Protein AF-0000000067866075 (afdb_homodimer)

Organism: NCBI:txid29363

Structure (mmCIF, N/CA/C/O backbone):
data_AF-0000000067866075-model_v1
#
loop_
_entity.id
_entity.type
_entity.pdbx_description
1 polymer 'DNA mismatch repair protein MutS'
#
loop_
_atom_site.group_PDB
_atom_site.id
_atom_site.type_symbol
_atom_site.label_atom_id
_atom_site.label_alt_id
_atom_site.label_comp_id
_atom_site.label_asym_id
_atom_site.label_entity_id
_atom_site.label_seq_id
_atom_site.pdbx_PDB_ins_code
_atom_site.Cartn_x
_atom_site.Cartn_y
_atom_site.Cartn_z
_atom_site.occupancy
_atom_site.B_iso_or_equiv
_atom_site.auth_seq_id
_atom_site.auth_comp_id
_atom_site.auth_asym_id
_atom_site.auth_atom_id
_atom_site.pdbx_PDB_model_num
ATOM 1 N N . MET A 1 1 ? 30.922 -29.891 6.266 1 50.31 1 MET A N 1
ATOM 2 C CA . MET A 1 1 ? 29.703 -30.359 5.605 1 50.31 1 MET A CA 1
ATOM 3 C C . MET A 1 1 ? 29.688 -29.922 4.141 1 50.31 1 MET A C 1
ATOM 5 O O . MET A 1 1 ? 30 -28.781 3.82 1 50.31 1 MET A O 1
ATOM 9 N N . SER A 1 2 ? 29.594 -30.938 3.24 1 73.88 2 SER A N 1
ATOM 10 C CA . SER A 1 2 ? 29.656 -30.688 1.805 1 73.88 2 SER A CA 1
ATOM 11 C C . SER A 1 2 ? 28.406 -29.953 1.324 1 73.88 2 SER A C 1
ATOM 13 O O . SER A 1 2 ? 27.375 -29.953 2.006 1 73.88 2 SER A O 1
ATOM 15 N N . LEU A 1 3 ? 28.562 -29.234 0.318 1 77.38 3 LEU A N 1
ATOM 16 C CA . LEU A 1 3 ? 27.453 -28.516 -0.291 1 77.38 3 LEU A CA 1
ATOM 17 C C . LEU A 1 3 ? 26.25 -29.453 -0.507 1 77.38 3 LEU A C 1
ATOM 19 O O . LEU A 1 3 ? 25.109 -29.047 -0.347 1 77.38 3 LEU A O 1
ATOM 23 N N . LYS A 1 4 ? 26.562 -30.594 -0.701 1 82.25 4 LYS A N 1
ATOM 24 C CA . LYS A 1 4 ? 25.516 -31.609 -0.909 1 82.25 4 LYS A CA 1
ATOM 25 C C . LYS A 1 4 ? 24.797 -31.922 0.396 1 82.25 4 LYS A C 1
ATOM 27 O O . LYS A 1 4 ? 23.578 -32.094 0.404 1 82.25 4 LYS A O 1
ATOM 32 N N . ASP A 1 5 ? 25.5 -31.922 1.389 1 80.56 5 ASP A N 1
ATOM 33 C CA . ASP A 1 5 ? 24.906 -32.156 2.705 1 80.56 5 ASP A CA 1
ATOM 34 C C . ASP A 1 5 ? 24.016 -31 3.127 1 80.56 5 ASP A C 1
ATOM 36 O O . ASP A 1 5 ? 22.969 -31.203 3.756 1 80.56 5 ASP A O 1
ATOM 40 N N . ASP A 1 6 ? 24.391 -29.922 2.709 1 81.31 6 ASP A N 1
ATOM 41 C CA . ASP A 1 6 ? 23.594 -28.734 3.018 1 81.31 6 ASP A CA 1
ATOM 42 C C . ASP A 1 6 ? 22.25 -28.781 2.307 1 81.31 6 ASP A C 1
ATOM 44 O O . ASP A 1 6 ? 21.219 -28.469 2.9 1 81.31 6 ASP A O 1
ATOM 48 N N . VAL A 1 7 ? 22.312 -29.266 1.105 1 82.81 7 VAL A N 1
ATOM 49 C CA . VAL A 1 7 ? 21.094 -29.391 0.312 1 82.81 7 VAL A CA 1
ATOM 50 C C . VAL A 1 7 ? 20.172 -30.438 0.929 1 82.81 7 VAL A C 1
ATOM 52 O O . VAL A 1 7 ? 18.953 -30.25 0.971 1 82.81 7 VAL A O 1
ATOM 55 N N . ARG A 1 8 ? 20.766 -31.391 1.471 1 82.5 8 ARG A N 1
ATOM 56 C CA . ARG A 1 8 ? 19.984 -32.469 2.098 1 82.5 8 ARG A CA 1
ATOM 57 C C . ARG A 1 8 ? 19.281 -31.953 3.35 1 82.5 8 ARG A C 1
ATOM 59 O O . ARG A 1 8 ? 18.094 -32.219 3.537 1 82.5 8 ARG A O 1
ATOM 66 N N . VAL A 1 9 ? 20 -31.203 4.09 1 81.5 9 VAL A N 1
ATOM 67 C CA . VAL A 1 9 ? 19.438 -30.703 5.34 1 81.5 9 VAL A CA 1
ATOM 68 C C . VAL A 1 9 ? 18.406 -29.625 5.047 1 81.5 9 VAL A C 1
ATOM 70 O O . VAL A 1 9 ? 17.391 -29.516 5.754 1 81.5 9 VAL A O 1
ATOM 73 N N . ASP A 1 10 ? 18.578 -28.938 3.973 1 84.38 10 ASP A N 1
ATOM 74 C CA . ASP A 1 10 ? 17.719 -27.828 3.578 1 84.38 10 ASP A CA 1
ATOM 75 C C . ASP A 1 10 ? 16.328 -28.328 3.174 1 84.38 10 ASP A C 1
ATOM 77 O O . ASP A 1 10 ? 15.359 -27.562 3.205 1 84.38 10 ASP A O 1
ATOM 81 N N . PHE A 1 11 ? 16.344 -29.531 2.852 1 83.12 11 PHE A N 1
ATOM 82 C CA . PHE A 1 11 ? 15.094 -30.141 2.379 1 83.12 11 PHE A CA 1
ATOM 83 C C . PHE A 1 11 ? 14.023 -30.078 3.455 1 83.12 11 PHE A C 1
ATOM 85 O O . PHE A 1 11 ? 12.836 -29.922 3.148 1 83.12 11 PHE A O 1
ATOM 92 N N . LEU A 1 12 ? 14.406 -30.062 4.703 1 83.62 12 LEU A N 1
ATOM 93 C CA . LEU A 1 12 ? 13.422 -30.094 5.785 1 83.62 12 LEU A CA 1
ATOM 94 C C . LEU A 1 12 ? 13.445 -28.781 6.57 1 83.62 12 LEU A C 1
ATOM 96 O O . LEU A 1 12 ? 12.836 -28.688 7.637 1 83.62 12 LEU A O 1
ATOM 100 N N . LYS A 1 13 ? 14.117 -27.75 5.984 1 82.44 13 LYS A N 1
ATOM 101 C CA . LYS A 1 13 ? 14.203 -26.453 6.66 1 82.44 13 LYS A CA 1
ATOM 102 C C . LYS A 1 13 ? 13.359 -25.406 5.945 1 82.44 13 LYS A C 1
ATOM 104 O O . LYS A 1 13 ? 13.148 -25.484 4.734 1 82.44 13 LYS A O 1
ATOM 109 N N . GLU A 1 14 ? 12.953 -24.469 6.75 1 78.12 14 GLU A N 1
ATOM 110 C CA . GLU A 1 14 ? 12.203 -23.359 6.18 1 78.12 14 GLU A CA 1
ATOM 111 C C . GLU A 1 14 ? 13.117 -22.391 5.43 1 78.12 14 GLU A C 1
ATOM 113 O O . GLU A 1 14 ? 14.242 -22.141 5.867 1 78.12 14 GLU A O 1
ATOM 118 N N . GLN A 1 15 ? 12.695 -21.984 4.273 1 76.25 15 GLN A N 1
ATOM 119 C CA . GLN A 1 15 ? 13.5 -21.047 3.486 1 76.25 15 GLN A CA 1
ATOM 120 C C . GLN A 1 15 ? 12.883 -19.656 3.496 1 76.25 15 GLN A C 1
ATOM 122 O O . GLN A 1 15 ? 11.672 -19.5 3.32 1 76.25 15 GLN A O 1
ATOM 127 N N . ASN A 1 16 ? 13.664 -18.734 3.895 1 78.19 16 ASN A N 1
ATOM 128 C CA . ASN A 1 16 ? 13.25 -17.344 3.807 1 78.19 16 ASN A CA 1
ATOM 129 C C . ASN A 1 16 ? 13.906 -16.625 2.623 1 78.19 16 ASN A C 1
ATOM 131 O O . ASN A 1 16 ? 15.102 -16.359 2.645 1 78.19 16 ASN A O 1
ATOM 135 N N . LYS A 1 17 ? 13.211 -16.578 1.546 1 85.19 17 LYS A N 1
ATOM 136 C CA . LYS A 1 17 ? 13.781 -15.906 0.384 1 85.19 17 LYS A CA 1
ATOM 137 C C . LYS A 1 17 ? 12.836 -14.82 -0.136 1 85.19 17 LYS A C 1
ATOM 139 O O . LYS A 1 17 ? 11.625 -14.914 0.042 1 85.19 17 LYS A O 1
ATOM 144 N N . THR A 1 18 ? 13.484 -13.844 -0.736 1 86.94 18 THR A N 1
ATOM 145 C CA . THR A 1 18 ? 12.711 -12.773 -1.369 1 86.94 18 THR A CA 1
ATOM 146 C C . THR A 1 18 ? 12.219 -13.211 -2.748 1 86.94 18 THR A C 1
ATOM 148 O O . THR A 1 18 ? 12.961 -13.836 -3.508 1 86.94 18 THR A O 1
ATOM 151 N N . ARG A 1 19 ? 10.984 -12.992 -3.012 1 91.62 19 ARG A N 1
ATOM 152 C CA . ARG A 1 19 ? 10.383 -13.414 -4.273 1 91.62 19 ARG A CA 1
ATOM 153 C C . ARG A 1 19 ? 9.891 -12.219 -5.074 1 91.62 19 ARG A C 1
ATOM 155 O O . ARG A 1 19 ? 9.07 -11.438 -4.59 1 91.62 19 ARG A O 1
ATOM 162 N N . GLU A 1 20 ? 10.406 -12.055 -6.246 1 92.94 20 GLU A N 1
ATOM 163 C CA . GLU A 1 20 ? 9.945 -11.023 -7.176 1 92.94 20 GLU A CA 1
ATOM 164 C C . GLU A 1 20 ? 8.922 -11.586 -8.164 1 92.94 20 GLU A C 1
ATOM 166 O O . GLU A 1 20 ? 9.289 -12.07 -9.234 1 92.94 20 GLU A O 1
ATOM 171 N N . PHE A 1 21 ? 7.691 -11.391 -7.883 1 95.06 21 PHE A N 1
ATOM 172 C CA . PHE A 1 21 ? 6.633 -12.086 -8.602 1 95.06 21 PHE A CA 1
ATOM 173 C C . PHE A 1 21 ? 6.492 -11.547 -10.016 1 95.06 21 PHE A C 1
ATOM 175 O O . PHE A 1 21 ? 5.984 -12.242 -10.906 1 95.06 21 PHE A O 1
ATOM 182 N N . ASP A 1 22 ? 6.934 -10.32 -10.242 1 92.62 22 ASP A N 1
ATOM 183 C CA . ASP A 1 22 ? 6.938 -9.789 -11.602 1 92.62 22 ASP A CA 1
ATOM 184 C C . ASP A 1 22 ? 7.852 -10.617 -12.508 1 92.62 22 ASP A C 1
ATOM 186 O O . ASP A 1 22 ? 7.621 -10.703 -13.719 1 92.62 22 ASP A O 1
ATOM 190 N N . LYS A 1 23 ? 8.859 -11.211 -11.977 1 92.94 23 LYS A N 1
ATOM 191 C CA . LYS A 1 23 ? 9.797 -12.055 -12.711 1 92.94 23 LYS A CA 1
ATOM 192 C C . LYS A 1 23 ? 9.352 -13.516 -12.695 1 92.94 23 LYS A C 1
ATOM 194 O O . LYS A 1 23 ? 9.484 -14.227 -13.695 1 92.94 23 LYS A O 1
ATOM 199 N N . ILE A 1 24 ? 8.766 -13.945 -11.648 1 96.06 24 ILE A N 1
ATOM 200 C CA . ILE A 1 24 ? 8.391 -15.336 -11.445 1 96.06 24 ILE A CA 1
ATOM 201 C C . ILE A 1 24 ? 7.242 -15.711 -12.375 1 96.06 24 ILE A C 1
ATOM 203 O O . ILE A 1 24 ? 7.168 -16.844 -12.859 1 96.06 24 ILE A O 1
ATOM 207 N N . ARG A 1 25 ? 6.457 -14.75 -12.703 1 95.62 25 ARG A N 1
ATOM 208 C CA . ARG A 1 25 ? 5.25 -15.055 -13.461 1 95.62 25 ARG A CA 1
ATOM 209 C C . ARG A 1 25 ? 5.531 -15.039 -14.961 1 95.62 25 ARG A C 1
ATOM 211 O O . ARG A 1 25 ? 4.637 -15.32 -15.766 1 95.62 25 ARG A O 1
ATOM 218 N N . ILE A 1 26 ? 6.676 -14.781 -15.43 1 92.56 26 ILE A N 1
ATOM 219 C CA . ILE A 1 26 ? 6.992 -14.508 -16.828 1 92.56 26 ILE A CA 1
ATOM 220 C C . ILE A 1 26 ? 6.656 -15.734 -17.688 1 92.56 26 ILE A C 1
ATOM 222 O O . ILE A 1 26 ? 6.047 -15.602 -18.75 1 92.56 26 ILE A O 1
ATOM 226 N N . LEU A 1 27 ? 7.039 -16.891 -17.234 1 93 27 LEU A N 1
ATOM 227 C CA . LEU A 1 27 ? 6.754 -18.109 -17.984 1 93 27 LEU A CA 1
ATOM 228 C C . LEU A 1 27 ? 5.254 -18.297 -18.188 1 93 27 LEU A C 1
ATOM 230 O O . LEU A 1 27 ? 4.805 -18.656 -19.266 1 93 27 LEU A O 1
ATOM 234 N N . SER A 1 28 ? 4.508 -18.047 -17.141 1 92.69 28 SER A N 1
ATOM 235 C CA . SER A 1 28 ? 3.057 -18.156 -17.203 1 92.69 28 SER A CA 1
ATOM 236 C C . SER A 1 28 ? 2.467 -17.109 -18.156 1 92.69 28 SER A C 1
ATOM 238 O O . SER A 1 28 ? 1.511 -17.406 -18.875 1 92.69 28 SER A O 1
ATOM 240 N N . ASP A 1 29 ? 3.006 -15.977 -18.188 1 90.38 29 ASP A N 1
ATOM 241 C CA . ASP A 1 29 ? 2.504 -14.891 -19.016 1 90.38 29 ASP A CA 1
ATOM 242 C C . ASP A 1 29 ? 2.729 -15.18 -20.5 1 90.38 29 ASP A C 1
ATOM 244 O O . ASP A 1 29 ? 1.929 -14.773 -21.344 1 90.38 29 ASP A O 1
ATOM 248 N N . ILE A 1 30 ? 3.775 -15.867 -20.812 1 86.25 30 ILE A N 1
ATOM 249 C CA . ILE A 1 30 ? 4.102 -16.125 -22.203 1 86.25 30 ILE A CA 1
ATOM 250 C C . ILE A 1 30 ? 3.398 -17.391 -22.688 1 86.25 30 ILE A C 1
ATOM 252 O O . ILE A 1 30 ? 3.229 -17.609 -23.891 1 86.25 30 ILE A O 1
ATOM 256 N N . SER A 1 31 ? 2.99 -18.203 -21.766 1 86.06 31 SER A N 1
ATOM 257 C CA . SER A 1 31 ? 2.322 -19.453 -22.109 1 86.06 31 SER A CA 1
ATOM 258 C C . SER A 1 31 ? 0.844 -19.234 -22.406 1 86.06 31 SER A C 1
ATOM 260 O O . SER A 1 31 ? 0.265 -18.234 -21.984 1 86.06 31 SER A O 1
ATOM 262 N N . GLU A 1 32 ? 0.365 -20.078 -23.156 1 78.75 32 GLU A N 1
ATOM 263 C CA . GLU A 1 32 ? -1.062 -20 -23.469 1 78.75 32 GLU A CA 1
ATOM 264 C C . GLU A 1 32 ? -1.904 -20.312 -22.234 1 78.75 32 GLU A C 1
ATOM 266 O O . GLU A 1 32 ? -1.588 -21.219 -21.469 1 78.75 32 GLU A O 1
ATOM 271 N N . GLU A 1 33 ? -2.893 -19.531 -22.078 1 80.88 33 GLU A N 1
ATOM 272 C CA . GLU A 1 33 ? -3.762 -19.734 -20.922 1 80.88 33 GLU A CA 1
ATOM 273 C C . GLU A 1 33 ? -4.664 -20.953 -21.125 1 80.88 33 GLU A C 1
ATOM 275 O O . GLU A 1 33 ? -5.16 -21.188 -22.219 1 80.88 33 GLU A O 1
ATOM 280 N N . ASN A 1 34 ? -4.68 -21.719 -20.062 1 86.75 34 ASN A N 1
ATOM 281 C CA . ASN A 1 34 ? -5.637 -22.812 -20.016 1 86.75 34 ASN A CA 1
ATOM 282 C C . ASN A 1 34 ? -7.051 -22.312 -19.75 1 86.75 34 ASN A C 1
ATOM 284 O O . ASN A 1 34 ? -7.238 -21.203 -19.234 1 86.75 34 ASN A O 1
ATOM 288 N N . GLU A 1 35 ? -7.996 -23.094 -20.062 1 91.06 35 GLU A N 1
ATOM 289 C CA . GLU A 1 35 ? -9.406 -22.734 -19.938 1 91.06 35 GLU A CA 1
ATOM 290 C C . GLU A 1 35 ? -9.766 -22.438 -18.484 1 91.06 35 GLU A C 1
ATOM 292 O O . GLU A 1 35 ? -10.594 -21.562 -18.203 1 91.06 35 GLU A O 1
ATOM 297 N N . TYR A 1 36 ? -9.109 -23.125 -17.594 1 95.38 36 TYR A N 1
ATOM 298 C CA . TYR A 1 36 ? -9.484 -22.969 -16.188 1 95.38 36 TYR A CA 1
ATOM 299 C C . TYR A 1 36 ? -8.328 -22.422 -15.359 1 95.38 36 TYR A C 1
ATOM 301 O O . TYR A 1 36 ? -8.234 -22.703 -14.164 1 95.38 36 TYR A O 1
ATOM 309 N N . SER A 1 37 ? -7.465 -21.656 -16.047 1 96.69 37 SER A N 1
ATOM 310 C CA . SER A 1 37 ? -6.398 -20.984 -15.312 1 96.69 37 SER A CA 1
ATOM 311 C C . SER A 1 37 ? -6.965 -19.969 -14.312 1 96.69 37 SER A C 1
ATOM 313 O O . SER A 1 37 ? -7.977 -19.328 -14.578 1 96.69 37 SER A O 1
ATOM 315 N N . ILE A 1 38 ? -6.352 -19.891 -13.203 1 97.25 38 ILE A N 1
ATOM 316 C CA . ILE A 1 38 ? -6.773 -18.922 -12.203 1 97.25 38 ILE A CA 1
ATOM 317 C C . ILE A 1 38 ? -6.523 -17.516 -12.719 1 97.25 38 ILE A C 1
ATOM 319 O O . ILE A 1 38 ? -5.395 -17.156 -13.07 1 97.25 38 ILE A O 1
ATOM 323 N N . ASP A 1 39 ? -7.57 -16.719 -12.805 1 95.12 39 ASP A N 1
ATOM 324 C CA . ASP A 1 39 ? -7.41 -15.359 -13.305 1 95.12 39 ASP A CA 1
ATOM 325 C C . ASP A 1 39 ? -6.734 -14.469 -12.266 1 95.12 39 ASP A C 1
ATOM 327 O O . ASP A 1 39 ? -6.617 -14.844 -11.094 1 95.12 39 ASP A O 1
ATOM 331 N N . ASP A 1 40 ? -6.297 -13.32 -12.664 1 93.31 40 ASP A N 1
ATOM 332 C CA . ASP A 1 40 ? -5.488 -12.445 -11.828 1 93.31 40 ASP A CA 1
ATOM 333 C C . ASP A 1 40 ? -6.266 -11.992 -10.594 1 93.31 40 ASP A C 1
ATOM 335 O O . ASP A 1 40 ? -5.703 -11.914 -9.5 1 93.31 40 ASP A O 1
ATOM 339 N N . GLN A 1 41 ? -7.516 -11.695 -10.75 1 93.94 41 GLN A N 1
ATOM 340 C CA . GLN A 1 41 ? -8.32 -11.258 -9.609 1 93.94 41 GLN A CA 1
ATOM 341 C C . GLN A 1 41 ? -8.438 -12.359 -8.562 1 93.94 41 GLN A C 1
ATOM 343 O O . GLN A 1 41 ? -8.258 -12.109 -7.367 1 93.94 41 GLN A O 1
ATOM 348 N N . THR A 1 42 ? -8.742 -13.492 -9.008 1 97 42 THR A N 1
ATOM 349 C CA . THR A 1 42 ? -8.859 -14.625 -8.102 1 97 42 THR A CA 1
ATOM 350 C C . THR A 1 42 ? -7.52 -14.922 -7.434 1 97 42 THR A C 1
ATOM 352 O O . THR A 1 42 ? -7.465 -15.211 -6.234 1 97 42 THR A O 1
ATOM 355 N N . TRP A 1 43 ? -6.426 -14.844 -8.211 1 96.94 43 TRP A N 1
ATOM 356 C CA . TRP A 1 43 ? -5.082 -15.047 -7.68 1 96.94 43 TRP A CA 1
ATOM 357 C C . TRP A 1 43 ? -4.805 -14.086 -6.527 1 96.94 43 TRP A C 1
ATOM 359 O O . TRP A 1 43 ? -4.328 -14.5 -5.465 1 96.94 43 TRP A O 1
ATOM 369 N N . ASN A 1 44 ? -5.16 -12.906 -6.734 1 94.19 44 ASN A N 1
ATOM 370 C CA . ASN A 1 44 ? -4.938 -11.875 -5.727 1 94.19 44 ASN A CA 1
ATOM 371 C C . ASN A 1 44 ? -5.895 -12.031 -4.547 1 94.19 44 ASN A C 1
ATOM 373 O O . ASN A 1 44 ? -5.484 -11.898 -3.391 1 94.19 44 ASN A O 1
ATOM 377 N N . ASP A 1 45 ? -7.07 -12.312 -4.836 1 94.88 45 ASP A N 1
ATOM 378 C CA . ASP A 1 45 ? -8.086 -12.492 -3.803 1 94.88 45 ASP A CA 1
ATOM 379 C C . ASP A 1 45 ? -7.668 -13.57 -2.807 1 94.88 45 ASP A C 1
ATOM 381 O O . ASP A 1 45 ? -7.863 -13.414 -1.599 1 94.88 45 ASP A O 1
ATOM 385 N N . LEU A 1 46 ? -7.113 -14.609 -3.32 1 96 46 LEU A N 1
ATOM 386 C CA . LEU A 1 46 ? -6.77 -15.758 -2.488 1 96 46 LEU A CA 1
ATOM 387 C C . LEU A 1 46 ? -5.375 -15.602 -1.892 1 96 46 LEU A C 1
ATOM 389 O O . LEU A 1 46 ? -4.891 -16.5 -1.198 1 96 46 LEU A O 1
ATOM 393 N N . SER A 1 47 ? -4.727 -14.523 -2.148 1 94.5 47 SER A N 1
ATOM 394 C CA . SER A 1 47 ? -3.355 -14.297 -1.702 1 94.5 47 SER A CA 1
ATOM 395 C C . SER A 1 47 ? -2.443 -15.445 -2.111 1 94.5 47 SER A C 1
ATOM 397 O O . SER A 1 47 ? -1.713 -15.992 -1.281 1 94.5 47 SER A O 1
ATOM 399 N N . MET A 1 48 ? -2.502 -15.727 -3.33 1 97.19 48 MET A N 1
ATOM 400 C CA . MET A 1 48 ? -1.79 -16.891 -3.834 1 97.19 48 MET A CA 1
ATOM 401 C C . MET A 1 48 ? -0.281 -16.688 -3.766 1 97.19 48 MET A C 1
ATOM 403 O O . MET A 1 48 ? 0.478 -17.641 -3.633 1 97.19 48 MET A O 1
ATOM 407 N N . ASN A 1 49 ? 0.22 -15.43 -3.865 1 96.38 49 ASN A N 1
ATOM 408 C CA . ASN A 1 49 ? 1.647 -15.164 -3.715 1 96.38 49 ASN A CA 1
ATOM 409 C C . ASN A 1 49 ? 2.168 -15.656 -2.365 1 96.38 49 ASN A C 1
ATOM 411 O O . ASN A 1 49 ? 3.264 -16.203 -2.281 1 96.38 49 ASN A O 1
ATOM 415 N N . ASP A 1 50 ? 1.372 -15.445 -1.37 1 94.81 50 ASP A N 1
ATOM 416 C CA . ASP A 1 50 ? 1.769 -15.883 -0.035 1 94.81 50 ASP A CA 1
ATOM 417 C C . ASP A 1 50 ? 1.8 -17.406 0.055 1 94.81 50 ASP A C 1
ATOM 419 O O . ASP A 1 50 ? 2.719 -17.984 0.646 1 94.81 50 ASP A O 1
ATOM 423 N N . ILE A 1 51 ? 0.818 -18.031 -0.516 1 96 51 ILE A N 1
ATOM 424 C CA . ILE A 1 51 ? 0.755 -19.5 -0.522 1 96 51 ILE A CA 1
ATOM 425 C C . ILE A 1 51 ? 1.932 -20.062 -1.315 1 96 51 ILE A C 1
ATOM 427 O O . ILE A 1 51 ? 2.598 -21 -0.869 1 96 51 ILE A O 1
ATOM 431 N N . TYR A 1 52 ? 2.133 -19.453 -2.459 1 97 52 TYR A N 1
ATOM 432 C CA . TYR A 1 52 ? 3.305 -19.812 -3.25 1 97 52 TYR A CA 1
ATOM 433 C C . TYR A 1 52 ? 4.574 -19.703 -2.416 1 97 52 TYR A C 1
ATOM 435 O O . TYR A 1 52 ? 5.41 -20.625 -2.438 1 97 52 TYR A O 1
ATOM 443 N N . GLY A 1 53 ? 4.715 -18.641 -1.72 1 95.19 53 GLY A N 1
ATOM 444 C CA . GLY A 1 53 ? 5.902 -18.406 -0.912 1 95.19 53 GLY A CA 1
ATOM 445 C C . GLY A 1 53 ? 6.109 -19.469 0.154 1 95.19 53 GLY A C 1
ATOM 446 O O . GLY A 1 53 ? 7.246 -19.812 0.477 1 95.19 53 GLY A O 1
ATOM 447 N N . GLU A 1 54 ? 5.055 -19.984 0.68 1 92.88 54 GLU A N 1
ATOM 448 C CA . GLU A 1 54 ? 5.121 -21.031 1.706 1 92.88 54 GLU A CA 1
ATOM 449 C C . GLU A 1 54 ? 5.645 -22.344 1.13 1 92.88 54 GLU A C 1
ATOM 451 O O . GLU A 1 54 ? 6.309 -23.109 1.827 1 92.88 54 GLU A O 1
ATOM 456 N N . ILE A 1 55 ? 5.402 -22.562 -0.107 1 95.25 55 ILE A N 1
ATOM 457 C CA . ILE A 1 55 ? 5.699 -23.859 -0.708 1 95.25 55 ILE A CA 1
ATOM 458 C C . ILE A 1 55 ? 7.004 -23.781 -1.495 1 95.25 55 ILE A C 1
ATOM 460 O O . ILE A 1 55 ? 7.699 -24.781 -1.662 1 95.25 55 ILE A O 1
ATOM 464 N N . ASP A 1 56 ? 7.359 -22.625 -1.914 1 96.25 56 ASP A N 1
ATOM 465 C CA . ASP A 1 56 ? 8.492 -22.453 -2.818 1 96.25 56 ASP A CA 1
ATOM 466 C C . ASP A 1 56 ? 9.812 -22.703 -2.102 1 96.25 56 ASP A C 1
ATOM 468 O O . ASP A 1 56 ? 10.281 -21.859 -1.333 1 96.25 56 ASP A O 1
ATOM 472 N N . LYS A 1 57 ? 10.406 -23.766 -2.445 1 95 57 LYS A N 1
ATOM 473 C CA . LYS A 1 57 ? 11.766 -24.109 -2.029 1 95 57 LYS A CA 1
ATOM 474 C C . LYS A 1 57 ? 12.633 -24.469 -3.232 1 95 57 LYS A C 1
ATOM 476 O O . LYS A 1 57 ? 13.477 -25.359 -3.146 1 95 57 LYS A O 1
ATOM 481 N N . THR A 1 58 ? 12.289 -23.875 -4.305 1 96.69 58 THR A N 1
ATOM 482 C CA . THR A 1 58 ? 13.023 -24.141 -5.539 1 96.69 58 THR A CA 1
ATOM 483 C C . THR A 1 58 ? 14.414 -23.516 -5.484 1 96.69 58 THR A C 1
ATOM 485 O O . THR A 1 58 ? 14.633 -22.562 -4.734 1 96.69 58 THR A O 1
ATOM 488 N N . TYR A 1 59 ? 15.297 -24.062 -6.34 1 95.56 59 TYR A N 1
ATOM 489 C CA . TYR A 1 59 ? 16.672 -23.578 -6.34 1 95.56 59 TYR A CA 1
ATOM 490 C C . TYR A 1 59 ? 17.016 -22.891 -7.656 1 95.56 59 TYR A C 1
ATOM 492 O O . TYR A 1 59 ? 18.125 -22.406 -7.84 1 95.56 59 TYR A O 1
ATOM 500 N N . SER A 1 60 ? 16.047 -22.844 -8.531 1 96.25 60 SER A N 1
ATOM 501 C CA . SER A 1 60 ? 16.359 -22.312 -9.859 1 96.25 60 SER A CA 1
ATOM 502 C C . SER A 1 60 ? 15.219 -21.438 -10.375 1 96.25 60 SER A C 1
ATOM 504 O O . SER A 1 60 ? 14.078 -21.562 -9.93 1 96.25 60 SER A O 1
ATOM 506 N N . THR A 1 61 ? 15.531 -20.594 -11.359 1 96.12 61 THR A N 1
ATOM 507 C CA . THR A 1 61 ? 14.523 -19.719 -11.961 1 96.12 61 THR A CA 1
ATOM 508 C C . THR A 1 61 ? 13.477 -20.547 -12.711 1 96.12 61 THR A C 1
ATOM 510 O O . THR A 1 61 ? 12.273 -20.312 -12.547 1 96.12 61 THR A O 1
ATOM 513 N N . PRO A 1 62 ? 13.953 -21.531 -13.477 1 97.19 62 PRO A N 1
ATOM 514 C CA . PRO A 1 62 ? 12.93 -22.391 -14.094 1 97.19 62 PRO A CA 1
ATOM 515 C C . PRO A 1 62 ? 12 -23.031 -13.07 1 97.19 62 PRO A C 1
ATOM 517 O O . PRO A 1 62 ? 10.797 -23.141 -13.297 1 97.19 62 PRO A O 1
ATOM 520 N N . GLY A 1 63 ? 12.578 -23.406 -11.984 1 98 63 GLY A N 1
ATOM 521 C CA . GLY A 1 63 ? 11.773 -24 -10.938 1 98 63 GLY A CA 1
ATOM 522 C C . GLY A 1 63 ? 10.734 -23.062 -10.359 1 98 63 GLY A C 1
ATOM 523 O O . GLY A 1 63 ? 9.57 -23.438 -10.188 1 98 63 GLY A O 1
ATOM 524 N N . GLU A 1 64 ? 11.141 -21.891 -10.125 1 97.31 64 GLU A N 1
ATOM 525 C CA . GLU A 1 64 ? 10.227 -20.875 -9.602 1 97.31 64 GLU A CA 1
ATOM 526 C C . GLU A 1 64 ? 9.07 -20.625 -10.562 1 97.31 64 GLU A C 1
ATOM 528 O O . GLU A 1 64 ? 7.914 -20.547 -10.141 1 97.31 64 GLU A O 1
ATOM 533 N N . GLN A 1 65 ? 9.445 -20.516 -11.766 1 97.56 65 GLN A N 1
ATOM 534 C CA . GLN A 1 65 ? 8.453 -20.125 -12.766 1 97.56 65 GLN A CA 1
ATOM 535 C C . GLN A 1 65 ? 7.504 -21.266 -13.078 1 97.56 65 GLN A C 1
ATOM 537 O O . GLN A 1 65 ? 6.305 -21.062 -13.266 1 97.56 65 GLN A O 1
ATOM 542 N N . VAL A 1 66 ? 8.008 -22.484 -13.078 1 97.81 66 VAL A N 1
ATOM 543 C CA . VAL A 1 66 ? 7.148 -23.625 -13.328 1 97.81 66 VAL A CA 1
ATOM 544 C C . VAL A 1 66 ? 6.238 -23.859 -12.133 1 97.81 66 VAL A C 1
ATOM 546 O O . VAL A 1 66 ? 5.066 -24.219 -12.289 1 97.81 66 VAL A O 1
ATOM 549 N N . LEU A 1 67 ? 6.762 -23.703 -10.938 1 98.31 67 LEU A N 1
ATOM 550 C CA . LEU A 1 67 ? 5.926 -23.828 -9.75 1 98.31 67 LEU A CA 1
ATOM 551 C C . LEU A 1 67 ? 4.762 -22.844 -9.805 1 98.31 67 LEU A C 1
ATOM 553 O O . LEU A 1 67 ? 3.625 -23.203 -9.492 1 98.31 67 LEU A O 1
ATOM 557 N N . TYR A 1 68 ? 5.055 -21.641 -10.188 1 98 68 TYR A N 1
ATOM 558 C CA . TYR A 1 68 ? 4.012 -20.641 -10.352 1 98 68 TYR A CA 1
ATOM 559 C C . TYR A 1 68 ? 2.963 -21.109 -11.359 1 98 68 TYR A C 1
ATOM 561 O O . TYR A 1 68 ? 1.761 -20.969 -11.117 1 98 68 TYR A O 1
ATOM 569 N N . SER A 1 69 ? 3.477 -21.672 -12.43 1 97 69 SER A N 1
ATOM 570 C CA . SER A 1 69 ? 2.582 -22.172 -13.469 1 97 69 SER A CA 1
ATOM 571 C C . SER A 1 69 ? 1.709 -23.312 -12.953 1 97 69 SER A C 1
ATOM 573 O O . SER A 1 69 ? 0.544 -23.422 -13.336 1 97 69 SER A O 1
ATOM 575 N N . ILE A 1 70 ? 2.256 -24.094 -12.133 1 97.38 70 ILE A N 1
ATOM 576 C CA . ILE A 1 70 ? 1.505 -25.203 -11.547 1 97.38 70 ILE A CA 1
ATOM 577 C C . ILE A 1 70 ? 0.338 -24.641 -10.727 1 97.38 70 ILE A C 1
ATOM 579 O O . ILE A 1 70 ? -0.799 -25.094 -10.875 1 97.38 70 ILE A O 1
ATOM 583 N N . PHE A 1 71 ? 0.562 -23.656 -9.938 1 97.94 71 PHE A N 1
ATOM 584 C CA . PHE A 1 71 ? -0.491 -23.031 -9.141 1 97.94 71 PHE A CA 1
ATOM 585 C C . PHE A 1 71 ? -1.524 -22.359 -10.039 1 97.94 71 PHE A C 1
ATOM 587 O O . PHE A 1 71 ? -2.725 -22.422 -9.766 1 97.94 71 PHE A O 1
ATOM 594 N N . LYS A 1 72 ? -1.065 -21.75 -11.086 1 97.5 72 LYS A N 1
ATOM 595 C CA . LYS A 1 72 ? -1.904 -20.953 -11.977 1 97.5 72 LYS A CA 1
ATOM 596 C C . LYS A 1 72 ? -2.857 -21.828 -12.773 1 97.5 72 LYS A C 1
ATOM 598 O O . LYS A 1 72 ? -3.912 -21.375 -13.219 1 97.5 72 LYS A O 1
ATOM 603 N N . ASN A 1 73 ? -2.447 -23.125 -12.906 1 97.1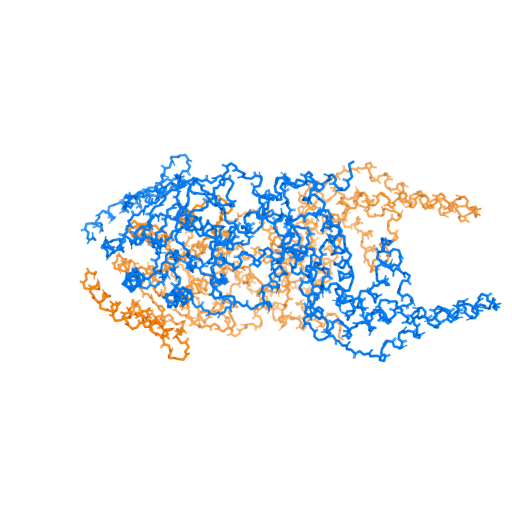9 73 ASN A N 1
ATOM 604 C CA . ASN A 1 73 ? -3.209 -24.016 -13.773 1 97.19 73 ASN A CA 1
ATOM 605 C C . ASN A 1 73 ? -3.643 -25.281 -13.047 1 97.19 73 ASN A C 1
ATOM 607 O O . ASN A 1 73 ? -3.09 -26.359 -13.281 1 97.19 73 ASN A O 1
ATOM 611 N N . PRO A 1 74 ? -4.699 -25.172 -12.25 1 97.69 74 PRO A N 1
ATOM 612 C CA . PRO A 1 74 ? -5.215 -26.375 -11.609 1 97.69 74 PRO A CA 1
ATOM 613 C C . PRO A 1 74 ? -5.641 -27.438 -12.609 1 97.69 74 PRO A C 1
ATOM 615 O O . PRO A 1 74 ? -6.145 -27.125 -13.688 1 97.69 74 PRO A O 1
ATOM 618 N N . LEU A 1 75 ? -5.406 -28.641 -12.234 1 97 75 LEU A N 1
ATOM 619 C CA . LEU A 1 75 ? -5.75 -29.766 -13.109 1 97 75 LEU A CA 1
ATOM 620 C C . LEU A 1 75 ? -7.199 -30.188 -12.906 1 97 75 LEU A C 1
ATOM 622 O O . LEU A 1 75 ? -7.711 -30.141 -11.781 1 97 75 LEU A O 1
ATOM 626 N N . MET A 1 76 ? -7.863 -30.578 -14.008 1 96.5 76 MET A N 1
ATOM 627 C CA . MET A 1 76 ? -9.25 -31.031 -13.969 1 96.5 76 MET A CA 1
ATOM 628 C C . MET A 1 76 ? -9.328 -32.531 -14.242 1 96.5 76 MET A C 1
ATOM 630 O O . MET A 1 76 ? -10.289 -33 -14.859 1 96.5 76 MET A O 1
ATOM 634 N N . SER A 1 77 ? -8.203 -33.219 -13.859 1 95.81 77 SER A N 1
ATOM 635 C CA . SER A 1 77 ? -8.102 -34.656 -14.117 1 95.81 77 SER A CA 1
ATOM 636 C C . SER A 1 77 ? -7.469 -35.375 -12.938 1 95.81 77 SER A C 1
ATOM 638 O O . SER A 1 77 ? -6.32 -35.094 -12.578 1 95.81 77 SER A O 1
ATOM 640 N N . GLU A 1 78 ? -8.211 -36.312 -12.461 1 96.69 78 GLU A N 1
ATOM 641 C CA . GLU A 1 78 ? -7.715 -37.094 -11.336 1 96.69 78 GLU A CA 1
ATOM 642 C C . GLU A 1 78 ? -6.488 -37.938 -11.727 1 96.69 78 GLU A C 1
ATOM 644 O O . GLU A 1 78 ? -5.57 -38.094 -10.922 1 96.69 78 GLU A O 1
ATOM 649 N N . GLU A 1 79 ? -6.465 -38.375 -12.914 1 97.31 79 GLU A N 1
ATOM 650 C CA . GLU A 1 79 ? -5.34 -39.156 -13.414 1 97.31 79 GLU A CA 1
ATOM 651 C C . GLU A 1 79 ? -4.051 -38.344 -13.398 1 97.31 79 GLU A C 1
ATOM 653 O O . GLU A 1 79 ? -3.021 -38.812 -12.906 1 97.31 79 GLU A O 1
ATOM 658 N N . LYS A 1 80 ? -4.129 -37.219 -13.906 1 96.94 80 LYS A N 1
ATOM 659 C CA . LYS A 1 80 ? -2.957 -36.344 -13.945 1 96.94 80 LYS A CA 1
ATOM 660 C C . LYS A 1 80 ? -2.488 -35.969 -12.539 1 96.94 80 LYS A C 1
ATOM 662 O O . LYS A 1 80 ? -1.286 -35.938 -12.273 1 96.94 80 LYS A O 1
ATOM 667 N N . LEU A 1 81 ? -3.395 -35.75 -11.68 1 97.88 81 LEU A N 1
ATOM 668 C CA . LEU A 1 81 ? -3.072 -35.406 -10.297 1 97.88 81 LEU A CA 1
ATOM 669 C C . LEU A 1 81 ? -2.395 -36.594 -9.602 1 97.88 81 LEU A C 1
ATOM 671 O O . LEU A 1 81 ? -1.418 -36.406 -8.867 1 97.88 81 LEU A O 1
ATOM 675 N N . ASN A 1 82 ? -2.914 -37.719 -9.836 1 97.38 82 ASN A N 1
ATOM 676 C CA . ASN A 1 82 ? -2.34 -38.906 -9.227 1 97.38 82 ASN A CA 1
ATOM 677 C C . ASN A 1 82 ? -0.917 -39.156 -9.719 1 97.38 82 ASN A C 1
ATOM 679 O O . ASN A 1 82 ? -0.042 -39.531 -8.93 1 97.38 82 ASN A O 1
ATOM 683 N N . LYS A 1 83 ? -0.75 -39 -10.969 1 96.75 83 LYS A N 1
ATOM 684 C CA . LYS A 1 83 ? 0.593 -39.156 -11.523 1 96.75 83 LYS A CA 1
ATOM 685 C C . LYS A 1 83 ? 1.576 -38.188 -10.859 1 96.75 83 LYS A C 1
ATOM 687 O O . LYS A 1 83 ? 2.676 -38.594 -10.469 1 96.75 83 LYS A O 1
ATOM 692 N N . ARG A 1 84 ? 1.191 -37 -10.734 1 97.25 84 ARG A N 1
ATOM 693 C CA . ARG A 1 84 ? 2.029 -36 -10.094 1 97.25 84 ARG A CA 1
ATOM 694 C C . ARG A 1 84 ? 2.287 -36.344 -8.633 1 97.25 84 ARG A C 1
ATOM 696 O O . ARG A 1 84 ? 3.424 -36.281 -8.156 1 97.25 84 ARG A O 1
ATOM 703 N N . SER A 1 85 ? 1.237 -36.688 -7.953 1 97.12 85 SER A N 1
ATOM 704 C CA . SER A 1 85 ? 1.333 -37.031 -6.539 1 97.12 85 SER A CA 1
ATOM 705 C C . SER A 1 85 ? 2.27 -38.219 -6.324 1 97.12 85 SER A C 1
ATOM 707 O O . SER A 1 85 ? 3.027 -38.25 -5.352 1 97.12 85 SER A O 1
ATOM 709 N N . GLU A 1 86 ? 2.209 -39.125 -7.184 1 97.19 86 GLU A N 1
ATOM 710 C CA . GLU A 1 86 ? 3.08 -40.312 -7.09 1 97.19 86 GLU A CA 1
ATOM 711 C C . GLU A 1 86 ? 4.547 -39.906 -7.195 1 97.19 86 GLU A C 1
ATOM 713 O O . GLU A 1 86 ? 5.391 -40.406 -6.449 1 97.19 86 GLU A O 1
ATOM 718 N N . LEU A 1 87 ? 4.805 -39.125 -8.086 1 97.44 87 LEU A N 1
ATOM 719 C CA . LEU A 1 87 ? 6.176 -38.656 -8.266 1 97.44 87 LEU A CA 1
ATOM 720 C C . LEU A 1 87 ? 6.645 -37.844 -7.043 1 97.44 87 LEU A C 1
ATOM 722 O O . LEU A 1 87 ? 7.773 -38.031 -6.582 1 97.44 87 LEU A O 1
ATOM 726 N N . ILE A 1 88 ? 5.82 -37 -6.543 1 97.69 88 ILE A N 1
ATOM 727 C CA . ILE A 1 88 ? 6.129 -36.219 -5.352 1 97.69 88 ILE A CA 1
ATOM 728 C C . ILE A 1 88 ? 6.426 -37.156 -4.184 1 97.69 88 ILE A C 1
ATOM 730 O O . ILE A 1 88 ? 7.426 -37 -3.48 1 97.69 88 ILE A O 1
ATOM 734 N N . ASP A 1 89 ? 5.598 -38.125 -4.004 1 97.5 89 ASP A N 1
ATOM 735 C CA . ASP A 1 89 ? 5.789 -39.125 -2.932 1 97.5 89 ASP A CA 1
ATOM 736 C C . ASP A 1 89 ? 7.098 -39.875 -3.111 1 97.5 89 ASP A C 1
ATOM 738 O O . ASP A 1 89 ? 7.797 -40.156 -2.137 1 97.5 89 ASP A O 1
ATOM 742 N N . TYR A 1 90 ? 7.367 -40.188 -4.328 1 97.88 90 TYR A N 1
ATOM 743 C CA . TYR A 1 90 ? 8.609 -40.875 -4.629 1 97.88 90 TYR A CA 1
ATOM 744 C C . TYR A 1 90 ? 9.82 -40.062 -4.215 1 97.88 90 TYR A C 1
ATOM 746 O O . TYR A 1 90 ? 10.797 -40.594 -3.682 1 97.88 90 TYR A O 1
ATOM 754 N N . PHE A 1 91 ? 9.781 -38.781 -4.441 1 97.5 91 PHE A N 1
ATOM 755 C CA . PHE A 1 91 ? 10.875 -37.906 -4.078 1 97.5 91 PHE A CA 1
ATOM 756 C C . PHE A 1 91 ? 11.031 -37.812 -2.562 1 97.5 91 PHE A C 1
ATOM 758 O O . PHE A 1 91 ? 12.148 -37.656 -2.057 1 97.5 91 PHE A O 1
ATOM 765 N N . ILE A 1 92 ? 9.969 -37.938 -1.865 1 96.25 92 ILE A N 1
ATOM 766 C CA . ILE A 1 92 ? 10.016 -37.906 -0.407 1 96.25 92 ILE A CA 1
ATOM 767 C C . ILE A 1 92 ? 10.648 -39.219 0.1 1 96.25 92 ILE A C 1
ATOM 769 O O . ILE A 1 92 ? 11.469 -39.188 1.021 1 96.25 92 ILE A O 1
ATOM 773 N N . GLU A 1 93 ? 10.32 -40.312 -0.51 1 96.56 93 GLU A N 1
ATOM 774 C CA . GLU A 1 93 ? 10.75 -41.625 -0.066 1 96.56 93 GLU A CA 1
ATOM 775 C C . GLU A 1 93 ? 12.195 -41.906 -0.464 1 96.56 93 GLU A C 1
ATOM 777 O O . GLU A 1 93 ? 12.891 -42.688 0.19 1 96.56 93 GLU A O 1
ATOM 782 N N . ASN A 1 94 ? 12.633 -41.312 -1.544 1 96.12 94 ASN A N 1
ATOM 783 C CA . ASN A 1 94 ? 13.984 -41.531 -2.059 1 96.12 94 ASN A CA 1
ATOM 784 C C . ASN A 1 94 ? 14.852 -40.281 -1.901 1 96.12 94 ASN A C 1
ATOM 786 O O . ASN A 1 94 ? 15.148 -39.594 -2.883 1 96.12 94 ASN A O 1
ATOM 790 N N . GLN A 1 95 ? 15.391 -40.156 -0.819 1 93.31 95 GLN A N 1
ATOM 791 C CA . GLN A 1 95 ? 16.078 -38.938 -0.427 1 93.31 95 GLN A CA 1
ATOM 792 C C . GLN A 1 95 ? 17.391 -38.75 -1.201 1 93.31 95 GLN A C 1
ATOM 794 O O . GLN A 1 95 ? 17.797 -37.625 -1.507 1 93.31 95 GLN A O 1
ATOM 799 N N . ASP A 1 96 ? 18.047 -39.812 -1.457 1 94.38 96 ASP A N 1
ATOM 800 C CA . ASP A 1 96 ? 19.297 -39.75 -2.195 1 94.38 96 ASP A CA 1
ATOM 801 C C . ASP A 1 96 ? 19.078 -39.188 -3.604 1 94.38 96 ASP A C 1
ATOM 803 O O . ASP A 1 96 ? 19.828 -38.344 -4.062 1 94.38 96 ASP A O 1
ATOM 807 N N . LEU A 1 97 ? 18.094 -39.75 -4.219 1 96.19 97 LEU A N 1
ATOM 808 C CA . LEU A 1 97 ? 17.734 -39.281 -5.551 1 96.19 97 LEU A CA 1
ATOM 809 C C . LEU A 1 97 ? 17.375 -37.812 -5.523 1 96.19 97 LEU A C 1
ATOM 811 O O . LEU A 1 97 ? 17.875 -37.031 -6.336 1 96.19 97 LEU A O 1
ATOM 815 N N . THR A 1 98 ? 16.562 -37.5 -4.57 1 96.69 98 THR A N 1
ATOM 816 C CA . THR A 1 98 ? 16.094 -36.125 -4.441 1 96.69 98 THR A CA 1
ATOM 817 C C . THR A 1 98 ? 17.25 -35.156 -4.18 1 96.69 98 THR A C 1
ATOM 819 O O . THR A 1 98 ? 17.328 -34.094 -4.773 1 96.69 98 THR A O 1
ATOM 822 N N . THR A 1 99 ? 18.109 -35.562 -3.33 1 95.88 99 THR A N 1
ATOM 823 C CA . THR A 1 99 ? 19.266 -34.75 -3 1 95.88 99 THR A CA 1
ATOM 824 C C . THR A 1 99 ? 20.156 -34.562 -4.227 1 95.88 99 THR A C 1
ATOM 826 O O . THR A 1 99 ? 20.656 -33.438 -4.453 1 95.88 99 THR A O 1
ATOM 829 N N . GLU A 1 100 ? 20.312 -35.594 -4.98 1 95.5 100 GLU A N 1
ATOM 830 C CA . GLU A 1 100 ? 21.125 -35.469 -6.184 1 95.5 100 GLU A CA 1
ATOM 831 C C . GLU A 1 100 ? 20.516 -34.5 -7.188 1 95.5 100 GLU A C 1
ATOM 833 O O . GLU A 1 100 ? 21.219 -33.656 -7.75 1 95.5 100 GLU A O 1
ATOM 838 N N . ILE A 1 101 ? 19.266 -34.656 -7.422 1 97.25 101 ILE A N 1
ATOM 839 C CA . ILE A 1 101 ? 18.562 -33.75 -8.344 1 97.25 101 ILE A CA 1
ATOM 840 C C . ILE A 1 101 ? 18.656 -32.312 -7.859 1 97.25 101 ILE A C 1
ATOM 842 O O . ILE A 1 101 ? 19.078 -31.438 -8.602 1 97.25 101 ILE A O 1
ATOM 846 N N . ARG A 1 102 ? 18.359 -32.094 -6.605 1 96.56 102 ARG A N 1
ATOM 847 C CA . ARG A 1 102 ? 18.312 -30.766 -6.027 1 96.56 102 ARG A CA 1
ATOM 848 C C . ARG A 1 102 ? 19.703 -30.141 -5.996 1 96.56 102 ARG A C 1
ATOM 850 O O . ARG A 1 102 ? 19.844 -28.922 -6.148 1 96.56 102 ARG A O 1
ATOM 857 N N . PHE A 1 103 ? 20.656 -30.953 -5.828 1 96.12 103 PHE A N 1
ATOM 858 C CA . PHE A 1 103 ? 22.031 -30.469 -5.84 1 96.12 103 PHE A CA 1
ATOM 859 C C . PHE A 1 103 ? 22.375 -29.859 -7.195 1 96.12 103 PHE A C 1
ATOM 861 O O . PHE A 1 103 ? 22.984 -28.797 -7.27 1 96.12 103 PHE A O 1
ATOM 868 N N . ASN A 1 104 ? 22.047 -30.531 -8.219 1 95.56 104 ASN A N 1
ATOM 869 C CA . ASN A 1 104 ? 22.312 -30.031 -9.562 1 95.56 104 ASN A CA 1
ATOM 870 C C . ASN A 1 104 ? 21.5 -28.766 -9.844 1 95.56 104 ASN A C 1
ATOM 872 O O . ASN A 1 104 ? 21.984 -27.859 -10.547 1 95.56 104 ASN A O 1
ATOM 876 N N . LEU A 1 105 ? 20.375 -28.688 -9.297 1 96.75 105 LEU A N 1
ATOM 877 C CA . LEU A 1 105 ? 19.531 -27.516 -9.477 1 96.75 105 LEU A CA 1
ATOM 878 C C . LEU A 1 105 ? 20.078 -26.344 -8.68 1 96.75 105 LEU A C 1
ATOM 880 O O . LEU A 1 105 ? 19.984 -25.188 -9.117 1 96.75 105 LEU A O 1
ATOM 884 N N . PHE A 1 106 ? 20.562 -26.656 -7.559 1 95 106 PHE A N 1
ATOM 885 C CA . PHE A 1 106 ? 21.219 -25.641 -6.73 1 95 106 PHE A CA 1
ATOM 886 C C . PHE A 1 106 ? 22.391 -25.016 -7.473 1 95 106 PHE A C 1
ATOM 888 O O . PHE A 1 106 ? 22.594 -23.797 -7.422 1 95 106 PHE A O 1
ATOM 895 N N . LYS A 1 107 ? 23.125 -25.781 -8.133 1 91.75 107 LYS A N 1
ATOM 896 C CA . LYS A 1 107 ? 24.266 -25.297 -8.906 1 91.75 107 LYS A CA 1
ATOM 897 C C . LYS A 1 107 ? 23.797 -24.438 -10.078 1 91.75 107 LYS A C 1
ATOM 899 O O . LYS A 1 107 ? 24.484 -23.469 -10.453 1 91.75 107 LYS A O 1
ATOM 904 N N . LEU A 1 108 ? 22.719 -24.828 -10.656 1 93.62 108 LEU A N 1
ATOM 905 C CA . LEU A 1 108 ? 22.141 -24.016 -11.727 1 93.62 108 LEU A CA 1
ATOM 906 C C . LEU A 1 108 ? 21.812 -22.609 -11.234 1 93.62 108 LEU A C 1
ATOM 908 O O . LEU A 1 108 ? 22.125 -21.625 -11.898 1 93.62 108 LEU A O 1
ATOM 912 N N . GLY A 1 109 ? 21.141 -22.547 -10.164 1 93.25 109 GLY A N 1
ATOM 913 C CA . GLY A 1 109 ? 20.891 -21.266 -9.508 1 93.25 109 GLY A CA 1
ATOM 914 C C . GLY A 1 109 ? 19.828 -20.438 -10.211 1 93.25 109 GLY A C 1
ATOM 915 O O . GLY A 1 109 ? 18.938 -20.969 -10.867 1 93.25 109 GLY A O 1
ATOM 916 N N . TYR A 1 110 ? 19.906 -19.062 -9.984 1 92.25 110 TYR A N 1
ATOM 917 C CA . TYR A 1 110 ? 18.828 -18.188 -10.422 1 92.25 110 TYR A CA 1
ATOM 918 C C . TYR A 1 110 ? 19.328 -17.203 -11.477 1 92.25 110 TYR A C 1
ATOM 920 O O . TYR A 1 110 ? 20.438 -16.672 -11.375 1 92.25 110 TYR A O 1
ATOM 928 N N . ASP A 1 111 ? 18.484 -17.062 -12.477 1 90.44 111 ASP A N 1
ATOM 929 C CA . ASP A 1 111 ? 18.609 -15.969 -13.43 1 90.44 111 ASP A CA 1
ATOM 930 C C . ASP A 1 111 ? 17.75 -14.773 -13.008 1 90.44 111 ASP A C 1
ATOM 932 O O . ASP A 1 111 ? 16.656 -14.57 -13.539 1 90.44 111 ASP A O 1
ATOM 936 N N . LYS A 1 112 ? 18.203 -13.977 -12.172 1 82.62 112 LYS A N 1
ATOM 937 C CA . LYS A 1 112 ? 17.422 -12.984 -11.445 1 82.62 112 LYS A CA 1
ATOM 938 C C . LYS A 1 112 ? 16.781 -11.984 -12.398 1 82.62 112 LYS A C 1
ATOM 940 O O . LYS A 1 112 ? 15.703 -11.445 -12.117 1 82.62 112 LYS A O 1
ATOM 945 N N . LYS A 1 113 ? 17.344 -11.727 -13.523 1 85 113 LYS A N 1
ATOM 946 C CA . LYS A 1 113 ? 16.812 -10.727 -14.445 1 85 113 LYS A CA 1
ATOM 947 C C . LYS A 1 113 ? 16.047 -11.383 -15.586 1 85 113 LYS A C 1
ATOM 949 O O . LYS A 1 113 ? 15.594 -10.695 -16.516 1 85 113 LYS A O 1
ATOM 954 N N . ASN A 1 114 ? 15.891 -12.672 -15.523 1 89.06 114 ASN A N 1
ATOM 955 C CA . ASN A 1 114 ? 15.172 -13.453 -16.531 1 89.06 114 ASN A CA 1
ATOM 956 C C . ASN A 1 114 ? 15.719 -13.203 -17.938 1 89.06 114 ASN A C 1
ATOM 958 O O . ASN A 1 114 ? 14.953 -13.031 -18.875 1 89.06 114 ASN A O 1
ATOM 962 N N . ARG A 1 115 ? 16.969 -13.188 -18.031 1 85.94 115 ARG A N 1
ATOM 963 C CA . ARG A 1 115 ? 17.609 -12.844 -19.297 1 85.94 115 ARG A CA 1
ATOM 964 C C . ARG A 1 115 ? 17.484 -13.984 -20.297 1 85.94 115 ARG A C 1
ATOM 966 O O . ARG A 1 115 ? 17.375 -13.742 -21.5 1 85.94 115 ARG A O 1
ATOM 973 N N . LEU A 1 116 ? 17.516 -15.172 -19.844 1 89.44 116 LEU A N 1
ATOM 974 C CA . LEU A 1 116 ? 17.438 -16.312 -20.75 1 89.44 116 LEU A CA 1
ATOM 975 C C . LEU A 1 116 ? 16.109 -16.359 -21.469 1 89.44 116 LEU A C 1
ATOM 977 O O . LEU A 1 116 ? 16.062 -16.453 -22.703 1 89.44 116 LEU A O 1
ATOM 981 N N . LEU A 1 117 ? 15.047 -16.266 -20.75 1 88.75 117 LEU A N 1
ATOM 982 C CA . LEU A 1 117 ? 13.734 -16.312 -21.375 1 88.75 117 LEU A CA 1
ATOM 983 C C . LEU A 1 117 ? 13.531 -15.125 -22.297 1 88.75 117 LEU A C 1
ATOM 985 O O . LEU A 1 117 ? 12.898 -15.258 -23.359 1 88.75 117 LEU A O 1
ATOM 989 N N . GLU A 1 118 ? 14.047 -14.023 -21.875 1 83.62 118 GLU A N 1
ATOM 990 C CA . GLU A 1 118 ? 14 -12.852 -22.75 1 83.62 118 GLU A CA 1
ATOM 991 C C . GLU A 1 118 ? 14.734 -13.102 -24.062 1 83.62 118 GLU A C 1
ATOM 993 O O . GLU A 1 118 ? 14.266 -12.711 -25.125 1 83.62 118 GLU A O 1
ATOM 998 N N . MET A 1 119 ? 15.828 -13.711 -23.875 1 83.19 119 MET A N 1
ATOM 999 C CA . MET A 1 119 ? 16.656 -14 -25.031 1 83.19 119 MET A CA 1
ATOM 1000 C C . MET A 1 119 ? 15.953 -14.953 -25.984 1 83.19 119 MET A C 1
ATOM 1002 O O . MET A 1 119 ? 16.016 -14.773 -27.203 1 83.19 119 MET A O 1
ATOM 1006 N N . ILE A 1 120 ? 15.273 -15.859 -25.469 1 84.25 120 ILE A N 1
ATOM 1007 C CA . ILE A 1 120 ? 14.617 -16.875 -26.281 1 84.25 120 ILE A CA 1
ATOM 1008 C C . ILE A 1 120 ? 13.352 -16.297 -26.906 1 84.25 120 ILE A C 1
ATOM 1010 O O . ILE A 1 120 ? 12.984 -16.656 -28.031 1 84.25 120 ILE A O 1
ATOM 1014 N N . SER A 1 121 ? 12.703 -15.414 -26.188 1 81.62 121 SER A N 1
ATOM 1015 C CA . SER A 1 121 ? 11.422 -14.883 -26.641 1 81.62 121 SER A CA 1
ATOM 1016 C C . SER A 1 121 ? 11.602 -13.742 -27.625 1 81.62 121 SER A C 1
ATOM 1018 O O . SER A 1 121 ? 10.758 -13.516 -28.484 1 81.62 121 SER A O 1
ATOM 1020 N N . ASP A 1 122 ? 12.68 -12.977 -27.344 1 75.12 122 ASP A N 1
ATOM 1021 C CA . ASP A 1 122 ? 12.922 -11.82 -28.203 1 75.12 122 ASP A CA 1
ATOM 1022 C C . ASP A 1 122 ? 13.625 -12.219 -29.5 1 75.12 122 ASP A C 1
ATOM 1024 O O . ASP A 1 122 ? 14.336 -13.227 -29.531 1 75.12 122 ASP A O 1
ATOM 1028 N N . LYS A 1 123 ? 13.328 -11.414 -30.5 1 70.25 123 LYS A N 1
ATOM 1029 C CA . LYS A 1 123 ? 14.102 -11.609 -31.719 1 70.25 123 LYS A CA 1
ATOM 1030 C C . LYS A 1 123 ? 15.531 -11.125 -31.562 1 70.25 123 LYS A C 1
ATOM 1032 O O . LYS A 1 123 ? 15.766 -9.945 -31.281 1 70.25 123 LYS A O 1
ATOM 1037 N N . LEU A 1 124 ? 16.469 -12.023 -31.438 1 69.94 124 LEU A N 1
ATOM 1038 C CA . LEU A 1 124 ? 17.875 -11.695 -31.281 1 69.94 124 LEU A CA 1
ATOM 1039 C C . LEU A 1 124 ? 18.453 -11.156 -32.594 1 69.94 124 LEU A C 1
ATOM 1041 O O . LEU A 1 124 ? 18.078 -11.609 -33.688 1 69.94 124 LEU A O 1
ATOM 1045 N N . PRO A 1 125 ? 19.172 -10.031 -32.375 1 67.56 125 PRO A N 1
ATOM 1046 C CA . PRO A 1 125 ? 19.828 -9.562 -33.594 1 67.56 125 PRO A CA 1
ATOM 1047 C C . PRO A 1 125 ? 20.844 -10.562 -34.156 1 67.56 125 PRO A C 1
ATOM 1049 O O . PRO A 1 125 ? 21.75 -10.992 -33.438 1 67.56 125 PRO A O 1
ATOM 1052 N N . VAL A 1 126 ? 20.562 -11.148 -35.281 1 68.62 126 VAL A N 1
ATOM 1053 C CA . VAL A 1 126 ? 21.516 -12 -35.969 1 68.62 126 VAL A CA 1
ATOM 1054 C C . VAL A 1 126 ? 22.391 -11.148 -36.906 1 68.62 126 VAL A C 1
ATOM 1056 O O . VAL A 1 126 ? 21.875 -10.438 -37.781 1 68.62 126 VAL A O 1
ATOM 1059 N N . ASN A 1 127 ? 23.609 -10.945 -36.406 1 76.62 127 ASN A N 1
ATOM 1060 C CA . ASN A 1 127 ? 24.531 -10.141 -37.219 1 76.62 127 ASN A CA 1
ATOM 1061 C C . ASN A 1 127 ? 25.844 -10.867 -37.438 1 76.62 127 ASN A C 1
ATOM 1063 O O . ASN A 1 127 ? 26.75 -10.797 -36.594 1 76.62 127 ASN A O 1
ATOM 1067 N N . LYS A 1 128 ? 25.969 -11.5 -38.5 1 78.75 128 LYS A N 1
ATOM 1068 C CA . LYS A 1 128 ? 27.188 -12.25 -38.844 1 78.75 128 LYS A CA 1
ATOM 1069 C C . LYS A 1 128 ? 28.375 -11.312 -39 1 78.75 128 LYS A C 1
ATOM 1071 O O . LYS A 1 128 ? 29.516 -11.688 -38.688 1 78.75 128 LYS A O 1
ATOM 1076 N N . LYS A 1 129 ? 28.109 -10.094 -39.406 1 81.75 129 LYS A N 1
ATOM 1077 C CA . LYS A 1 129 ? 29.172 -9.125 -39.562 1 81.75 129 LYS A CA 1
ATOM 1078 C C . LYS A 1 129 ? 29.828 -8.773 -38.25 1 81.75 129 LYS A C 1
ATOM 1080 O O . LYS A 1 129 ? 31.047 -8.68 -38.125 1 81.75 129 LYS A O 1
ATOM 1085 N N . LYS A 1 130 ? 28.938 -8.664 -37.344 1 83.94 130 LYS A N 1
ATOM 1086 C CA . LYS A 1 130 ? 29.469 -8.336 -36.031 1 83.94 130 LYS A CA 1
ATOM 1087 C C . LYS A 1 130 ? 30.297 -9.5 -35.469 1 83.94 130 LYS A C 1
ATOM 1089 O O . LYS A 1 130 ? 31.297 -9.281 -34.781 1 83.94 130 LYS A O 1
ATOM 1094 N N . TYR A 1 131 ? 29.891 -10.672 -35.812 1 83.5 131 TYR A N 1
ATOM 1095 C CA . TYR A 1 131 ? 30.672 -11.836 -35.375 1 83.5 131 TYR A CA 1
ATOM 1096 C C . TYR A 1 131 ? 32.094 -11.766 -35.906 1 83.5 131 TYR A C 1
ATOM 1098 O O . TYR A 1 131 ? 33.062 -11.875 -35.125 1 83.5 131 TYR A O 1
ATOM 1106 N N . TRP A 1 132 ? 32.219 -11.508 -37.094 1 85.5 132 TRP A N 1
ATOM 1107 C CA . TRP A 1 132 ? 33.531 -11.484 -37.719 1 85.5 132 TRP A CA 1
ATOM 1108 C C . TRP A 1 132 ? 34.344 -10.266 -37.25 1 85.5 132 TRP A C 1
ATOM 1110 O O . TRP A 1 132 ? 35.531 -10.359 -37.062 1 85.5 132 TRP A O 1
ATOM 1120 N N . LEU A 1 133 ? 33.625 -9.203 -37.094 1 87.19 133 LEU A N 1
ATOM 1121 C CA . LEU A 1 133 ? 34.281 -7.992 -36.594 1 87.19 133 LEU A CA 1
ATOM 1122 C C . LEU A 1 133 ? 34.875 -8.211 -35.219 1 87.19 133 LEU A C 1
ATOM 1124 O O . LEU A 1 133 ? 36.031 -7.875 -34.969 1 87.19 133 LEU A O 1
ATOM 1128 N N . TYR A 1 134 ? 34.094 -8.844 -34.469 1 86.12 134 TYR A N 1
ATOM 1129 C CA . TYR A 1 134 ? 34.562 -9.031 -33.094 1 86.12 134 TYR A CA 1
ATOM 1130 C C . TYR A 1 134 ? 35.594 -10.156 -33.031 1 86.12 134 TYR A C 1
ATOM 1132 O O . TYR A 1 134 ? 36.469 -10.148 -32.156 1 86.12 134 TYR A O 1
ATOM 1140 N N . LYS A 1 135 ? 35.5 -11.055 -33.906 1 83.5 135 LYS A N 1
ATOM 1141 C CA . LYS A 1 135 ? 36.531 -12.102 -33.969 1 83.5 135 LYS A CA 1
ATOM 1142 C C . LYS A 1 135 ? 37.875 -11.523 -34.344 1 83.5 135 LYS A C 1
ATOM 1144 O O . LYS A 1 135 ? 38.906 -11.891 -33.75 1 83.5 135 LYS A O 1
ATOM 1149 N N . VAL A 1 136 ? 37.812 -10.57 -35.188 1 84.88 136 VAL A N 1
ATOM 1150 C CA . VAL A 1 136 ? 39.062 -9.953 -35.625 1 84.88 136 VAL A CA 1
ATOM 1151 C C . VAL A 1 136 ? 39.594 -9.016 -34.562 1 84.88 136 VAL A C 1
ATOM 1153 O O . VAL A 1 136 ? 40.781 -9.117 -34.188 1 84.88 136 VAL A O 1
ATOM 1156 N N . LEU A 1 137 ? 38.781 -8.25 -34.031 1 85.94 137 LEU A N 1
ATOM 1157 C CA . LEU A 1 137 ? 39.219 -7.223 -33.094 1 85.94 137 LEU A CA 1
ATOM 1158 C C . LEU A 1 137 ? 39.531 -7.84 -31.75 1 85.94 137 LEU A C 1
ATOM 1160 O O . LEU A 1 137 ? 40.438 -7.359 -31.047 1 85.94 137 LEU A O 1
ATOM 1164 N N . GLY A 1 138 ? 38.812 -8.852 -31.438 1 81.94 138 GLY A N 1
ATOM 1165 C CA . GLY A 1 138 ? 38.938 -9.398 -30.094 1 81.94 138 GLY A CA 1
ATOM 1166 C C . GLY A 1 138 ? 39.875 -10.594 -30.031 1 81.94 138 GLY A C 1
ATOM 1167 O O . GLY A 1 138 ? 40.5 -10.859 -28.984 1 81.94 138 GLY A O 1
ATOM 1168 N N . ASN A 1 139 ? 39.969 -11.336 -31.062 1 78.44 139 ASN A N 1
ATOM 1169 C CA . ASN A 1 139 ? 40.781 -12.555 -31.016 1 78.44 139 ASN A CA 1
ATOM 1170 C C . ASN A 1 139 ? 42.031 -12.422 -31.859 1 78.44 139 ASN A C 1
ATOM 1172 O O . ASN A 1 139 ? 43.156 -12.43 -31.328 1 78.44 139 ASN A O 1
ATOM 1176 N N . ILE A 1 140 ? 41.875 -12 -33 1 76.56 140 ILE A N 1
ATOM 1177 C CA . ILE A 1 140 ? 42.969 -12.07 -33.969 1 76.56 140 ILE A CA 1
ATOM 1178 C C . ILE A 1 140 ? 43.969 -10.953 -33.656 1 76.56 140 ILE A C 1
ATOM 1180 O O . ILE A 1 140 ? 45.156 -11.211 -33.469 1 76.56 140 ILE A O 1
ATOM 1184 N N . ILE A 1 141 ? 43.5 -9.766 -33.5 1 80.19 141 ILE A N 1
ATOM 1185 C CA . ILE A 1 141 ? 44.406 -8.609 -33.375 1 80.19 141 ILE A CA 1
ATOM 1186 C C . ILE A 1 141 ? 45.156 -8.648 -32.062 1 80.19 141 ILE A C 1
ATOM 1188 O O . ILE A 1 141 ? 46.375 -8.578 -32.031 1 80.19 141 ILE A O 1
ATOM 1192 N N . PRO A 1 142 ? 44.375 -8.82 -31.031 1 79.19 142 PRO A N 1
ATOM 1193 C CA . PRO A 1 142 ? 45.125 -8.836 -29.766 1 79.19 142 PRO A CA 1
ATOM 1194 C C . PRO A 1 142 ? 46.125 -9.992 -29.688 1 79.19 142 PRO A C 1
ATOM 1196 O O . PRO A 1 142 ? 47.25 -9.812 -29.203 1 79.19 142 PRO A O 1
ATOM 1199 N N . ILE A 1 143 ? 45.812 -11.125 -30.125 1 75.88 143 ILE A N 1
ATOM 1200 C CA . ILE A 1 143 ? 46.719 -12.281 -30.094 1 75.88 143 ILE A CA 1
ATOM 1201 C C . ILE A 1 143 ? 47.938 -12.023 -30.984 1 75.88 143 ILE A C 1
ATOM 1203 O O . ILE A 1 143 ? 49.062 -12.312 -30.609 1 75.88 143 ILE A O 1
ATOM 1207 N N . ALA A 1 144 ? 47.625 -11.5 -32.125 1 78.81 144 ALA A N 1
ATOM 1208 C CA . ALA A 1 144 ? 48.719 -11.164 -33.062 1 78.81 144 ALA A CA 1
ATOM 1209 C C . ALA A 1 144 ? 49.688 -10.148 -32.438 1 78.81 144 ALA A C 1
ATOM 1211 O O . ALA A 1 144 ? 50.906 -10.289 -32.531 1 78.81 144 ALA A O 1
ATOM 1212 N N . LEU A 1 145 ? 49.125 -9.211 -31.781 1 77.31 145 LEU A N 1
ATOM 1213 C CA . LEU A 1 145 ? 49.938 -8.164 -31.172 1 77.31 145 LEU A CA 1
ATOM 1214 C C . LEU A 1 145 ? 50.75 -8.703 -30 1 77.31 145 LEU A C 1
ATOM 1216 O O . LEU A 1 145 ? 51.875 -8.312 -29.797 1 77.31 145 LEU A O 1
ATOM 1220 N N . ILE A 1 146 ? 50.25 -9.609 -29.266 1 75.31 146 ILE A N 1
ATOM 1221 C CA . ILE A 1 146 ? 50.938 -10.234 -28.156 1 75.31 146 ILE A CA 1
ATOM 1222 C C . ILE A 1 146 ? 52.125 -11.047 -28.688 1 75.31 146 ILE A C 1
ATOM 1224 O O . ILE A 1 146 ? 53.25 -10.938 -28.188 1 75.31 146 ILE A O 1
ATOM 1228 N N . VAL A 1 147 ? 51.844 -11.812 -29.734 1 75.75 147 VAL A N 1
ATOM 1229 C CA . VAL A 1 147 ? 52.875 -12.648 -30.328 1 75.75 147 VAL A CA 1
ATOM 1230 C C . VAL A 1 147 ? 53.969 -11.766 -30.906 1 75.75 147 VAL A C 1
ATOM 1232 O O . VAL A 1 147 ? 55.156 -12.016 -30.672 1 75.75 147 VAL A O 1
ATOM 1235 N N . LEU A 1 148 ? 53.562 -10.734 -31.594 1 75.81 148 LEU A N 1
ATOM 1236 C CA . LEU A 1 148 ? 54.531 -9.828 -32.219 1 75.81 148 LEU A CA 1
ATOM 1237 C C . LEU A 1 148 ? 55.344 -9.094 -31.141 1 75.81 148 LEU A C 1
ATOM 1239 O O . LEU A 1 148 ? 56.531 -8.875 -31.297 1 75.81 148 LEU A O 1
ATOM 1243 N N . ALA A 1 149 ? 54.656 -8.734 -30.109 1 74.25 149 ALA A N 1
ATOM 1244 C CA . ALA A 1 149 ? 55.344 -8.062 -29.016 1 74.25 149 ALA A CA 1
ATOM 1245 C C . ALA A 1 149 ? 56.406 -8.984 -28.375 1 74.25 149 ALA A C 1
ATOM 1247 O O . ALA A 1 149 ? 57.469 -8.539 -28 1 74.25 149 ALA A O 1
ATOM 1248 N N . PHE A 1 150 ? 56.062 -10.195 -28.297 1 71.19 150 PHE A N 1
ATOM 1249 C CA . PHE A 1 150 ? 56.969 -11.172 -27.719 1 71.19 150 PHE A CA 1
ATOM 1250 C C . PHE A 1 150 ? 58.156 -11.438 -28.641 1 71.19 150 PHE A C 1
ATOM 1252 O O . PHE A 1 150 ? 59.281 -11.57 -28.188 1 71.19 150 PHE A O 1
ATOM 1259 N N . ILE A 1 151 ? 57.875 -11.453 -29.844 1 76.25 151 ILE A N 1
ATOM 1260 C CA . ILE A 1 151 ? 58.906 -11.789 -30.828 1 76.25 151 ILE A CA 1
ATOM 1261 C C . ILE A 1 151 ? 59.812 -10.594 -31.031 1 76.25 151 ILE A C 1
ATOM 1263 O O . ILE A 1 151 ? 61.062 -10.742 -31.016 1 76.25 151 ILE A O 1
ATOM 1267 N N . PHE A 1 152 ? 59.219 -9.43 -31.188 1 77.44 152 PHE A N 1
ATOM 1268 C CA . PHE A 1 152 ? 60.031 -8.273 -31.594 1 77.44 152 PHE A CA 1
ATOM 1269 C C . PHE A 1 152 ? 60.469 -7.469 -30.375 1 77.44 152 PHE A C 1
ATOM 1271 O O . PHE A 1 152 ? 61.344 -6.598 -30.484 1 77.44 152 PHE A O 1
ATOM 1278 N N . LYS A 1 153 ? 59.938 -7.828 -29.203 1 69.69 153 LYS A N 1
ATOM 1279 C CA . LYS A 1 153 ? 60.281 -7.156 -27.953 1 69.69 153 LYS A CA 1
ATOM 1280 C C . LYS A 1 153 ? 60.281 -5.641 -28.109 1 69.69 153 LYS A C 1
ATOM 1282 O O . LYS A 1 153 ? 61.188 -4.953 -27.625 1 69.69 153 LYS A O 1
ATOM 1287 N N . GLU A 1 154 ? 59.438 -5.129 -29.016 1 71.19 154 GLU A N 1
ATOM 1288 C CA . GLU A 1 154 ? 59.312 -3.703 -29.312 1 71.19 154 GLU A CA 1
ATOM 1289 C C . GLU A 1 154 ? 58.25 -3.047 -28.438 1 71.19 154 GLU A C 1
ATOM 1291 O O . GLU A 1 154 ? 57.094 -3.504 -28.406 1 71.19 154 GLU A O 1
ATOM 1296 N N . PRO A 1 155 ? 58.688 -1.959 -27.672 1 71.5 155 PRO A N 1
ATOM 1297 C CA . PRO A 1 155 ? 57.75 -1.282 -26.781 1 71.5 155 PRO A CA 1
ATOM 1298 C C . PRO A 1 155 ? 56.562 -0.648 -27.531 1 71.5 155 PRO A C 1
ATOM 1300 O O . PRO A 1 155 ? 55.469 -0.537 -26.984 1 71.5 155 PRO A O 1
ATOM 1303 N N . ARG A 1 156 ? 56.812 -0.276 -28.766 1 74.75 156 ARG A N 1
ATOM 1304 C CA . ARG A 1 156 ? 55.75 0.316 -29.578 1 74.75 156 ARG A CA 1
ATOM 1305 C C . ARG A 1 156 ? 54.594 -0.68 -29.797 1 74.75 156 ARG A C 1
ATOM 1307 O O . ARG A 1 156 ? 53.438 -0.289 -29.922 1 74.75 156 ARG A O 1
ATOM 1314 N N . LEU A 1 157 ? 54.875 -1.834 -29.828 1 75.38 157 LEU A N 1
ATOM 1315 C CA . LEU A 1 157 ? 53.875 -2.881 -30.016 1 75.38 157 LEU A CA 1
ATOM 1316 C C . LEU A 1 157 ? 53.031 -3.049 -28.766 1 75.38 157 LEU A C 1
ATOM 1318 O O . LEU A 1 157 ? 51.844 -3.357 -28.859 1 75.38 157 LEU A O 1
ATOM 1322 N N . ASN A 1 158 ? 53.562 -2.801 -27.672 1 76.88 158 ASN A N 1
ATOM 1323 C CA . ASN A 1 158 ? 52.812 -2.832 -26.422 1 76.88 158 ASN A CA 1
ATOM 1324 C C . ASN A 1 158 ? 51.812 -1.697 -26.344 1 76.88 158 ASN A C 1
ATOM 1326 O O . ASN A 1 158 ? 50.719 -1.874 -25.797 1 76.88 158 ASN A O 1
ATOM 1330 N N . LEU A 1 159 ? 52.188 -0.629 -26.922 1 75.5 159 LEU A N 1
ATOM 1331 C CA . LEU A 1 159 ? 51.281 0.499 -26.984 1 75.5 159 LEU A CA 1
ATOM 1332 C C . LEU A 1 159 ? 50.062 0.172 -27.875 1 75.5 159 LEU A C 1
ATOM 1334 O O . LEU A 1 159 ? 48.938 0.519 -27.547 1 75.5 159 LEU A O 1
ATOM 1338 N N . LEU A 1 160 ? 50.375 -0.49 -28.984 1 78.12 160 LEU A N 1
ATOM 1339 C CA . LEU A 1 160 ? 49.312 -0.889 -29.891 1 78.12 160 LEU A CA 1
ATOM 1340 C C . LEU A 1 160 ? 48.375 -1.898 -29.219 1 78.12 160 LEU A C 1
ATOM 1342 O O . LEU A 1 160 ? 47.188 -1.869 -29.438 1 78.12 160 LEU A O 1
ATOM 1346 N N . LEU A 1 161 ? 49 -2.742 -28.469 1 80 161 LEU A N 1
ATOM 1347 C CA . LEU A 1 161 ? 48.188 -3.711 -27.703 1 80 161 LEU A CA 1
ATOM 1348 C C . LEU A 1 161 ? 47.281 -3.008 -26.703 1 80 161 LEU A C 1
ATOM 1350 O O . LEU A 1 161 ? 46.125 -3.371 -26.547 1 80 161 LEU A O 1
ATOM 1354 N N . LEU A 1 162 ? 47.781 -2.006 -26.062 1 76.19 162 LEU A N 1
ATOM 1355 C CA . LEU A 1 162 ? 47 -1.236 -25.094 1 76.19 162 LEU A CA 1
ATOM 1356 C C . LEU A 1 162 ? 45.844 -0.526 -25.781 1 76.19 162 LEU A C 1
ATOM 1358 O O . LEU A 1 162 ? 44.719 -0.499 -25.25 1 76.19 162 LEU A O 1
ATOM 1362 N N . VAL A 1 163 ? 46.094 -0.066 -26.953 1 76.88 163 VAL A N 1
ATOM 1363 C CA . VAL A 1 163 ? 45.062 0.603 -27.719 1 76.88 163 VAL A CA 1
ATOM 1364 C C . VAL A 1 163 ? 44 -0.406 -28.109 1 76.88 163 VAL A C 1
ATOM 1366 O O . VAL A 1 163 ? 42.781 -0.116 -28.016 1 76.88 163 VAL A O 1
ATOM 1369 N N . SER A 1 164 ? 44.5 -1.532 -28.531 1 82.94 164 SER A N 1
ATOM 1370 C CA . SER A 1 164 ? 43.562 -2.584 -28.938 1 82.94 164 SER A CA 1
ATOM 1371 C C . SER A 1 164 ? 42.688 -3.008 -27.766 1 82.94 164 SER A C 1
ATOM 1373 O O . SER A 1 164 ? 41.469 -3.17 -27.922 1 82.94 164 SER A O 1
ATOM 1375 N N . VAL A 1 165 ? 43.219 -3.113 -26.609 1 79.06 165 VAL A N 1
ATOM 1376 C CA . VAL A 1 165 ? 42.5 -3.512 -25.422 1 79.06 165 VAL A CA 1
ATOM 1377 C C . VAL A 1 165 ? 41.5 -2.418 -25.047 1 79.06 165 VAL A C 1
ATOM 1379 O O . VAL A 1 165 ? 40.344 -2.709 -24.656 1 79.06 165 VAL A O 1
ATOM 1382 N N . PHE A 1 166 ? 41.875 -1.268 -25.234 1 75.62 166 PHE A N 1
ATOM 1383 C CA . PHE A 1 166 ? 41 -0.137 -24.922 1 75.62 166 PHE A CA 1
ATOM 1384 C C . PHE A 1 166 ? 39.781 -0.109 -25.844 1 75.62 166 PHE A C 1
ATOM 1386 O O . PHE A 1 166 ? 38.656 0.125 -25.391 1 75.62 166 PHE A O 1
ATOM 1393 N N . VAL A 1 167 ? 40.094 -0.347 -27.062 1 81.56 167 VAL A N 1
ATOM 1394 C CA . VAL A 1 167 ? 39 -0.386 -28.031 1 81.56 167 VAL A CA 1
ATOM 1395 C C . VAL A 1 167 ? 38.031 -1.509 -27.688 1 81.56 167 VAL A C 1
ATOM 1397 O O . VAL A 1 167 ? 36.812 -1.321 -27.734 1 81.56 167 VAL A O 1
ATOM 1400 N N . ASN A 1 168 ? 38.594 -2.596 -27.297 1 82.88 168 ASN A N 1
ATOM 1401 C CA . ASN A 1 168 ? 37.781 -3.752 -26.969 1 82.88 168 ASN A CA 1
ATOM 1402 C C . ASN A 1 168 ? 36.969 -3.525 -25.703 1 82.88 168 ASN A C 1
ATOM 1404 O O . ASN A 1 168 ? 35.844 -3.992 -25.594 1 82.88 168 ASN A O 1
ATOM 1408 N N . ILE A 1 169 ? 37.5 -2.803 -24.828 1 76.81 169 ILE A N 1
ATOM 1409 C CA . ILE A 1 169 ? 36.781 -2.449 -23.609 1 76.81 169 ILE A CA 1
ATOM 1410 C C . ILE A 1 169 ? 35.594 -1.547 -23.969 1 76.81 169 ILE A C 1
ATOM 1412 O O . ILE A 1 169 ? 34.5 -1.716 -23.422 1 76.81 169 ILE A O 1
ATOM 1416 N N . GLU A 1 170 ? 35.812 -0.704 -24.875 1 77.75 170 GLU A N 1
ATOM 1417 C CA . GLU A 1 170 ? 34.75 0.19 -25.297 1 77.75 170 GLU A CA 1
ATOM 1418 C C . GLU A 1 170 ? 33.656 -0.58 -26.031 1 77.75 170 GLU A C 1
ATOM 1420 O O . GLU A 1 170 ? 32.469 -0.285 -25.859 1 77.75 170 GLU A O 1
ATOM 1425 N N . ILE A 1 171 ? 34.094 -1.459 -26.75 1 80.88 171 ILE A N 1
ATOM 1426 C CA . ILE A 1 171 ? 33.125 -2.295 -27.453 1 80.88 171 ILE A CA 1
ATOM 1427 C C . ILE A 1 171 ? 32.312 -3.096 -26.453 1 80.88 171 ILE A C 1
ATOM 1429 O O . ILE A 1 171 ? 31.094 -3.188 -26.578 1 80.88 171 ILE A O 1
ATOM 1433 N N . ASN A 1 172 ? 32.969 -3.633 -25.562 1 78.94 172 ASN A N 1
ATOM 1434 C CA . ASN A 1 172 ? 32.312 -4.383 -24.516 1 78.94 172 ASN A CA 1
ATOM 1435 C C . ASN A 1 172 ? 31.297 -3.512 -23.766 1 78.94 172 ASN A C 1
ATOM 1437 O O . ASN A 1 172 ? 30.188 -3.957 -23.469 1 78.94 172 ASN A O 1
ATOM 1441 N N . ARG A 1 173 ? 31.672 -2.35 -23.5 1 75.75 173 ARG A N 1
ATOM 1442 C CA . ARG A 1 173 ? 30.781 -1.419 -22.812 1 75.75 173 ARG A CA 1
ATOM 1443 C C . ARG A 1 173 ? 29.531 -1.148 -23.625 1 75.75 173 ARG A C 1
ATOM 1445 O O . ARG A 1 173 ? 28.422 -1.129 -23.094 1 75.75 173 ARG A O 1
ATOM 1452 N N . LYS A 1 174 ? 29.656 -1.022 -24.859 1 75.75 174 LYS A N 1
ATOM 1453 C CA . LYS A 1 174 ? 28.531 -0.701 -25.75 1 75.75 174 LYS A CA 1
ATOM 1454 C C . LYS A 1 174 ? 27.625 -1.912 -25.953 1 75.75 174 LYS A C 1
ATOM 1456 O O . LYS A 1 174 ? 26.406 -1.772 -26.016 1 75.75 174 LYS A O 1
ATOM 1461 N N . GLU A 1 175 ? 28.312 -3.033 -25.969 1 76 175 GLU A N 1
ATOM 1462 C CA . GLU A 1 175 ? 27.578 -4.25 -26.297 1 76 175 GLU A CA 1
ATOM 1463 C C . GLU A 1 175 ? 27 -4.906 -25.047 1 76 175 GLU A C 1
ATOM 1465 O O . GLU A 1 175 ? 26.188 -5.828 -25.141 1 76 175 GLU A O 1
ATOM 1470 N N . ARG A 1 176 ? 27.422 -4.406 -24.016 1 72 176 ARG A N 1
ATOM 1471 C CA . ARG A 1 176 ? 27.062 -5.027 -22.734 1 72 176 ARG A CA 1
ATOM 1472 C C . ARG A 1 176 ? 25.547 -5.117 -22.578 1 72 176 ARG A C 1
ATOM 1474 O O . ARG A 1 176 ? 25.031 -6.133 -22.109 1 72 176 ARG A O 1
ATOM 1481 N N . GLU A 1 177 ? 24.906 -4.172 -22.969 1 68.31 177 GLU A N 1
ATOM 1482 C CA . GLU A 1 177 ? 23.453 -4.164 -22.812 1 68.31 177 GLU A CA 1
ATOM 1483 C C . GLU A 1 177 ? 22.797 -5.188 -23.734 1 68.31 177 GLU A C 1
ATOM 1485 O O . GLU A 1 177 ? 21.812 -5.824 -23.344 1 68.31 177 GLU A O 1
ATOM 1490 N N . ILE A 1 178 ? 23.422 -5.223 -24.844 1 63.41 178 ILE A N 1
ATOM 1491 C CA . ILE A 1 178 ? 22.859 -6.152 -25.828 1 63.41 178 ILE A CA 1
ATOM 1492 C C . ILE A 1 178 ? 23.172 -7.59 -25.406 1 63.41 178 ILE A C 1
ATOM 1494 O O . ILE A 1 178 ? 22.297 -8.461 -25.438 1 63.41 178 ILE A O 1
ATOM 1498 N N . ILE A 1 179 ? 24.453 -7.742 -25.047 1 61.81 179 ILE A N 1
ATOM 1499 C CA . ILE A 1 179 ? 24.922 -9.102 -24.781 1 61.81 179 ILE A CA 1
ATOM 1500 C C . ILE A 1 179 ? 24.562 -9.516 -23.359 1 61.81 179 ILE A C 1
ATOM 1502 O O . ILE A 1 179 ? 24.078 -10.633 -23.141 1 61.81 179 ILE A O 1
ATOM 1506 N N . LYS A 1 180 ? 25.219 -8.797 -22.312 1 56.94 180 LYS A N 1
ATOM 1507 C CA . LYS A 1 180 ? 25.031 -9.133 -20.906 1 56.94 180 LYS A CA 1
ATOM 1508 C C . LYS A 1 180 ? 23.547 -9.258 -20.562 1 56.94 180 LYS A C 1
ATOM 1510 O O . LYS A 1 180 ? 23.188 -10.016 -19.656 1 56.94 180 LYS A O 1
ATOM 1515 N N . SER A 1 181 ? 22.922 -8.594 -21.406 1 55.31 181 SER A N 1
ATOM 1516 C CA . SER A 1 181 ? 21.469 -8.719 -21.297 1 55.31 181 SER A CA 1
ATOM 1517 C C . SER A 1 181 ? 21 -10.102 -21.719 1 55.31 181 SER A C 1
ATOM 1519 O O . SER A 1 181 ? 19.859 -10.477 -21.484 1 55.31 181 SER A O 1
ATOM 1521 N N . HIS A 1 182 ? 22.047 -10.82 -22.203 1 61.5 182 HIS A N 1
ATOM 1522 C CA . HIS A 1 182 ? 21.391 -11.977 -22.797 1 61.5 182 HIS A CA 1
ATOM 1523 C C . HIS A 1 182 ? 21.766 -13.266 -22.078 1 61.5 182 HIS A C 1
ATOM 1525 O O . HIS A 1 182 ? 22.797 -13.336 -21.406 1 61.5 182 HIS A O 1
ATOM 1531 N N . GLY A 1 183 ? 21.016 -13.945 -21.297 1 79.31 183 GLY A N 1
ATOM 1532 C CA . GLY A 1 183 ? 20.766 -15.188 -20.578 1 79.31 183 GLY A CA 1
ATOM 1533 C C . GLY A 1 183 ? 21.656 -16.328 -21.031 1 79.31 183 GLY A C 1
ATOM 1534 O O . GLY A 1 183 ? 21.328 -17.5 -20.844 1 79.31 183 GLY A O 1
ATOM 1535 N N . LEU A 1 184 ? 23.016 -15.914 -21.734 1 80.62 184 LEU A N 1
ATOM 1536 C CA . LEU A 1 184 ? 23.844 -16.969 -22.328 1 80.62 184 LEU A CA 1
ATOM 1537 C C . LEU A 1 184 ? 24.516 -17.797 -21.234 1 80.62 184 LEU A C 1
ATOM 1539 O O . LEU A 1 184 ? 24.641 -19.016 -21.375 1 80.62 184 LEU A O 1
ATOM 1543 N N . SER A 1 185 ? 25.016 -17.109 -20.312 1 83.06 185 SER A N 1
ATOM 1544 C CA . SER A 1 185 ? 25.641 -17.812 -19.203 1 83.06 185 SER A CA 1
ATOM 1545 C C . SER A 1 185 ? 24.656 -18.797 -18.562 1 83.06 185 SER A C 1
ATOM 1547 O O . SER A 1 185 ? 25 -19.953 -18.297 1 83.06 185 SER A O 1
ATOM 1549 N N . TYR A 1 186 ? 23.516 -18.375 -18.406 1 89.81 186 TYR A N 1
ATOM 1550 C CA . TYR A 1 186 ? 22.516 -19.234 -17.781 1 89.81 186 TYR A CA 1
ATOM 1551 C C . TYR A 1 186 ? 22.109 -20.375 -18.703 1 89.81 186 TYR A C 1
ATOM 1553 O O . TYR A 1 186 ? 21.812 -21.484 -18.234 1 89.81 186 TYR A O 1
ATOM 1561 N N . LEU A 1 187 ? 22.109 -20.031 -19.953 1 90.88 187 LEU A N 1
ATOM 1562 C CA . LEU A 1 187 ? 21.844 -21.094 -20.922 1 90.88 187 LEU A CA 1
ATOM 1563 C C . LEU A 1 187 ? 22.859 -22.203 -20.812 1 90.88 187 LEU A C 1
ATOM 1565 O O . LEU A 1 187 ? 22.516 -23.391 -20.797 1 90.88 187 LEU A O 1
ATOM 1569 N N . SER A 1 188 ? 24.094 -21.828 -20.75 1 88.44 188 SER A N 1
ATOM 1570 C CA . SER A 1 188 ? 25.156 -22.797 -20.594 1 88.44 188 SER A CA 1
ATOM 1571 C C . SER A 1 188 ? 24.984 -23.609 -19.312 1 88.44 188 SER A C 1
ATOM 1573 O O . SER A 1 188 ? 25.109 -24.844 -19.328 1 88.44 188 SER A O 1
ATOM 1575 N N . ASP A 1 189 ? 24.656 -22.922 -18.328 1 91.38 189 ASP A N 1
ATOM 1576 C CA . ASP A 1 189 ? 24.453 -23.594 -17.047 1 91.38 189 ASP A CA 1
ATOM 1577 C C . ASP A 1 189 ? 23.266 -24.547 -17.109 1 91.38 189 ASP A C 1
ATOM 1579 O O . ASP A 1 189 ? 23.281 -25.609 -16.484 1 91.38 189 ASP A O 1
ATOM 1583 N N . LEU A 1 190 ? 22.281 -24.188 -17.797 1 94.81 190 LEU A N 1
ATOM 1584 C CA . LEU A 1 190 ? 21.094 -25.016 -17.984 1 94.81 190 LEU A CA 1
ATOM 1585 C C . LEU A 1 190 ? 21.453 -26.328 -18.688 1 94.81 190 LEU A C 1
ATOM 1587 O O . LEU A 1 190 ? 20.984 -27.391 -18.297 1 94.81 190 LEU A O 1
ATOM 1591 N N . PHE A 1 191 ? 22.312 -26.219 -19.625 1 94 191 PHE A N 1
ATOM 1592 C CA . PHE A 1 191 ? 22.75 -27.406 -20.344 1 94 191 PHE A CA 1
ATOM 1593 C C . PHE A 1 191 ? 23.578 -28.312 -19.453 1 94 191 PHE A C 1
ATOM 1595 O O . PHE A 1 191 ? 23.391 -29.531 -19.453 1 94 191 PHE A O 1
ATOM 1602 N N . ILE A 1 192 ? 24.375 -27.672 -18.703 1 92.44 192 ILE A N 1
ATOM 1603 C CA . ILE A 1 192 ? 25.219 -28.453 -17.797 1 92.44 192 ILE A CA 1
ATOM 1604 C C . ILE A 1 192 ? 24.359 -29.188 -16.781 1 92.44 192 ILE A C 1
ATOM 1606 O O . ILE A 1 192 ? 24.531 -30.391 -16.578 1 92.44 192 ILE A O 1
ATOM 1610 N N . ALA A 1 193 ? 23.453 -28.5 -16.25 1 95.62 193 ALA A N 1
ATOM 1611 C CA . ALA A 1 193 ? 22.547 -29.109 -15.281 1 95.62 193 ALA A CA 1
ATOM 1612 C C . ALA A 1 193 ? 21.75 -30.25 -15.914 1 95.62 193 ALA A C 1
ATOM 1614 O O . ALA A 1 193 ? 21.562 -31.312 -15.305 1 95.62 193 ALA A O 1
ATOM 1615 N N . SER A 1 194 ? 21.281 -30.047 -17.125 1 96.81 194 SER A N 1
ATOM 1616 C CA . SER A 1 194 ? 20.5 -31.062 -17.844 1 96.81 194 SER A CA 1
ATOM 1617 C C . SER A 1 194 ? 21.344 -32.312 -18.094 1 96.81 194 SER A C 1
ATOM 1619 O O . SER A 1 194 ? 20.844 -33.438 -17.922 1 96.81 194 SER A O 1
ATOM 1621 N N . GLU A 1 195 ? 22.578 -32.094 -18.422 1 95.19 195 GLU A N 1
ATOM 1622 C CA . GLU A 1 195 ? 23.453 -33.219 -18.672 1 95.19 195 GLU A CA 1
ATOM 1623 C C . GLU A 1 195 ? 23.703 -34.031 -17.391 1 95.19 195 GLU A C 1
ATOM 1625 O O . GLU A 1 195 ? 23.734 -35.281 -17.422 1 95.19 195 GLU A O 1
ATOM 1630 N N . LYS A 1 196 ? 23.844 -33.344 -16.344 1 96.31 196 LYS A N 1
ATOM 1631 C CA . LYS A 1 196 ? 24.062 -34 -15.07 1 96.31 196 LYS A CA 1
ATOM 1632 C C . LYS A 1 196 ? 22.828 -34.812 -14.656 1 96.31 196 LYS A C 1
ATOM 1634 O O . LYS A 1 196 ? 22.953 -35.938 -14.148 1 96.31 196 LYS A O 1
ATOM 1639 N N . ILE A 1 197 ? 21.703 -34.312 -14.867 1 97 197 ILE A N 1
ATOM 1640 C CA . ILE A 1 197 ? 20.453 -35 -14.516 1 97 197 ILE A CA 1
ATOM 1641 C C . ILE A 1 197 ? 20.266 -36.219 -15.406 1 97 197 ILE A C 1
ATOM 1643 O O . ILE A 1 197 ? 19.781 -37.25 -14.953 1 97 197 ILE A O 1
ATOM 1647 N N . CYS A 1 198 ? 20.656 -36.125 -16.625 1 96.31 198 CYS A N 1
ATOM 1648 C CA . CYS A 1 198 ? 20.547 -37.219 -17.578 1 96.31 198 CYS A CA 1
ATOM 1649 C C . CYS A 1 198 ? 21.375 -38.406 -17.141 1 96.31 198 CYS A C 1
ATOM 1651 O O . CYS A 1 198 ? 21.109 -39.531 -17.531 1 96.31 198 CYS A O 1
ATOM 1653 N N . LYS A 1 199 ? 22.344 -38.188 -16.297 1 96.25 199 LYS A N 1
ATOM 1654 C CA . LYS A 1 199 ? 23.219 -39.281 -15.836 1 96.25 199 LYS A CA 1
ATOM 1655 C C . LYS A 1 199 ? 22.609 -40.031 -14.68 1 96.25 199 LYS A C 1
ATOM 1657 O O . LYS A 1 199 ? 23.078 -41.125 -14.32 1 96.25 199 LYS A O 1
ATOM 1662 N N . ILE A 1 200 ? 21.594 -39.5 -14.188 1 95.81 200 ILE A N 1
ATOM 1663 C CA . ILE A 1 200 ? 20.938 -40.156 -13.062 1 95.81 200 ILE A CA 1
ATOM 1664 C C . ILE A 1 200 ? 20.141 -41.344 -13.555 1 95.81 200 ILE A C 1
ATOM 1666 O O . ILE A 1 200 ? 19.312 -41.219 -14.469 1 95.81 200 ILE A O 1
ATOM 1670 N N . LYS A 1 201 ? 20.406 -42.5 -12.938 1 93.94 201 LYS A N 1
ATOM 1671 C CA . LYS A 1 201 ? 19.703 -43.75 -13.312 1 93.94 201 LYS A CA 1
ATOM 1672 C C . LYS A 1 201 ? 18.594 -44.062 -12.312 1 93.94 201 LYS A C 1
ATOM 1674 O O . LYS A 1 201 ? 18.859 -44.625 -11.242 1 93.94 201 LYS A O 1
ATOM 1679 N N . ASP A 1 202 ? 17.406 -43.719 -12.672 1 94.88 202 ASP A N 1
ATOM 1680 C CA . ASP A 1 202 ? 16.219 -44 -11.875 1 94.88 202 ASP A CA 1
ATOM 1681 C C . ASP A 1 202 ? 14.984 -44.156 -12.758 1 94.88 202 ASP A C 1
ATOM 1683 O O . ASP A 1 202 ? 14.742 -43.312 -13.633 1 94.88 202 ASP A O 1
ATOM 1687 N N . HIS A 1 203 ? 14.211 -45.094 -12.508 1 94.12 203 HIS A N 1
ATOM 1688 C CA . HIS A 1 203 ? 13.109 -45.438 -13.398 1 94.12 203 HIS A CA 1
ATOM 1689 C C . HIS A 1 203 ? 11.969 -44.438 -13.273 1 94.12 203 HIS A C 1
ATOM 1691 O O . HIS A 1 203 ? 11.227 -44.219 -14.234 1 94.12 203 HIS A O 1
ATOM 1697 N N . LYS A 1 204 ? 11.844 -43.781 -12.164 1 93.69 204 LYS A N 1
ATOM 1698 C CA . LYS A 1 204 ? 10.703 -42.906 -11.945 1 93.69 204 LYS A CA 1
ATOM 1699 C C . LYS A 1 204 ? 10.906 -41.562 -12.641 1 93.69 204 LYS A C 1
ATOM 1701 O O . LYS A 1 204 ? 9.945 -40.844 -12.898 1 93.69 204 LYS A O 1
ATOM 1706 N N . ILE A 1 205 ? 12.141 -41.25 -12.914 1 95.62 205 ILE A N 1
ATOM 1707 C CA . ILE A 1 205 ? 12.367 -39.969 -13.586 1 95.62 205 ILE A CA 1
ATOM 1708 C C . ILE A 1 205 ? 12.828 -40.219 -15.023 1 95.62 205 ILE A C 1
ATOM 1710 O O . ILE A 1 205 ? 13.414 -39.344 -15.656 1 95.62 205 ILE A O 1
ATOM 1714 N N . SER A 1 206 ? 12.594 -41.375 -15.539 1 95.69 206 SER A N 1
ATOM 1715 C CA . SER A 1 206 ? 13.016 -41.781 -16.875 1 95.69 206 SER A CA 1
ATOM 1716 C C . SER A 1 206 ? 12.391 -40.844 -17.938 1 95.69 206 SER A C 1
ATOM 1718 O O . SER A 1 206 ? 13.031 -40.531 -18.938 1 95.69 206 SER A O 1
ATOM 1720 N N . TYR A 1 207 ? 11.203 -40.5 -17.656 1 94.81 207 TYR A N 1
ATOM 1721 C CA . TYR A 1 207 ? 10.531 -39.594 -18.578 1 94.81 207 TYR A CA 1
ATOM 1722 C C . TYR A 1 207 ? 11.336 -38.312 -18.766 1 94.81 207 TYR A C 1
ATOM 1724 O O . TYR A 1 207 ? 11.547 -37.844 -19.891 1 94.81 207 TYR A O 1
ATOM 1732 N N . TYR A 1 208 ? 11.75 -37.75 -17.688 1 96.25 208 TYR A N 1
ATOM 1733 C CA . TYR A 1 208 ? 12.516 -36.531 -17.719 1 96.25 208 TYR A CA 1
ATOM 1734 C C . TYR A 1 208 ? 13.867 -36.719 -18.375 1 96.25 208 TYR A C 1
ATOM 1736 O O . TYR A 1 208 ? 14.281 -35.938 -19.234 1 96.25 208 TYR A O 1
ATOM 1744 N N . VAL A 1 209 ? 14.492 -37.781 -18.031 1 96.44 209 VAL A N 1
ATOM 1745 C CA . VAL A 1 209 ? 15.82 -38.094 -18.547 1 96.44 209 VAL A CA 1
ATOM 1746 C C . VAL A 1 209 ? 15.758 -38.281 -20.062 1 96.44 209 VAL A C 1
ATOM 1748 O O . VAL A 1 209 ? 16.547 -37.719 -20.812 1 96.44 209 VAL A O 1
ATOM 1751 N N . GLU A 1 210 ? 14.828 -39 -20.516 1 96.38 210 GLU A N 1
ATOM 1752 C CA . GLU A 1 210 ? 14.688 -39.312 -21.938 1 96.38 210 GLU A CA 1
ATOM 1753 C C . GLU A 1 210 ? 14.359 -38.031 -22.734 1 96.38 210 GLU A C 1
ATOM 1755 O O . GLU A 1 210 ? 14.938 -37.812 -23.797 1 96.38 210 GLU A O 1
ATOM 1760 N N . ASN A 1 211 ? 13.492 -37.281 -22.203 1 96.69 211 ASN A N 1
ATOM 1761 C CA . ASN A 1 211 ? 13.109 -36.062 -22.906 1 96.69 211 ASN A CA 1
ATOM 1762 C C . ASN A 1 211 ? 14.242 -35.031 -22.906 1 96.69 211 ASN A C 1
ATOM 1764 O O . ASN A 1 211 ? 14.438 -34.344 -23.891 1 96.69 211 ASN A O 1
ATOM 1768 N N . LEU A 1 212 ? 14.906 -34.969 -21.828 1 97.06 212 LEU A N 1
ATOM 1769 C CA . LEU A 1 212 ? 16.062 -34.062 -21.766 1 97.06 212 LEU A CA 1
ATOM 1770 C C . LEU A 1 212 ? 17.141 -34.5 -22.75 1 97.06 212 LEU A C 1
ATOM 1772 O O . LEU A 1 212 ? 17.688 -33.688 -23.484 1 97.06 212 LEU A O 1
ATOM 1776 N N . LYS A 1 213 ? 17.406 -35.781 -22.797 1 95.94 213 LYS A N 1
ATOM 1777 C CA . LYS A 1 213 ? 18.391 -36.312 -23.719 1 95.94 213 LYS A CA 1
ATOM 1778 C C . LYS A 1 213 ? 18 -36.031 -25.172 1 95.94 213 LYS A C 1
ATOM 1780 O O . LYS A 1 213 ? 18.844 -35.594 -25.969 1 95.94 213 LYS A O 1
ATOM 1785 N N . TYR A 1 214 ? 16.812 -36.219 -25.406 1 95.69 214 TYR A N 1
ATOM 1786 C CA . TYR A 1 214 ? 16.297 -36 -26.75 1 95.69 214 TYR A CA 1
ATOM 1787 C C . TYR A 1 214 ? 16.5 -34.562 -27.172 1 95.69 214 TYR A C 1
ATOM 1789 O O . TYR A 1 214 ? 17.016 -34.281 -28.266 1 95.69 214 TYR A O 1
ATOM 1797 N N . ASN A 1 215 ? 16.141 -33.625 -26.344 1 95.25 215 ASN A N 1
ATOM 1798 C CA . ASN A 1 215 ? 16.234 -32.219 -26.656 1 95.25 215 ASN A CA 1
ATOM 1799 C C . ASN A 1 215 ? 17.688 -31.75 -26.703 1 95.25 215 ASN A C 1
ATOM 1801 O O . ASN A 1 215 ? 18.047 -30.938 -27.562 1 95.25 215 ASN A O 1
ATOM 1805 N N . LEU A 1 216 ? 18.469 -32.25 -25.828 1 94.25 216 LEU A N 1
ATOM 1806 C CA . LEU A 1 216 ? 19.875 -31.906 -25.797 1 94.25 216 LEU A CA 1
ATOM 1807 C C . LEU A 1 216 ? 20.594 -32.375 -27.062 1 94.25 216 LEU A C 1
ATOM 1809 O O . LEU A 1 216 ? 21.484 -31.703 -27.578 1 94.25 216 LEU A O 1
ATOM 1813 N N . GLU A 1 217 ? 20.219 -33.5 -27.516 1 93.31 217 GLU A N 1
ATOM 1814 C CA . GLU A 1 217 ? 20.812 -34.062 -28.734 1 93.31 217 GLU A CA 1
ATOM 1815 C C . GLU A 1 217 ? 20.438 -33.219 -29.953 1 93.31 217 GLU A C 1
ATOM 1817 O O . GLU A 1 217 ? 21.25 -33 -30.844 1 93.31 217 GLU A O 1
ATOM 1822 N N . ASN A 1 218 ? 19.312 -32.719 -29.953 1 91.5 218 ASN A N 1
ATOM 1823 C CA . ASN A 1 218 ? 18.812 -31.922 -31.062 1 91.5 218 ASN A CA 1
ATOM 1824 C C . ASN A 1 218 ? 19.5 -30.562 -31.125 1 91.5 218 ASN A C 1
ATOM 1826 O O . ASN A 1 218 ? 19.547 -29.938 -32.188 1 91.5 218 ASN A O 1
ATOM 1830 N N . ILE A 1 219 ? 20.062 -30.188 -29.953 1 91.75 219 ILE A N 1
ATOM 1831 C CA . ILE A 1 219 ? 20.688 -28.875 -29.953 1 91.75 219 ILE A CA 1
ATOM 1832 C C . ILE A 1 219 ? 22.188 -29.016 -29.719 1 91.75 219 ILE A C 1
ATOM 1834 O O . ILE A 1 219 ? 22.797 -28.156 -29.062 1 91.75 219 ILE A O 1
ATOM 1838 N N . SER A 1 220 ? 22.781 -29.984 -30.141 1 88.44 220 SER A N 1
ATOM 1839 C CA . SER A 1 220 ? 24.188 -30.297 -29.875 1 88.44 220 SER A CA 1
ATOM 1840 C C . SER A 1 220 ? 25.094 -29.188 -30.406 1 88.44 220 SER A C 1
ATOM 1842 O O . SER A 1 220 ? 26.109 -28.859 -29.781 1 88.44 220 SER A O 1
ATOM 1844 N N . SER A 1 221 ? 24.766 -28.625 -31.547 1 85.44 221 SER A N 1
ATOM 1845 C CA . SER A 1 221 ? 25.578 -27.562 -32.125 1 85.44 221 SER A CA 1
ATOM 1846 C C . SER A 1 221 ? 25.562 -26.312 -31.25 1 85.44 221 SER A C 1
ATOM 1848 O O . SER A 1 221 ? 26.609 -25.656 -31.078 1 85.44 221 SER A O 1
ATOM 1850 N N . LEU A 1 222 ? 24.438 -26.062 -30.75 1 87.62 222 LEU A N 1
ATOM 1851 C CA . LEU A 1 222 ? 24.312 -24.922 -29.859 1 87.62 222 LEU A CA 1
ATOM 1852 C C . LEU A 1 222 ? 25.078 -25.156 -28.562 1 87.62 222 LEU A C 1
ATOM 1854 O O . LEU A 1 222 ? 25.75 -24.25 -28.047 1 87.62 222 LEU A O 1
ATOM 1858 N N . LYS A 1 223 ? 25 -26.297 -28.109 1 87.94 223 LYS A N 1
ATOM 1859 C CA . LYS A 1 223 ? 25.703 -26.672 -26.891 1 87.94 223 LYS A CA 1
ATOM 1860 C C . LYS A 1 223 ? 27.203 -26.5 -27.047 1 87.94 223 LYS A C 1
ATOM 1862 O O . LYS A 1 223 ? 27.859 -25.953 -26.156 1 87.94 223 LYS A O 1
ATOM 1867 N N . LYS A 1 224 ? 27.703 -26.859 -28.109 1 83.69 224 LYS A N 1
ATOM 1868 C CA . LYS A 1 224 ? 29.125 -26.719 -28.406 1 83.69 224 LYS A CA 1
ATOM 1869 C C . LYS A 1 224 ? 29.531 -25.25 -28.484 1 83.69 224 LYS A C 1
ATOM 1871 O O . LYS A 1 224 ? 30.625 -24.859 -28.062 1 83.69 224 LYS A O 1
ATOM 1876 N N . GLY A 1 225 ? 28.641 -24.531 -28.953 1 80.88 225 GLY A N 1
ATOM 1877 C CA . GLY A 1 225 ? 28.891 -23.109 -29.078 1 80.88 225 GLY A CA 1
ATOM 1878 C C . GLY A 1 225 ? 28.969 -22.391 -27.75 1 80.88 225 GLY A C 1
ATOM 1879 O O . GLY A 1 225 ? 29.562 -21.312 -27.641 1 80.88 225 GLY A O 1
ATOM 1880 N N . THR A 1 226 ? 28.391 -22.922 -26.719 1 82.19 226 THR A N 1
ATOM 1881 C CA . THR A 1 226 ? 28.344 -22.266 -25.422 1 82.19 226 THR A CA 1
ATOM 1882 C C . THR A 1 226 ? 29.516 -22.703 -24.547 1 82.19 226 THR A C 1
ATOM 1884 O O . THR A 1 226 ? 29.672 -22.234 -23.422 1 82.19 226 THR A O 1
ATOM 1887 N N . ILE A 1 227 ? 30.391 -23.438 -25.016 1 79.44 227 ILE A N 1
ATOM 1888 C CA . ILE A 1 227 ? 31.5 -24 -24.25 1 79.44 227 ILE A CA 1
ATOM 1889 C C . ILE A 1 227 ? 32.406 -22.875 -23.781 1 79.44 227 ILE A C 1
ATOM 1891 O O . ILE A 1 227 ? 32.938 -22.922 -22.656 1 79.44 227 ILE A O 1
ATOM 1895 N N . VAL A 1 228 ? 32.594 -21.953 -24.672 1 76.31 228 VAL A N 1
ATOM 1896 C CA . VAL A 1 228 ? 33.469 -20.844 -24.328 1 76.31 228 VAL A CA 1
ATOM 1897 C C . VAL A 1 228 ? 32.906 -20.125 -23.094 1 76.31 228 VAL A C 1
ATOM 1899 O O . VAL A 1 228 ? 33.688 -19.781 -22.188 1 76.31 228 VAL A O 1
ATOM 1902 N N . ILE A 1 229 ? 31.656 -20.031 -23.094 1 76.69 229 ILE A N 1
ATOM 1903 C CA . ILE A 1 229 ? 31.016 -19.344 -21.969 1 76.69 229 ILE A CA 1
ATOM 1904 C C . ILE A 1 229 ? 31.188 -20.188 -20.703 1 76.69 229 ILE A C 1
ATOM 1906 O O . ILE A 1 229 ? 31.422 -19.641 -19.625 1 76.69 229 ILE A O 1
ATOM 1910 N N . LYS A 1 230 ? 31.094 -21.406 -20.812 1 77.31 230 LYS A N 1
ATOM 1911 C CA . LYS A 1 230 ? 31.281 -22.328 -19.703 1 77.31 230 LYS A CA 1
ATOM 1912 C C . LYS A 1 230 ? 32.656 -22.172 -19.078 1 77.31 230 LYS A C 1
ATOM 1914 O O . LYS A 1 230 ? 32.812 -22.125 -17.859 1 77.31 230 LYS A O 1
ATOM 1919 N N . ILE A 1 231 ? 33.562 -21.984 -19.875 1 73.69 231 ILE A N 1
ATOM 1920 C CA . ILE A 1 231 ? 34.938 -21.875 -19.438 1 73.69 231 ILE A CA 1
ATOM 1921 C C . ILE A 1 231 ? 35.156 -20.531 -18.734 1 73.69 231 ILE A C 1
ATOM 1923 O O . ILE A 1 231 ? 35.781 -20.469 -17.672 1 73.69 231 ILE A O 1
ATOM 1927 N N . ILE A 1 232 ? 34.594 -19.547 -19.297 1 72.62 232 ILE A N 1
ATOM 1928 C CA . ILE A 1 232 ? 34.719 -18.203 -18.75 1 72.62 232 ILE A CA 1
ATOM 1929 C C . ILE A 1 232 ? 34.156 -18.156 -17.344 1 72.62 232 ILE A C 1
ATOM 1931 O O . ILE A 1 232 ? 34.719 -17.531 -16.438 1 72.62 232 ILE A O 1
ATOM 1935 N N . ASN A 1 233 ? 33.094 -18.922 -17.094 1 70.81 233 ASN A N 1
ATOM 1936 C CA . ASN A 1 233 ? 32.375 -18.844 -15.836 1 70.81 233 ASN A CA 1
ATOM 1937 C C . ASN A 1 233 ? 32.969 -19.828 -14.805 1 70.81 233 ASN A C 1
ATOM 1939 O O . ASN A 1 233 ? 32.656 -19.719 -13.617 1 70.81 233 ASN A O 1
ATOM 1943 N N . ALA A 1 234 ? 33.688 -20.812 -15.211 1 63.84 234 ALA A N 1
ATOM 1944 C CA . ALA A 1 234 ? 34.188 -21.875 -14.344 1 63.84 234 ALA A CA 1
ATOM 1945 C C . ALA A 1 234 ? 35.156 -21.312 -13.305 1 63.84 234 ALA A C 1
ATOM 1947 O O . ALA A 1 234 ? 35.25 -21.859 -12.203 1 63.84 234 ALA A O 1
ATOM 1948 N N . PHE A 1 235 ? 35.844 -20.203 -13.562 1 58.44 235 PHE A N 1
ATOM 1949 C CA . PHE A 1 235 ? 36.875 -19.797 -12.648 1 58.44 235 PHE A CA 1
ATOM 1950 C C . PHE A 1 235 ? 36.469 -18.578 -11.852 1 58.44 235 PHE A C 1
ATOM 1952 O O . PHE A 1 235 ? 37.281 -17.688 -11.609 1 58.44 235 PHE A O 1
ATOM 1959 N N . GLY A 1 236 ? 35.312 -18.547 -11.328 1 59.66 236 GLY A N 1
ATOM 1960 C CA . GLY A 1 236 ? 34.844 -17.578 -10.352 1 59.66 236 GLY A CA 1
ATOM 1961 C C . GLY A 1 236 ? 34.969 -16.141 -10.844 1 59.66 236 GLY A C 1
ATOM 1962 O O . GLY A 1 236 ? 35.25 -15.234 -10.07 1 59.66 236 GLY A O 1
ATOM 1963 N N . GLY A 1 237 ? 35 -15.953 -12.133 1 60.81 237 GLY A N 1
ATOM 1964 C CA . GLY A 1 237 ? 34.969 -14.586 -12.633 1 60.81 237 GLY A CA 1
ATOM 1965 C C . GLY A 1 237 ? 36.344 -14.109 -13.094 1 60.81 237 GLY A C 1
ATOM 1966 O O . GLY A 1 237 ? 36.438 -13.094 -13.789 1 60.81 237 GLY A O 1
ATOM 1967 N N . LEU A 1 238 ? 37.438 -14.781 -12.633 1 60.47 238 LEU A N 1
ATOM 1968 C CA . LEU A 1 238 ? 38.75 -14.352 -13.016 1 60.47 238 LEU A CA 1
ATOM 1969 C C . LEU A 1 238 ? 38.906 -14.336 -14.539 1 60.47 238 LEU A C 1
ATOM 1971 O O . LEU A 1 238 ? 39.469 -13.398 -15.102 1 60.47 238 LEU A O 1
ATOM 1975 N N . LEU A 1 239 ? 38.438 -15.312 -15.141 1 66.25 239 LEU A N 1
ATOM 1976 C CA . LEU A 1 239 ? 38.562 -15.422 -16.594 1 66.25 239 LEU A CA 1
ATOM 1977 C C . LEU A 1 239 ? 37.656 -14.438 -17.297 1 66.25 239 LEU A C 1
ATOM 1979 O O . LEU A 1 239 ? 37.875 -14.094 -18.469 1 66.25 239 LEU A O 1
ATOM 1983 N N . GLU A 1 240 ? 36.688 -14.016 -16.469 1 70.31 240 GLU A N 1
ATOM 1984 C CA . GLU A 1 240 ? 35.781 -13.016 -17.031 1 70.31 240 GLU A CA 1
ATOM 1985 C C . GLU A 1 240 ? 36.531 -11.719 -17.375 1 70.31 240 GLU A C 1
ATOM 1987 O O . GLU A 1 240 ? 36.25 -11.086 -18.391 1 70.31 240 GLU A O 1
ATOM 1992 N N . LEU A 1 241 ? 37.406 -11.43 -16.516 1 65.69 241 LEU A N 1
ATOM 1993 C CA . LEU A 1 241 ? 38.219 -10.227 -16.734 1 65.69 241 LEU A CA 1
ATOM 1994 C C . LEU A 1 241 ? 39.062 -10.375 -17.984 1 65.69 241 LEU A C 1
ATOM 1996 O O . LEU A 1 241 ? 39.281 -9.398 -18.703 1 65.69 241 LEU A O 1
ATOM 2000 N N . LEU A 1 242 ? 39.406 -11.57 -18.266 1 69.81 242 LEU A N 1
ATOM 2001 C CA . LEU A 1 242 ? 40.25 -11.828 -19.422 1 69.81 242 LEU A CA 1
ATOM 2002 C C . LEU A 1 242 ? 39.438 -11.898 -20.703 1 69.81 242 LEU A C 1
ATOM 2004 O O . LEU A 1 242 ? 39.969 -11.766 -21.797 1 69.81 242 LEU A O 1
ATOM 2008 N N . SER A 1 243 ? 38.188 -12.023 -20.469 1 78.06 243 SER A N 1
ATOM 2009 C CA . SER A 1 243 ? 37.344 -12.195 -21.625 1 78.06 243 SER A CA 1
ATOM 2010 C C . SER A 1 243 ? 37.031 -10.859 -22.312 1 78.06 243 SER A C 1
ATOM 2012 O O . SER A 1 243 ? 36.781 -10.812 -23.516 1 78.06 243 SER A O 1
ATOM 2014 N N . ILE A 1 244 ? 37.156 -9.789 -21.562 1 77.75 244 ILE A N 1
ATOM 2015 C CA . ILE A 1 244 ? 36.75 -8.477 -22.047 1 77.75 244 ILE A CA 1
ATOM 2016 C C . ILE A 1 244 ? 37.719 -8 -23.125 1 77.75 244 ILE A C 1
ATOM 2018 O O . ILE A 1 244 ? 37.312 -7.645 -24.234 1 77.75 244 ILE A O 1
ATOM 2022 N N . PRO A 1 245 ? 39 -8.18 -22.859 1 76.81 245 PRO A N 1
ATOM 2023 C CA . PRO A 1 245 ? 39.938 -7.699 -23.875 1 76.81 245 PRO A CA 1
ATOM 2024 C C . PRO A 1 245 ? 39.875 -8.5 -25.172 1 76.81 245 PRO A C 1
ATOM 2026 O O . PRO A 1 245 ? 40.219 -7.992 -26.234 1 76.81 245 PRO A O 1
ATOM 2029 N N . PHE A 1 246 ? 39.344 -9.664 -25.125 1 82.12 246 PHE A N 1
ATOM 2030 C CA . PHE A 1 246 ? 39.344 -10.547 -26.281 1 82.12 246 PHE A CA 1
ATOM 2031 C C . PHE A 1 246 ? 37.938 -10.664 -26.859 1 82.12 246 PHE A C 1
ATOM 2033 O O . PHE A 1 246 ? 37.75 -11.391 -27.844 1 82.12 246 PHE A O 1
ATOM 2040 N N . LEU A 1 247 ? 37 -10.047 -26.328 1 82.12 247 LEU A N 1
ATOM 2041 C CA . LEU A 1 247 ? 35.594 -10.016 -26.766 1 82.12 247 LEU A CA 1
ATOM 2042 C C . LEU A 1 247 ? 35.062 -11.43 -26.953 1 82.12 247 LEU A C 1
ATOM 2044 O O . LEU A 1 247 ? 34.438 -11.727 -27.969 1 82.12 247 LEU A O 1
ATOM 2048 N N . LEU A 1 248 ? 35.406 -12.266 -26.062 1 79.81 248 LEU A N 1
ATOM 2049 C CA . LEU A 1 248 ? 35.031 -13.68 -26.188 1 79.81 248 LEU A CA 1
ATOM 2050 C C . LEU A 1 248 ? 33.531 -13.859 -26.094 1 79.81 248 LEU A C 1
ATOM 2052 O O . LEU A 1 248 ? 32.938 -14.633 -26.859 1 79.81 248 LEU A O 1
ATOM 2056 N N . GLU A 1 249 ? 32.875 -13.18 -25.219 1 79.88 249 GLU A N 1
ATOM 2057 C CA . GLU A 1 249 ? 31.453 -13.297 -25.047 1 79.88 249 GLU A CA 1
ATOM 2058 C C . GLU A 1 249 ? 30.703 -12.742 -26.25 1 79.88 249 GLU A C 1
ATOM 2060 O O . GLU A 1 249 ? 29.719 -13.344 -26.703 1 79.88 249 GLU A O 1
ATOM 2065 N N . GLU A 1 250 ? 31.203 -11.68 -26.766 1 81.12 250 GLU A N 1
ATOM 2066 C CA . GLU A 1 250 ? 30.578 -11.055 -27.922 1 81.12 250 GLU A CA 1
ATOM 2067 C C . GLU A 1 250 ? 30.672 -11.945 -29.156 1 81.12 250 GLU A C 1
ATOM 2069 O O . GLU A 1 250 ? 29.688 -12.125 -29.891 1 81.12 250 GLU A O 1
ATOM 2074 N N . THR A 1 251 ? 31.812 -12.469 -29.297 1 82 251 THR A N 1
ATOM 2075 C CA . THR A 1 251 ? 32.031 -13.352 -30.438 1 82 251 THR A CA 1
ATOM 2076 C C . THR A 1 251 ? 31.156 -14.586 -30.344 1 82 251 THR A C 1
ATOM 2078 O O . THR A 1 251 ? 30.531 -14.992 -31.328 1 82 251 THR A O 1
ATOM 2081 N N . THR A 1 252 ? 31.125 -15.109 -29.188 1 81.31 252 THR A N 1
ATOM 2082 C CA . THR A 1 252 ? 30.312 -16.312 -28.969 1 81.31 252 THR A CA 1
ATOM 2083 C C . THR A 1 252 ? 28.828 -16 -29.188 1 81.31 252 THR A C 1
ATOM 2085 O O . THR A 1 252 ? 28.109 -16.766 -29.828 1 81.31 252 THR A O 1
ATOM 2088 N N . PHE A 1 253 ? 28.375 -14.922 -28.656 1 82.62 253 PHE A N 1
ATOM 2089 C CA . PHE A 1 253 ? 26.969 -14.523 -28.766 1 82.62 253 PHE A CA 1
ATOM 2090 C C . PHE A 1 253 ? 26.547 -14.438 -30.234 1 82.62 253 PHE A C 1
ATOM 2092 O O . PHE A 1 253 ? 25.531 -15.023 -30.625 1 82.62 253 PHE A O 1
ATOM 2099 N N . TYR A 1 254 ? 27.297 -13.781 -30.984 1 83 254 TYR A N 1
ATOM 2100 C CA . TYR A 1 254 ? 26.906 -13.57 -32.375 1 83 254 TYR A CA 1
ATOM 2101 C C . TYR A 1 254 ? 27.109 -14.844 -33.188 1 83 254 TYR A C 1
ATOM 2103 O O . TYR A 1 254 ? 26.484 -15.023 -34.25 1 83 254 TYR A O 1
ATOM 2111 N N . LYS A 1 255 ? 27.938 -15.664 -32.688 1 81.81 255 LYS A N 1
ATOM 2112 C CA . LYS A 1 255 ? 28.125 -16.953 -33.344 1 81.81 255 LYS A CA 1
ATOM 2113 C C . LYS A 1 255 ? 26.906 -17.844 -33.188 1 81.81 255 LYS A C 1
ATOM 2115 O O . LYS A 1 255 ? 26.531 -18.562 -34.125 1 81.81 255 LYS A O 1
ATOM 2120 N N . ILE A 1 256 ? 26.266 -17.734 -32.062 1 85.19 256 ILE A N 1
ATOM 2121 C CA . ILE A 1 256 ? 25.266 -18.75 -31.781 1 85.19 256 ILE A CA 1
ATOM 2122 C C . ILE A 1 256 ? 23.875 -18.125 -31.766 1 85.19 256 ILE A C 1
ATOM 2124 O O . ILE A 1 256 ? 22.859 -18.828 -31.594 1 85.19 256 ILE A O 1
ATOM 2128 N N . SER A 1 257 ? 23.734 -16.891 -31.953 1 83.19 257 SER A N 1
ATOM 2129 C CA . SER A 1 257 ? 22.453 -16.188 -31.906 1 83.19 257 SER A CA 1
ATOM 2130 C C . SER A 1 257 ? 21.438 -16.797 -32.875 1 83.19 257 SER A C 1
ATOM 2132 O O . SER A 1 257 ? 20.266 -16.984 -32.531 1 83.19 257 SER A O 1
ATOM 2134 N N . ASP A 1 258 ? 21.906 -17.141 -34.031 1 83.25 258 ASP A N 1
ATOM 2135 C CA . ASP A 1 258 ? 21.031 -17.75 -35 1 83.25 258 ASP A CA 1
ATOM 2136 C C . ASP A 1 258 ? 20.562 -19.125 -34.562 1 83.25 258 ASP A C 1
ATOM 2138 O O . ASP A 1 258 ? 19.422 -19.516 -34.781 1 83.25 258 ASP A O 1
ATOM 2142 N N . LYS A 1 259 ? 21.438 -19.797 -34 1 86.44 259 LYS A N 1
ATOM 2143 C CA . LYS A 1 259 ? 21.125 -21.141 -33.531 1 86.44 259 LYS A CA 1
ATOM 2144 C C . LYS A 1 259 ? 20.141 -21.109 -32.344 1 86.44 259 LYS A C 1
ATOM 2146 O O . LYS A 1 259 ? 19.297 -22 -32.219 1 86.44 259 LYS A O 1
ATOM 2151 N N . ILE A 1 260 ? 20.219 -20.141 -31.547 1 88.06 260 ILE A N 1
ATOM 2152 C CA . ILE A 1 260 ? 19.297 -19.984 -30.406 1 88.06 260 ILE A CA 1
ATOM 2153 C C . ILE A 1 260 ? 17.875 -19.781 -30.922 1 88.06 260 ILE A C 1
ATOM 2155 O O . ILE A 1 260 ? 16.938 -20.406 -30.422 1 88.06 260 ILE A O 1
ATOM 2159 N N . GLU A 1 261 ? 17.75 -18.984 -31.875 1 86.38 261 GLU A N 1
ATOM 2160 C CA . GLU A 1 261 ? 16.438 -18.719 -32.438 1 86.38 261 GLU A CA 1
ATOM 2161 C C . GLU A 1 261 ? 15.844 -19.969 -33.094 1 86.38 261 GLU A C 1
ATOM 2163 O O . GLU A 1 261 ? 14.656 -20.25 -32.938 1 86.38 261 GLU A O 1
ATOM 2168 N N . GLU A 1 262 ? 16.703 -20.672 -33.781 1 88.56 262 GLU A N 1
ATOM 2169 C CA . GLU A 1 262 ? 16.266 -21.859 -34.5 1 88.56 262 GLU A CA 1
ATOM 2170 C C . GLU A 1 262 ? 15.859 -22.969 -33.531 1 88.56 262 GLU A C 1
ATOM 2172 O O . GLU A 1 262 ? 15.008 -23.797 -33.875 1 88.56 262 GLU A O 1
ATOM 2177 N N . ASN A 1 263 ? 16.453 -22.953 -32.375 1 91.75 263 ASN A N 1
ATOM 2178 C CA . ASN A 1 263 ? 16.203 -24.031 -31.438 1 91.75 263 ASN A CA 1
ATOM 2179 C C . ASN A 1 263 ? 15.477 -23.531 -30.188 1 91.75 263 ASN A C 1
ATOM 2181 O O . ASN A 1 263 ? 15.617 -24.094 -29.109 1 91.75 263 ASN A O 1
ATOM 2185 N N . ALA A 1 264 ? 14.758 -22.516 -30.344 1 90.44 264 ALA A N 1
ATOM 2186 C CA . ALA A 1 264 ? 14.07 -21.922 -29.203 1 90.44 264 ALA A CA 1
ATOM 2187 C C . ALA A 1 264 ? 13.102 -22.906 -28.562 1 90.44 264 ALA A C 1
ATOM 2189 O O . ALA A 1 264 ? 12.984 -22.953 -27.344 1 90.44 264 ALA A O 1
ATOM 2190 N N . GLY A 1 265 ? 12.43 -23.656 -29.344 1 92.38 265 GLY A N 1
ATOM 2191 C CA . GLY A 1 265 ? 11.492 -24.641 -28.828 1 92.38 265 GLY A CA 1
ATOM 2192 C C . GLY A 1 265 ? 12.141 -25.688 -27.953 1 92.38 265 GLY A C 1
ATOM 2193 O O . GLY A 1 265 ? 11.633 -26.016 -26.875 1 92.38 265 GLY A O 1
ATOM 2194 N N . GLU A 1 266 ? 13.258 -26.172 -28.406 1 94.56 266 GLU A N 1
ATOM 2195 C CA . GLU A 1 266 ? 13.992 -27.172 -27.641 1 94.56 266 GLU A CA 1
ATOM 2196 C C . GLU A 1 266 ? 14.5 -26.594 -26.328 1 94.56 266 GLU A C 1
ATOM 2198 O O . GLU A 1 266 ? 14.43 -27.25 -25.297 1 94.56 266 GLU A O 1
ATOM 2203 N N . ILE A 1 267 ? 14.938 -25.406 -26.406 1 93.88 267 ILE A N 1
ATOM 2204 C CA . ILE A 1 267 ? 15.445 -24.766 -25.203 1 93.88 267 ILE A CA 1
ATOM 2205 C C . ILE A 1 267 ? 14.32 -24.594 -24.203 1 93.88 267 ILE A C 1
ATOM 2207 O O . ILE A 1 267 ? 14.5 -24.859 -23 1 93.88 267 ILE A O 1
ATOM 2211 N N . TYR A 1 268 ? 13.242 -24.25 -24.75 1 93.75 268 TYR A N 1
ATOM 2212 C CA . TYR A 1 268 ? 12.078 -24.062 -23.891 1 93.75 268 TYR A CA 1
ATOM 2213 C C . TYR A 1 268 ? 11.688 -25.359 -23.203 1 93.75 268 TYR A C 1
ATOM 2215 O O . TYR A 1 268 ? 11.367 -25.375 -22.016 1 93.75 268 TYR A O 1
ATOM 2223 N N . ARG A 1 269 ? 11.688 -26.359 -23.906 1 96 269 ARG A N 1
ATOM 2224 C CA . ARG A 1 269 ? 11.32 -27.672 -23.359 1 96 269 ARG A CA 1
ATOM 2225 C C . ARG A 1 269 ? 12.289 -28.094 -22.266 1 96 269 ARG A C 1
ATOM 2227 O O . ARG A 1 269 ? 11.867 -28.609 -21.234 1 96 269 ARG A O 1
ATOM 2234 N N . ILE A 1 270 ? 13.531 -27.906 -22.531 1 97.25 270 ILE A N 1
ATOM 2235 C CA . ILE A 1 270 ? 14.539 -28.234 -21.531 1 97.25 270 ILE A CA 1
ATOM 2236 C C . ILE A 1 270 ? 14.305 -27.375 -20.281 1 97.25 270 ILE A C 1
ATOM 2238 O O . ILE A 1 270 ? 14.32 -27.891 -19.156 1 97.25 270 ILE A O 1
ATOM 2242 N N . TYR A 1 271 ? 14.055 -26.109 -20.562 1 96.75 271 TYR A N 1
ATOM 2243 C CA . TYR A 1 271 ? 13.781 -25.156 -19.5 1 96.75 271 TYR A CA 1
ATOM 2244 C C . TYR A 1 271 ? 12.617 -25.625 -18.625 1 96.75 271 TYR A C 1
ATOM 2246 O O . TYR A 1 271 ? 12.727 -25.672 -17.406 1 96.75 271 TYR A O 1
ATOM 2254 N N . TYR A 1 272 ? 11.648 -26.078 -19.234 1 96.75 272 TYR A N 1
ATOM 2255 C CA . TYR A 1 272 ? 10.438 -26.484 -18.531 1 96.75 272 TYR A CA 1
ATOM 2256 C C . TYR A 1 272 ? 10.672 -27.781 -17.766 1 96.75 272 TYR A C 1
ATOM 2258 O O . TYR A 1 272 ? 10.234 -27.922 -16.625 1 96.75 272 TYR A O 1
ATOM 2266 N N . LEU A 1 273 ? 11.289 -28.719 -18.391 1 98 273 LEU A N 1
ATOM 2267 C CA . LEU A 1 273 ? 11.539 -30.016 -17.766 1 98 273 LEU A CA 1
ATOM 2268 C C . LEU A 1 273 ? 12.391 -29.875 -16.516 1 98 273 LEU A C 1
ATOM 2270 O O . LEU A 1 273 ? 12.078 -30.453 -15.477 1 98 273 LEU A O 1
ATOM 2274 N N . ILE A 1 274 ? 13.375 -29.062 -16.625 1 98.19 274 ILE A N 1
ATOM 2275 C CA . ILE A 1 274 ? 14.234 -28.781 -15.477 1 98.19 274 ILE A CA 1
ATOM 2276 C C . ILE A 1 274 ? 13.438 -28.078 -14.383 1 98.19 274 ILE A C 1
ATOM 2278 O O . ILE A 1 274 ? 13.547 -28.422 -13.203 1 98.19 274 ILE A O 1
ATOM 2282 N N . GLY A 1 275 ? 12.688 -27.141 -14.836 1 98.38 275 GLY A N 1
ATOM 2283 C CA . GLY A 1 275 ? 11.852 -26.422 -13.898 1 98.38 275 GLY A CA 1
ATOM 2284 C C . GLY A 1 275 ? 10.836 -27.297 -13.195 1 98.38 275 GLY A C 1
ATOM 2285 O O . GLY A 1 275 ? 10.578 -27.125 -12 1 98.38 275 GLY A O 1
ATOM 2286 N N . GLU A 1 276 ? 10.289 -28.156 -13.906 1 98.31 276 GLU A N 1
ATOM 2287 C CA . GLU A 1 276 ? 9.289 -29.062 -13.336 1 98.31 276 GLU A CA 1
ATOM 2288 C C . GLU A 1 276 ? 9.906 -29.953 -12.258 1 98.31 276 GLU A C 1
ATOM 2290 O O . GLU A 1 276 ? 9.305 -30.156 -11.203 1 98.31 276 GLU A O 1
ATOM 2295 N N . LEU A 1 277 ? 11.039 -30.469 -12.523 1 98.31 277 LEU A N 1
ATOM 2296 C CA . LEU A 1 277 ? 11.727 -31.281 -11.523 1 98.31 277 LEU A CA 1
ATOM 2297 C C . LEU A 1 277 ? 11.992 -30.469 -10.258 1 98.31 277 LEU A C 1
ATOM 2299 O O . LEU A 1 277 ? 11.797 -30.953 -9.148 1 98.31 277 LEU A O 1
ATOM 2303 N N . ASP A 1 278 ? 12.414 -29.281 -10.484 1 98.5 278 ASP A N 1
ATOM 2304 C CA . ASP A 1 278 ? 12.688 -28.406 -9.352 1 98.5 278 ASP A CA 1
ATOM 2305 C C . ASP A 1 278 ? 11.406 -28.109 -8.562 1 98.5 278 ASP A C 1
ATOM 2307 O O . ASP A 1 278 ? 11.391 -28.234 -7.332 1 98.5 278 ASP A O 1
ATOM 2311 N N . ALA A 1 279 ? 10.383 -27.828 -9.25 1 98.38 279 ALA A N 1
ATOM 2312 C CA . ALA A 1 279 ? 9.094 -27.531 -8.617 1 98.38 279 ALA A CA 1
ATOM 2313 C C . ALA A 1 279 ? 8.57 -28.734 -7.844 1 98.38 279 ALA A C 1
ATOM 2315 O O . ALA A 1 279 ? 8.141 -28.594 -6.695 1 98.38 279 ALA A O 1
ATOM 2316 N N . LEU A 1 280 ? 8.648 -29.844 -8.43 1 98.44 280 LEU A N 1
ATOM 2317 C CA . LEU A 1 280 ? 8.094 -31.047 -7.809 1 98.44 280 LEU A CA 1
ATOM 2318 C C . LEU A 1 280 ? 8.898 -31.438 -6.574 1 98.44 280 LEU A C 1
ATOM 2320 O O . LEU A 1 280 ? 8.328 -31.906 -5.586 1 98.44 280 LEU A O 1
ATOM 2324 N N . THR A 1 281 ? 10.164 -31.297 -6.625 1 97.75 281 THR A N 1
ATOM 2325 C CA . THR A 1 281 ? 10.977 -31.609 -5.449 1 97.75 281 THR A CA 1
ATOM 2326 C C . THR A 1 281 ? 10.719 -30.594 -4.344 1 97.75 281 THR A C 1
ATOM 2328 O O . THR A 1 281 ? 10.773 -30.922 -3.158 1 97.75 281 THR A O 1
ATOM 2331 N N . ALA A 1 282 ? 10.492 -29.375 -4.738 1 97.25 282 ALA A N 1
ATOM 2332 C CA . ALA A 1 282 ? 10.125 -28.359 -3.756 1 97.25 282 ALA A CA 1
ATOM 2333 C C . ALA A 1 282 ? 8.797 -28.703 -3.082 1 97.25 282 ALA A C 1
ATOM 2335 O O . ALA A 1 282 ? 8.664 -28.609 -1.861 1 97.25 282 ALA A O 1
ATOM 2336 N N . ILE A 1 283 ? 7.824 -29.094 -3.885 1 97.94 283 ILE A N 1
ATOM 2337 C CA . ILE A 1 283 ? 6.523 -29.516 -3.363 1 97.94 283 ILE A CA 1
ATOM 2338 C C . ILE A 1 283 ? 6.695 -30.703 -2.43 1 97.94 283 ILE A C 1
ATOM 2340 O O . ILE A 1 283 ? 6.059 -30.781 -1.377 1 97.94 283 ILE A O 1
ATOM 2344 N N . ALA A 1 284 ? 7.551 -31.594 -2.812 1 97.75 284 ALA A N 1
ATOM 2345 C CA . ALA A 1 284 ? 7.848 -32.75 -1.98 1 97.75 284 ALA A CA 1
ATOM 2346 C C . ALA A 1 284 ? 8.406 -32.344 -0.626 1 97.75 284 ALA A C 1
ATOM 2348 O O . ALA A 1 284 ? 8.031 -32.875 0.409 1 97.75 284 ALA A O 1
ATOM 2349 N N . SER A 1 285 ? 9.305 -31.422 -0.673 1 96.25 285 SER A N 1
ATOM 2350 C CA . SER A 1 285 ? 9.875 -30.891 0.562 1 96.25 285 SER A CA 1
ATOM 2351 C C . SER A 1 285 ? 8.797 -30.328 1.482 1 96.25 285 SER A C 1
ATOM 2353 O O . SER A 1 285 ? 8.758 -30.656 2.672 1 96.25 285 SER A O 1
ATOM 2355 N N . TYR A 1 286 ? 7.949 -29.594 0.921 1 95.88 286 TYR A N 1
ATOM 2356 C CA . TYR A 1 286 ? 6.863 -29.016 1.7 1 95.88 286 TYR A CA 1
ATOM 2357 C C . TYR A 1 286 ? 5.98 -30.109 2.301 1 95.88 286 TYR A C 1
ATOM 2359 O O . TYR A 1 286 ? 5.641 -30.062 3.486 1 95.88 286 TYR A O 1
ATOM 2367 N N . LYS A 1 287 ? 5.582 -31 1.457 1 96.62 287 LYS A N 1
ATOM 2368 C CA . LYS A 1 287 ? 4.727 -32.094 1.898 1 96.62 287 LYS A CA 1
ATOM 2369 C C . LYS A 1 287 ? 5.391 -32.906 3.023 1 96.62 287 LYS A C 1
ATOM 2371 O O . LYS A 1 287 ? 4.734 -33.25 4.004 1 96.62 287 LYS A O 1
ATOM 2376 N N . ALA A 1 288 ? 6.602 -33.125 2.93 1 95.56 288 ALA A N 1
ATOM 2377 C CA . ALA A 1 288 ? 7.34 -33.844 3.943 1 95.56 288 ALA A CA 1
ATOM 2378 C C . ALA A 1 288 ? 7.367 -33.094 5.27 1 95.56 288 ALA A C 1
ATOM 2380 O O . ALA A 1 288 ? 7.215 -33.719 6.336 1 95.56 288 ALA A O 1
ATOM 2381 N N . CYS A 1 289 ? 7.531 -31.859 5.195 1 93.69 289 CYS A N 1
ATOM 2382 C CA . CYS A 1 289 ? 7.625 -31.031 6.387 1 93.69 289 CYS A CA 1
ATOM 2383 C C . CYS A 1 289 ? 6.27 -30.891 7.07 1 93.69 289 CYS A C 1
ATOM 2385 O O . CYS A 1 289 ? 6.199 -30.594 8.266 1 93.69 289 CYS A O 1
ATOM 2387 N N . ASN A 1 290 ? 5.184 -31.109 6.324 1 93.56 290 ASN A N 1
ATOM 2388 C CA . ASN A 1 290 ? 3.838 -30.906 6.855 1 93.56 290 ASN A CA 1
ATOM 2389 C C . ASN A 1 290 ? 3.018 -32.188 6.812 1 93.56 290 ASN A C 1
ATOM 2391 O O . ASN A 1 290 ? 1.789 -32.156 6.734 1 93.56 290 ASN A O 1
ATOM 2395 N N . LYS A 1 291 ? 3.652 -33.281 6.895 1 91.44 291 LYS A N 1
ATOM 2396 C CA . LYS A 1 291 ? 3.045 -34.594 6.68 1 91.44 291 LYS A CA 1
ATOM 2397 C C . LYS A 1 291 ? 1.863 -34.812 7.617 1 91.44 291 LYS A C 1
ATOM 2399 O O . LYS A 1 291 ? 0.83 -35.344 7.211 1 91.44 291 LYS A O 1
ATOM 2404 N N . ASN A 1 292 ? 1.865 -34.312 8.781 1 91.75 292 ASN A N 1
ATOM 2405 C CA . ASN A 1 292 ? 0.833 -34.562 9.781 1 91.75 292 ASN A CA 1
ATOM 2406 C C . ASN A 1 292 ? -0.34 -33.594 9.625 1 91.75 292 ASN A C 1
ATOM 2408 O O . ASN A 1 292 ? -1.395 -33.781 10.234 1 91.75 292 ASN A O 1
ATOM 2412 N N . LYS A 1 293 ? -0.208 -32.656 8.844 1 94.19 293 LYS A N 1
ATOM 2413 C CA . LYS A 1 293 ? -1.23 -31.625 8.688 1 94.19 293 LYS A CA 1
ATOM 2414 C C . LYS A 1 293 ? -1.942 -31.766 7.344 1 94.19 293 LYS A C 1
ATOM 2416 O O . LYS A 1 293 ? -2.924 -31.062 7.086 1 94.19 293 LYS A O 1
ATOM 2421 N N . LEU A 1 294 ? -1.468 -32.656 6.52 1 96.94 294 LEU A N 1
ATOM 2422 C CA . LEU A 1 294 ? -1.983 -32.75 5.16 1 96.94 294 LEU A CA 1
ATOM 2423 C C . LEU A 1 294 ? -2.781 -34.031 4.969 1 96.94 294 LEU A C 1
ATOM 2425 O O . LEU A 1 294 ? -2.537 -35.031 5.66 1 96.94 294 LEU A O 1
ATOM 2429 N N . SER A 1 295 ? -3.74 -34 4.086 1 97.81 295 SER A N 1
ATOM 2430 C CA . SER A 1 295 ? -4.496 -35.156 3.678 1 97.81 295 SER A CA 1
ATOM 2431 C C . SER A 1 295 ? -4.711 -35.188 2.168 1 97.81 295 SER A C 1
ATOM 2433 O O . SER A 1 295 ? -4.551 -34.156 1.497 1 97.81 295 SER A O 1
ATOM 2435 N N . LYS A 1 296 ? -4.926 -36.375 1.643 1 97.81 296 LYS A N 1
ATOM 2436 C CA . LYS A 1 296 ? -5.195 -36.531 0.217 1 97.81 296 LYS A CA 1
ATOM 2437 C C . LYS A 1 296 ? -6.66 -36.219 -0.101 1 97.81 296 LYS A C 1
ATOM 2439 O O . LYS A 1 296 ? -7.559 -36.75 0.558 1 97.81 296 LYS A O 1
ATOM 2444 N N . PRO A 1 297 ? -6.945 -35.438 -1.03 1 98.44 297 PRO A N 1
ATOM 2445 C CA . PRO A 1 297 ? -8.336 -35.156 -1.39 1 98.44 297 PRO A CA 1
ATOM 2446 C C . PRO A 1 297 ? -9.016 -36.312 -2.094 1 98.44 297 PRO A C 1
ATOM 2448 O O . PRO A 1 297 ? -8.359 -37.094 -2.818 1 98.44 297 PRO A O 1
ATOM 2451 N N . ARG A 1 298 ? -10.258 -36.438 -1.877 1 98.25 298 ARG A N 1
ATOM 2452 C CA . ARG A 1 298 ? -11.102 -37.375 -2.598 1 98.25 298 ARG A CA 1
ATOM 2453 C C . ARG A 1 298 ? -12.008 -36.656 -3.594 1 98.25 298 ARG A C 1
ATOM 2455 O O . ARG A 1 298 ? -12.859 -35.875 -3.201 1 98.25 298 ARG A O 1
ATOM 2462 N N . PHE A 1 299 ? -11.852 -37.031 -4.887 1 98.12 299 PHE A N 1
ATOM 2463 C CA . PHE A 1 299 ? -12.641 -36.344 -5.922 1 98.12 299 PHE A CA 1
ATOM 2464 C C . PHE A 1 299 ? -13.867 -37.188 -6.281 1 98.12 299 PHE A C 1
ATOM 2466 O O . PHE A 1 299 ? -13.789 -38.406 -6.398 1 98.12 299 PHE A O 1
ATOM 2473 N N . ILE A 1 300 ? -15 -36.5 -6.344 1 97.12 300 ILE A N 1
ATOM 2474 C CA . ILE A 1 300 ? -16.266 -37.125 -6.688 1 97.12 300 ILE A CA 1
ATOM 2475 C C . ILE A 1 300 ? -16.922 -36.375 -7.852 1 97.12 300 ILE A C 1
ATOM 2477 O O . ILE A 1 300 ? -16.453 -35.312 -8.242 1 97.12 300 ILE A O 1
ATOM 2481 N N . ASN A 1 301 ? -18.016 -36.906 -8.375 1 94.38 301 ASN A N 1
ATOM 2482 C CA . ASN A 1 301 ? -18.672 -36.312 -9.531 1 94.38 301 ASN A CA 1
ATOM 2483 C C . ASN A 1 301 ? -19.781 -35.344 -9.117 1 94.38 301 ASN A C 1
ATOM 2485 O O . ASN A 1 301 ? -20.125 -34.438 -9.859 1 94.38 301 ASN A O 1
ATOM 2489 N N . GLU A 1 302 ? -20.312 -35.562 -7.895 1 94.25 302 GLU A N 1
ATOM 2490 C CA . GLU A 1 302 ? -21.438 -34.75 -7.426 1 94.25 302 GLU A CA 1
ATOM 2491 C C . GLU A 1 302 ? -20.969 -33.312 -7.109 1 94.25 302 GLU A C 1
ATOM 2493 O O . GLU A 1 302 ? -19.844 -33.125 -6.648 1 94.25 302 GLU A O 1
ATOM 2498 N N . ASN A 1 303 ? -21.859 -32.469 -7.375 1 94.31 303 ASN A N 1
ATOM 2499 C CA . ASN A 1 303 ? -21.609 -31.062 -7.066 1 94.31 303 ASN A CA 1
ATOM 2500 C C . ASN A 1 303 ? -21.641 -30.797 -5.566 1 94.31 303 ASN A C 1
ATOM 2502 O O . ASN A 1 303 ? -22.625 -30.25 -5.055 1 94.31 303 ASN A O 1
ATOM 2506 N N . LYS A 1 304 ? -20.609 -31.25 -4.914 1 96 304 LYS A N 1
ATOM 2507 C CA . LYS A 1 304 ? -20.5 -31.156 -3.463 1 96 304 LYS A CA 1
ATOM 2508 C C . LYS A 1 304 ? -19.078 -30.781 -3.041 1 96 304 LYS A C 1
ATOM 2510 O O . LYS A 1 304 ? -18.125 -30.984 -3.791 1 96 304 LYS A O 1
ATOM 2515 N N . LEU A 1 305 ? -18.984 -30.188 -1.885 1 98.06 305 LEU A N 1
ATOM 2516 C CA . LEU A 1 305 ? -17.688 -29.859 -1.281 1 98.06 305 LEU A CA 1
ATOM 2517 C C . LEU A 1 305 ? -17.734 -30.031 0.232 1 98.06 305 LEU A C 1
ATOM 2519 O O . LEU A 1 305 ? -18.594 -29.469 0.904 1 98.06 305 LEU A O 1
ATOM 2523 N N . LYS A 1 306 ? -16.938 -30.859 0.686 1 98.31 306 LYS A N 1
ATOM 2524 C CA . LYS A 1 306 ? -16.812 -31.109 2.117 1 98.31 306 LYS A CA 1
ATOM 2525 C C . LYS A 1 306 ? -15.383 -30.922 2.588 1 98.31 306 LYS A C 1
ATOM 2527 O O . LYS A 1 306 ? -14.453 -31.531 2.025 1 98.31 306 LYS A O 1
ATOM 2532 N N . VAL A 1 307 ? -15.156 -30.094 3.51 1 98.44 307 VAL A N 1
ATOM 2533 C CA . VAL A 1 307 ? -13.859 -29.859 4.137 1 98.44 307 VAL A CA 1
ATOM 2534 C C . VAL A 1 307 ? -13.992 -30 5.652 1 98.44 307 VAL A C 1
ATOM 2536 O O . VAL A 1 307 ? -14.812 -29.328 6.273 1 98.44 307 VAL A O 1
ATOM 2539 N N . ILE A 1 308 ? -13.25 -30.859 6.25 1 98.5 308 ILE A N 1
ATOM 2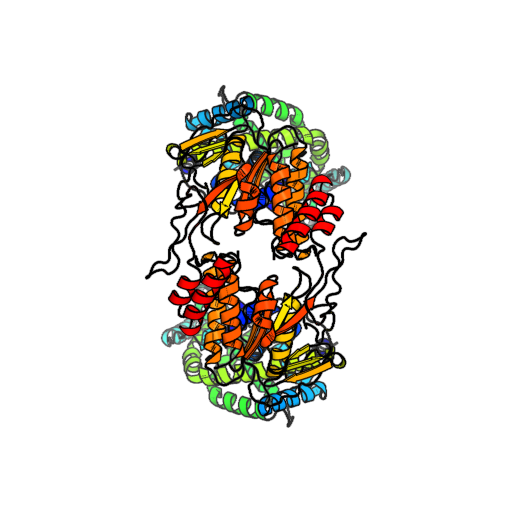540 C CA . ILE A 1 308 ? -13.273 -31.062 7.695 1 98.5 308 ILE A CA 1
ATOM 2541 C C . ILE A 1 308 ? -11.977 -30.562 8.312 1 98.5 308 ILE A C 1
ATOM 2543 O O . ILE A 1 308 ? -10.883 -30.969 7.918 1 98.5 308 ILE A O 1
ATOM 2547 N N . ASP A 1 309 ? -12.102 -29.688 9.266 1 98.06 309 ASP A N 1
ATOM 2548 C CA . ASP A 1 309 ? -10.984 -29.109 10 1 98.06 309 ASP A CA 1
ATOM 2549 C C . ASP A 1 309 ? -9.953 -28.516 9.047 1 98.06 309 ASP A C 1
ATOM 2551 O O . ASP A 1 309 ? -8.758 -28.812 9.148 1 98.06 309 ASP A O 1
ATOM 2555 N N . GLY A 1 310 ? -10.445 -27.75 8.109 1 97.88 310 GLY A N 1
ATOM 2556 C CA . GLY A 1 310 ? -9.562 -27.078 7.176 1 97.88 310 GLY A CA 1
ATOM 2557 C C . GLY A 1 310 ? -8.852 -25.875 7.789 1 97.88 310 GLY A C 1
ATOM 2558 O O . GLY A 1 310 ? -9.43 -25.156 8.609 1 97.88 310 GLY A O 1
ATOM 2559 N N . VAL A 1 311 ? -7.617 -25.672 7.418 1 97.19 311 VAL A N 1
ATOM 2560 C CA . VAL A 1 311 ? -6.863 -24.516 7.895 1 97.19 311 VAL A CA 1
ATOM 2561 C C . VAL A 1 311 ? -6.207 -23.797 6.715 1 97.19 311 VAL A C 1
ATOM 2563 O O . VAL A 1 311 ? -5.961 -24.422 5.672 1 97.19 311 VAL A O 1
ATOM 2566 N N . HIS A 1 312 ? -6.055 -22.516 6.859 1 96 312 HIS A N 1
ATOM 2567 C CA . HIS A 1 312 ? -5.352 -21.75 5.836 1 96 312 HIS A CA 1
ATOM 2568 C C . HIS A 1 312 ? -3.852 -22.016 5.879 1 96 312 HIS A C 1
ATOM 2570 O O . HIS A 1 312 ? -3.232 -21.953 6.941 1 96 312 HIS A O 1
ATOM 2576 N N . PRO A 1 313 ? -3.186 -22.219 4.793 1 94.19 313 PRO A N 1
ATOM 2577 C CA . PRO A 1 313 ? -1.794 -22.672 4.758 1 94.19 313 PRO A CA 1
ATOM 2578 C C . PRO A 1 313 ? -0.813 -21.609 5.238 1 94.19 313 PRO A C 1
ATOM 2580 O O . PRO A 1 313 ? 0.3 -21.922 5.66 1 94.19 313 PRO A O 1
ATOM 2583 N N . VAL A 1 314 ? -1.125 -20.359 5.195 1 93.75 314 VAL A N 1
ATOM 2584 C CA . VAL A 1 314 ? -0.165 -19.297 5.445 1 93.75 314 VAL A CA 1
ATOM 2585 C C . VAL A 1 314 ? -0.267 -18.844 6.898 1 93.75 314 VAL A C 1
ATOM 2587 O O . VAL A 1 314 ? 0.648 -18.203 7.422 1 93.75 314 VAL A O 1
ATOM 2590 N N . LEU A 1 315 ? -1.308 -19.141 7.586 1 90.81 315 LEU A N 1
ATOM 2591 C CA . LEU A 1 315 ? -1.512 -18.656 8.945 1 90.81 315 LEU A CA 1
ATOM 2592 C C . LEU A 1 315 ? -0.654 -19.438 9.938 1 90.81 315 LEU A C 1
ATOM 2594 O O . LEU A 1 315 ? -0.552 -20.672 9.844 1 90.81 315 LEU A O 1
ATOM 2598 N N . LYS A 1 316 ? -0.007 -18.812 10.906 1 85.75 316 LYS A N 1
ATOM 2599 C CA . LYS A 1 316 ? 0.854 -19.438 11.906 1 85.75 316 LYS A CA 1
ATOM 2600 C C . LYS A 1 316 ? 0.03 -20.172 12.953 1 85.75 316 LYS A C 1
ATOM 2602 O O . LYS A 1 316 ? 0.379 -21.297 13.352 1 85.75 316 LYS A O 1
ATOM 2607 N N . LYS A 1 317 ? -1.059 -19.562 13.406 1 87.69 317 LYS A N 1
ATOM 2608 C CA . LYS A 1 317 ? -1.967 -20.188 14.359 1 87.69 317 LYS A CA 1
ATOM 2609 C C . LYS A 1 317 ? -3.387 -20.266 13.805 1 87.69 317 LYS A C 1
ATOM 2611 O O . LYS A 1 317 ? -4.301 -19.641 14.344 1 87.69 317 LYS A O 1
ATOM 2616 N N . PRO A 1 318 ? -3.482 -21.141 12.812 1 91.38 318 PRO A N 1
ATOM 2617 C CA . PRO A 1 318 ? -4.801 -21.219 12.18 1 91.38 318 PRO A CA 1
ATOM 2618 C C . PRO A 1 318 ? -5.824 -21.969 13.023 1 91.38 318 PRO A C 1
ATOM 2620 O O . PRO A 1 318 ? -5.473 -22.906 13.742 1 91.38 318 PRO A O 1
ATOM 2623 N N . VAL A 1 319 ? -7.047 -21.562 13.039 1 93.88 319 VAL A N 1
ATOM 2624 C CA . VAL A 1 319 ? -8.164 -22.25 13.672 1 93.88 319 VAL A CA 1
ATOM 2625 C C . VAL A 1 319 ? -8.867 -23.141 12.648 1 93.88 319 VAL A C 1
ATOM 2627 O O . VAL A 1 319 ? -9.32 -22.656 11.609 1 93.88 319 VAL A O 1
ATOM 2630 N N . PRO A 1 320 ? -8.906 -24.469 12.906 1 96.88 320 PRO A N 1
ATOM 2631 C CA . PRO A 1 320 ? -9.547 -25.375 11.953 1 96.88 320 PRO A CA 1
ATOM 2632 C C . PRO A 1 320 ? -11.062 -25.172 11.883 1 96.88 320 PRO A C 1
ATOM 2634 O O . PRO A 1 320 ? -11.703 -24.922 12.906 1 96.88 320 PRO A O 1
ATOM 2637 N N . ASN A 1 321 ? -11.641 -25.141 10.742 1 97.75 321 ASN A N 1
ATOM 2638 C CA . ASN A 1 321 ? -13.086 -25.047 10.523 1 97.75 321 ASN A CA 1
ATOM 2639 C C . ASN A 1 321 ? -13.57 -26.109 9.539 1 97.75 321 ASN A C 1
ATOM 2641 O O . ASN A 1 321 ? -12.812 -26.562 8.68 1 97.75 321 ASN A O 1
ATOM 2645 N N . SER A 1 322 ? -14.836 -26.531 9.688 1 97.94 322 SER A N 1
ATOM 2646 C CA . SER A 1 322 ? -15.438 -27.578 8.852 1 97.94 322 SER A CA 1
ATOM 2647 C C . SER A 1 322 ? -16.703 -27.062 8.164 1 97.94 322 SER A C 1
ATOM 2649 O O . SER A 1 322 ? -17.453 -26.266 8.734 1 97.94 322 SER A O 1
ATOM 2651 N N . ILE A 1 323 ? -16.906 -27.531 6.961 1 97.56 323 ILE A N 1
ATOM 2652 C CA . ILE A 1 323 ? -18.125 -27.156 6.23 1 97.56 323 ILE A CA 1
ATOM 2653 C C . ILE A 1 323 ? -18.484 -28.25 5.234 1 97.56 323 ILE A C 1
ATOM 2655 O O . ILE A 1 323 ? -17.594 -28.969 4.734 1 97.56 323 ILE A O 1
ATOM 2659 N N . SER A 1 324 ? -19.688 -28.438 5.016 1 96.88 324 SER A N 1
ATOM 2660 C CA . SER A 1 324 ? -20.234 -29.328 4.004 1 96.88 324 SER A CA 1
ATOM 2661 C C . SER A 1 324 ? -21.266 -28.609 3.133 1 96.88 324 SER A C 1
ATOM 2663 O O . SER A 1 324 ? -22.281 -28.141 3.633 1 96.88 324 SER A O 1
ATOM 2665 N N . ILE A 1 325 ? -21.016 -28.531 1.863 1 96.62 325 ILE A N 1
ATOM 2666 C CA . ILE A 1 325 ? -21.875 -27.844 0.917 1 96.62 325 ILE A CA 1
ATOM 2667 C C . ILE A 1 325 ? -22.469 -28.859 -0.071 1 96.62 325 ILE A C 1
ATOM 2669 O O . ILE A 1 325 ? -21.719 -29.531 -0.792 1 96.62 325 ILE A O 1
ATOM 2673 N N . ASP A 1 326 ? -23.719 -28.969 -0.096 1 93.56 326 ASP A N 1
ATOM 2674 C CA . ASP A 1 326 ? -24.406 -29.938 -0.95 1 93.56 326 ASP A CA 1
ATOM 2675 C C . ASP A 1 326 ? -25.672 -29.328 -1.555 1 93.56 326 ASP A C 1
ATOM 2677 O O . ASP A 1 326 ? -26.734 -29.375 -0.948 1 93.56 326 ASP A O 1
ATOM 2681 N N . GLY A 1 327 ? -25.625 -28.844 -2.719 1 88 327 GLY A N 1
ATOM 2682 C CA . GLY A 1 327 ? -26.781 -28.344 -3.451 1 88 327 GLY A CA 1
ATOM 2683 C C . GLY A 1 327 ? -27.078 -26.891 -3.158 1 88 327 GLY A C 1
ATOM 2684 O O . GLY A 1 327 ? -27.328 -26.109 -4.078 1 88 327 GLY A O 1
ATOM 2685 N N . LYS A 1 328 ? -27.109 -26.547 -1.876 1 91.81 328 LYS A N 1
ATOM 2686 C CA . LYS A 1 328 ? -27.406 -25.172 -1.494 1 91.81 328 LYS A CA 1
ATOM 2687 C C . LYS A 1 328 ? -26.109 -24.359 -1.317 1 91.81 328 LYS A C 1
ATOM 2689 O O . LYS A 1 328 ? -25.109 -24.891 -0.839 1 91.81 328 LYS A O 1
ATOM 2694 N N . GLY A 1 329 ? -26.203 -23.109 -1.775 1 95.38 329 GLY A N 1
ATOM 2695 C CA . GLY A 1 329 ? -25.094 -22.219 -1.477 1 95.38 329 GLY A CA 1
ATOM 2696 C C . GLY A 1 329 ? -25 -21.859 -0.004 1 95.38 329 GLY A C 1
ATOM 2697 O O . GLY A 1 329 ? -25.766 -22.359 0.814 1 95.38 329 GLY A O 1
ATOM 2698 N N . ILE A 1 330 ? -24 -21.078 0.344 1 96.56 330 ILE A N 1
ATOM 2699 C CA . ILE A 1 330 ? -23.766 -20.719 1.736 1 96.56 330 ILE A CA 1
ATOM 2700 C C . ILE A 1 330 ? -23.734 -19.188 1.874 1 96.56 330 ILE A C 1
ATOM 2702 O O . ILE A 1 330 ? -23.141 -18.5 1.051 1 96.56 330 ILE A O 1
ATOM 2706 N N . VAL A 1 331 ? -24.453 -18.672 2.877 1 94.94 331 VAL A N 1
ATOM 2707 C CA . VAL A 1 331 ? -24.328 -17.281 3.297 1 94.94 331 VAL A CA 1
ATOM 2708 C C . VAL A 1 331 ? -23.656 -17.203 4.668 1 94.94 331 VAL A C 1
ATOM 2710 O O . VAL A 1 331 ? -24.109 -17.859 5.617 1 94.94 331 VAL A O 1
ATOM 2713 N N . LEU A 1 332 ? -22.578 -16.5 4.676 1 93.25 332 LEU A N 1
ATOM 2714 C CA . LEU A 1 332 ? -21.812 -16.312 5.902 1 93.25 332 LEU A CA 1
ATOM 2715 C C . LEU A 1 332 ? -22.031 -14.906 6.469 1 93.25 332 LEU A C 1
ATOM 2717 O O . LEU A 1 332 ? -21.812 -13.914 5.777 1 93.25 332 LEU A O 1
ATOM 2721 N N . THR A 1 333 ? -22.5 -14.867 7.707 1 87.88 333 THR A N 1
ATOM 2722 C CA . THR A 1 333 ? -22.688 -13.562 8.344 1 87.88 333 THR A CA 1
ATOM 2723 C C . THR A 1 333 ? -21.703 -13.375 9.492 1 87.88 333 THR A C 1
ATOM 2725 O O . THR A 1 333 ? -21.094 -14.344 9.953 1 87.88 333 THR A O 1
ATOM 2728 N N . GLY A 1 334 ? -21.453 -12.18 9.859 1 81.19 334 GLY A N 1
ATOM 2729 C CA . GLY A 1 334 ? -20.516 -11.844 10.922 1 81.19 334 GLY A CA 1
ATOM 2730 C C . GLY A 1 334 ? -19.922 -10.453 10.773 1 81.19 334 GLY A C 1
ATOM 2731 O O . GLY A 1 334 ? -20.125 -9.789 9.75 1 81.19 334 GLY A O 1
ATOM 2732 N N . THR A 1 335 ? -19.25 -10.078 11.812 1 77 335 THR A N 1
ATOM 2733 C CA . THR A 1 335 ? -18.625 -8.758 11.805 1 77 335 THR A CA 1
ATOM 2734 C C . THR A 1 335 ? -17.266 -8.812 11.109 1 77 335 THR A C 1
ATOM 2736 O O . THR A 1 335 ? -16.75 -9.891 10.828 1 77 335 THR A O 1
ATOM 2739 N N . ASN A 1 336 ? -16.734 -7.582 10.828 1 72.19 336 ASN A N 1
ATOM 2740 C CA . ASN A 1 336 ? -15.398 -7.516 10.234 1 72.19 336 ASN A CA 1
ATOM 2741 C C . ASN A 1 336 ? -14.336 -8.07 11.18 1 72.19 336 ASN A C 1
ATOM 2743 O O . ASN A 1 336 ? -14.406 -7.863 12.391 1 72.19 336 ASN A O 1
ATOM 2747 N N . MET A 1 337 ? -13.383 -8.812 10.641 1 74.06 337 MET A N 1
ATOM 2748 C CA . MET A 1 337 ? -12.242 -9.391 11.336 1 74.06 337 MET A CA 1
ATOM 2749 C C . MET A 1 337 ? -12.641 -10.672 12.062 1 74.06 337 MET A C 1
ATOM 2751 O O . MET A 1 337 ? -11.836 -11.266 12.773 1 74.06 337 MET A O 1
ATOM 2755 N N . SER A 1 338 ? -13.891 -11.031 11.891 1 79.38 338 SER A N 1
ATOM 2756 C CA . SER A 1 338 ? -14.352 -12.227 12.586 1 79.38 338 SER A CA 1
ATOM 2757 C C . SER A 1 338 ? -13.789 -13.492 11.945 1 79.38 338 SER A C 1
ATOM 2759 O O . SER A 1 338 ? -13.844 -14.57 12.539 1 79.38 338 SER A O 1
ATOM 2761 N N . GLY A 1 339 ? -13.297 -13.336 10.742 1 86.56 339 GLY A N 1
ATOM 2762 C CA . GLY A 1 339 ? -12.688 -14.477 10.078 1 86.56 339 GLY A CA 1
ATOM 2763 C C . GLY A 1 339 ? -13.391 -14.859 8.781 1 86.56 339 GLY A C 1
ATOM 2764 O O . GLY A 1 339 ? -13.023 -15.836 8.133 1 86.56 339 GLY A O 1
ATOM 2765 N N . LYS A 1 340 ? -14.383 -14.078 8.352 1 88.94 340 LYS A N 1
ATOM 2766 C CA . LYS A 1 340 ? -15.156 -14.391 7.156 1 88.94 340 LYS A CA 1
ATOM 2767 C C . LYS A 1 340 ? -14.258 -14.5 5.93 1 88.94 340 LYS A C 1
ATOM 2769 O O . LYS A 1 340 ? -14.266 -15.516 5.234 1 88.94 340 LYS A O 1
ATOM 2774 N N . SER A 1 341 ? -13.469 -13.508 5.68 1 89.81 341 SER A N 1
ATOM 2775 C CA . SER A 1 341 ? -12.602 -13.492 4.508 1 89.81 341 SER A CA 1
ATOM 2776 C C . SER A 1 341 ? -11.547 -14.586 4.582 1 89.81 341 SER A C 1
ATOM 2778 O O . SER A 1 341 ? -11.227 -15.219 3.574 1 89.81 341 SER A O 1
ATOM 2780 N N . THR A 1 342 ? -10.992 -14.766 5.77 1 92 342 THR A N 1
ATOM 2781 C CA . THR A 1 342 ? -10 -15.812 5.969 1 92 342 THR A CA 1
ATOM 2782 C C . THR A 1 342 ? -10.586 -17.188 5.656 1 92 342 THR A C 1
ATOM 2784 O O . THR A 1 342 ? -9.922 -18.031 5.062 1 92 342 THR A O 1
ATOM 2787 N N . PHE A 1 343 ? -11.836 -17.406 6.094 1 95.25 343 PHE A N 1
ATOM 2788 C CA . PHE A 1 343 ? -12.516 -18.672 5.84 1 95.25 343 PHE A CA 1
ATOM 2789 C C . PHE A 1 343 ? -12.695 -18.906 4.344 1 95.25 343 PHE A C 1
ATOM 2791 O O . PHE A 1 343 ? -12.43 -20 3.842 1 95.25 343 PHE A O 1
ATOM 2798 N N . LEU A 1 344 ? -13.141 -17.875 3.613 1 96.69 344 LEU A N 1
ATOM 2799 C CA . LEU A 1 344 ? -13.297 -17.969 2.164 1 96.69 344 LEU A CA 1
ATOM 2800 C C . LEU A 1 344 ? -11.969 -18.312 1.494 1 96.69 344 LEU A C 1
ATOM 2802 O O . LEU A 1 344 ? -11.914 -19.188 0.628 1 96.69 344 LEU A O 1
ATOM 2806 N N . ARG A 1 345 ? -10.969 -17.641 1.921 1 96.62 345 ARG A N 1
ATOM 2807 C CA . ARG A 1 345 ? -9.641 -17.859 1.35 1 96.62 345 ARG A CA 1
ATOM 2808 C C . ARG A 1 345 ? -9.125 -19.25 1.671 1 96.62 345 ARG A C 1
ATOM 2810 O O . ARG A 1 345 ? -8.453 -19.875 0.846 1 96.62 345 ARG A O 1
ATOM 2817 N N . MET A 1 346 ? -9.414 -19.656 2.902 1 97.5 346 MET A N 1
ATOM 2818 C CA . MET A 1 346 ? -9.016 -21 3.312 1 97.5 346 MET A CA 1
ATOM 2819 C C . MET A 1 346 ? -9.633 -22.047 2.395 1 97.5 346 MET A C 1
ATOM 2821 O O . MET A 1 346 ? -8.938 -22.953 1.936 1 97.5 346 MET A O 1
ATOM 2825 N N . LEU A 1 347 ? -10.859 -21.922 2.1 1 98.12 347 LEU A N 1
ATOM 2826 C CA . LEU A 1 347 ? -11.516 -22.875 1.203 1 98.12 347 LEU A CA 1
ATOM 2827 C C . LEU A 1 347 ? -10.898 -22.812 -0.192 1 98.12 347 LEU A C 1
ATOM 2829 O O . LEU A 1 347 ? -10.555 -23.859 -0.765 1 98.12 347 LEU A O 1
ATOM 2833 N N . GLY A 1 348 ? -10.766 -21.578 -0.699 1 98.12 348 GLY A N 1
ATOM 2834 C CA . GLY A 1 348 ? -10.156 -21.422 -2.008 1 98.12 348 GLY A CA 1
ATOM 2835 C C . GLY A 1 348 ? -8.766 -22 -2.096 1 98.12 348 GLY A C 1
ATOM 2836 O O . GLY A 1 348 ? -8.43 -22.688 -3.07 1 98.12 348 GLY A O 1
ATOM 2837 N N . ALA A 1 349 ? -7.977 -21.734 -1.074 1 97.88 349 ALA A N 1
ATOM 2838 C CA . ALA A 1 349 ? -6.605 -22.234 -1.031 1 97.88 349 ALA A CA 1
ATOM 2839 C C . ALA A 1 349 ? -6.57 -23.766 -1.061 1 97.88 349 ALA A C 1
ATOM 2841 O O . ALA A 1 349 ? -5.781 -24.359 -1.798 1 97.88 349 ALA A O 1
ATOM 2842 N N . ASN A 1 350 ? -7.402 -24.406 -0.299 1 98.44 350 ASN A N 1
ATOM 2843 C CA . ASN A 1 350 ? -7.414 -25.875 -0.233 1 98.44 350 ASN A CA 1
ATOM 2844 C C . ASN A 1 350 ? -7.91 -26.484 -1.538 1 98.44 350 ASN A C 1
ATOM 2846 O O . ASN A 1 350 ? -7.457 -27.562 -1.935 1 98.44 350 ASN A O 1
ATOM 2850 N N . ILE A 1 351 ? -8.812 -25.828 -2.156 1 98.69 351 ILE A N 1
ATOM 2851 C CA . ILE A 1 351 ? -9.266 -26.297 -3.459 1 98.69 351 ILE A CA 1
ATOM 2852 C C . ILE A 1 351 ? -8.109 -26.25 -4.457 1 98.69 351 ILE A C 1
ATOM 2854 O O . ILE A 1 351 ? -7.887 -27.203 -5.207 1 98.69 351 ILE A O 1
ATOM 2858 N N . VAL A 1 352 ? -7.363 -25.141 -4.449 1 98.56 352 VAL A N 1
ATOM 2859 C CA . VAL A 1 352 ? -6.223 -25 -5.348 1 98.56 352 VAL A CA 1
ATOM 2860 C C . VAL A 1 352 ? -5.191 -26.078 -5.047 1 98.56 352 VAL A C 1
ATOM 2862 O O . VAL A 1 352 ? -4.691 -26.75 -5.957 1 98.56 352 VAL A O 1
ATOM 2865 N N . LEU A 1 353 ? -4.891 -26.281 -3.801 1 98.5 353 LEU A N 1
ATOM 2866 C CA . LEU A 1 353 ? -3.936 -27.297 -3.406 1 98.5 353 LEU A CA 1
ATOM 2867 C C . LEU A 1 353 ? -4.402 -28.688 -3.861 1 98.5 353 LEU A C 1
ATOM 2869 O O . LEU A 1 353 ? -3.611 -29.469 -4.395 1 98.5 353 LEU A O 1
ATOM 2873 N N . ALA A 1 354 ? -5.637 -28.984 -3.68 1 98.69 354 ALA A N 1
ATOM 2874 C CA . ALA A 1 354 ? -6.207 -30.266 -4.066 1 98.69 354 ALA A CA 1
ATOM 2875 C C . ALA A 1 354 ? -6.027 -30.516 -5.559 1 98.69 354 ALA A C 1
ATOM 2877 O O . ALA A 1 354 ? -5.676 -31.625 -5.969 1 98.69 354 ALA A O 1
ATOM 2878 N N . GLN A 1 355 ? -6.195 -29.469 -6.309 1 98.62 355 GLN A N 1
ATOM 2879 C CA . GLN A 1 355 ? -6.277 -29.641 -7.754 1 98.62 355 GLN A CA 1
ATOM 2880 C C . GLN A 1 355 ? -4.949 -29.312 -8.43 1 98.62 355 GLN A C 1
ATOM 2882 O O . GLN A 1 355 ? -4.867 -29.25 -9.656 1 98.62 355 GLN A O 1
ATOM 2887 N N . THR A 1 356 ? -3.922 -29.016 -7.676 1 98.06 356 THR A N 1
ATOM 2888 C CA . THR A 1 356 ? -2.6 -28.797 -8.25 1 98.06 356 THR A CA 1
ATOM 2889 C C . THR A 1 356 ? -1.589 -29.781 -7.676 1 98.06 356 THR A C 1
ATOM 2891 O O . THR A 1 356 ? -0.734 -30.297 -8.398 1 98.06 356 THR A O 1
ATOM 2894 N N . MET A 1 357 ? -1.726 -30.109 -6.398 1 97.25 357 MET A N 1
ATOM 2895 C CA . MET A 1 357 ? -0.694 -30.891 -5.719 1 97.25 357 MET A CA 1
ATOM 2896 C C . MET A 1 357 ? -1.279 -32.156 -5.133 1 97.25 357 MET A C 1
ATOM 2898 O O . MET A 1 357 ? -0.542 -33 -4.629 1 97.25 357 MET A O 1
ATOM 2902 N N . ASN A 1 358 ? -2.521 -32.281 -5.133 1 97.81 358 ASN A N 1
ATOM 2903 C CA . ASN A 1 358 ? -3.223 -33.469 -4.691 1 97.81 358 ASN A CA 1
ATOM 2904 C C . ASN A 1 358 ? -3.074 -33.688 -3.188 1 97.81 358 ASN A C 1
ATOM 2906 O O . ASN A 1 358 ? -2.941 -34.812 -2.729 1 97.81 358 ASN A O 1
ATOM 2910 N N . PHE A 1 359 ? -2.955 -32.688 -2.443 1 98.25 359 PHE A N 1
ATOM 2911 C CA . PHE A 1 359 ? -3.076 -32.688 -0.991 1 98.25 359 PHE A CA 1
ATOM 2912 C C . PHE A 1 359 ? -3.703 -31.391 -0.501 1 98.25 359 PHE A C 1
ATOM 2914 O O . PHE A 1 359 ? -3.752 -30.406 -1.237 1 98.25 359 PHE A O 1
ATOM 2921 N N . VAL A 1 360 ? -4.262 -31.438 0.687 1 98.38 360 VAL A N 1
ATOM 2922 C CA . VAL A 1 360 ? -4.922 -30.281 1.279 1 98.38 360 VAL A CA 1
ATOM 2923 C C . VAL A 1 360 ? -4.508 -30.141 2.742 1 98.38 360 VAL A C 1
ATOM 2925 O O . VAL A 1 360 ? -4.027 -31.094 3.352 1 98.38 360 VAL A O 1
ATOM 2928 N N . MET A 1 361 ? -4.617 -28.953 3.24 1 97.88 361 MET A N 1
ATOM 2929 C CA . MET A 1 361 ? -4.426 -28.719 4.668 1 97.88 361 MET A CA 1
ATOM 2930 C C . MET A 1 361 ? -5.746 -28.828 5.422 1 97.88 361 MET A C 1
ATOM 2932 O O . MET A 1 361 ? -6.285 -27.812 5.887 1 97.88 361 MET A O 1
ATOM 2936 N N . ALA A 1 362 ? -6.227 -29.953 5.531 1 98.19 362 ALA A N 1
ATOM 2937 C CA . ALA A 1 362 ? -7.477 -30.328 6.191 1 98.19 362 ALA A CA 1
ATOM 2938 C C . ALA A 1 362 ? -7.441 -31.797 6.633 1 98.19 362 ALA A C 1
ATOM 2940 O O . ALA A 1 362 ? -6.609 -32.562 6.16 1 98.19 362 ALA A O 1
ATOM 2941 N N . LYS A 1 363 ? -8.266 -32.062 7.582 1 98.06 363 LYS A N 1
ATOM 2942 C CA . LYS A 1 363 ? -8.391 -33.469 7.984 1 98.06 363 LYS A CA 1
ATOM 2943 C C . LYS A 1 363 ? -9.016 -34.312 6.871 1 98.06 363 LYS A C 1
ATOM 2945 O O . LYS A 1 363 ? -8.602 -35.438 6.641 1 98.06 363 LYS A O 1
ATOM 2950 N N . GLU A 1 364 ? -9.961 -33.75 6.27 1 98.25 364 GLU A N 1
ATOM 2951 C CA . GLU A 1 364 ? -10.625 -34.406 5.145 1 98.25 364 GLU A CA 1
ATOM 2952 C C . GLU A 1 364 ? -11.055 -33.406 4.094 1 98.25 364 GLU A C 1
ATOM 2954 O O . GLU A 1 364 ? -11.43 -32.281 4.426 1 98.25 364 GLU A O 1
ATOM 2959 N N . TYR A 1 365 ? -11.016 -33.844 2.844 1 98.5 365 TYR A N 1
ATOM 2960 C CA . TYR A 1 365 ? -11.484 -33.062 1.702 1 98.5 365 TYR A CA 1
ATOM 2961 C C . TYR A 1 365 ? -12.172 -33.938 0.678 1 98.5 365 TYR A C 1
ATOM 2963 O O . TYR A 1 365 ? -11.609 -34.938 0.24 1 98.5 365 TYR A O 1
ATOM 2971 N N . GLU A 1 366 ? -13.367 -33.688 0.446 1 98.56 366 GLU A N 1
ATOM 2972 C CA . GLU A 1 366 ? -14.133 -34.375 -0.576 1 98.56 366 GLU A CA 1
ATOM 2973 C C . GLU A 1 366 ? -14.922 -33.406 -1.445 1 98.56 366 GLU A C 1
ATOM 2975 O O . GLU A 1 366 ? -15.68 -32.562 -0.931 1 98.56 366 GLU A O 1
ATOM 2980 N N . GLY A 1 367 ? -14.727 -33.469 -2.746 1 97.75 367 GLY A N 1
ATOM 2981 C CA . GLY A 1 367 ? -15.445 -32.562 -3.617 1 97.75 367 GLY A CA 1
ATOM 2982 C C . GLY A 1 367 ? -15.203 -32.812 -5.09 1 97.75 367 GLY A C 1
ATOM 2983 O O . GLY A 1 367 ? -14.312 -33.594 -5.449 1 97.75 367 GLY A O 1
ATOM 2984 N N . CYS A 1 368 ? -15.969 -32.281 -5.941 1 97.5 368 CYS A N 1
ATOM 2985 C CA . CYS A 1 368 ? -15.758 -32.375 -7.383 1 97.5 368 CYS A CA 1
ATOM 2986 C C . CYS A 1 368 ? -14.688 -31.391 -7.84 1 97.5 368 CYS A C 1
ATOM 2988 O O . CYS A 1 368 ? -14.141 -30.641 -7.031 1 97.5 368 CYS A O 1
ATOM 2990 N N . PHE A 1 369 ? -14.266 -31.5 -9.086 1 98 369 PHE A N 1
ATOM 2991 C CA . PHE A 1 369 ? -13.359 -30.516 -9.641 1 98 369 PHE A CA 1
ATOM 2992 C C . PHE A 1 369 ? -14.047 -29.156 -9.758 1 98 369 PHE A C 1
ATOM 2994 O O . PHE A 1 369 ? -15.211 -29.078 -10.141 1 98 369 PHE A O 1
ATOM 3001 N N . LEU A 1 370 ? -13.367 -28.219 -9.383 1 98.19 370 LEU A N 1
ATOM 3002 C CA . LEU A 1 370 ? -13.984 -26.891 -9.289 1 98.19 370 LEU A CA 1
ATOM 3003 C C . LEU A 1 370 ? -13.172 -25.859 -10.062 1 98.19 370 LEU A C 1
ATOM 3005 O O . LEU A 1 370 ? -11.945 -25.875 -10.031 1 98.19 370 LEU A O 1
ATOM 3009 N N . ASN A 1 371 ? -13.883 -25.031 -10.82 1 98.12 371 ASN A N 1
ATOM 3010 C CA . ASN A 1 371 ? -13.344 -23.797 -11.375 1 98.12 371 ASN A CA 1
ATOM 3011 C C . ASN A 1 371 ? -13.469 -22.641 -10.398 1 98.12 371 ASN A C 1
ATOM 3013 O O . ASN A 1 371 ? -14.578 -22.156 -10.141 1 98.12 371 ASN A O 1
ATOM 3017 N N . ILE A 1 372 ? -12.422 -22.156 -9.875 1 98.12 372 ILE A N 1
ATOM 3018 C CA . ILE A 1 372 ? -12.484 -21.156 -8.805 1 98.12 372 ILE A CA 1
ATOM 3019 C C . ILE A 1 372 ? -12.469 -19.75 -9.398 1 98.12 372 ILE A C 1
ATOM 3021 O O . ILE A 1 372 ? -11.516 -19.375 -10.07 1 98.12 372 ILE A O 1
ATOM 3025 N N . VAL A 1 373 ? -13.477 -19 -9.188 1 98 373 VAL A N 1
ATOM 3026 C CA . VAL A 1 373 ? -13.602 -17.594 -9.57 1 98 373 VAL A CA 1
ATOM 3027 C C . VAL A 1 373 ? -14.125 -16.781 -8.391 1 98 373 VAL A C 1
ATOM 3029 O O . VAL A 1 373 ? -15.258 -16.984 -7.945 1 98 373 VAL A O 1
ATOM 3032 N N . SER A 1 374 ? -13.305 -15.859 -7.926 1 97.06 374 SER A N 1
ATOM 3033 C CA . SER A 1 374 ? -13.617 -15.219 -6.652 1 97.06 374 SER A CA 1
ATOM 3034 C C . SER A 1 374 ? -13.898 -13.734 -6.832 1 97.06 374 SER A C 1
ATOM 3036 O O . SER A 1 374 ? -13.586 -13.156 -7.875 1 97.06 374 SER A O 1
ATOM 3038 N N . SER A 1 375 ? -14.609 -13.164 -5.875 1 95.31 375 SER A N 1
ATOM 3039 C CA . SER A 1 375 ? -14.789 -11.727 -5.676 1 95.31 375 SER A CA 1
ATOM 3040 C C . SER A 1 375 ? -14.664 -11.352 -4.199 1 95.31 375 SER A C 1
ATOM 3042 O O . SER A 1 375 ? -15.672 -11.25 -3.496 1 95.31 375 SER A O 1
ATOM 3044 N N . ILE A 1 376 ? -13.484 -11.188 -3.654 1 91.06 376 ILE A N 1
ATOM 3045 C CA . ILE A 1 376 ? -13.242 -10.945 -2.234 1 91.06 376 ILE A CA 1
ATOM 3046 C C . ILE A 1 376 ? -12.688 -9.539 -2.035 1 91.06 376 ILE A C 1
ATOM 3048 O O . ILE A 1 376 ? -13.188 -8.781 -1.2 1 91.06 376 ILE A O 1
ATOM 3052 N N . ALA A 1 377 ? -11.633 -9.156 -2.625 1 75.12 377 ALA A N 1
ATOM 3053 C CA . ALA A 1 377 ? -11.008 -7.844 -2.504 1 75.12 377 ALA A CA 1
ATOM 3054 C C . ALA A 1 377 ? -10.758 -7.227 -3.877 1 75.12 377 ALA A C 1
ATOM 3056 O O . ALA A 1 377 ? -9.609 -7.109 -4.312 1 75.12 377 ALA A O 1
ATOM 3057 N N . PRO A 1 378 ? -11.875 -6.801 -4.277 1 64.25 378 PRO A N 1
ATOM 3058 C CA . PRO A 1 378 ? -11.594 -6.223 -5.594 1 64.25 378 PRO A CA 1
ATOM 3059 C C . PRO A 1 378 ? -10.781 -4.93 -5.508 1 64.25 378 PRO A C 1
ATOM 3061 O O . PRO A 1 378 ? -10.961 -4.145 -4.574 1 64.25 378 PRO A O 1
ATOM 3064 N N . LYS A 1 379 ? -9.547 -4.816 -5.867 1 57.69 379 LYS A N 1
ATOM 3065 C CA . LYS A 1 379 ? -8.648 -3.668 -5.801 1 57.69 379 LYS A CA 1
ATOM 3066 C C . LYS A 1 379 ? -9.219 -2.477 -6.562 1 57.69 379 LYS A C 1
ATOM 3068 O O . LYS A 1 379 ? -9.742 -2.633 -7.664 1 57.69 379 LYS A O 1
ATOM 3073 N N . ASP A 1 380 ? -9.453 -1.379 -5.754 1 49.53 380 ASP A N 1
ATOM 3074 C CA . ASP A 1 380 ? -9.766 -0.112 -6.41 1 49.53 380 ASP A CA 1
ATOM 3075 C C . ASP A 1 380 ? -8.609 0.337 -7.305 1 49.53 380 ASP A C 1
ATOM 3077 O O . ASP A 1 380 ? -7.449 0.309 -6.887 1 49.53 380 ASP A O 1
ATOM 3081 N N . ASP A 1 381 ? -8.555 -0.16 -8.43 1 48.72 381 ASP A N 1
ATOM 3082 C CA . ASP A 1 381 ? -7.496 0.479 -9.203 1 48.72 381 ASP A CA 1
ATOM 3083 C C . ASP A 1 381 ? -7.777 1.969 -9.391 1 48.72 381 ASP A C 1
ATOM 3085 O O . ASP A 1 381 ? -8.398 2.371 -10.375 1 48.72 381 ASP A O 1
ATOM 3089 N N . ILE A 1 382 ? -7.738 2.672 -8.266 1 46.09 382 ILE A N 1
ATOM 3090 C CA . ILE A 1 382 ? -7.887 4.121 -8.328 1 46.09 382 ILE A CA 1
ATOM 3091 C C . ILE A 1 382 ? -7.145 4.668 -9.539 1 46.09 382 ILE A C 1
ATOM 3093 O O . ILE A 1 382 ? -7.609 5.609 -10.195 1 46.09 382 ILE A O 1
ATOM 3097 N N . ASN A 1 383 ? -6.023 3.949 -9.844 1 46.16 383 ASN A N 1
ATOM 3098 C CA . ASN A 1 383 ? -5.25 4.465 -10.969 1 46.16 383 ASN A CA 1
ATOM 3099 C C . ASN A 1 383 ? -5.996 4.297 -12.289 1 46.16 383 ASN A C 1
ATOM 3101 O O . ASN A 1 383 ? -5.781 5.059 -13.234 1 46.16 383 ASN A O 1
ATOM 3105 N N . ALA A 1 384 ? -6.859 3.283 -12.367 1 48.12 384 ALA A N 1
ATOM 3106 C CA . ALA A 1 384 ? -7.555 3.09 -13.641 1 48.12 384 ALA A CA 1
ATOM 3107 C C . ALA A 1 384 ? -8.852 3.9 -13.68 1 48.12 384 ALA A C 1
ATOM 3109 O O . ALA A 1 384 ? -9.609 3.812 -14.648 1 48.12 384 ALA A O 1
ATOM 3110 N N . GLY A 1 385 ? -9.117 4.676 -12.781 1 53.12 385 GLY A N 1
ATOM 3111 C CA . GLY A 1 385 ? -10.25 5.582 -12.82 1 53.12 385 GLY A CA 1
ATOM 3112 C C . GLY A 1 385 ? -11.578 4.883 -12.57 1 53.12 385 GLY A C 1
ATOM 3113 O O . GLY A 1 385 ? -12.641 5.457 -12.812 1 53.12 385 GLY A O 1
ATOM 3114 N N . LYS A 1 386 ? -11.633 3.598 -12.266 1 63.16 386 LYS A N 1
ATOM 3115 C CA . LYS A 1 386 ? -12.906 2.904 -12.102 1 63.16 386 LYS A CA 1
ATOM 3116 C C . LYS A 1 386 ? -13.438 3.061 -10.672 1 63.16 386 LYS A C 1
ATOM 3118 O O . LYS A 1 386 ? -12.656 3.082 -9.719 1 63.16 386 LYS A O 1
ATOM 3123 N N . SER A 1 387 ? -14.75 3.273 -10.711 1 69.25 387 SER A N 1
ATOM 3124 C CA . SER A 1 387 ? -15.391 3.334 -9.398 1 69.25 387 SER A CA 1
ATOM 3125 C C . SER A 1 387 ? -15.344 1.982 -8.695 1 69.25 387 SER A C 1
ATOM 3127 O O . SER A 1 387 ? -15.172 0.946 -9.344 1 69.25 387 SER A O 1
ATOM 3129 N N . TYR A 1 388 ? -15.336 1.951 -7.406 1 71.06 388 TYR A N 1
ATOM 3130 C CA . TYR A 1 388 ? -15.367 0.738 -6.598 1 71.06 388 TYR A CA 1
ATOM 3131 C C . TYR A 1 388 ? -16.547 -0.146 -6.98 1 71.06 388 TYR A C 1
ATOM 3133 O O . TYR A 1 388 ? -16.406 -1.366 -7.094 1 71.06 388 TYR A O 1
ATOM 3141 N N . TYR A 1 389 ? -17.641 0.4 -7.312 1 78.31 389 TYR A N 1
ATOM 3142 C CA . TYR A 1 389 ? -18.828 -0.349 -7.68 1 78.31 389 TYR A CA 1
ATOM 3143 C C . TYR A 1 389 ? -18.641 -1.062 -9.016 1 78.31 389 TYR A C 1
ATOM 3145 O O . TYR A 1 389 ? -19 -2.234 -9.156 1 78.31 389 TYR A O 1
ATOM 3153 N N . LEU A 1 390 ? -18.156 -0.3 -9.898 1 80.69 390 LEU A N 1
ATOM 3154 C CA . LEU A 1 390 ? -17.938 -0.894 -11.211 1 80.69 390 LEU A CA 1
ATOM 3155 C C . LEU A 1 390 ? -16.953 -2.061 -11.125 1 80.69 390 LEU A C 1
ATOM 3157 O O . LEU A 1 390 ? -17.156 -3.102 -11.75 1 80.69 390 LEU A O 1
ATOM 3161 N N . ALA A 1 391 ? -15.914 -1.82 -10.336 1 82.81 391 ALA A N 1
ATOM 3162 C CA . ALA A 1 391 ? -14.93 -2.879 -10.164 1 82.81 391 ALA A CA 1
ATOM 3163 C C . ALA A 1 391 ? -15.555 -4.117 -9.531 1 82.81 391 ALA A C 1
ATOM 3165 O O . ALA A 1 391 ? -15.281 -5.246 -9.953 1 82.81 391 ALA A O 1
ATOM 3166 N N . GLU A 1 392 ? -16.359 -3.947 -8.523 1 87.25 392 GLU A N 1
ATOM 3167 C CA . GLU A 1 392 ? -17.047 -5.059 -7.875 1 87.25 392 GLU A CA 1
ATOM 3168 C C . GLU A 1 392 ? -18 -5.754 -8.844 1 87.25 392 GLU A C 1
ATOM 3170 O O . GLU A 1 392 ? -18.062 -6.984 -8.883 1 87.25 392 GLU A O 1
ATOM 3175 N N . ALA A 1 393 ? -18.734 -4.938 -9.609 1 90.25 393 ALA A N 1
ATOM 3176 C CA . ALA A 1 393 ? -19.688 -5.477 -10.57 1 90.25 393 ALA A CA 1
ATOM 3177 C C . ALA A 1 393 ? -18.984 -6.316 -11.633 1 90.25 393 ALA A C 1
ATOM 3179 O O . ALA A 1 393 ? -19.469 -7.391 -12.008 1 90.25 393 ALA A O 1
ATOM 3180 N N . GLU A 1 394 ? -17.922 -5.801 -12.031 1 90.88 394 GLU A N 1
ATOM 3181 C CA . GLU A 1 394 ? -17.156 -6.539 -13.031 1 90.88 394 GLU A CA 1
ATOM 3182 C C . GLU A 1 394 ? -16.594 -7.836 -12.445 1 90.88 394 GLU A C 1
ATOM 3184 O O . GLU A 1 394 ? -16.531 -8.859 -13.141 1 90.88 394 GLU A O 1
ATOM 3189 N N . SER A 1 395 ? -16.141 -7.754 -11.234 1 93.5 395 SER A N 1
ATOM 3190 C CA . SER A 1 395 ? -15.625 -8.938 -10.562 1 93.5 395 SER A CA 1
ATOM 3191 C C . SER A 1 395 ? -16.672 -10.039 -10.492 1 93.5 395 SER A C 1
ATOM 3193 O O . SER A 1 395 ? -16.391 -11.203 -10.797 1 93.5 395 SER A O 1
ATOM 3195 N N . ILE A 1 396 ? -17.859 -9.68 -10.148 1 95.5 396 ILE A N 1
ATOM 3196 C CA . ILE A 1 396 ? -18.938 -10.656 -10.031 1 95.5 396 ILE A CA 1
ATOM 3197 C C . ILE A 1 396 ? -19.359 -11.125 -11.422 1 95.5 396 ILE A C 1
ATOM 3199 O O . ILE A 1 396 ? -19.703 -12.297 -11.609 1 95.5 396 ILE A O 1
ATOM 3203 N N . LEU A 1 397 ? -19.297 -10.234 -12.391 1 96.19 397 LEU A N 1
ATOM 3204 C CA . LEU A 1 397 ? -19.625 -10.602 -13.758 1 96.19 397 LEU A CA 1
ATOM 3205 C C . LEU A 1 397 ? -18.719 -11.734 -14.25 1 96.19 397 LEU A C 1
ATOM 3207 O O . LEU A 1 397 ? -19.156 -12.602 -15.008 1 96.19 397 LEU A O 1
ATOM 3211 N N . ARG A 1 398 ? -17.453 -11.734 -13.828 1 96.31 398 ARG A N 1
ATOM 3212 C CA . ARG A 1 398 ? -16.547 -12.828 -14.164 1 96.31 398 ARG A CA 1
ATOM 3213 C C . ARG A 1 398 ? -17.109 -14.164 -13.703 1 96.31 398 ARG A C 1
ATOM 3215 O O . ARG A 1 398 ? -16.969 -15.18 -14.398 1 96.31 398 ARG A O 1
ATOM 3222 N N . ILE A 1 399 ? -17.703 -14.172 -12.562 1 97.25 399 ILE A N 1
ATOM 3223 C CA . ILE A 1 399 ? -18.297 -15.383 -12.008 1 97.25 399 ILE A CA 1
ATOM 3224 C C . ILE A 1 399 ? -19.453 -15.844 -12.898 1 97.25 399 ILE A C 1
ATOM 3226 O O . ILE A 1 399 ? -19.547 -17.016 -13.25 1 97.25 399 ILE A O 1
ATOM 3230 N N . ILE A 1 400 ? -20.266 -14.898 -13.266 1 97.5 400 ILE A N 1
ATOM 3231 C CA . ILE A 1 400 ? -21.422 -15.195 -14.094 1 97.5 400 ILE A CA 1
ATOM 3232 C C . ILE A 1 400 ? -20.969 -15.766 -15.438 1 97.5 400 ILE A C 1
ATOM 3234 O O . ILE A 1 400 ? -21.531 -16.75 -15.922 1 97.5 400 ILE A O 1
ATOM 3238 N N . LYS A 1 401 ? -19.953 -15.195 -16 1 96.69 401 LYS A N 1
ATOM 3239 C CA . LYS A 1 401 ? -19.422 -15.672 -17.266 1 96.69 401 LYS A CA 1
ATOM 3240 C C . LYS A 1 401 ? -18.812 -17.062 -17.125 1 96.69 401 LYS A C 1
ATOM 3242 O O . LYS A 1 401 ? -18.906 -17.875 -18.047 1 96.69 401 LYS A O 1
ATOM 3247 N N . ALA A 1 402 ? -18.234 -17.328 -16.047 1 97.12 402 ALA A N 1
ATOM 3248 C CA . ALA A 1 402 ? -17.609 -18.609 -15.789 1 97.12 402 ALA A CA 1
ATOM 3249 C C . ALA A 1 402 ? -18.656 -19.734 -15.742 1 97.12 402 ALA A C 1
ATOM 3251 O O . ALA A 1 402 ? -18.328 -20.906 -15.977 1 97.12 402 ALA A O 1
ATOM 3252 N N . LEU A 1 403 ? -19.891 -19.438 -15.453 1 96.81 403 LEU A N 1
ATOM 3253 C CA . LEU A 1 403 ? -20.969 -20.406 -15.328 1 96.81 403 LEU A CA 1
ATOM 3254 C C . LEU A 1 403 ? -21.297 -21.031 -16.688 1 96.81 403 LEU A C 1
ATOM 3256 O O . LEU A 1 403 ? -21.953 -22.062 -16.75 1 96.81 403 LEU A O 1
ATOM 3260 N N . GLU A 1 404 ? -20.828 -20.375 -17.703 1 94.81 404 GLU A N 1
ATOM 3261 C CA . GLU A 1 404 ? -21.078 -20.891 -19.062 1 94.81 404 GLU A CA 1
ATOM 3262 C C . GLU A 1 404 ? -20.188 -22.078 -19.375 1 94.81 404 GLU A C 1
ATOM 3264 O O . GLU A 1 404 ? -20.438 -22.812 -20.328 1 94.81 404 GLU A O 1
ATOM 3269 N N . LYS A 1 405 ? -19.203 -22.328 -18.609 1 94.62 405 LYS A N 1
ATOM 3270 C CA . LYS A 1 405 ? -18.266 -23.422 -18.828 1 94.62 405 LYS A CA 1
ATOM 3271 C C . LYS A 1 405 ? -18.781 -24.719 -18.203 1 94.62 405 LYS A C 1
ATOM 3273 O O . LYS A 1 405 ? -19.781 -24.703 -17.469 1 94.62 405 LYS A O 1
ATOM 3278 N N . ASP A 1 406 ? -18.047 -25.781 -18.438 1 94 406 ASP A N 1
ATOM 3279 C CA . ASP A 1 406 ? -18.547 -27.109 -18.109 1 94 406 ASP A CA 1
ATOM 3280 C C . ASP A 1 406 ? -18.266 -27.453 -16.641 1 94 406 ASP A C 1
ATOM 3282 O O . ASP A 1 406 ? -19.094 -28.062 -15.969 1 94 406 ASP A O 1
ATOM 3286 N N . VAL A 1 407 ? -17.172 -27.016 -16.156 1 96.19 407 VAL A N 1
ATOM 3287 C CA . VAL A 1 407 ? -16.766 -27.375 -14.797 1 96.19 407 VAL A CA 1
ATOM 3288 C C . VAL A 1 407 ? -17.5 -26.516 -13.781 1 96.19 407 VAL A C 1
ATOM 3290 O O . VAL A 1 407 ? -17.703 -25.312 -14.008 1 96.19 407 VAL A O 1
ATOM 3293 N N . THR A 1 408 ? -17.953 -27.109 -12.664 1 97.31 408 THR A N 1
ATOM 3294 C CA . THR A 1 408 ? -18.656 -26.406 -11.594 1 97.31 408 THR A CA 1
ATOM 3295 C C . THR A 1 408 ? -17.828 -25.219 -11.086 1 97.31 408 THR A C 1
ATOM 3297 O O . THR A 1 408 ? -16.625 -25.359 -10.859 1 97.31 408 THR A O 1
ATOM 3300 N N . VAL A 1 409 ? -18.516 -24.094 -10.891 1 97.88 409 VAL A N 1
ATOM 3301 C CA . VAL A 1 409 ? -17.797 -22.891 -10.453 1 97.88 409 VAL A CA 1
ATOM 3302 C C . VAL A 1 409 ? -17.859 -22.781 -8.93 1 97.88 409 VAL A C 1
ATOM 3304 O O . VAL A 1 409 ? -18.938 -22.859 -8.344 1 97.88 409 VAL A O 1
ATOM 3307 N N . PHE A 1 410 ? -16.734 -22.734 -8.266 1 98.12 410 PHE A N 1
ATOM 3308 C CA . PHE A 1 410 ? -16.672 -22.312 -6.871 1 98.12 410 PHE A CA 1
ATOM 3309 C C . PHE A 1 410 ? -16.484 -20.797 -6.777 1 98.12 410 PHE A C 1
ATOM 3311 O O . PHE A 1 410 ? -15.484 -20.266 -7.258 1 98.12 410 PHE A O 1
ATOM 3318 N N . CYS A 1 411 ? -17.438 -20.109 -6.164 1 97.38 411 CYS A N 1
ATOM 3319 C CA . CYS A 1 411 ? -17.359 -18.656 -6.211 1 97.38 411 CYS A CA 1
ATOM 3320 C C . CYS A 1 411 ? -17.516 -18.062 -4.82 1 97.38 411 CYS A C 1
ATOM 3322 O O . CYS A 1 411 ? -18.609 -17.688 -4.414 1 97.38 411 CYS A O 1
ATOM 3324 N N . PRO A 1 412 ? -16.359 -17.922 -4.102 1 97.5 412 PRO A N 1
ATOM 3325 C CA . PRO A 1 412 ? -16.375 -17.156 -2.857 1 97.5 412 PRO A CA 1
ATOM 3326 C C . PRO A 1 412 ? -16.531 -15.656 -3.1 1 97.5 412 PRO A C 1
ATOM 3328 O O . PRO A 1 412 ? -15.789 -15.07 -3.891 1 97.5 412 PRO A O 1
ATOM 3331 N N . ILE A 1 413 ? -17.5 -15.055 -2.496 1 96.19 413 ILE A N 1
ATOM 3332 C CA . ILE A 1 413 ? -17.781 -13.633 -2.643 1 96.19 413 ILE A CA 1
ATOM 3333 C C . ILE A 1 413 ? -17.781 -12.961 -1.271 1 96.19 413 ILE A C 1
ATOM 3335 O O . ILE A 1 413 ? -18.422 -13.445 -0.334 1 96.19 413 ILE A O 1
ATOM 3339 N N . ASP A 1 414 ? -16.969 -11.969 -1.146 1 92.75 414 ASP A N 1
ATOM 3340 C CA . ASP A 1 414 ? -16.969 -11.172 0.079 1 92.75 414 ASP A CA 1
ATOM 3341 C C . ASP A 1 414 ? -17.688 -9.844 -0.124 1 92.75 414 ASP A C 1
ATOM 3343 O O . ASP A 1 414 ? -17.141 -8.922 -0.73 1 92.75 414 ASP A O 1
ATOM 3347 N N . GLU A 1 415 ? -18.875 -9.758 0.41 1 85.12 415 GLU A N 1
ATOM 3348 C CA . GLU A 1 415 ? -19.766 -8.617 0.25 1 85.12 415 GLU A CA 1
ATOM 3349 C C . GLU A 1 415 ? -20.062 -8.344 -1.224 1 85.12 415 GLU A C 1
ATOM 3351 O O . GLU A 1 415 ? -19.234 -8.656 -2.09 1 85.12 415 GLU A O 1
ATOM 3356 N N . ILE A 1 416 ? -21.203 -7.953 -1.496 1 87.69 416 ILE A N 1
ATOM 3357 C CA . ILE A 1 416 ? -21.625 -7.621 -2.852 1 87.69 416 ILE A CA 1
ATOM 3358 C C . ILE A 1 416 ? -22.062 -6.16 -2.906 1 87.69 416 ILE A C 1
ATOM 3360 O O . ILE A 1 416 ? -22.953 -5.746 -2.156 1 87.69 416 ILE A O 1
ATOM 3364 N N . PHE A 1 417 ? -21.422 -5.422 -3.814 1 82 417 PHE A N 1
ATOM 3365 C CA . PHE A 1 417 ? -21.797 -4.074 -4.215 1 82 417 PHE A CA 1
ATOM 3366 C C . PHE A 1 417 ? -21.844 -3.141 -3.01 1 82 417 PHE A C 1
ATOM 3368 O O . PHE A 1 417 ? -22.828 -2.436 -2.793 1 82 417 PHE A O 1
ATOM 3375 N N . ARG A 1 418 ? -20.672 -3.023 -2.449 1 73.56 418 ARG A N 1
ATOM 3376 C CA . ARG A 1 418 ? -20.578 -2.113 -1.313 1 73.56 418 ARG A CA 1
ATOM 3377 C C . ARG A 1 418 ? -20.594 -0.66 -1.772 1 73.56 418 ARG A C 1
ATOM 3379 O O . ARG A 1 418 ? -20.125 -0.339 -2.863 1 73.56 418 ARG A O 1
ATOM 3386 N N . GLY A 1 419 ? -21.219 0.115 -1.063 1 69.44 419 GLY A N 1
ATOM 3387 C CA . GLY A 1 419 ? -21.141 1.543 -1.326 1 69.44 419 GLY A CA 1
ATOM 3388 C C . GLY A 1 419 ? -22.219 2.043 -2.27 1 69.44 419 GLY A C 1
ATOM 3389 O O . GLY A 1 419 ? -22.047 3.072 -2.926 1 69.44 419 GLY A O 1
ATOM 3390 N N . THR A 1 420 ? -23.219 1.229 -2.549 1 75.81 420 THR A N 1
ATOM 3391 C CA . THR A 1 420 ? -24.344 1.631 -3.389 1 75.81 420 THR A CA 1
ATOM 3392 C C . THR A 1 420 ? -25.641 1.702 -2.572 1 75.81 420 THR A C 1
ATOM 3394 O O . THR A 1 420 ? -25.625 1.477 -1.36 1 75.81 420 THR A O 1
ATOM 3397 N N . ASN A 1 421 ? -26.672 2.125 -3.273 1 74.12 421 ASN A N 1
ATOM 3398 C CA . ASN A 1 421 ? -27.953 2.211 -2.605 1 74.12 421 ASN A CA 1
ATOM 3399 C C . ASN A 1 421 ? -28.375 0.867 -2.016 1 74.12 421 ASN A C 1
ATOM 3401 O O . ASN A 1 421 ? -28.359 -0.151 -2.709 1 74.12 421 ASN A O 1
ATOM 3405 N N . PRO A 1 422 ? -28.734 0.825 -0.733 1 74.88 422 PRO A N 1
ATOM 3406 C CA . PRO A 1 422 ? -29.016 -0.435 -0.036 1 74.88 422 PRO A CA 1
ATOM 3407 C C . PRO A 1 422 ? -30.125 -1.245 -0.691 1 74.88 422 PRO A C 1
ATOM 3409 O O . PRO A 1 422 ? -30.047 -2.475 -0.745 1 74.88 422 PRO A O 1
ATOM 3412 N N . ILE A 1 423 ? -31.125 -0.542 -1.142 1 78.94 423 ILE A N 1
ATOM 3413 C CA . ILE A 1 423 ? -32.25 -1.236 -1.732 1 78.94 423 ILE A CA 1
ATOM 3414 C C . ILE A 1 423 ? -31.828 -1.944 -3.014 1 78.94 423 ILE A C 1
ATOM 3416 O O . ILE A 1 423 ? -32.156 -3.119 -3.219 1 78.94 423 ILE A O 1
ATOM 3420 N N . GLU A 1 424 ? -31.141 -1.264 -3.807 1 83.88 424 GLU A N 1
ATOM 3421 C CA . GLU A 1 424 ? -30.672 -1.855 -5.051 1 83.88 424 GLU A CA 1
ATOM 3422 C C . GLU A 1 424 ? -29.609 -2.926 -4.785 1 83.88 424 GLU A C 1
ATOM 3424 O O . GLU A 1 424 ? -29.578 -3.949 -5.469 1 83.88 424 GLU A O 1
ATOM 3429 N N . ARG A 1 425 ? -28.844 -2.629 -3.836 1 84.75 425 ARG A N 1
ATOM 3430 C CA . ARG A 1 425 ? -27.781 -3.568 -3.471 1 84.75 425 ARG A CA 1
ATOM 3431 C C . ARG A 1 425 ? -28.359 -4.906 -3.033 1 84.75 425 ARG A C 1
ATOM 3433 O O . ARG A 1 425 ? -27.984 -5.957 -3.561 1 84.75 425 ARG A O 1
ATOM 3440 N N . ILE A 1 426 ? -29.281 -4.871 -2.1 1 85.75 426 ILE A N 1
ATOM 3441 C CA . ILE A 1 426 ? -29.859 -6.082 -1.533 1 85.75 426 ILE A CA 1
ATOM 3442 C C . ILE A 1 426 ? -30.656 -6.82 -2.604 1 85.75 426 ILE A C 1
ATOM 3444 O O . ILE A 1 426 ? -30.547 -8.039 -2.734 1 85.75 426 ILE A O 1
ATOM 3448 N N . SER A 1 427 ? -31.422 -6.059 -3.404 1 88.62 427 SER A N 1
ATOM 3449 C CA . SER A 1 427 ? -32.25 -6.656 -4.449 1 88.62 427 SER A CA 1
ATOM 3450 C C . SER A 1 427 ? -31.391 -7.336 -5.512 1 88.62 427 SER A C 1
ATOM 3452 O O . SER A 1 427 ? -31.641 -8.484 -5.875 1 88.62 427 SER A O 1
ATOM 3454 N N . SER A 1 428 ? -30.438 -6.613 -5.949 1 92.31 428 SER A N 1
ATOM 3455 C CA . SER A 1 428 ? -29.578 -7.16 -6.988 1 92.31 428 SER A CA 1
ATOM 3456 C C . SER A 1 428 ? -28.75 -8.328 -6.465 1 92.31 428 SER A C 1
ATOM 3458 O O . SER A 1 428 ? -28.547 -9.32 -7.164 1 92.31 428 SER A O 1
ATOM 3460 N N . SER A 1 429 ? -28.281 -8.195 -5.25 1 93.06 429 SER A N 1
ATOM 3461 C CA . SER A 1 429 ? -27.484 -9.258 -4.648 1 93.06 429 SER A CA 1
ATOM 3462 C C . SER A 1 429 ? -28.281 -10.555 -4.547 1 93.06 429 SER A C 1
ATOM 3464 O O . SER A 1 429 ? -27.781 -11.625 -4.883 1 93.06 429 SER A O 1
ATOM 3466 N N . ALA A 1 430 ? -29.5 -10.445 -4.098 1 93.62 430 ALA A N 1
ATOM 3467 C CA . ALA A 1 430 ? -30.375 -11.617 -3.965 1 93.62 430 ALA A CA 1
ATOM 3468 C C . ALA A 1 430 ? -30.578 -12.305 -5.312 1 93.62 430 ALA A C 1
ATOM 3470 O O . ALA A 1 430 ? -30.484 -13.531 -5.414 1 93.62 430 ALA A O 1
ATOM 3471 N N . GLU A 1 431 ? -30.797 -11.523 -6.301 1 95.06 431 GLU A N 1
ATOM 3472 C CA . GLU A 1 431 ? -31.094 -12.086 -7.617 1 95.06 431 GLU A CA 1
ATOM 3473 C C . GLU A 1 431 ? -29.844 -12.688 -8.25 1 95.06 431 GLU A C 1
ATOM 3475 O O . GLU A 1 431 ? -29.922 -13.695 -8.961 1 95.06 431 GLU A O 1
ATOM 3480 N N . ILE A 1 432 ? -28.766 -12.039 -8.062 1 96.38 432 ILE A N 1
ATOM 3481 C CA . ILE A 1 432 ? -27.5 -12.555 -8.562 1 96.38 432 ILE A CA 1
ATOM 3482 C C . ILE A 1 432 ? -27.203 -13.898 -7.906 1 96.38 432 ILE A C 1
ATOM 3484 O O . ILE A 1 432 ? -26.844 -14.867 -8.594 1 96.38 432 ILE A O 1
ATOM 3488 N N . LEU A 1 433 ? -27.328 -13.977 -6.629 1 96.31 433 LEU A N 1
ATOM 3489 C CA . LEU A 1 433 ? -27.031 -15.195 -5.895 1 96.31 433 LEU A CA 1
ATOM 3490 C C . LEU A 1 433 ? -28 -16.312 -6.277 1 96.31 433 LEU A C 1
ATOM 3492 O O . LEU A 1 433 ? -27.609 -17.469 -6.379 1 96.31 433 LEU A O 1
ATOM 3496 N N . SER A 1 434 ? -29.25 -15.953 -6.461 1 96.06 434 SER A N 1
ATOM 3497 C CA . SER A 1 434 ? -30.219 -16.922 -6.941 1 96.06 434 SER A CA 1
ATOM 3498 C C . SER A 1 434 ? -29.844 -17.453 -8.32 1 96.06 434 SER A C 1
ATOM 3500 O O . SER A 1 434 ? -29.906 -18.656 -8.57 1 96.06 434 SER A O 1
ATOM 3502 N N . TYR A 1 435 ? -29.453 -16.531 -9.141 1 96.44 435 TYR A N 1
ATOM 3503 C CA . TYR A 1 435 ? -29.031 -16.891 -10.492 1 96.44 435 TYR A CA 1
ATOM 3504 C C . TYR A 1 435 ? -27.859 -17.875 -10.453 1 96.44 435 TYR A C 1
ATOM 3506 O O . TYR A 1 435 ? -27.859 -18.875 -11.172 1 96.44 435 TYR A O 1
ATOM 3514 N N . ILE A 1 436 ? -26.938 -17.672 -9.633 1 96.56 436 ILE A N 1
ATOM 3515 C CA . ILE A 1 436 ? -25.734 -18.484 -9.508 1 96.56 436 ILE A CA 1
ATOM 3516 C C . ILE A 1 436 ? -26.094 -19.859 -8.953 1 96.56 436 ILE A C 1
ATOM 3518 O O . ILE A 1 436 ? -25.656 -20.891 -9.469 1 96.56 436 ILE A O 1
ATOM 3522 N N . ASN A 1 437 ? -26.922 -19.891 -7.957 1 94.44 437 ASN A N 1
ATOM 3523 C CA . ASN A 1 437 ? -27.266 -21.141 -7.285 1 94.44 437 ASN A CA 1
ATOM 3524 C C . ASN A 1 437 ? -28.078 -22.062 -8.195 1 94.44 437 ASN A C 1
ATOM 3526 O O . ASN A 1 437 ? -28.094 -23.266 -7.988 1 94.44 437 ASN A O 1
ATOM 3530 N N . GLU A 1 438 ? -28.766 -21.484 -9.156 1 93.88 438 GLU A N 1
ATOM 3531 C CA . GLU A 1 438 ? -29.562 -22.266 -10.086 1 93.88 438 GLU A CA 1
ATOM 3532 C C . GLU A 1 438 ? -28.703 -22.953 -11.133 1 93.88 438 GLU A C 1
ATOM 3534 O O . GLU A 1 438 ? -29.172 -23.812 -11.883 1 93.88 438 GLU A O 1
ATOM 3539 N N . ARG A 1 439 ? -27.531 -22.672 -11.141 1 94.5 439 ARG A N 1
ATOM 3540 C CA . ARG A 1 439 ? -26.609 -23.219 -12.133 1 94.5 439 ARG A CA 1
ATOM 3541 C C . ARG A 1 439 ? -25.531 -24.062 -11.477 1 94.5 439 ARG A C 1
ATOM 3543 O O . ARG A 1 439 ? -25.641 -24.406 -10.297 1 94.5 439 ARG A O 1
ATOM 3550 N N . ASN A 1 440 ? -24.531 -24.516 -12.289 1 93.94 440 ASN A N 1
ATOM 3551 C CA . ASN A 1 440 ? -23.5 -25.391 -11.773 1 93.94 440 ASN A CA 1
ATOM 3552 C C . ASN A 1 440 ? -22.438 -24.609 -11.008 1 93.94 440 ASN A C 1
ATOM 3554 O O . ASN A 1 440 ? -21.328 -24.406 -11.508 1 93.94 440 ASN A O 1
ATOM 3558 N N . ALA A 1 441 ? -22.859 -24.266 -9.75 1 96.69 441 ALA A N 1
ATOM 3559 C CA . ALA A 1 441 ? -21.953 -23.453 -8.945 1 96.69 441 ALA A CA 1
ATOM 3560 C C . ALA A 1 441 ? -22.078 -23.797 -7.461 1 96.69 441 ALA A C 1
ATOM 3562 O O . ALA A 1 441 ? -23.109 -24.328 -7.023 1 96.69 441 ALA A O 1
ATOM 3563 N N . ILE A 1 442 ? -21.062 -23.703 -6.77 1 97.19 442 ILE A N 1
ATOM 3564 C CA . ILE A 1 442 ? -21.016 -23.672 -5.312 1 97.19 442 ILE A CA 1
ATOM 3565 C C . ILE A 1 442 ? -20.656 -22.266 -4.832 1 97.19 442 ILE A C 1
ATOM 3567 O O . ILE A 1 442 ? -19.5 -21.859 -4.91 1 97.19 442 ILE A O 1
ATOM 3571 N N . ALA A 1 443 ? -21.703 -21.609 -4.395 1 97 443 ALA A N 1
ATOM 3572 C CA . ALA A 1 443 ? -21.516 -20.203 -4.012 1 97 443 ALA A CA 1
ATOM 3573 C C . ALA A 1 443 ? -21.438 -20.062 -2.496 1 97 443 ALA A C 1
ATOM 3575 O O . ALA A 1 443 ? -22.219 -20.688 -1.77 1 97 443 ALA A O 1
ATOM 3576 N N . ILE A 1 444 ? -20.484 -19.328 -2.049 1 97.12 444 ILE A N 1
ATOM 3577 C CA . ILE A 1 444 ? -20.375 -18.922 -0.651 1 97.12 444 ILE A CA 1
ATOM 3578 C C . ILE A 1 444 ? -20.188 -17.406 -0.565 1 97.12 444 ILE A C 1
ATOM 3580 O O . ILE A 1 444 ? -19.266 -16.859 -1.147 1 97.12 444 ILE A O 1
ATOM 3584 N N . VAL A 1 445 ? -21.125 -16.766 0.111 1 95.5 445 VAL A N 1
ATOM 3585 C CA . VAL A 1 445 ? -21.094 -15.305 0.153 1 95.5 445 VAL A CA 1
ATOM 3586 C C . VAL A 1 445 ? -21.016 -14.828 1.603 1 95.5 445 VAL A C 1
ATOM 3588 O O . VAL A 1 445 ? -21.797 -15.281 2.449 1 95.5 445 VAL A O 1
ATOM 3591 N N . ALA A 1 446 ? -20.031 -14.039 1.865 1 92.25 446 ALA A N 1
ATOM 3592 C CA . ALA A 1 446 ? -19.953 -13.352 3.148 1 92.25 446 ALA A CA 1
ATOM 3593 C C . ALA A 1 446 ? -20.625 -11.984 3.078 1 92.25 446 ALA A C 1
ATOM 3595 O O . ALA A 1 446 ? -20.375 -11.211 2.15 1 92.25 446 ALA A O 1
ATOM 3596 N N . THR A 1 447 ? -21.5 -11.734 4.004 1 86.06 447 THR A N 1
ATOM 3597 C CA . THR A 1 447 ? -22.203 -10.461 3.986 1 86.06 447 THR A CA 1
ATOM 3598 C C . THR A 1 447 ? -22.516 -9.992 5.402 1 86.06 447 THR A C 1
ATOM 3600 O O . THR A 1 447 ? -22.547 -10.805 6.336 1 86.06 447 THR A O 1
ATOM 3603 N N . HIS A 1 448 ? -22.75 -8.758 5.5 1 76.81 448 HIS A N 1
ATOM 3604 C CA . HIS A 1 448 ? -23.25 -8.188 6.75 1 76.81 448 HIS A CA 1
ATOM 3605 C C . HIS A 1 448 ? -24.734 -7.867 6.656 1 76.81 448 HIS A C 1
ATOM 3607 O O . HIS A 1 448 ? -25.359 -7.48 7.652 1 76.81 448 HIS A O 1
ATOM 3613 N N . ASP A 1 449 ? -25.328 -8.109 5.488 1 76.56 449 ASP A N 1
ATOM 3614 C CA . ASP A 1 449 ? -26.734 -7.801 5.258 1 76.56 449 ASP A CA 1
ATOM 3615 C C . ASP A 1 449 ? -27.641 -8.938 5.734 1 76.56 449 ASP A C 1
ATOM 3617 O O . ASP A 1 449 ? -27.797 -9.945 5.035 1 76.56 449 ASP A O 1
ATOM 3621 N N . ARG A 1 450 ? -28.297 -8.758 6.754 1 73.5 450 ARG A N 1
ATOM 3622 C CA . ARG A 1 450 ? -29.172 -9.797 7.309 1 73.5 450 ARG A CA 1
ATOM 3623 C C . ARG A 1 450 ? -30.406 -10 6.438 1 73.5 450 ARG A C 1
ATOM 3625 O O . ARG A 1 450 ? -30.984 -11.094 6.422 1 73.5 450 ARG A O 1
ATOM 3632 N N . GLU A 1 451 ? -30.781 -8.93 5.789 1 76.12 451 GLU A N 1
ATOM 3633 C CA . GLU A 1 451 ? -31.953 -8.992 4.926 1 76.12 451 GLU A CA 1
ATOM 3634 C C . GLU A 1 451 ? -31.797 -10.047 3.84 1 76.12 451 GLU A C 1
ATOM 3636 O O . GLU A 1 451 ? -32.781 -10.664 3.406 1 76.12 451 GLU A O 1
ATOM 3641 N N . LEU A 1 452 ? -30.641 -10.211 3.482 1 84 452 LEU A N 1
ATOM 3642 C CA . LEU A 1 452 ? -30.359 -11.188 2.436 1 84 452 LEU A CA 1
ATOM 3643 C C . LEU A 1 452 ? -30.656 -12.602 2.912 1 84 452 LEU A C 1
ATOM 3645 O O . LEU A 1 452 ? -31.016 -13.469 2.111 1 84 452 LEU A O 1
ATOM 3649 N N . THR A 1 453 ? -30.547 -12.828 4.25 1 83.12 453 THR A N 1
ATOM 3650 C CA . THR A 1 453 ? -30.766 -14.156 4.809 1 83.12 453 THR A CA 1
ATOM 3651 C C . THR A 1 453 ? -32.219 -14.578 4.625 1 83.12 453 THR A C 1
ATOM 3653 O O . THR A 1 453 ? -32.5 -15.719 4.266 1 83.12 453 THR A O 1
ATOM 3656 N N . ASP A 1 454 ? -33.031 -13.641 4.766 1 82.88 454 ASP A N 1
ATOM 3657 C CA . ASP A 1 454 ? -34.469 -13.945 4.621 1 82.88 454 ASP A CA 1
ATOM 3658 C C . ASP A 1 454 ? -34.812 -14.164 3.154 1 82.88 454 ASP A C 1
ATOM 3660 O O . ASP A 1 454 ? -35.625 -15.055 2.834 1 82.88 454 ASP A O 1
ATOM 3664 N N . MET A 1 455 ? -34.219 -13.477 2.338 1 88.19 455 MET A N 1
ATOM 3665 C CA . MET A 1 455 ? -34.562 -13.516 0.915 1 88.19 455 MET A CA 1
ATOM 3666 C C . MET A 1 455 ? -34.031 -14.789 0.267 1 88.19 455 MET A C 1
ATOM 3668 O O . MET A 1 455 ? -34.594 -15.25 -0.74 1 88.19 455 MET A O 1
ATOM 3672 N N . LEU A 1 456 ? -33.031 -15.367 0.864 1 92.62 456 LEU A N 1
ATOM 3673 C CA . LEU A 1 456 ? -32.375 -16.484 0.229 1 92.62 456 LEU A CA 1
ATOM 3674 C C . LEU A 1 456 ? -32.562 -17.766 1.034 1 92.62 456 LEU A C 1
ATOM 3676 O O . LEU A 1 456 ? -31.891 -18.766 0.802 1 92.62 456 LEU A O 1
ATOM 3680 N N . LYS A 1 457 ? -33.438 -17.891 1.929 1 90.94 457 LYS A N 1
ATOM 3681 C CA . LYS A 1 457 ? -33.625 -18.969 2.908 1 90.94 457 LYS A CA 1
ATOM 3682 C C . LYS A 1 457 ? -33.875 -20.297 2.221 1 90.94 457 LYS A C 1
ATOM 3684 O O . LYS A 1 457 ? -33.531 -21.359 2.754 1 90.94 457 LYS A O 1
ATOM 3689 N N . ASP A 1 458 ? -34.438 -20.328 1.062 1 91.94 458 ASP A N 1
ATOM 3690 C CA . ASP A 1 458 ? -34.75 -21.562 0.382 1 91.94 458 ASP A CA 1
ATOM 3691 C C . ASP A 1 458 ? -33.594 -22.078 -0.461 1 91.94 458 ASP A C 1
ATOM 3693 O O . ASP A 1 458 ? -33.531 -23.266 -0.794 1 91.94 458 ASP A O 1
ATOM 3697 N N . GLU A 1 459 ? -32.75 -21.234 -0.789 1 94.62 459 GLU A N 1
ATOM 3698 C CA . GLU A 1 459 ? -31.688 -21.562 -1.752 1 94.62 459 GLU A CA 1
ATOM 3699 C C . GLU A 1 459 ? -30.328 -21.641 -1.075 1 94.62 459 GLU A C 1
ATOM 3701 O O . GLU A 1 459 ? -29.391 -22.234 -1.619 1 94.62 459 GLU A O 1
ATOM 3706 N N . TYR A 1 460 ? -30.219 -21.109 0.058 1 95.69 460 TYR A N 1
ATOM 3707 C CA . TYR A 1 460 ? -28.922 -21.016 0.727 1 95.69 460 TYR A CA 1
ATOM 3708 C C . TYR A 1 460 ? -29.016 -21.484 2.172 1 95.69 460 TYR A C 1
ATOM 3710 O O . TYR A 1 460 ? -30.094 -21.422 2.781 1 95.69 460 TYR A O 1
ATOM 3718 N N . GLU A 1 461 ? -27.938 -22.016 2.66 1 95.44 461 GLU A N 1
ATOM 3719 C CA . GLU A 1 461 ? -27.766 -22.281 4.086 1 95.44 461 GLU A CA 1
ATOM 3720 C C . GLU A 1 461 ? -27 -21.156 4.773 1 95.44 461 GLU A C 1
ATOM 3722 O O . GLU A 1 461 ? -26.266 -20.422 4.125 1 95.44 461 GLU A O 1
ATOM 3727 N N . PHE A 1 462 ? -27.203 -21.094 6.098 1 94.5 462 PHE A N 1
ATOM 3728 C CA . PHE A 1 462 ? -26.672 -19.938 6.793 1 94.5 462 PHE A CA 1
ATOM 3729 C C . PHE A 1 462 ? -25.688 -20.359 7.875 1 94.5 462 PHE A C 1
ATOM 3731 O O . PHE A 1 462 ? -25.922 -21.312 8.602 1 94.5 462 PHE A O 1
ATOM 3738 N N . TYR A 1 463 ? -24.562 -19.719 7.828 1 94.94 463 TYR A N 1
ATOM 3739 C CA . TYR A 1 463 ? -23.516 -19.875 8.836 1 94.94 463 TYR A CA 1
ATOM 3740 C C . TYR A 1 463 ? -23.047 -18.5 9.32 1 94.94 463 TYR A C 1
ATOM 3742 O O . TYR A 1 463 ? -23.312 -17.484 8.695 1 94.94 463 TYR A O 1
ATOM 3750 N N . TYR A 1 464 ? -22.406 -18.484 10.531 1 91.88 464 TYR A N 1
ATOM 3751 C CA . TYR A 1 464 ? -21.922 -17.188 11.016 1 91.88 464 TYR A CA 1
ATOM 3752 C C . TYR A 1 464 ? -20.688 -17.359 11.875 1 91.88 464 TYR A C 1
ATOM 3754 O O . TYR A 1 464 ? -20.406 -18.438 12.383 1 91.88 464 TYR A O 1
ATOM 3762 N N . PHE A 1 465 ? -19.844 -16.344 11.898 1 90.25 465 PHE A N 1
ATOM 3763 C CA . PHE A 1 465 ? -18.75 -16.172 12.859 1 90.25 465 PHE A CA 1
ATOM 3764 C C . PHE A 1 465 ? -19.156 -15.211 13.969 1 90.25 465 PHE A C 1
ATOM 3766 O O . PHE A 1 465 ? -19.906 -14.266 13.734 1 90.25 465 PHE A O 1
ATOM 3773 N N . SER A 1 466 ? -18.688 -15.5 15.133 1 85.56 466 SER A N 1
ATOM 3774 C CA . SER A 1 466 ? -19.125 -14.688 16.266 1 85.56 466 SER A CA 1
ATOM 3775 C C . SER A 1 466 ? -17.953 -13.93 16.891 1 85.56 466 SER A C 1
ATOM 3777 O O . SER A 1 466 ? -16.797 -14.312 16.719 1 85.56 466 SER A O 1
ATOM 3779 N N . GLU A 1 467 ? -18.312 -12.789 17.438 1 81 467 GLU A N 1
ATOM 3780 C CA . GLU A 1 467 ? -17.375 -11.992 18.219 1 81 467 GLU A CA 1
ATOM 3781 C C . GLU A 1 467 ? -17.859 -11.844 19.656 1 81 467 GLU A C 1
ATOM 3783 O O . GLU A 1 467 ? -19.062 -11.953 19.938 1 81 467 GLU A O 1
ATOM 3788 N N . ASP A 1 468 ? -16.938 -11.844 20.5 1 80.31 468 ASP A N 1
ATOM 3789 C CA . ASP A 1 468 ? -17.281 -11.586 21.891 1 80.31 468 ASP A CA 1
ATOM 3790 C C . ASP A 1 468 ? -16.516 -10.383 22.438 1 80.31 468 ASP A C 1
ATOM 3792 O O . ASP A 1 468 ? -15.477 -10 21.891 1 80.31 468 ASP A O 1
ATOM 3796 N N . ILE A 1 469 ? -17.172 -9.633 23.25 1 77.75 469 ILE A N 1
ATOM 3797 C CA . ILE A 1 469 ? -16.531 -8.5 23.906 1 77.75 469 ILE A CA 1
ATOM 3798 C C . ILE A 1 469 ? -15.992 -8.922 25.266 1 77.75 469 ILE A C 1
ATOM 3800 O O . ILE A 1 469 ? -16.734 -9.453 26.094 1 77.75 469 ILE A O 1
ATOM 3804 N N . ASP A 1 470 ? -14.695 -8.969 25.281 1 71 470 ASP A N 1
ATOM 3805 C CA . ASP A 1 470 ? -14.062 -9.281 26.562 1 71 470 ASP A CA 1
ATOM 3806 C C . ASP A 1 470 ? -13.688 -8 27.312 1 71 470 ASP A C 1
ATOM 3808 O O . ASP A 1 470 ? -13.352 -6.988 26.703 1 71 470 ASP A O 1
ATOM 3812 N N . ASP A 1 471 ? -13.984 -7.988 28.594 1 66.12 471 ASP A N 1
ATOM 3813 C CA . ASP A 1 471 ? -13.727 -6.824 29.438 1 66.12 471 ASP A CA 1
ATOM 3814 C C . ASP A 1 471 ? -12.266 -6.398 29.359 1 66.12 471 ASP A C 1
ATOM 3816 O O . ASP A 1 471 ? -11.938 -5.23 29.594 1 66.12 471 ASP A O 1
ATOM 3820 N N . ASN A 1 472 ? -11.406 -7.309 29.094 1 62.19 472 ASN A N 1
ATOM 3821 C CA . ASN A 1 472 ? -9.977 -7.023 29.125 1 62.19 472 ASN A CA 1
ATOM 3822 C C . ASN A 1 472 ? -9.461 -6.598 27.75 1 62.19 472 ASN A C 1
ATOM 3824 O O . ASN A 1 472 ? -8.672 -5.66 27.641 1 62.19 472 ASN A O 1
ATOM 3828 N N . THR A 1 473 ? -9.984 -7.285 26.719 1 61.78 473 THR A N 1
ATOM 3829 C CA . THR A 1 473 ? -9.352 -7.094 25.422 1 61.78 473 THR A CA 1
ATOM 3830 C C . THR A 1 473 ? -10.273 -6.316 24.484 1 61.78 473 THR A C 1
ATOM 3832 O O . THR A 1 473 ? -9.844 -5.867 23.406 1 61.78 473 THR A O 1
ATOM 3835 N N . GLY A 1 474 ? -11.438 -6.074 25.047 1 70.5 474 GLY A N 1
ATOM 3836 C CA . GLY A 1 474 ? -12.414 -5.43 24.172 1 70.5 474 GLY A CA 1
ATOM 3837 C C . GLY A 1 474 ? -13.133 -6.402 23.266 1 70.5 474 GLY A C 1
ATOM 3838 O O . GLY A 1 474 ? -13.906 -7.238 23.734 1 70.5 474 GLY A O 1
ATOM 3839 N N . LEU A 1 475 ? -12.703 -6.418 21.984 1 74.25 475 LEU A N 1
ATOM 3840 C CA . LEU A 1 475 ? -13.312 -7.312 21 1 74.25 475 LEU A CA 1
ATOM 3841 C C . LEU A 1 475 ? -12.461 -8.562 20.812 1 74.25 475 LEU A C 1
ATOM 3843 O O . LEU A 1 475 ? -11.25 -8.477 20.625 1 74.25 475 LEU A O 1
ATOM 3847 N N . SER A 1 476 ? -13.062 -9.727 21.188 1 80.19 476 SER A N 1
ATOM 3848 C CA . SER A 1 476 ? -12.383 -11 20.969 1 80.19 476 SER A CA 1
ATOM 3849 C C . SER A 1 476 ? -13.133 -11.875 19.984 1 80.19 476 SER A C 1
ATOM 3851 O O . SER A 1 476 ? -14.367 -11.82 19.906 1 80.19 476 SER A O 1
ATOM 3853 N N . PHE A 1 477 ? -12.406 -12.633 19.188 1 81.62 477 PHE A N 1
ATOM 3854 C CA . PHE A 1 477 ? -12.953 -13.516 18.172 1 81.62 477 PHE A CA 1
ATOM 3855 C C . PHE A 1 477 ? -12.5 -14.953 18.391 1 81.62 477 PHE A C 1
ATOM 3857 O O . PHE A 1 477 ? -11.336 -15.203 18.719 1 81.62 477 PHE A O 1
ATOM 3864 N N . ASP A 1 478 ? -13.406 -15.953 18.328 1 86.62 478 ASP A N 1
ATOM 3865 C CA . ASP A 1 478 ? -13.016 -17.344 18.422 1 86.62 478 ASP A CA 1
ATOM 3866 C C . ASP A 1 478 ? -12.703 -17.938 17.047 1 86.62 478 ASP A C 1
ATOM 3868 O O . ASP A 1 478 ? -12.141 -19.031 16.938 1 86.62 478 ASP A O 1
ATOM 3872 N N . TYR A 1 479 ? -13.07 -17.281 16.016 1 90.12 479 TYR A N 1
ATOM 3873 C CA . TYR A 1 479 ? -12.805 -17.625 14.625 1 90.12 479 TYR A CA 1
ATOM 3874 C C . TYR A 1 479 ? -13.375 -18.984 14.273 1 90.12 479 TYR A C 1
ATOM 3876 O O . TYR A 1 479 ? -12.844 -19.688 13.398 1 90.12 479 TYR A O 1
ATOM 3884 N N . LYS A 1 480 ? -14.414 -19.438 14.953 1 93.75 480 LYS A N 1
ATOM 3885 C CA . LYS A 1 480 ? -15.078 -20.703 14.703 1 93.75 480 LYS A CA 1
ATOM 3886 C C . LYS A 1 480 ? -16.375 -20.516 13.93 1 93.75 480 LYS A C 1
ATOM 3888 O O . LYS A 1 480 ? -17.203 -19.656 14.297 1 93.75 480 LYS A O 1
ATOM 3893 N N . LEU A 1 481 ? -16.469 -21.312 12.883 1 95.69 481 LEU A N 1
ATOM 3894 C CA . LEU A 1 481 ? -17.688 -21.281 12.086 1 95.69 481 LEU A CA 1
ATOM 3895 C C . LEU A 1 481 ? -18.844 -21.938 12.828 1 95.69 481 LEU A C 1
ATOM 3897 O O . LEU A 1 481 ? -18.688 -23.031 13.383 1 95.69 481 LEU A O 1
ATOM 3901 N N . LYS A 1 482 ? -19.984 -21.281 12.891 1 94.5 482 LYS A N 1
ATOM 3902 C CA . LYS A 1 482 ? -21.188 -21.797 13.539 1 94.5 482 LYS A CA 1
ATOM 3903 C C . LYS A 1 482 ? -22.359 -21.828 12.562 1 94.5 482 LYS A C 1
ATOM 3905 O O . LYS A 1 482 ? -22.469 -21 11.664 1 94.5 482 LYS A O 1
ATOM 3910 N N . LYS A 1 483 ? -23.219 -22.781 12.719 1 94.06 483 LYS A N 1
ATOM 3911 C CA . LYS A 1 483 ? -24.375 -22.906 11.836 1 94.06 483 LYS A CA 1
ATOM 3912 C C . LYS A 1 483 ? -25.531 -22.016 12.305 1 94.06 483 LYS A C 1
ATOM 3914 O O . LYS A 1 483 ? -25.797 -21.922 13.508 1 94.06 483 LYS A O 1
ATOM 3919 N N . GLY A 1 484 ? -26.141 -21.344 11.375 1 90.94 484 GLY A N 1
ATOM 3920 C CA . GLY A 1 484 ? -27.281 -20.5 11.68 1 90.94 484 GLY A CA 1
ATOM 3921 C C . GLY A 1 484 ? -27.031 -19.031 11.367 1 90.94 484 GLY A C 1
ATOM 3922 O O . GLY A 1 484 ? -26.188 -18.703 10.539 1 90.94 484 GLY A O 1
ATOM 3923 N N . VAL A 1 485 ? -27.906 -18.203 11.828 1 84.56 485 VAL A N 1
ATOM 3924 C CA . VAL A 1 485 ? -27.797 -16.766 11.625 1 84.56 485 VAL A CA 1
ATOM 3925 C C . VAL A 1 485 ? -27.281 -16.094 12.906 1 84.56 485 VAL A C 1
ATOM 3927 O O . VAL A 1 485 ? -27.719 -16.438 14.008 1 84.56 485 VAL A O 1
ATOM 3930 N N . SER A 1 486 ? -26.312 -15.219 12.734 1 78.5 486 SER A N 1
ATOM 3931 C CA . SER A 1 486 ? -25.688 -14.57 13.883 1 78.5 486 SER A CA 1
ATOM 3932 C C . SER A 1 486 ? -26.719 -13.789 14.695 1 78.5 486 SER A C 1
ATOM 3934 O O . SER A 1 486 ? -27.578 -13.102 14.133 1 78.5 486 SER A O 1
ATOM 3936 N N . LYS A 1 487 ? -26.594 -13.938 15.961 1 70.25 487 LYS A N 1
ATOM 3937 C CA . LYS A 1 487 ? -27.469 -13.188 16.859 1 70.25 487 LYS A CA 1
ATOM 3938 C C . LYS A 1 487 ? -26.688 -12.133 17.641 1 70.25 487 LYS A C 1
ATOM 3940 O O . LYS A 1 487 ? -27.234 -11.469 18.516 1 70.25 487 LYS A O 1
ATOM 3945 N N . THR A 1 488 ? -25.469 -12.031 17.203 1 69.75 488 THR A N 1
ATOM 3946 C CA . THR A 1 488 ? -24.594 -11.219 18.031 1 69.75 488 THR A CA 1
ATOM 3947 C C . THR A 1 488 ? -24.719 -9.742 17.672 1 69.75 488 THR A C 1
ATOM 3949 O O . THR A 1 488 ? -24.734 -9.383 16.484 1 69.75 488 THR A O 1
ATOM 3952 N N . ARG A 1 489 ? -25.031 -8.812 18.703 1 75.31 489 ARG A N 1
ATOM 3953 C CA . ARG A 1 489 ? -25.109 -7.355 18.625 1 75.31 489 ARG A CA 1
ATOM 3954 C C . ARG A 1 489 ? -24.156 -6.699 19.609 1 75.31 489 ARG A C 1
ATOM 3956 O O . ARG A 1 489 ? -24.578 -6.25 20.672 1 75.31 489 ARG A O 1
ATOM 3963 N N . ASN A 1 490 ? -22.906 -6.695 19.203 1 80.38 490 ASN A N 1
ATOM 3964 C CA . ASN A 1 490 ? -21.906 -6.234 20.172 1 80.38 490 ASN A CA 1
ATOM 3965 C C . ASN A 1 490 ? -21.344 -4.871 19.781 1 80.38 490 ASN A C 1
ATOM 3967 O O . ASN A 1 490 ? -20.422 -4.367 20.422 1 80.38 490 ASN A O 1
ATOM 3971 N N . ALA A 1 491 ? -21.938 -4.293 18.797 1 83.31 491 ALA A N 1
ATOM 3972 C CA . ALA A 1 491 ? -21.359 -3.043 18.312 1 83.31 491 ALA A CA 1
ATOM 3973 C C . ALA A 1 491 ? -21.5 -1.928 19.344 1 83.31 491 ALA A C 1
ATOM 3975 O O . ALA A 1 491 ? -20.547 -1.191 19.609 1 83.31 491 ALA A O 1
ATOM 3976 N N . ILE A 1 492 ? -22.703 -1.813 19.969 1 89.19 492 ILE A N 1
ATOM 3977 C CA . ILE A 1 492 ? -22.938 -0.763 20.938 1 89.19 492 ILE A CA 1
ATOM 3978 C C . ILE A 1 492 ? -22.156 -1.054 22.219 1 89.19 492 ILE A C 1
ATOM 3980 O O . ILE A 1 492 ? -21.609 -0.139 22.844 1 89.19 492 ILE A O 1
ATOM 3984 N N . ARG A 1 493 ? -22.125 -2.301 22.547 1 86.94 493 ARG A N 1
ATOM 3985 C CA . ARG A 1 493 ? -21.359 -2.703 23.719 1 86.94 493 ARG A CA 1
ATOM 3986 C C . ARG A 1 493 ? -19.891 -2.32 23.562 1 86.94 493 ARG A C 1
ATOM 3988 O O . ARG A 1 493 ? -19.234 -1.934 24.531 1 86.94 493 ARG A O 1
ATOM 3995 N N . LEU A 1 494 ? -19.375 -2.484 22.484 1 86.94 494 LEU A N 1
ATOM 3996 C CA . LEU A 1 494 ? -17.984 -2.117 22.203 1 86.94 494 LEU A CA 1
ATOM 3997 C C . LEU A 1 494 ? -17.781 -0.621 22.406 1 86.94 494 LEU A C 1
ATOM 3999 O O . LEU A 1 494 ? -16.734 -0.202 22.922 1 86.94 494 LEU A O 1
ATOM 4003 N N . LEU A 1 495 ? -18.719 0.194 21.922 1 91.75 495 LEU A N 1
ATOM 4004 C CA . LEU A 1 495 ? -18.625 1.635 22.125 1 91.75 495 LEU A CA 1
ATOM 4005 C C . LEU A 1 495 ? -18.531 1.965 23.609 1 91.75 495 LEU A C 1
ATOM 4007 O O . LEU A 1 495 ? -17.766 2.838 24.016 1 91.75 495 LEU A O 1
ATOM 4011 N N . GLU A 1 496 ? -19.344 1.213 24.328 1 90.31 496 GLU A N 1
ATOM 4012 C CA . GLU A 1 496 ? -19.312 1.38 25.781 1 90.31 496 GLU A CA 1
ATOM 4013 C C . GLU A 1 496 ? -17.953 1.016 26.344 1 90.31 496 GLU A C 1
ATOM 4015 O O . GLU A 1 496 ? -17.406 1.743 27.172 1 90.31 496 GLU A O 1
ATOM 4020 N N . TYR A 1 497 ? -17.438 -0.033 25.891 1 88.06 497 TYR A N 1
ATOM 4021 C CA . TYR A 1 497 ? -16.156 -0.544 26.359 1 88.06 497 TYR A CA 1
ATOM 4022 C C . TYR A 1 497 ? -15.039 0.468 26.109 1 88.06 497 TYR A C 1
ATOM 4024 O O . TYR A 1 497 ? -14.156 0.653 26.953 1 88.06 497 TYR A O 1
ATOM 4032 N N . ILE A 1 498 ? -15.023 1.165 25 1 90.25 498 ILE A N 1
ATOM 4033 C CA . ILE A 1 498 ? -13.883 2 24.656 1 90.25 498 ILE A CA 1
ATOM 4034 C C . ILE A 1 498 ? -14.07 3.404 25.219 1 90.25 498 ILE A C 1
ATOM 4036 O O . ILE A 1 498 ? -13.18 4.254 25.109 1 90.25 498 ILE A O 1
ATOM 4040 N N . GLY A 1 499 ? -15.281 3.658 25.75 1 91.88 499 GLY A N 1
ATOM 4041 C CA . GLY A 1 499 ? -15.383 4.863 26.547 1 91.88 499 GLY A CA 1
ATOM 4042 C C . GLY A 1 499 ? -16.266 5.922 25.922 1 91.88 499 GLY A C 1
ATOM 4043 O O . GLY A 1 499 ? -16.047 7.121 26.109 1 91.88 499 GLY A O 1
ATOM 4044 N N . TYR A 1 500 ? -17.234 5.555 25.141 1 95.81 500 TYR A N 1
ATOM 4045 C CA . TYR A 1 500 ? -18.203 6.52 24.641 1 95.81 500 TYR A CA 1
ATOM 4046 C C . TYR A 1 500 ? -19.094 7.039 25.781 1 95.81 500 TYR A C 1
ATOM 4048 O O . TYR A 1 500 ? -19.328 6.336 26.766 1 95.81 500 TYR A O 1
ATOM 4056 N N . PRO A 1 501 ? -19.547 8.25 25.672 1 96.06 501 PRO A N 1
ATOM 4057 C CA . PRO A 1 501 ? -20.438 8.797 26.688 1 96.06 501 PRO A CA 1
ATOM 4058 C C . PRO A 1 501 ? -21.688 7.941 26.906 1 96.06 501 PRO A C 1
ATOM 4060 O O . PRO A 1 501 ? -22.234 7.402 25.938 1 96.06 501 PRO A O 1
ATOM 4063 N N . ASN A 1 502 ? -22.125 7.875 28.109 1 95.94 502 ASN A N 1
ATOM 4064 C CA . ASN A 1 502 ? -23.281 7.062 28.484 1 95.94 502 ASN A CA 1
ATOM 4065 C C . ASN A 1 502 ? -24.547 7.5 27.75 1 95.94 502 ASN A C 1
ATOM 4067 O O . ASN A 1 502 ? -25.391 6.672 27.422 1 95.94 502 ASN A O 1
ATOM 4071 N N . GLU A 1 503 ? -24.625 8.711 27.531 1 95.75 503 GLU A N 1
ATOM 4072 C CA . GLU A 1 503 ? -25.781 9.258 26.812 1 95.75 503 GLU A CA 1
ATOM 4073 C C . GLU A 1 503 ? -25.922 8.625 25.422 1 95.75 503 GLU A C 1
ATOM 4075 O O . GLU A 1 503 ? -27.016 8.227 25.031 1 95.75 503 GLU A O 1
ATOM 4080 N N . ILE A 1 504 ? -24.844 8.562 24.734 1 95.75 504 ILE A N 1
ATOM 4081 C CA . ILE A 1 504 ? -24.828 7.969 23.406 1 95.75 504 ILE A CA 1
ATOM 4082 C C . ILE A 1 504 ? -25.219 6.492 23.5 1 95.75 504 ILE A C 1
ATOM 4084 O O . ILE A 1 504 ? -26.031 6 22.719 1 95.75 504 ILE A O 1
ATOM 4088 N N . ILE A 1 505 ? -24.672 5.824 24.469 1 95.56 505 ILE A N 1
ATOM 4089 C CA . ILE A 1 505 ? -24.844 4.383 24.625 1 95.56 505 ILE A CA 1
ATOM 4090 C C . ILE A 1 505 ? -26.312 4.074 24.922 1 95.56 505 ILE A C 1
ATOM 4092 O O . ILE A 1 505 ? -26.938 3.281 24.203 1 95.56 505 ILE A O 1
ATOM 4096 N N . GLN A 1 506 ? -26.875 4.695 25.844 1 95.69 506 GLN A N 1
ATOM 4097 C CA . GLN A 1 506 ? -28.25 4.438 26.25 1 95.69 506 GLN A CA 1
ATOM 4098 C C . GLN A 1 506 ? -29.219 4.754 25.125 1 95.69 506 GLN A C 1
ATOM 4100 O O . GLN A 1 506 ? -30.141 3.973 24.844 1 95.69 506 GLN A O 1
ATOM 4105 N N . LYS A 1 507 ? -29 5.809 24.484 1 95.44 507 LYS A N 1
ATOM 4106 C CA . LYS A 1 507 ? -29.891 6.203 23.391 1 95.44 507 LYS A CA 1
ATOM 4107 C C . LYS A 1 507 ? -29.75 5.254 22.203 1 95.44 507 LYS A C 1
ATOM 4109 O O . LYS A 1 507 ? -30.734 4.98 21.516 1 95.44 507 LYS A O 1
ATOM 4114 N N . SER A 1 508 ? -28.547 4.906 22 1 93.56 508 SER A N 1
ATOM 4115 C CA . SER A 1 508 ? -28.312 3.969 20.906 1 93.56 508 SER A CA 1
ATOM 4116 C C . SER A 1 508 ? -29.062 2.656 21.141 1 93.56 508 SER A C 1
ATOM 4118 O O . SER A 1 508 ? -29.656 2.102 20.219 1 93.56 508 SER A O 1
ATOM 4120 N N . TYR A 1 509 ? -28.953 2.133 22.391 1 92.5 509 TYR A N 1
ATOM 4121 C CA . TYR A 1 509 ? -29.672 0.908 22.719 1 92.5 509 TYR A CA 1
ATOM 4122 C C . TYR A 1 509 ? -31.172 1.084 22.5 1 92.5 509 TYR A C 1
ATOM 4124 O O . TYR A 1 509 ? -31.828 0.229 21.906 1 92.5 509 TYR A O 1
ATOM 4132 N N . LYS A 1 510 ? -31.703 2.113 22.953 1 92.88 510 LYS A N 1
ATOM 4133 C CA . LYS A 1 510 ? -33.125 2.4 22.828 1 92.88 510 LYS A CA 1
ATOM 4134 C C . LYS A 1 510 ? -33.562 2.484 21.359 1 92.88 510 LYS A C 1
ATOM 4136 O O . LYS A 1 510 ? -34.562 1.903 20.969 1 92.88 510 LYS A O 1
ATOM 4141 N N . LYS A 1 511 ? -32.812 3.162 20.625 1 91.06 511 LYS A N 1
ATOM 4142 C CA . LYS A 1 511 ? -33.094 3.328 19.203 1 91.06 511 LYS A CA 1
ATOM 4143 C C . LYS A 1 511 ? -33 1.999 18.469 1 91.06 511 LYS A C 1
ATOM 4145 O O . LYS A 1 511 ? -33.812 1.726 17.562 1 91.06 511 LYS A O 1
ATOM 4150 N N . SER A 1 512 ? -32.031 1.271 18.75 1 88.25 512 SER A N 1
ATOM 4151 C CA . SER A 1 512 ? -31.844 -0.033 18.125 1 88.25 512 SER A CA 1
ATOM 4152 C C . SER A 1 512 ? -33.031 -0.945 18.391 1 88.25 512 SER A C 1
ATOM 4154 O O . SER A 1 512 ? -33.5 -1.654 17.484 1 88.25 512 SER A O 1
ATOM 4156 N N . GLU A 1 513 ? -33.5 -0.912 19.562 1 87.19 513 GLU A N 1
ATOM 4157 C CA . GLU A 1 513 ? -34.656 -1.714 19.922 1 87.19 513 GLU A CA 1
ATOM 4158 C C . GLU A 1 513 ? -35.906 -1.286 19.141 1 87.19 513 GLU A C 1
ATOM 4160 O O . GLU A 1 513 ? -36.688 -2.129 18.703 1 87.19 513 GLU A O 1
ATOM 4165 N N . LYS A 1 514 ? -36 -0.087 18.969 1 84.19 514 LYS A N 1
ATOM 4166 C CA . LYS A 1 514 ? -37.125 0.453 18.203 1 84.19 514 LYS A CA 1
ATOM 4167 C C . LYS A 1 514 ? -37.031 0.038 16.734 1 84.19 514 LYS A C 1
ATOM 4169 O O . LYS A 1 514 ? -38.062 -0.344 16.141 1 84.19 514 LYS A O 1
ATOM 4174 N N . LEU A 1 515 ? -35.906 0.16 16.172 1 81.06 515 LEU A N 1
ATOM 4175 C CA . LEU A 1 515 ? -35.719 -0.186 14.773 1 81.06 515 LEU A CA 1
ATOM 4176 C C . LEU A 1 515 ? -35.938 -1.677 14.539 1 81.06 515 LEU A C 1
ATOM 4178 O O . LEU A 1 515 ? -36.438 -2.08 13.484 1 81.06 515 LEU A O 1
ATOM 4182 N N . GLU A 1 516 ? -35.469 -2.445 15.484 1 74.44 516 GLU A N 1
ATOM 4183 C CA . GLU A 1 516 ? -35.656 -3.893 15.375 1 74.44 516 GLU A CA 1
ATOM 4184 C C . GLU A 1 516 ? -37.125 -4.27 15.289 1 74.44 516 GLU A C 1
ATOM 4186 O O . GLU A 1 516 ? -37.469 -5.242 14.617 1 74.44 516 GLU A O 1
ATOM 4191 N N . LYS A 1 517 ? -37.938 -3.504 15.969 1 68.81 517 LYS A N 1
ATOM 4192 C CA . LYS A 1 517 ? -39.375 -3.771 15.961 1 68.81 517 LYS A CA 1
ATOM 4193 C C . LYS A 1 517 ? -40 -3.439 14.609 1 68.81 517 LYS A C 1
ATOM 4195 O O . LYS A 1 517 ? -41 -4.035 14.219 1 68.81 517 LYS A O 1
ATOM 4200 N N . TYR A 1 518 ? -39.281 -2.613 13.867 1 60.78 518 TYR A N 1
ATOM 4201 C CA . TYR A 1 518 ? -39.844 -2.176 12.578 1 60.78 518 TYR A CA 1
ATOM 4202 C C . TYR A 1 518 ? -39.312 -3.057 11.445 1 60.78 518 TYR A C 1
ATOM 4204 O O . TYR A 1 518 ? -39.969 -3.186 10.414 1 60.78 518 TYR A O 1
ATOM 4212 N N . ILE A 1 519 ? -38.188 -3.594 11.57 1 55.53 519 ILE A N 1
ATOM 4213 C CA . ILE A 1 519 ? -37.656 -4.43 10.5 1 55.53 519 ILE A CA 1
ATOM 4214 C C . ILE A 1 519 ? -38.062 -5.883 10.727 1 55.53 519 ILE A C 1
ATOM 4216 O O . ILE A 1 519 ? -37.906 -6.41 11.836 1 55.53 519 ILE A O 1
ATOM 4220 N N . MET B 1 1 ? 23.75 32.031 -17.078 1 49.81 1 MET B N 1
ATOM 4221 C CA . MET B 1 1 ? 22.812 32.406 -16.016 1 49.81 1 MET B CA 1
ATOM 4222 C C . MET B 1 1 ? 23.344 32 -14.648 1 49.81 1 MET B C 1
ATOM 4224 O O . MET B 1 1 ? 23.859 30.906 -14.477 1 49.81 1 MET B O 1
ATOM 4228 N N . SER B 1 2 ? 23.516 33.031 -13.758 1 74.06 2 SER B N 1
ATOM 4229 C CA . SER B 1 2 ? 24.109 32.812 -12.445 1 74.06 2 SER B CA 1
ATOM 4230 C C . SER B 1 2 ? 23.188 31.969 -11.555 1 74.06 2 SER B C 1
ATOM 4232 O O . SER B 1 2 ? 21.984 31.859 -11.82 1 74.06 2 SER B O 1
ATOM 4234 N N . LEU B 1 3 ? 23.766 31.281 -10.68 1 77.94 3 LEU B N 1
ATOM 4235 C CA . LEU B 1 3 ? 23.016 30.469 -9.719 1 77.94 3 LEU B CA 1
ATOM 4236 C C . LEU B 1 3 ? 21.906 31.297 -9.078 1 77.94 3 LEU B C 1
ATOM 4238 O O . LEU B 1 3 ? 20.812 30.781 -8.82 1 77.94 3 LEU B O 1
ATOM 4242 N N . LYS B 1 4 ? 22.156 32.469 -9.016 1 81.94 4 LYS B N 1
ATOM 4243 C CA . LYS B 1 4 ? 21.172 33.375 -8.43 1 81.94 4 LYS B CA 1
ATOM 4244 C C . LYS B 1 4 ? 20 33.625 -9.375 1 81.94 4 LYS B C 1
ATOM 4246 O O . LYS B 1 4 ? 18.844 33.688 -8.938 1 81.94 4 LYS B O 1
ATOM 4251 N N . ASP B 1 5 ? 20.266 33.656 -10.539 1 81 5 ASP B N 1
ATOM 4252 C CA . ASP B 1 5 ? 19.234 33.812 -11.547 1 81 5 ASP B CA 1
ATOM 4253 C C . ASP B 1 5 ? 18.344 32.562 -11.633 1 81 5 ASP B C 1
ATOM 4255 O O . ASP B 1 5 ? 17.141 32.688 -11.836 1 81 5 ASP B O 1
ATOM 4259 N N . ASP B 1 6 ? 18.953 31.547 -11.391 1 81.81 6 ASP B N 1
ATOM 4260 C CA . ASP B 1 6 ? 18.203 30.297 -11.406 1 81.81 6 ASP B CA 1
ATOM 4261 C C . ASP B 1 6 ? 17.203 30.234 -10.258 1 81.81 6 ASP B C 1
ATOM 4263 O O . ASP B 1 6 ? 16.062 29.812 -10.438 1 81.81 6 ASP B O 1
ATOM 4267 N N . VAL B 1 7 ? 17.672 30.75 -9.156 1 83.19 7 VAL B N 1
ATOM 4268 C CA . VAL B 1 7 ? 16.828 30.766 -7.969 1 83.19 7 VAL B CA 1
ATOM 4269 C C . VAL B 1 7 ? 15.648 31.719 -8.188 1 83.19 7 VAL B C 1
ATOM 4271 O O . VAL B 1 7 ? 14.523 31.438 -7.785 1 83.19 7 VAL B O 1
ATOM 4274 N N . ARG B 1 8 ? 15.906 32.719 -8.898 1 83.38 8 ARG B N 1
ATOM 4275 C CA . ARG B 1 8 ? 14.867 33.719 -9.18 1 83.38 8 ARG B CA 1
ATOM 4276 C C . ARG B 1 8 ? 13.797 33.125 -10.094 1 83.38 8 ARG B C 1
ATOM 4278 O O . ARG B 1 8 ? 12.602 33.281 -9.836 1 83.38 8 ARG B O 1
ATOM 4285 N N . VAL B 1 9 ? 14.258 32.438 -11.062 1 81.94 9 VAL B N 1
ATOM 4286 C CA . VAL B 1 9 ? 13.336 31.844 -12.031 1 81.94 9 VAL B CA 1
ATOM 4287 C C . VAL B 1 9 ? 12.57 30.688 -11.391 1 81.94 9 VAL B C 1
ATOM 4289 O O . VAL B 1 9 ? 11.391 30.484 -11.688 1 81.94 9 VAL B O 1
ATOM 4292 N N . ASP B 1 10 ? 13.18 30.047 -10.469 1 85 10 ASP B N 1
ATOM 4293 C CA . ASP B 1 10 ? 12.625 28.875 -9.797 1 85 10 ASP B CA 1
ATOM 4294 C C . ASP B 1 10 ? 11.445 29.266 -8.906 1 85 10 ASP B C 1
ATOM 4296 O O . ASP B 1 10 ? 10.609 28.422 -8.586 1 85 10 ASP B O 1
ATOM 4300 N N . PHE B 1 11 ? 11.461 30.484 -8.586 1 83.38 11 PHE B N 1
ATOM 4301 C CA . PHE B 1 11 ? 10.43 30.984 -7.684 1 83.38 11 PHE B CA 1
ATOM 4302 C C . PHE B 1 11 ? 9.039 30.812 -8.297 1 83.38 11 PHE B C 1
ATOM 4304 O O . PHE B 1 11 ? 8.07 30.547 -7.582 1 83.38 11 PHE B O 1
ATOM 4311 N N . LEU B 1 12 ? 8.945 30.797 -9.602 1 84.06 12 LEU B N 1
ATOM 4312 C CA . LEU B 1 12 ? 7.641 30.719 -10.25 1 84.06 12 LEU B CA 1
ATOM 4313 C C . LEU B 1 12 ? 7.492 29.406 -11.008 1 84.06 12 LEU B C 1
ATOM 4315 O O . LEU B 1 12 ? 6.547 29.234 -11.781 1 84.06 12 LEU B O 1
ATOM 4319 N N . LYS B 1 13 ? 8.422 28.438 -10.719 1 82.75 13 LYS B N 1
ATOM 4320 C CA . LYS B 1 13 ? 8.367 27.141 -11.398 1 82.75 13 LYS B CA 1
ATOM 4321 C C . LYS B 1 13 ? 7.938 26.031 -10.445 1 82.75 13 LYS B C 1
ATOM 4323 O O . LYS B 1 13 ? 8.164 26.125 -9.234 1 82.75 13 LYS B O 1
ATOM 4328 N N . GLU B 1 14 ? 7.34 25.062 -11.07 1 78.31 14 GLU B N 1
ATOM 4329 C CA . GLU B 1 14 ? 6.945 23.906 -10.281 1 78.31 14 GLU B CA 1
ATOM 4330 C C . GLU B 1 14 ? 8.148 23.031 -9.93 1 78.31 14 GLU B C 1
ATOM 4332 O O . GLU B 1 14 ? 9.055 22.875 -10.75 1 78.31 14 GLU B O 1
ATOM 4337 N N . GLN B 1 15 ? 8.227 22.609 -8.695 1 76.31 15 GLN B N 1
ATOM 4338 C CA . GLN B 1 15 ? 9.336 21.766 -8.273 1 76.31 15 GLN B CA 1
ATOM 4339 C C . GLN B 1 15 ? 8.883 20.328 -8.078 1 76.31 15 GLN B C 1
ATOM 4341 O O . GLN B 1 15 ? 7.832 20.078 -7.48 1 76.31 15 GLN B O 1
ATOM 4346 N N . ASN B 1 16 ? 9.547 19.453 -8.75 1 78.38 16 ASN B N 1
ATOM 4347 C CA . ASN B 1 16 ? 9.312 18.031 -8.539 1 78.38 16 ASN B CA 1
ATOM 4348 C C . ASN B 1 16 ? 10.414 17.406 -7.68 1 78.38 16 ASN B C 1
ATOM 4350 O O . ASN B 1 16 ? 11.539 17.234 -8.141 1 78.38 16 ASN B O 1
ATOM 4354 N N . LYS B 1 17 ? 10.18 17.344 -6.418 1 85.25 17 LYS B N 1
ATOM 4355 C CA . LYS B 1 17 ? 11.188 16.734 -5.547 1 85.25 17 LYS B CA 1
ATOM 4356 C C . LYS B 1 17 ? 10.594 15.586 -4.742 1 85.25 17 LYS B C 1
ATOM 4358 O O . LYS B 1 17 ? 9.391 15.57 -4.465 1 85.25 17 LYS B O 1
ATOM 4363 N N . THR B 1 18 ? 11.492 14.672 -4.445 1 87.06 18 THR B N 1
ATOM 4364 C CA . THR B 1 18 ? 11.102 13.555 -3.592 1 87.06 18 THR B CA 1
ATOM 4365 C C . THR B 1 18 ? 11.109 13.961 -2.123 1 87.06 18 THR B C 1
ATOM 4367 O O . THR B 1 18 ? 12.023 14.656 -1.675 1 87.06 18 THR B O 1
ATOM 4370 N N . ARG B 1 19 ? 10.094 13.648 -1.436 1 91.81 19 ARG B N 1
ATOM 4371 C CA . ARG B 1 19 ? 9.953 14.031 -0.034 1 91.81 19 ARG B CA 1
ATOM 4372 C C . ARG B 1 19 ? 9.898 12.805 0.869 1 91.81 19 ARG B C 1
ATOM 4374 O O . ARG B 1 19 ? 9.039 11.938 0.695 1 91.81 19 ARG B O 1
ATOM 4381 N N . GLU B 1 20 ? 10.805 12.711 1.772 1 93.12 20 GLU B N 1
ATOM 4382 C CA . GLU B 1 20 ? 10.812 11.656 2.783 1 93.12 20 GLU B CA 1
ATOM 4383 C C . GLU B 1 20 ? 10.18 12.141 4.086 1 93.12 20 GLU B C 1
ATOM 4385 O O . GLU B 1 20 ? 10.859 12.68 4.953 1 93.12 20 GLU B O 1
ATOM 4390 N N . PHE B 1 21 ? 8.945 11.836 4.277 1 95.19 21 PHE B N 1
ATOM 4391 C CA . PHE B 1 21 ? 8.164 12.453 5.344 1 95.19 21 PHE B CA 1
ATOM 4392 C C . PHE B 1 21 ? 8.602 11.922 6.703 1 95.19 21 PHE B C 1
ATOM 4394 O O . PHE B 1 21 ? 8.391 12.578 7.727 1 95.19 21 PHE B O 1
ATOM 4401 N N . ASP B 1 22 ? 9.195 10.734 6.73 1 92.69 22 ASP B N 1
ATOM 4402 C CA . ASP B 1 22 ? 9.742 10.234 7.988 1 92.69 22 ASP B CA 1
ATOM 4403 C C . ASP B 1 22 ? 10.844 11.148 8.516 1 92.69 22 ASP B C 1
ATOM 4405 O O . ASP B 1 22 ? 11.062 11.242 9.727 1 92.69 22 ASP B O 1
ATOM 4409 N N . LYS B 1 23 ? 11.539 11.836 7.652 1 93.12 23 LYS B N 1
ATOM 4410 C CA . LYS B 1 23 ? 12.594 12.766 8.016 1 93.12 23 LYS B CA 1
ATOM 4411 C C . LYS B 1 23 ? 12.047 14.18 8.188 1 93.12 23 LYS B C 1
ATOM 4413 O O . LYS B 1 23 ? 12.469 14.914 9.086 1 93.12 23 LYS B O 1
ATOM 4418 N N . ILE B 1 24 ? 11.086 14.531 7.434 1 96.12 24 ILE B N 1
ATOM 4419 C CA . ILE B 1 24 ? 10.539 15.883 7.395 1 96.12 24 ILE B CA 1
ATOM 4420 C C . ILE B 1 24 ? 9.781 16.172 8.688 1 96.12 24 ILE B C 1
ATOM 4422 O O . ILE B 1 24 ? 9.789 17.297 9.188 1 96.12 24 ILE B O 1
ATOM 4426 N N . ARG B 1 25 ? 9.266 15.156 9.266 1 95.69 25 ARG B N 1
ATOM 4427 C CA . ARG B 1 25 ? 8.398 15.367 10.422 1 95.69 25 ARG B CA 1
ATOM 4428 C C . ARG B 1 25 ? 9.203 15.406 11.711 1 95.69 25 ARG B C 1
ATOM 4430 O O . ARG B 1 25 ? 8.648 15.609 12.797 1 95.69 25 ARG B O 1
ATOM 4437 N N . ILE B 1 26 ? 10.453 15.242 11.727 1 92.69 26 ILE B N 1
ATOM 4438 C CA . ILE B 1 26 ? 11.281 15.023 12.898 1 92.69 26 ILE B CA 1
ATOM 4439 C C . ILE B 1 26 ? 11.172 16.219 13.836 1 92.69 26 ILE B C 1
ATOM 4441 O O . ILE B 1 26 ? 11.008 16.062 15.047 1 92.69 26 ILE B O 1
ATOM 4445 N N . LEU B 1 27 ? 11.266 17.406 13.305 1 93.12 27 LEU B N 1
ATOM 4446 C CA . LEU B 1 27 ? 11.172 18.609 14.133 1 93.12 27 LEU B CA 1
ATOM 4447 C C . LEU B 1 27 ? 9.828 18.656 14.859 1 93.12 27 LEU B C 1
ATOM 4449 O O . LEU B 1 27 ? 9.781 19 16.047 1 93.12 27 LEU B O 1
ATOM 4453 N N . SER B 1 28 ? 8.789 18.328 14.148 1 92.69 28 SER B N 1
ATOM 4454 C CA . SER B 1 28 ? 7.453 18.312 14.742 1 92.69 28 SER B CA 1
ATOM 4455 C C . SER B 1 28 ? 7.344 17.25 15.828 1 92.69 28 SER B C 1
ATOM 4457 O O . SER B 1 28 ? 6.699 17.469 16.859 1 92.69 28 SER B O 1
ATOM 4459 N N . ASP B 1 29 ? 7.957 16.172 15.641 1 90.44 29 ASP B N 1
ATOM 4460 C CA . ASP B 1 29 ? 7.891 15.055 16.578 1 90.44 29 ASP B CA 1
ATOM 4461 C C . ASP B 1 29 ? 8.609 15.391 17.875 1 90.44 29 ASP B C 1
ATOM 4463 O O . ASP B 1 29 ? 8.211 14.93 18.953 1 90.44 29 ASP B O 1
ATOM 4467 N N . ILE B 1 30 ? 9.641 16.172 17.797 1 86.44 30 ILE B N 1
ATOM 4468 C CA . ILE B 1 30 ? 10.43 16.469 18.984 1 86.44 30 ILE B CA 1
ATOM 4469 C C . ILE B 1 30 ? 9.844 17.688 19.703 1 86.44 30 ILE B C 1
ATOM 4471 O O . ILE B 1 30 ? 10.102 17.906 20.891 1 86.44 30 ILE B O 1
ATOM 4475 N N . SER B 1 31 ? 9.055 18.438 19.016 1 86.25 31 SER B N 1
ATOM 4476 C CA . SER B 1 31 ? 8.445 19.641 19.594 1 86.25 31 SER B CA 1
ATOM 4477 C C . SER B 1 31 ? 7.203 19.281 20.406 1 86.25 31 SER B C 1
ATOM 4479 O O . SER B 1 31 ? 6.605 18.234 20.203 1 86.25 31 SER B O 1
ATOM 4481 N N . GLU B 1 32 ? 6.961 20.078 21.312 1 78.81 32 GLU B N 1
ATOM 4482 C CA . GLU B 1 32 ? 5.758 19.891 22.109 1 78.81 32 GLU B CA 1
ATOM 4483 C C . GLU B 1 32 ? 4.5 20.109 21.266 1 78.81 32 GLU B C 1
ATOM 4485 O O . GLU B 1 32 ? 4.434 21.031 20.469 1 78.81 32 GLU B O 1
ATOM 4490 N N . GLU B 1 33 ? 3.59 19.234 21.469 1 80.88 33 GLU B N 1
ATOM 4491 C CA . GLU B 1 33 ? 2.346 19.344 20.719 1 80.88 33 GLU B CA 1
ATOM 4492 C C . GLU B 1 33 ? 1.473 20.484 21.25 1 80.88 33 GLU B C 1
ATOM 4494 O O . GLU B 1 33 ? 1.392 20.688 22.453 1 80.88 33 GLU B O 1
ATOM 4499 N N . ASN B 1 34 ? 0.999 21.234 20.281 1 86.69 34 ASN B N 1
ATOM 4500 C CA . ASN B 1 34 ? 0.005 22.234 20.609 1 86.69 34 ASN B CA 1
ATOM 4501 C C . ASN B 1 34 ? -1.365 21.625 20.875 1 86.69 34 ASN B C 1
ATOM 4503 O O . ASN B 1 34 ? -1.626 20.484 20.453 1 86.69 34 ASN B O 1
ATOM 4507 N N . GLU B 1 35 ? -2.195 22.328 21.516 1 91.06 35 GLU B N 1
ATOM 4508 C CA . GLU B 1 35 ? -3.521 21.844 21.906 1 91.06 35 GLU B CA 1
ATOM 4509 C C . GLU B 1 35 ? -4.355 21.484 20.672 1 91.06 35 GLU B C 1
ATOM 4511 O O . GLU B 1 35 ? -5.152 20.547 20.703 1 91.06 35 GLU B O 1
ATOM 4516 N N . TYR B 1 36 ? -4.125 22.219 19.625 1 95.38 36 TYR B N 1
ATOM 4517 C CA . TYR B 1 36 ? -4.973 22.016 18.453 1 95.38 36 TYR B CA 1
ATOM 4518 C C . TYR B 1 36 ? -4.152 21.562 17.25 1 95.38 36 TYR B C 1
ATOM 4520 O O . TYR B 1 36 ? -4.516 21.828 16.109 1 95.38 36 TYR B O 1
ATOM 4528 N N . SER B 1 37 ? -3.037 20.875 17.547 1 96.69 37 SER B N 1
ATOM 4529 C CA . SER B 1 37 ? -2.252 20.281 16.469 1 96.69 37 SER B CA 1
ATOM 4530 C C . SER B 1 37 ? -3.055 19.219 15.734 1 96.69 37 SER B C 1
ATOM 4532 O O . SER B 1 37 ? -3.844 18.5 16.344 1 96.69 37 SER B O 1
ATOM 4534 N N . ILE B 1 38 ? -2.883 19.172 14.477 1 97.25 38 ILE B N 1
ATOM 4535 C CA . ILE B 1 38 ? -3.551 18.156 13.68 1 97.25 38 ILE B CA 1
ATOM 4536 C C . ILE B 1 38 ? -3.006 16.766 14.047 1 97.25 38 ILE B C 1
ATOM 4538 O O . ILE B 1 38 ? -1.799 16.531 13.961 1 97.25 38 ILE B O 1
ATOM 4542 N N . ASP B 1 39 ? -3.877 15.898 14.508 1 95.12 39 ASP B N 1
ATOM 4543 C CA . ASP B 1 39 ? -3.424 14.562 14.891 1 95.12 39 ASP B CA 1
ATOM 4544 C C . ASP B 1 39 ? -3.102 13.719 13.664 1 95.12 39 ASP B C 1
ATOM 4546 O O . ASP B 1 39 ? -3.447 14.086 12.539 1 95.12 39 ASP B O 1
ATOM 4550 N N . ASP B 1 40 ? -2.439 12.625 13.859 1 93.31 40 ASP B N 1
ATOM 4551 C CA . ASP B 1 40 ? -1.918 11.805 12.773 1 93.31 40 ASP B CA 1
ATOM 4552 C C . ASP B 1 40 ? -3.049 11.266 11.898 1 93.31 40 ASP B C 1
ATOM 4554 O O . ASP B 1 40 ? -2.924 11.219 10.672 1 93.31 40 ASP B O 1
ATOM 4558 N N . GLN B 1 41 ? -4.129 10.867 12.492 1 93.94 41 GLN B N 1
ATOM 4559 C CA . GLN B 1 41 ? -5.25 10.344 11.719 1 93.94 41 GLN B CA 1
ATOM 4560 C C . GLN B 1 41 ? -5.836 11.414 10.805 1 93.94 41 GLN B C 1
ATOM 4562 O O . GLN B 1 41 ? -6.09 11.164 9.625 1 93.94 41 GLN B O 1
ATOM 4567 N N . THR B 1 42 ? -6.059 12.531 11.352 1 97 42 THR B N 1
ATOM 4568 C CA . THR B 1 42 ? -6.598 13.633 10.562 1 97 42 THR B CA 1
ATOM 4569 C C . THR B 1 42 ? -5.625 14.031 9.453 1 97 42 THR B C 1
ATOM 4571 O O . THR B 1 42 ? -6.039 14.305 8.328 1 97 42 THR B O 1
ATOM 4574 N N . TRP B 1 43 ? -4.309 14.055 9.781 1 96.94 43 TRP B N 1
ATOM 4575 C CA . TRP B 1 43 ? -3.281 14.367 8.797 1 96.94 43 TRP B CA 1
ATOM 4576 C C . TRP B 1 43 ? -3.361 13.414 7.609 1 96.94 43 TRP B C 1
ATOM 4578 O O . TRP B 1 43 ? -3.34 13.844 6.453 1 96.94 43 TRP B O 1
ATOM 4588 N N . ASN B 1 44 ? -3.508 12.211 7.914 1 94.19 44 ASN B N 1
ATOM 4589 C CA . ASN B 1 44 ? -3.584 11.188 6.883 1 94.19 44 ASN B CA 1
ATOM 4590 C C . ASN B 1 44 ? -4.914 11.242 6.137 1 94.19 44 ASN B C 1
ATOM 4592 O O . ASN B 1 44 ? -4.949 11.117 4.91 1 94.19 44 ASN B O 1
ATOM 4596 N N . ASP B 1 45 ? -5.93 11.422 6.84 1 94.88 45 ASP B N 1
ATOM 4597 C CA . ASP B 1 45 ? -7.262 11.5 6.254 1 94.88 45 ASP B CA 1
ATOM 4598 C C . ASP B 1 45 ? -7.336 12.594 5.188 1 94.88 45 ASP B C 1
ATOM 4600 O O . ASP B 1 45 ? -7.949 12.398 4.137 1 94.88 45 ASP B O 1
ATOM 4604 N N . LEU B 1 46 ? -6.719 13.68 5.484 1 96 46 LEU B N 1
ATOM 4605 C CA . LEU B 1 46 ? -6.805 14.844 4.605 1 96 46 LEU B CA 1
ATOM 4606 C C . LEU B 1 46 ? -5.715 14.797 3.537 1 96 46 LEU B C 1
ATOM 4608 O O . LEU B 1 46 ? -5.594 15.719 2.73 1 96 46 LEU B O 1
ATOM 4612 N N . SER B 1 47 ? -4.938 13.781 3.52 1 94.56 47 SER B N 1
ATOM 4613 C CA . SER B 1 47 ? -3.811 13.664 2.598 1 94.56 47 SER B CA 1
ATOM 4614 C C . SER B 1 47 ? -2.914 14.898 2.662 1 94.56 47 SER B C 1
ATOM 4616 O O . SER B 1 47 ? -2.588 15.492 1.632 1 94.56 47 SER B O 1
ATOM 4618 N N . MET B 1 48 ? -2.543 15.195 3.822 1 97.19 48 MET B N 1
ATOM 4619 C CA . MET B 1 48 ? -1.799 16.438 4.051 1 97.19 48 MET B CA 1
ATOM 4620 C C . MET B 1 48 ? -0.408 16.359 3.432 1 97.19 48 MET B C 1
ATOM 4622 O O . MET B 1 48 ? 0.164 17.375 3.045 1 97.19 48 MET B O 1
ATOM 4626 N N . ASN B 1 49 ? 0.201 15.141 3.316 1 96.38 49 ASN B N 1
ATOM 4627 C CA . ASN B 1 49 ? 1.492 15 2.65 1 96.38 49 ASN B CA 1
ATOM 4628 C C . ASN B 1 49 ? 1.438 15.508 1.212 1 96.38 49 ASN B C 1
ATOM 4630 O O . ASN B 1 49 ? 2.377 16.156 0.742 1 96.38 49 ASN B O 1
ATOM 4634 N N . ASP B 1 50 ? 0.36 15.211 0.571 1 94.81 50 ASP B N 1
ATOM 4635 C CA . ASP B 1 50 ? 0.201 15.664 -0.809 1 94.81 50 ASP B CA 1
ATOM 4636 C C . ASP B 1 50 ? 0.069 17.188 -0.879 1 94.81 50 ASP B C 1
ATOM 4638 O O . ASP B 1 50 ? 0.654 17.828 -1.756 1 94.81 50 ASP B O 1
ATOM 4642 N N . ILE B 1 51 ? -0.688 17.734 0.026 1 96 51 ILE B N 1
ATOM 4643 C CA . ILE B 1 51 ? -0.871 19.172 0.081 1 96 51 ILE B CA 1
ATOM 4644 C C . ILE B 1 51 ? 0.461 19.859 0.398 1 96 51 ILE B C 1
ATOM 4646 O O . ILE B 1 51 ? 0.835 20.844 -0.247 1 96 51 ILE B O 1
ATOM 4650 N N . TYR B 1 52 ? 1.119 19.281 1.382 1 97 52 TYR B N 1
ATOM 4651 C CA . TYR B 1 52 ? 2.463 19.75 1.696 1 97 52 TYR B CA 1
ATOM 4652 C C . TYR B 1 52 ? 3.346 19.75 0.454 1 97 52 TYR B C 1
ATOM 4654 O O . TYR B 1 52 ? 4.055 20.719 0.189 1 97 52 TYR B O 1
ATOM 4662 N N . GLY B 1 53 ? 3.309 18.688 -0.263 1 95.25 53 GLY B N 1
ATOM 4663 C CA . GLY B 1 53 ? 4.137 18.547 -1.452 1 95.25 53 GLY B CA 1
ATOM 4664 C C . GLY B 1 53 ? 3.846 19.594 -2.504 1 95.25 53 GLY B C 1
ATOM 4665 O O . GLY B 1 53 ? 4.75 20.031 -3.217 1 95.25 53 GLY B O 1
ATOM 4666 N N . GLU B 1 54 ? 2.629 20.016 -2.605 1 92.88 54 GLU B N 1
ATOM 4667 C CA . GLU B 1 54 ? 2.225 21.031 -3.568 1 92.88 54 GLU B CA 1
ATOM 4668 C C . GLU B 1 54 ? 2.803 22.406 -3.203 1 92.88 54 GLU B C 1
ATOM 4670 O O . GLU B 1 54 ? 3.094 23.219 -4.082 1 92.88 54 GLU B O 1
ATOM 4675 N N . ILE B 1 55 ? 3.012 22.625 -1.954 1 95.31 55 ILE B N 1
ATOM 4676 C CA . ILE B 1 55 ? 3.389 23.953 -1.48 1 95.31 55 ILE B CA 1
ATOM 4677 C C . ILE B 1 55 ? 4.895 24 -1.226 1 95.31 55 ILE B C 1
ATOM 4679 O O . ILE B 1 55 ? 5.512 25.062 -1.306 1 95.31 55 ILE B O 1
ATOM 4683 N N . ASP B 1 56 ? 5.477 22.891 -0.986 1 96.31 56 ASP B N 1
ATOM 4684 C CA . ASP B 1 56 ? 6.871 22.812 -0.561 1 96.31 56 ASP B CA 1
ATOM 4685 C C . ASP B 1 56 ? 7.816 23.172 -1.708 1 96.31 56 ASP B C 1
ATOM 4687 O O . ASP B 1 56 ? 8.039 22.359 -2.607 1 96.31 56 ASP B O 1
ATOM 4691 N N . LYS B 1 57 ? 8.398 24.297 -1.584 1 95.06 57 LYS B N 1
ATOM 4692 C CA . LYS B 1 57 ? 9.477 24.75 -2.461 1 95.06 57 LYS B CA 1
ATOM 4693 C C . LYS B 1 57 ? 10.688 25.203 -1.653 1 95.06 57 LYS B C 1
ATOM 4695 O O . LYS B 1 57 ? 11.359 26.172 -2.025 1 95.06 57 LYS B O 1
ATOM 4700 N N . THR B 1 58 ? 10.805 24.594 -0.533 1 96.69 58 THR B N 1
ATOM 4701 C CA . THR B 1 58 ? 11.914 24.938 0.349 1 96.69 58 THR B CA 1
ATOM 4702 C C . THR B 1 58 ? 13.242 24.438 -0.22 1 96.69 58 THR B C 1
ATOM 4704 O O . THR B 1 58 ? 13.258 23.5 -1.02 1 96.69 58 THR B O 1
ATOM 4707 N N . TYR B 1 59 ? 14.328 25.078 0.264 1 95.62 59 TYR B N 1
ATOM 4708 C CA . TYR B 1 59 ? 15.648 24.719 -0.245 1 95.62 59 TYR B CA 1
ATOM 4709 C C . TYR B 1 59 ? 16.5 24.078 0.846 1 95.62 59 TYR B C 1
ATOM 4711 O O . TYR B 1 59 ? 17.641 23.688 0.598 1 95.62 59 TYR B O 1
ATOM 4719 N N . SER B 1 60 ? 15.938 23.969 2.014 1 96.31 60 SER B N 1
ATOM 4720 C CA . SER B 1 60 ? 16.75 23.484 3.127 1 96.31 60 SER B CA 1
ATOM 4721 C C . SER B 1 60 ? 15.961 22.516 4.008 1 96.31 60 SER B C 1
ATOM 4723 O O . SER B 1 60 ? 14.727 22.531 4.012 1 96.31 60 SER B O 1
ATOM 4725 N N . THR B 1 61 ? 16.672 21.719 4.793 1 96.25 61 THR B N 1
ATOM 4726 C CA . THR B 1 61 ? 16.047 20.781 5.707 1 96.25 61 THR B CA 1
ATOM 4727 C C . THR B 1 61 ? 15.273 21.516 6.797 1 96.25 61 THR B C 1
ATOM 4729 O O . THR B 1 61 ? 14.117 21.188 7.078 1 96.25 61 THR B O 1
ATOM 4732 N N . PRO B 1 62 ? 15.906 22.562 7.367 1 97.25 62 PRO B N 1
ATOM 4733 C CA . PRO B 1 62 ? 15.109 23.328 8.328 1 97.25 62 PRO B CA 1
ATOM 4734 C C . PRO B 1 62 ? 13.82 23.875 7.715 1 97.25 62 PRO B C 1
ATOM 4736 O O . PRO B 1 62 ? 12.773 23.875 8.375 1 97.25 62 PRO B O 1
ATOM 4739 N N . GLY B 1 63 ? 13.93 24.281 6.508 1 98 63 GLY B N 1
ATOM 4740 C CA . GLY B 1 63 ? 12.75 24.797 5.832 1 98 63 GLY B CA 1
ATOM 4741 C C . GLY B 1 63 ? 11.656 23.766 5.66 1 98 63 GLY B C 1
ATOM 4742 O O . GLY B 1 63 ? 10.484 24.031 5.93 1 98 63 GLY B O 1
ATOM 4743 N N . GLU B 1 64 ? 12.047 22.625 5.273 1 97.38 64 GLU B N 1
ATOM 4744 C CA . GLU B 1 64 ? 11.102 21.531 5.102 1 97.38 64 GLU B CA 1
ATOM 4745 C C . GLU B 1 64 ? 10.398 21.203 6.414 1 97.38 64 GLU B C 1
ATOM 4747 O O . GLU B 1 64 ? 9.18 21.016 6.441 1 97.38 64 GLU B O 1
ATOM 4752 N N . GLN B 1 65 ? 11.195 21.125 7.391 1 97.62 65 GLN B N 1
ATOM 4753 C CA . GLN B 1 65 ? 10.68 20.672 8.68 1 97.62 65 GLN B CA 1
ATOM 4754 C C . GLN B 1 65 ? 9.805 21.75 9.328 1 97.62 65 GLN B C 1
ATOM 4756 O O . GLN B 1 65 ? 8.781 21.438 9.938 1 97.62 65 GLN B O 1
ATOM 4761 N N . VAL B 1 66 ? 10.164 22.984 9.172 1 97.81 66 VAL B N 1
ATOM 4762 C CA . VAL B 1 66 ? 9.359 24.062 9.734 1 97.81 66 VAL B CA 1
ATOM 4763 C C . VAL B 1 66 ? 8.055 24.203 8.945 1 97.81 66 VAL B C 1
ATOM 4765 O O . VAL B 1 66 ? 7 24.453 9.531 1 97.81 66 VAL B O 1
ATOM 4768 N N . LEU B 1 67 ? 8.125 24.078 7.648 1 98.31 67 LEU B N 1
ATOM 4769 C CA . LEU B 1 67 ? 6.906 24.094 6.848 1 98.31 67 LEU B CA 1
ATOM 4770 C C . LEU B 1 67 ? 5.934 23.016 7.305 1 98.31 67 LEU B C 1
ATOM 4772 O O . LEU B 1 67 ? 4.734 23.266 7.441 1 98.31 67 LEU B O 1
ATOM 4776 N N . TYR B 1 68 ? 6.453 21.844 7.535 1 98 68 TYR B N 1
ATOM 4777 C CA . TYR B 1 68 ? 5.633 20.766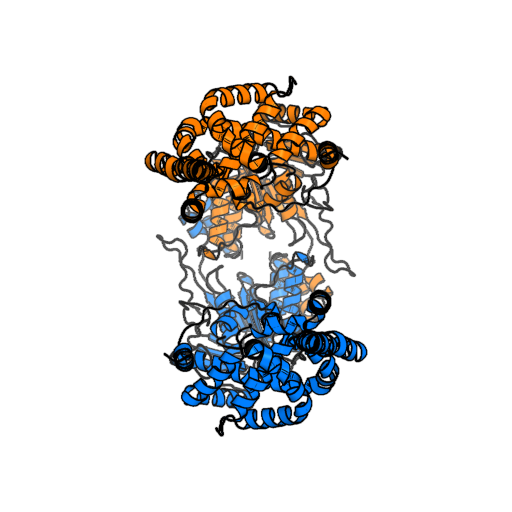 8.062 1 98 68 TYR B CA 1
ATOM 4778 C C . TYR B 1 68 ? 4.984 21.156 9.383 1 98 68 TYR B C 1
ATOM 4780 O O . TYR B 1 68 ? 3.795 20.922 9.594 1 98 68 TYR B O 1
ATOM 4788 N N . SER B 1 69 ? 5.797 21.781 10.203 1 97.06 69 SER B N 1
ATOM 4789 C CA . SER B 1 69 ? 5.305 22.219 11.508 1 97.06 69 SER B CA 1
ATOM 4790 C C . SER B 1 69 ? 4.207 23.281 11.367 1 97.06 69 SER B C 1
ATOM 4792 O O . SER B 1 69 ? 3.262 23.312 12.148 1 97.06 69 SER B O 1
ATOM 4794 N N . ILE B 1 70 ? 4.352 24.094 10.406 1 97.38 70 ILE B N 1
ATOM 4795 C CA . ILE B 1 70 ? 3.346 25.109 10.148 1 97.38 70 ILE B CA 1
ATOM 4796 C C . ILE B 1 70 ? 2.012 24.453 9.805 1 97.38 70 ILE B C 1
ATOM 4798 O O . ILE B 1 70 ? 0.973 24.812 10.367 1 97.38 70 ILE B O 1
ATOM 4802 N N . PHE B 1 71 ? 2.016 23.469 8.984 1 97.94 71 PHE B N 1
ATOM 4803 C CA . PHE B 1 71 ? 0.801 22.75 8.617 1 97.94 71 PHE B CA 1
ATOM 4804 C C . PHE B 1 71 ? 0.23 22 9.82 1 97.94 71 PHE B C 1
ATOM 4806 O O . PHE B 1 71 ? -0.988 21.953 10 1 97.94 71 PHE B O 1
ATOM 4813 N N . LYS B 1 72 ? 1.09 21.453 10.617 1 97.5 72 LYS B N 1
ATOM 4814 C CA . LYS B 1 72 ? 0.704 20.594 11.734 1 97.5 72 LYS B CA 1
ATOM 4815 C C . LYS B 1 72 ? 0.038 21.406 12.844 1 97.5 72 LYS B C 1
ATOM 4817 O O . LYS B 1 72 ? -0.739 20.859 13.633 1 97.5 72 LYS B O 1
ATOM 4822 N N . ASN B 1 73 ? 0.352 22.734 12.82 1 97.19 73 ASN B N 1
ATOM 4823 C CA . ASN B 1 73 ? -0.113 23.562 13.93 1 97.19 73 ASN B CA 1
ATOM 4824 C C . ASN B 1 73 ? -0.891 24.781 13.422 1 97.19 73 ASN B C 1
ATOM 4826 O O . ASN B 1 73 ? -0.389 25.906 13.461 1 97.19 73 ASN B O 1
ATOM 4830 N N . PRO B 1 74 ? -2.152 24.547 13.07 1 97.75 74 PRO B N 1
ATOM 4831 C CA . PRO B 1 74 ? -2.973 25.703 12.68 1 97.75 74 PRO B CA 1
ATOM 4832 C C . PRO B 1 74 ? -3.092 26.734 13.789 1 97.75 74 PRO B C 1
ATOM 4834 O O . PRO B 1 74 ? -3.148 26.391 14.969 1 97.75 74 PRO B O 1
ATOM 4837 N N . LEU B 1 75 ? -3.121 27.953 13.375 1 97 75 LEU B N 1
ATOM 4838 C CA . LEU B 1 75 ? -3.217 29.047 14.336 1 97 75 LEU B CA 1
ATOM 4839 C C . LEU B 1 75 ? -4.672 29.344 14.672 1 97 75 LEU B C 1
ATOM 4841 O O . LEU B 1 75 ? -5.551 29.234 13.82 1 97 75 LEU B O 1
ATOM 4845 N N . MET B 1 76 ? -4.926 29.688 15.953 1 96.56 76 MET B N 1
ATOM 4846 C CA . MET B 1 76 ? -6.262 30.031 16.438 1 96.56 76 MET B CA 1
ATOM 4847 C C . MET B 1 76 ? -6.367 31.516 16.734 1 96.56 76 MET B C 1
ATOM 4849 O O . MET B 1 76 ? -7.074 31.922 17.656 1 96.56 76 MET B O 1
ATOM 4853 N N . SER B 1 77 ? -5.531 32.281 15.977 1 95.88 77 SER B N 1
ATOM 4854 C CA . SER B 1 77 ? -5.469 33.719 16.203 1 95.88 77 SER B CA 1
ATOM 4855 C C . SER B 1 77 ? -5.371 34.469 14.883 1 95.88 77 SER B C 1
ATOM 4857 O O . SER B 1 77 ? -4.418 34.312 14.125 1 95.88 77 SER B O 1
ATOM 4859 N N . GLU B 1 78 ? -6.32 35.344 14.727 1 96.81 78 GLU B N 1
ATOM 4860 C CA . GLU B 1 78 ? -6.34 36.156 13.508 1 96.81 78 GLU B CA 1
ATOM 4861 C C . GLU B 1 78 ? -5.129 37.094 13.445 1 96.81 78 GLU B C 1
ATOM 4863 O O . GLU B 1 78 ? -4.59 37.344 12.359 1 96.81 78 GLU B O 1
ATOM 4868 N N . GLU B 1 79 ? -4.715 37.531 14.555 1 97.31 79 GLU B N 1
ATOM 4869 C CA . GLU B 1 79 ? -3.557 38.438 14.617 1 97.31 79 GLU B CA 1
ATOM 4870 C C . GLU B 1 79 ? -2.295 37.719 14.125 1 97.31 79 GLU B C 1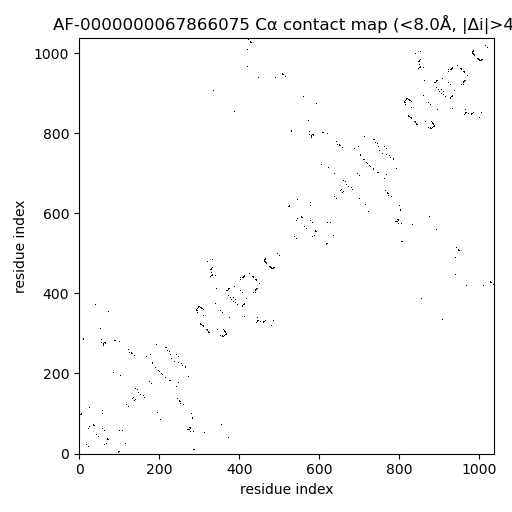
ATOM 4872 O O . GLU B 1 79 ? -1.557 38.281 13.305 1 97.31 79 GLU B O 1
ATOM 4877 N N . LYS B 1 80 ? -2.074 36.625 14.602 1 97.06 80 LYS B N 1
ATOM 4878 C CA . LYS B 1 80 ? -0.898 35.844 14.195 1 97.06 80 LYS B CA 1
ATOM 4879 C C . LYS B 1 80 ? -0.946 35.5 12.711 1 97.06 80 LYS B C 1
ATOM 4881 O O . LYS B 1 80 ? 0.075 35.562 12.023 1 97.06 80 LYS B O 1
ATOM 4886 N N . LEU B 1 81 ? -2.088 35.188 12.234 1 97.94 81 LEU B N 1
ATOM 4887 C CA . LEU B 1 81 ? -2.264 34.844 10.828 1 97.94 81 LEU B CA 1
ATOM 4888 C C . LEU B 1 81 ? -1.994 36.062 9.953 1 97.94 81 LEU B C 1
ATOM 4890 O O . LEU B 1 81 ? -1.339 35.969 8.914 1 97.94 81 LEU B O 1
ATOM 4894 N N . ASN B 1 82 ? -2.494 37.156 10.383 1 97.44 82 ASN B N 1
ATOM 4895 C CA . ASN B 1 82 ? -2.289 38.375 9.625 1 97.44 82 ASN B CA 1
ATOM 4896 C C . ASN B 1 82 ? -0.812 38.75 9.562 1 97.44 82 ASN B C 1
ATOM 4898 O O . ASN B 1 82 ? -0.321 39.188 8.523 1 97.44 82 ASN B O 1
ATOM 4902 N N . LYS B 1 83 ? -0.172 38.625 10.664 1 96.81 83 LYS B N 1
ATOM 4903 C CA . LYS B 1 83 ? 1.26 38.906 10.688 1 96.81 83 LYS B CA 1
ATOM 4904 C C . LYS B 1 83 ? 2.012 38.031 9.695 1 96.81 83 LYS B C 1
ATOM 4906 O O . LYS B 1 83 ? 2.857 38.5 8.945 1 96.81 83 LYS B O 1
ATOM 4911 N N . ARG B 1 84 ? 1.715 36.812 9.703 1 97.31 84 ARG B N 1
ATOM 4912 C CA . ARG B 1 84 ? 2.346 35.875 8.781 1 97.31 84 ARG B CA 1
ATOM 4913 C C . ARG B 1 84 ? 2.023 36.219 7.332 1 97.31 84 ARG B C 1
ATOM 4915 O O . ARG B 1 84 ? 2.914 36.219 6.48 1 97.31 84 ARG B O 1
ATOM 4922 N N . SER B 1 85 ? 0.767 36.438 7.09 1 97.12 85 SER B N 1
ATOM 4923 C CA . SER B 1 85 ? 0.312 36.781 5.742 1 97.12 85 SER B CA 1
ATOM 4924 C C . SER B 1 85 ? 0.999 38.031 5.223 1 97.12 85 SER B C 1
ATOM 4926 O O . SER B 1 85 ? 1.345 38.125 4.043 1 97.12 85 SER B O 1
ATOM 4928 N N . GLU B 1 86 ? 1.175 38.969 6.062 1 97.19 86 GLU B N 1
ATOM 4929 C CA . GLU B 1 86 ? 1.847 40.188 5.68 1 97.19 86 GLU B CA 1
ATOM 4930 C C . GLU B 1 86 ? 3.281 39.938 5.23 1 97.19 86 GLU B C 1
ATOM 4932 O O . GLU B 1 86 ? 3.746 40.5 4.242 1 97.19 86 GLU B O 1
ATOM 4937 N N . LEU B 1 87 ? 3.92 39.188 5.949 1 97.5 87 LEU B N 1
ATOM 4938 C CA . LEU B 1 87 ? 5.297 38.844 5.605 1 97.5 87 LEU B CA 1
ATOM 4939 C C . LEU B 1 87 ? 5.355 38.094 4.289 1 97.5 87 LEU B C 1
ATOM 4941 O O . LEU B 1 87 ? 6.223 38.344 3.449 1 97.5 87 LEU B O 1
ATOM 4945 N N . ILE B 1 88 ? 4.473 37.156 4.109 1 97.75 88 ILE B N 1
ATOM 4946 C CA . ILE B 1 88 ? 4.395 36.375 2.875 1 97.75 88 ILE B CA 1
ATOM 4947 C C . ILE B 1 88 ? 4.16 37.312 1.694 1 97.75 88 ILE B C 1
ATOM 4949 O O . ILE B 1 88 ? 4.848 37.219 0.673 1 97.75 88 ILE B O 1
ATOM 4953 N N . ASP B 1 89 ? 3.252 38.219 1.847 1 97.56 89 ASP B N 1
ATOM 4954 C CA . ASP B 1 89 ? 2.955 39.188 0.795 1 97.56 89 ASP B CA 1
ATOM 4955 C C . ASP B 1 89 ? 4.168 40.062 0.499 1 97.56 89 ASP B C 1
ATOM 4957 O O . ASP B 1 89 ? 4.434 40.406 -0.658 1 97.56 89 ASP B O 1
ATOM 4961 N N . TYR B 1 90 ? 4.836 40.406 1.534 1 97.88 90 TYR B N 1
ATOM 4962 C CA . TYR B 1 90 ? 6.035 41.219 1.372 1 97.88 90 TYR B CA 1
ATOM 4963 C C . TYR B 1 90 ? 7.078 40.5 0.535 1 97.88 90 TYR B C 1
ATOM 4965 O O . TYR B 1 90 ? 7.746 41.094 -0.306 1 97.88 90 TYR B O 1
ATOM 4973 N N . PHE B 1 91 ? 7.234 39.25 0.742 1 97.5 91 PHE B N 1
ATOM 4974 C CA . PHE B 1 91 ? 8.195 38.438 -0.013 1 97.5 91 PHE B CA 1
ATOM 4975 C C . PHE B 1 91 ? 7.797 38.344 -1.481 1 97.5 91 PHE B C 1
ATOM 4977 O O . PHE B 1 91 ? 8.656 38.281 -2.359 1 97.5 91 PHE B O 1
ATOM 4984 N N . ILE B 1 92 ? 6.547 38.344 -1.745 1 96.38 92 ILE B N 1
ATOM 4985 C CA . ILE B 1 92 ? 6.059 38.312 -3.119 1 96.38 92 ILE B CA 1
ATOM 4986 C C . ILE B 1 92 ? 6.348 39.656 -3.801 1 96.38 92 ILE B C 1
ATOM 4988 O O . ILE B 1 92 ? 6.773 39.688 -4.957 1 96.38 92 ILE B O 1
ATOM 4992 N N . GLU B 1 93 ? 6.176 40.719 -3.088 1 96.62 93 GLU B N 1
ATOM 4993 C CA . GLU B 1 93 ? 6.293 42.062 -3.637 1 96.62 93 GLU B CA 1
ATOM 4994 C C . GLU B 1 93 ? 7.754 42.469 -3.791 1 96.62 93 GLU B C 1
ATOM 4996 O O . GLU B 1 93 ? 8.094 43.312 -4.645 1 96.62 93 GLU B O 1
ATOM 5001 N N . ASN B 1 94 ? 8.609 41.938 -2.965 1 96.19 94 ASN B N 1
ATOM 5002 C CA . ASN B 1 94 ? 10.031 42.281 -2.977 1 96.19 94 ASN B CA 1
ATOM 5003 C C . ASN B 1 94 ? 10.883 41.125 -3.463 1 96.19 94 ASN B C 1
ATOM 5005 O O . ASN B 1 94 ? 11.586 40.469 -2.672 1 96.19 94 ASN B O 1
ATOM 5009 N N . GLN B 1 95 ? 10.992 41.031 -4.66 1 93.44 95 GLN B N 1
ATOM 5010 C CA . GLN B 1 95 ? 11.594 39.844 -5.301 1 93.44 95 GLN B CA 1
ATOM 5011 C C . GLN B 1 95 ? 13.102 39.812 -5.062 1 93.44 95 GLN B C 1
ATOM 5013 O O . GLN B 1 95 ? 13.688 38.75 -4.945 1 93.44 95 GLN B O 1
ATOM 5018 N N . ASP B 1 96 ? 13.719 40.938 -5.051 1 94.44 96 ASP B N 1
ATOM 5019 C CA . ASP B 1 96 ? 15.156 40.969 -4.824 1 94.44 96 ASP B CA 1
ATOM 5020 C C . ASP B 1 96 ? 15.508 40.438 -3.438 1 94.44 96 ASP B C 1
ATOM 5022 O O . ASP B 1 96 ? 16.453 39.656 -3.293 1 94.44 96 ASP B O 1
ATOM 5026 N N . LEU B 1 97 ? 14.766 40.938 -2.488 1 96.19 97 LEU B N 1
ATOM 5027 C CA . LEU B 1 97 ? 14.961 40.438 -1.124 1 96.19 97 LEU B CA 1
ATOM 5028 C C . LEU B 1 97 ? 14.75 38.938 -1.042 1 96.19 97 LEU B C 1
ATOM 5030 O O . LEU B 1 97 ? 15.578 38.219 -0.48 1 96.19 97 LEU B O 1
ATOM 5034 N N . THR B 1 98 ? 13.672 38.531 -1.641 1 96.75 98 THR B N 1
ATOM 5035 C CA . THR B 1 98 ? 13.312 37.125 -1.605 1 96.75 98 THR B CA 1
ATOM 5036 C C . THR B 1 98 ? 14.375 36.281 -2.291 1 96.75 98 THR B C 1
ATOM 5038 O O . THR B 1 98 ? 14.75 35.219 -1.784 1 96.75 98 THR B O 1
ATOM 5041 N N . THR B 1 99 ? 14.82 36.75 -3.387 1 95.94 99 THR B N 1
ATOM 5042 C CA . THR B 1 99 ? 15.852 36.031 -4.133 1 95.94 99 THR B CA 1
ATOM 5043 C C . THR B 1 99 ? 17.125 35.906 -3.312 1 95.94 99 THR B C 1
ATOM 5045 O O . THR B 1 99 ? 17.781 34.875 -3.311 1 95.94 99 THR B O 1
ATOM 5048 N N . GLU B 1 100 ? 17.469 36.969 -2.652 1 95.5 100 GLU B N 1
ATOM 5049 C CA . GLU B 1 100 ? 18.672 36.969 -1.831 1 95.5 100 GLU B CA 1
ATOM 5050 C C . GLU B 1 100 ? 18.562 35.969 -0.687 1 95.5 100 GLU B C 1
ATOM 5052 O O . GLU B 1 100 ? 19.5 35.188 -0.428 1 95.5 100 GLU B O 1
ATOM 5057 N N . ILE B 1 101 ? 17.469 36 -0.011 1 97.31 101 ILE B N 1
ATOM 5058 C CA . ILE B 1 101 ? 17.234 35.062 1.091 1 97.31 101 ILE B CA 1
ATOM 5059 C C . ILE B 1 101 ? 17.266 33.625 0.576 1 97.31 101 ILE B C 1
ATOM 5061 O O . ILE B 1 101 ? 18 32.781 1.105 1 97.31 101 ILE B O 1
ATOM 5065 N N . ARG B 1 102 ? 16.562 33.375 -0.482 1 96.56 102 ARG B N 1
ATOM 5066 C CA . ARG B 1 102 ? 16.422 32.031 -1.025 1 96.56 102 ARG B CA 1
ATOM 5067 C C . ARG B 1 102 ? 17.75 31.516 -1.573 1 96.56 102 ARG B C 1
ATOM 5069 O O . ARG B 1 102 ? 18.047 30.312 -1.501 1 96.56 102 ARG B O 1
ATOM 5076 N N . PHE B 1 103 ? 18.5 32.406 -2.076 1 96.12 103 PHE B N 1
ATOM 5077 C CA . PHE B 1 103 ? 19.828 32.031 -2.572 1 96.12 103 PHE B CA 1
ATOM 5078 C C . PHE B 1 103 ? 20.688 31.484 -1.445 1 96.12 103 PHE B C 1
ATOM 5080 O O . PHE B 1 103 ? 21.375 30.484 -1.617 1 96.12 103 PHE B O 1
ATOM 5087 N N . ASN B 1 104 ? 20.703 32.156 -0.348 1 95.62 104 ASN B N 1
ATOM 5088 C CA . ASN B 1 104 ? 21.469 31.688 0.805 1 95.62 104 ASN B CA 1
ATOM 5089 C C . ASN B 1 104 ? 20.938 30.359 1.337 1 95.62 104 ASN B C 1
ATOM 5091 O O . ASN B 1 104 ? 21.719 29.516 1.801 1 95.62 104 ASN B O 1
ATOM 5095 N N . LEU B 1 105 ? 19.703 30.188 1.241 1 96.81 105 LEU B N 1
ATOM 5096 C CA . LEU B 1 105 ? 19.078 28.938 1.691 1 96.81 105 LEU B CA 1
ATOM 5097 C C . LEU B 1 105 ? 19.406 27.797 0.732 1 96.81 105 LEU B C 1
ATOM 5099 O O . LEU B 1 105 ? 19.578 26.656 1.157 1 96.81 105 LEU B O 1
ATOM 5103 N N . PHE B 1 106 ? 19.438 28.141 -0.495 1 95.12 106 PHE B N 1
ATOM 5104 C CA . PHE B 1 106 ? 19.828 27.172 -1.517 1 95.12 106 PHE B CA 1
ATOM 5105 C C . PHE B 1 106 ? 21.234 26.672 -1.265 1 95.12 106 PHE B C 1
ATOM 5107 O O . PHE B 1 106 ? 21.5 25.469 -1.402 1 95.12 106 PHE B O 1
ATOM 5114 N N . LYS B 1 107 ? 22.094 27.5 -0.901 1 91.88 107 LYS B N 1
ATOM 5115 C CA . LYS B 1 107 ? 23.469 27.125 -0.603 1 91.88 107 LYS B CA 1
ATOM 5116 C C . LYS B 1 107 ? 23.547 26.25 0.643 1 91.88 107 LYS B C 1
ATOM 5118 O O . LYS B 1 107 ? 24.391 25.359 0.73 1 91.88 107 LYS B O 1
ATOM 5123 N N . LEU B 1 108 ? 22.703 26.562 1.594 1 93.69 108 LEU B N 1
ATOM 5124 C CA . LEU B 1 108 ? 22.641 25.719 2.785 1 93.69 108 LEU B CA 1
ATOM 5125 C C . LEU B 1 108 ? 22.281 24.281 2.424 1 93.69 108 LEU B C 1
ATOM 5127 O O . LEU B 1 108 ? 22.891 23.344 2.92 1 93.69 108 LEU B O 1
ATOM 5131 N N . GLY B 1 109 ? 21.266 24.141 1.667 1 93.25 109 GLY B N 1
ATOM 5132 C CA . GLY B 1 109 ? 20.906 22.828 1.133 1 93.25 109 GLY B CA 1
ATOM 5133 C C . GLY B 1 109 ? 20.266 21.922 2.16 1 93.25 109 GLY B C 1
ATOM 5134 O O . GLY B 1 109 ? 19.625 22.391 3.107 1 93.25 109 GLY B O 1
ATOM 5135 N N . TYR B 1 110 ? 20.359 20.562 1.897 1 92.38 110 TYR B N 1
ATOM 5136 C CA . TYR B 1 110 ? 19.609 19.594 2.695 1 92.38 110 TYR B CA 1
ATOM 5137 C C . TYR B 1 110 ? 20.531 18.688 3.479 1 92.38 110 TYR B C 1
ATOM 5139 O O . TYR B 1 110 ? 21.578 18.266 2.969 1 92.38 110 TYR B O 1
ATOM 5147 N N . ASP B 1 111 ? 20.141 18.484 4.711 1 90.56 111 ASP B N 1
ATOM 5148 C CA . ASP B 1 111 ? 20.703 17.422 5.535 1 90.56 111 ASP B CA 1
ATOM 5149 C C . ASP B 1 111 ? 19.859 16.156 5.438 1 90.56 111 ASP B C 1
ATOM 5151 O O . ASP B 1 111 ? 19.062 15.867 6.336 1 90.56 111 ASP B O 1
ATOM 5155 N N . LYS B 1 112 ? 20.031 15.383 4.484 1 82.75 112 LYS B N 1
ATOM 5156 C CA . LYS B 1 112 ? 19.125 14.312 4.078 1 82.75 112 LYS B CA 1
ATOM 5157 C C . LYS B 1 112 ? 18.969 13.273 5.191 1 82.75 112 LYS B C 1
ATOM 5159 O O . LYS B 1 112 ? 17.922 12.641 5.309 1 82.75 112 LYS B O 1
ATOM 5164 N N . LYS B 1 113 ? 19.906 13.094 6.027 1 85.31 113 LYS B N 1
ATOM 5165 C CA . LYS B 1 113 ? 19.844 12.062 7.062 1 85.31 113 LYS B CA 1
ATOM 5166 C C . LYS B 1 113 ? 19.5 12.672 8.414 1 85.31 113 LYS B C 1
ATOM 5168 O O . LYS B 1 113 ? 19.469 11.969 9.43 1 85.31 113 LYS B O 1
ATOM 5173 N N . ASN B 1 114 ? 19.219 13.945 8.438 1 89.19 114 ASN B N 1
ATOM 5174 C CA . ASN B 1 114 ? 18.859 14.68 9.641 1 89.19 114 ASN B CA 1
ATOM 5175 C C . ASN B 1 114 ? 19.891 14.508 10.742 1 89.19 114 ASN B C 1
ATOM 5177 O O . ASN B 1 114 ? 19.547 14.273 11.898 1 89.19 114 ASN B O 1
ATOM 5181 N N . ARG B 1 115 ? 21.094 14.594 10.375 1 86.19 115 ARG B N 1
ATOM 5182 C CA . ARG B 1 115 ? 22.188 14.336 11.305 1 86.19 115 ARG B CA 1
ATOM 5183 C C . ARG B 1 115 ? 22.344 15.477 12.305 1 86.19 115 ARG B C 1
ATOM 5185 O O . ARG B 1 115 ? 22.703 15.25 13.461 1 86.19 115 ARG B O 1
ATOM 5192 N N . LEU B 1 116 ? 22.094 16.656 11.891 1 89.62 116 LEU B N 1
ATOM 5193 C CA . LEU B 1 116 ? 22.25 17.797 12.773 1 89.62 116 LEU B CA 1
ATOM 5194 C C . LEU B 1 116 ? 21.266 17.734 13.938 1 89.62 116 LEU B C 1
ATOM 5196 O O . LEU B 1 116 ? 21.672 17.844 15.102 1 89.62 116 LEU B O 1
ATOM 5200 N N . LEU B 1 117 ? 20.031 17.547 13.648 1 88.81 117 LEU B N 1
ATOM 5201 C CA . LEU B 1 117 ? 19.031 17.484 14.719 1 88.81 117 LEU B CA 1
ATOM 5202 C C . LEU B 1 117 ? 19.297 16.297 15.641 1 88.81 117 LEU B C 1
ATOM 5204 O O . LEU B 1 117 ? 19.078 16.391 16.844 1 88.81 117 LEU B O 1
ATOM 5208 N N . GLU B 1 118 ? 19.734 15.234 15.039 1 83.88 118 GLU B N 1
ATOM 5209 C CA . GLU B 1 118 ? 20.109 14.078 15.844 1 83.88 118 GLU B CA 1
ATOM 5210 C C . GLU B 1 118 ? 21.25 14.422 16.797 1 83.88 118 GLU B C 1
ATOM 5212 O O . GLU B 1 118 ? 21.234 14.008 17.953 1 83.88 118 GLU B O 1
ATOM 5217 N N . MET B 1 119 ? 22.141 15.109 16.234 1 83.38 119 MET B N 1
ATOM 5218 C CA . MET B 1 119 ? 23.312 15.5 17.016 1 83.38 119 MET B CA 1
ATOM 5219 C C . MET B 1 119 ? 22.922 16.406 18.172 1 83.38 119 MET B C 1
ATOM 5221 O O . MET B 1 119 ? 23.438 16.25 19.281 1 83.38 119 MET B O 1
ATOM 5225 N N . ILE B 1 120 ? 22.016 17.25 17.953 1 84.69 120 ILE B N 1
ATOM 5226 C CA . ILE B 1 120 ? 21.609 18.219 18.969 1 84.69 120 ILE B CA 1
ATOM 5227 C C . ILE B 1 120 ? 20.719 17.547 20 1 84.69 120 ILE B C 1
ATOM 5229 O O . ILE B 1 120 ? 20.766 17.891 21.188 1 84.69 120 ILE B O 1
ATOM 5233 N N . SER B 1 121 ? 19.938 16.578 19.562 1 81.81 121 SER B N 1
ATOM 5234 C CA . SER B 1 121 ? 18.953 15.953 20.453 1 81.81 121 SER B CA 1
ATOM 5235 C C . SER B 1 121 ? 19.594 14.852 21.281 1 81.81 121 SER B C 1
ATOM 5237 O O . SER B 1 121 ? 19.156 14.57 22.406 1 81.81 121 SER B O 1
ATOM 5239 N N . ASP B 1 122 ? 20.562 14.18 20.609 1 75.25 122 ASP B N 1
ATOM 5240 C CA . ASP B 1 122 ? 21.203 13.055 21.297 1 75.25 122 ASP B CA 1
ATOM 5241 C C . ASP B 1 122 ? 22.281 13.539 22.25 1 75.25 122 ASP B C 1
ATOM 5243 O O . ASP B 1 122 ? 22.859 14.617 22.062 1 75.25 122 ASP B O 1
ATOM 5247 N N . LYS B 1 123 ? 22.453 12.727 23.281 1 70.44 123 LYS B N 1
ATOM 5248 C CA . LYS B 1 123 ? 23.594 13.008 24.141 1 70.44 123 LYS B CA 1
ATOM 5249 C C . LYS B 1 123 ? 24.906 12.641 23.453 1 70.44 123 LYS B C 1
ATOM 5251 O O . LYS B 1 123 ? 25.125 11.477 23.094 1 70.44 123 LYS B O 1
ATOM 5256 N N . LEU B 1 124 ? 25.641 13.609 23.016 1 70.31 124 LEU B N 1
ATOM 5257 C CA . LEU B 1 124 ? 26.922 13.398 22.344 1 70.31 124 LEU B CA 1
ATOM 5258 C C . LEU B 1 124 ? 27.984 12.938 23.344 1 70.31 124 LEU B C 1
ATOM 5260 O O . LEU B 1 124 ? 27.984 13.367 24.5 1 70.31 124 LEU B O 1
ATOM 5264 N N . PRO B 1 125 ? 28.656 11.867 22.875 1 67.38 125 PRO B N 1
ATOM 5265 C CA . PRO B 1 125 ? 29.766 11.477 23.766 1 67.38 125 PRO B CA 1
ATOM 5266 C C . PRO B 1 125 ? 30.812 12.57 23.922 1 67.38 125 PRO B C 1
ATOM 5268 O O . PRO B 1 125 ? 31.344 13.062 22.922 1 67.38 125 PRO B O 1
ATOM 5271 N N . VAL B 1 126 ? 30.906 13.148 25.078 1 68.56 126 VAL B N 1
ATOM 5272 C CA . VAL B 1 126 ? 31.969 14.094 25.406 1 68.56 126 VAL B CA 1
ATOM 5273 C C . VAL B 1 126 ? 33.188 13.344 25.922 1 68.56 126 VAL B C 1
ATOM 5275 O O . VAL B 1 126 ? 33.094 12.609 26.906 1 68.56 126 VAL B O 1
ATOM 5278 N N . ASN B 1 127 ? 34.156 13.211 25.016 1 76.38 127 ASN B N 1
ATOM 5279 C CA . ASN B 1 127 ? 35.375 12.508 25.422 1 76.38 127 ASN B CA 1
ATOM 5280 C C . ASN B 1 127 ? 36.594 13.352 25.156 1 76.38 127 ASN B C 1
ATOM 5282 O O . ASN B 1 127 ? 37.156 13.352 24.062 1 76.38 127 ASN B O 1
ATOM 5286 N N . LYS B 1 128 ? 37.062 14.023 26.125 1 78.5 128 LYS B N 1
ATOM 5287 C CA . LYS B 1 128 ? 38.25 14.883 26.016 1 78.5 128 LYS B CA 1
ATOM 5288 C C . LYS B 1 128 ? 39.5 14.062 25.703 1 78.5 128 LYS B C 1
ATOM 5290 O O . LYS B 1 128 ? 40.406 14.531 25.016 1 78.5 128 LYS B O 1
ATOM 5295 N N . LYS B 1 129 ? 39.469 12.828 26.156 1 81.44 129 LYS B N 1
ATOM 5296 C CA . LYS B 1 129 ? 40.625 11.953 25.922 1 81.44 129 LYS B CA 1
ATOM 5297 C C . LYS B 1 129 ? 40.75 11.641 24.438 1 81.44 129 LYS B C 1
ATOM 5299 O O . LYS B 1 129 ? 41.875 11.656 23.891 1 81.44 129 LYS B O 1
ATOM 5304 N N . LYS B 1 130 ? 39.625 11.453 23.906 1 83.69 130 LYS B N 1
ATOM 5305 C CA . LYS B 1 130 ? 39.688 11.156 22.469 1 83.69 130 LYS B CA 1
ATOM 5306 C C . LYS B 1 130 ? 40.125 12.375 21.672 1 83.69 130 LYS B C 1
ATOM 5308 O O . LYS B 1 130 ? 40.844 12.242 20.672 1 83.69 130 LYS B O 1
ATOM 5313 N N . TYR B 1 131 ? 39.781 13.516 22.188 1 83.38 131 TYR B N 1
ATOM 5314 C CA . TYR B 1 131 ? 40.25 14.734 21.516 1 83.38 131 TYR B CA 1
ATOM 5315 C C . TYR B 1 131 ? 41.781 14.797 21.484 1 83.38 131 TYR B C 1
ATOM 5317 O O . TYR B 1 131 ? 42.375 14.984 20.422 1 83.38 131 TYR B O 1
ATOM 5325 N N . TRP B 1 132 ? 42.344 14.57 22.547 1 85.38 132 TRP B N 1
ATOM 5326 C CA . TRP B 1 132 ? 43.781 14.672 22.656 1 85.38 132 TRP B CA 1
ATOM 5327 C C . TRP B 1 132 ? 44.469 13.531 21.906 1 85.38 132 TRP B C 1
ATOM 5329 O O . TRP B 1 132 ? 45.5 13.727 21.281 1 85.38 132 TRP B O 1
ATOM 5339 N N . LEU B 1 133 ? 43.844 12.391 21.969 1 86.94 133 LEU B N 1
ATOM 5340 C CA . LEU B 1 133 ? 44.375 11.242 21.25 1 86.94 133 LEU B CA 1
ATOM 5341 C C . LEU B 1 133 ? 44.406 11.492 19.75 1 86.94 133 LEU B C 1
ATOM 5343 O O . LEU B 1 133 ? 45.438 11.258 19.109 1 86.94 133 LEU B O 1
ATOM 5347 N N . TYR B 1 134 ? 43.375 12.047 19.359 1 85.94 134 TYR B N 1
ATOM 5348 C CA . TYR B 1 134 ? 43.281 12.258 17.906 1 85.94 134 TYR B CA 1
ATOM 5349 C C . TYR B 1 134 ? 44.125 13.469 17.5 1 85.94 134 TYR B C 1
ATOM 5351 O O . TYR B 1 134 ? 44.625 13.523 16.375 1 85.94 134 TYR B O 1
ATOM 5359 N N . LYS B 1 135 ? 44.25 14.367 18.359 1 83.38 135 LYS B N 1
ATOM 5360 C CA . LYS B 1 135 ? 45.156 15.508 18.094 1 83.38 135 LYS B CA 1
ATOM 5361 C C . LYS B 1 135 ? 46.594 15.055 17.938 1 83.38 135 LYS B C 1
ATOM 5363 O O . LYS B 1 135 ? 47.281 15.492 17.016 1 83.38 135 LYS B O 1
ATOM 5368 N N . VAL B 1 136 ? 46.906 14.117 18.719 1 84.69 136 VAL B N 1
ATOM 5369 C CA . VAL B 1 136 ? 48.281 13.617 18.688 1 84.69 136 VAL B CA 1
ATOM 5370 C C . VAL B 1 136 ? 48.5 12.719 17.469 1 84.69 136 VAL B C 1
ATOM 5372 O O . VAL B 1 136 ? 49.438 12.922 16.688 1 84.69 136 VAL B O 1
ATOM 5375 N N . LEU B 1 137 ? 47.594 11.867 17.266 1 85.81 137 LEU B N 1
ATOM 5376 C CA . LEU B 1 137 ? 47.75 10.875 16.203 1 85.81 137 LEU B CA 1
ATOM 5377 C C . LEU B 1 137 ? 47.531 11.5 14.828 1 85.81 137 LEU B C 1
ATOM 5379 O O . LEU B 1 137 ? 48.156 11.094 13.844 1 85.81 137 LEU B O 1
ATOM 5383 N N . GLY B 1 138 ? 46.656 12.43 14.82 1 81.69 138 GLY B N 1
ATOM 5384 C CA . GLY B 1 138 ? 46.25 12.969 13.531 1 81.69 138 GLY B CA 1
ATOM 5385 C C . GLY B 1 138 ? 46.969 14.242 13.164 1 81.69 138 GLY B C 1
ATOM 5386 O O . GLY B 1 138 ? 47.156 14.539 11.977 1 81.69 138 GLY B O 1
ATOM 5387 N N . ASN B 1 139 ? 47.344 15.008 14.109 1 78.5 139 ASN B N 1
ATOM 5388 C CA . ASN B 1 139 ? 47.969 16.297 13.805 1 78.5 139 ASN B CA 1
ATOM 5389 C C . ASN B 1 139 ? 49.469 16.281 14.133 1 78.5 139 ASN B C 1
ATOM 5391 O O . ASN B 1 139 ? 50.312 16.391 13.234 1 78.5 139 ASN B O 1
ATOM 5395 N N . ILE B 1 140 ? 49.781 15.867 15.25 1 75.88 140 ILE B N 1
ATOM 5396 C CA . ILE B 1 140 ? 51.125 16.047 15.734 1 75.88 140 ILE B CA 1
ATOM 5397 C C . ILE B 1 140 ? 52.062 15.023 15.078 1 75.88 140 ILE B C 1
ATOM 5399 O O . ILE B 1 140 ? 53.062 15.391 14.461 1 75.88 140 ILE B O 1
ATOM 5403 N N . ILE B 1 141 ? 51.656 13.797 15.055 1 79.81 141 ILE B N 1
ATOM 5404 C CA . ILE B 1 141 ? 52.562 12.727 14.617 1 79.81 141 ILE B CA 1
ATOM 5405 C C . ILE B 1 141 ? 52.781 12.82 13.109 1 79.81 141 ILE B C 1
ATOM 5407 O O . ILE B 1 141 ? 53.906 12.859 12.641 1 79.81 141 ILE B O 1
ATOM 5411 N N . PRO B 1 142 ? 51.688 12.898 12.422 1 78.5 142 PRO B N 1
ATOM 5412 C CA . PRO B 1 142 ? 51.906 12.969 10.977 1 78.5 142 PRO B CA 1
ATOM 5413 C C . PRO B 1 142 ? 52.688 14.203 10.562 1 78.5 142 PRO B C 1
ATOM 5415 O O . PRO B 1 142 ? 53.594 14.117 9.703 1 78.5 142 PRO B O 1
ATOM 5418 N N . ILE B 1 143 ? 52.469 15.312 11.109 1 75.56 143 ILE B N 1
ATOM 5419 C CA . ILE B 1 143 ? 53.188 16.547 10.766 1 75.56 143 ILE B CA 1
ATOM 5420 C C . ILE B 1 143 ? 54.656 16.406 11.156 1 75.56 143 ILE B C 1
ATOM 5422 O O . ILE B 1 143 ? 55.531 16.797 10.391 1 75.56 143 ILE B O 1
ATOM 5426 N N . ALA B 1 144 ? 54.844 15.883 12.336 1 78.44 144 ALA B N 1
ATOM 5427 C CA . ALA B 1 144 ? 56.219 15.664 12.797 1 78.44 144 ALA B CA 1
ATOM 5428 C C . ALA B 1 144 ? 56.969 14.727 11.852 1 78.44 144 ALA B C 1
ATOM 5430 O O . ALA B 1 144 ? 58.125 14.984 11.508 1 78.44 144 ALA B O 1
ATOM 5431 N N . LEU B 1 145 ? 56.281 13.734 11.422 1 77 145 LEU B N 1
ATOM 5432 C CA . LEU B 1 145 ? 56.938 12.75 10.547 1 77 145 LEU B CA 1
ATOM 5433 C C . LEU B 1 145 ? 57.219 13.344 9.172 1 77 145 LEU B C 1
ATOM 5435 O O . LEU B 1 145 ? 58.25 13.047 8.562 1 77 145 LEU B O 1
ATOM 5439 N N . ILE B 1 146 ? 56.406 14.188 8.695 1 74.94 146 ILE B N 1
ATOM 5440 C CA . ILE B 1 146 ? 56.594 14.859 7.41 1 74.94 146 ILE B CA 1
ATOM 5441 C C . ILE B 1 146 ? 57.812 15.781 7.492 1 74.94 146 ILE B C 1
ATOM 5443 O O . ILE B 1 146 ? 58.656 15.766 6.609 1 74.94 146 ILE B O 1
ATOM 5447 N N . VAL B 1 147 ? 57.844 16.531 8.578 1 75.75 147 VAL B N 1
ATOM 5448 C CA . VAL B 1 147 ? 58.938 17.469 8.773 1 75.75 147 VAL B CA 1
ATOM 5449 C C . VAL B 1 147 ? 60.25 16.688 8.898 1 75.75 147 VAL B C 1
ATOM 5451 O O . VAL B 1 147 ? 61.25 17.047 8.25 1 75.75 147 VAL B O 1
ATOM 5454 N N . LEU B 1 148 ? 60.219 15.633 9.68 1 75.69 148 LEU B N 1
ATOM 5455 C CA . LEU B 1 148 ? 61.406 14.828 9.883 1 75.69 148 LEU B CA 1
ATOM 5456 C C . LEU B 1 148 ? 61.844 14.148 8.586 1 75.69 148 LEU B C 1
ATOM 5458 O O . LEU B 1 148 ? 63.031 14.039 8.297 1 75.69 148 LEU B O 1
ATOM 5462 N N . ALA B 1 149 ? 60.875 13.719 7.855 1 74.31 149 ALA B N 1
ATOM 5463 C CA . ALA B 1 149 ? 61.188 13.086 6.574 1 74.31 149 ALA B CA 1
ATOM 5464 C C . ALA B 1 149 ? 61.812 14.078 5.617 1 74.31 149 ALA B C 1
ATOM 5466 O O . ALA B 1 149 ? 62.75 13.727 4.867 1 74.31 149 ALA B O 1
ATOM 5467 N N . PHE B 1 150 ? 61.375 15.266 5.691 1 71.06 150 PHE B N 1
ATOM 5468 C CA . PHE B 1 150 ? 61.938 16.312 4.832 1 71.06 150 PHE B CA 1
ATOM 5469 C C . PHE B 1 150 ? 63.344 16.703 5.273 1 71.06 150 PHE B C 1
ATOM 5471 O O . PHE B 1 150 ? 64.188 16.922 4.434 1 71.06 150 PHE B O 1
ATOM 5478 N N . ILE B 1 151 ? 63.531 16.703 6.496 1 76.25 151 ILE B N 1
ATOM 5479 C CA . ILE B 1 151 ? 64.812 17.141 7.043 1 76.25 151 ILE B CA 1
ATOM 5480 C C . ILE B 1 151 ? 65.875 16.031 6.871 1 76.25 151 ILE B C 1
ATOM 5482 O O . ILE B 1 151 ? 66.938 16.297 6.414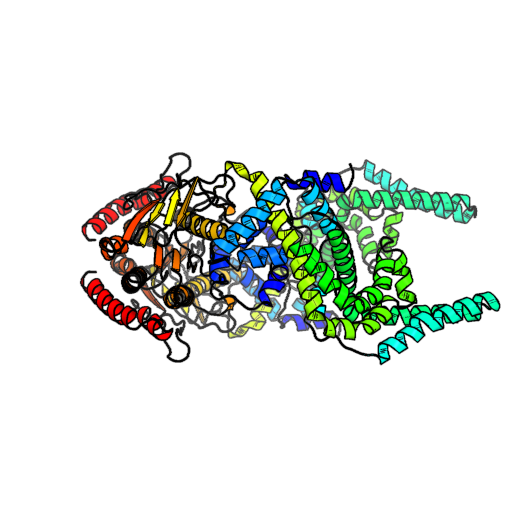 1 76.25 151 ILE B O 1
ATOM 5486 N N . PHE B 1 152 ? 65.438 14.836 7.223 1 77.75 152 PHE B N 1
ATOM 5487 C CA . PHE B 1 152 ? 66.438 13.766 7.297 1 77.75 152 PHE B CA 1
ATOM 5488 C C . PHE B 1 152 ? 66.5 12.984 5.988 1 77.75 152 PHE B C 1
ATOM 5490 O O . PHE B 1 152 ? 67.438 12.188 5.762 1 77.75 152 PHE B O 1
ATOM 5497 N N . LYS B 1 153 ? 65.562 13.273 5.082 1 70.19 153 LYS B N 1
ATOM 5498 C CA . LYS B 1 153 ? 65.5 12.609 3.783 1 70.19 153 LYS B CA 1
ATOM 5499 C C . LYS B 1 153 ? 65.688 11.102 3.922 1 70.19 153 LYS B C 1
ATOM 5501 O O . LYS B 1 153 ? 66.375 10.492 3.135 1 70.19 153 LYS B O 1
ATOM 5506 N N . GLU B 1 154 ? 65.25 10.547 5.055 1 71 154 GLU B N 1
ATOM 5507 C CA . GLU B 1 154 ? 65.375 9.125 5.352 1 71 154 GLU B CA 1
ATOM 5508 C C . GLU B 1 154 ? 64.125 8.352 4.922 1 71 154 GLU B C 1
ATOM 5510 O O . GLU B 1 154 ? 63 8.711 5.312 1 71 154 GLU B O 1
ATOM 5515 N N . PRO B 1 155 ? 64.375 7.301 4.027 1 72 155 PRO B N 1
ATOM 5516 C CA . PRO B 1 155 ? 63.219 6.527 3.529 1 72 155 PRO B CA 1
ATOM 5517 C C . PRO B 1 155 ? 62.438 5.809 4.641 1 72 155 PRO B C 1
ATOM 5519 O O . PRO B 1 155 ? 61.25 5.59 4.527 1 72 155 PRO B O 1
ATOM 5522 N N . ARG B 1 156 ? 63.125 5.469 5.719 1 75.06 156 ARG B N 1
ATOM 5523 C CA . ARG B 1 156 ? 62.469 4.801 6.84 1 75.06 156 ARG B CA 1
ATOM 5524 C C . ARG B 1 156 ? 61.406 5.699 7.473 1 75.06 156 ARG B C 1
ATOM 5526 O O . ARG B 1 156 ? 60.406 5.215 7.992 1 75.06 156 ARG B O 1
ATOM 5533 N N . LEU B 1 157 ? 61.594 6.871 7.438 1 75.44 157 LEU B N 1
ATOM 5534 C CA . LEU B 1 157 ? 60.656 7.832 7.988 1 75.44 157 LEU B CA 1
ATOM 5535 C C . LEU B 1 157 ? 59.406 7.91 7.125 1 75.44 157 LEU B C 1
ATOM 5537 O O . LEU B 1 157 ? 58.281 8.109 7.641 1 75.44 157 LEU B O 1
ATOM 5541 N N . ASN B 1 158 ? 59.531 7.703 5.895 1 76.5 158 ASN B N 1
ATOM 5542 C CA . ASN B 1 158 ? 58.375 7.648 4.988 1 76.5 158 ASN B CA 1
ATOM 5543 C C . ASN B 1 158 ? 57.5 6.422 5.258 1 76.5 158 ASN B C 1
ATOM 5545 O O . ASN B 1 158 ? 56.281 6.492 5.148 1 76.5 158 ASN B O 1
ATOM 5549 N N . LEU B 1 159 ? 58.188 5.402 5.641 1 75.5 159 LEU B N 1
ATOM 5550 C CA . LEU B 1 159 ? 57.469 4.195 6.008 1 75.5 159 LEU B CA 1
ATOM 5551 C C . LEU B 1 159 ? 56.625 4.422 7.273 1 75.5 159 LEU B C 1
ATOM 5553 O O . LEU B 1 159 ? 55.5 3.971 7.363 1 75.5 159 LEU B O 1
ATOM 5557 N N . LEU B 1 160 ? 57.25 5.117 8.195 1 78.19 160 LEU B N 1
ATOM 5558 C CA . LEU B 1 160 ? 56.562 5.426 9.438 1 78.19 160 LEU B CA 1
ATOM 5559 C C . LEU B 1 160 ? 55.375 6.336 9.164 1 78.19 160 LEU B C 1
ATOM 5561 O O . LEU B 1 160 ? 54.312 6.199 9.805 1 78.19 160 LEU B O 1
ATOM 5565 N N . LEU B 1 161 ? 55.562 7.234 8.266 1 79.94 161 LEU B N 1
ATOM 5566 C CA . LEU B 1 161 ? 54.469 8.117 7.867 1 79.94 161 LEU B CA 1
ATOM 5567 C C . LEU B 1 161 ? 53.344 7.316 7.246 1 79.94 161 LEU B C 1
ATOM 5569 O O . LEU B 1 161 ? 52.156 7.574 7.531 1 79.94 161 LEU B O 1
ATOM 5573 N N . LEU B 1 162 ? 53.656 6.355 6.453 1 76 162 LEU B N 1
ATOM 5574 C CA . LEU B 1 162 ? 52.656 5.504 5.82 1 76 162 LEU B CA 1
ATOM 5575 C C . LEU B 1 162 ? 51.875 4.703 6.863 1 76 162 LEU B C 1
ATOM 5577 O O . LEU B 1 162 ? 50.656 4.57 6.773 1 76 162 LEU B O 1
ATOM 5581 N N . VAL B 1 163 ? 52.594 4.285 7.844 1 76.81 163 VAL B N 1
ATOM 5582 C CA . VAL B 1 163 ? 51.969 3.537 8.93 1 76.81 163 VAL B CA 1
ATOM 5583 C C . VAL B 1 163 ? 51.031 4.449 9.703 1 76.81 163 VAL B C 1
ATOM 5585 O O . VAL B 1 163 ? 49.906 4.051 10.039 1 76.81 163 VAL B O 1
ATOM 5588 N N . SER B 1 164 ? 51.562 5.625 9.938 1 82.5 164 SER B N 1
ATOM 5589 C CA . SER B 1 164 ? 50.75 6.59 10.664 1 82.5 164 SER B CA 1
ATOM 5590 C C . SER B 1 164 ? 49.469 6.918 9.898 1 82.5 164 SER B C 1
ATOM 5592 O O . SER B 1 164 ? 48.375 6.973 10.484 1 82.5 164 SER B O 1
ATOM 5594 N N . VAL B 1 165 ? 49.531 7.055 8.641 1 79.06 165 VAL B N 1
ATOM 5595 C CA . VAL B 1 165 ? 48.375 7.367 7.801 1 79.06 165 VAL B CA 1
ATOM 5596 C C . VAL B 1 165 ? 47.406 6.184 7.781 1 79.06 165 VAL B C 1
ATOM 5598 O O . VAL B 1 165 ? 46.188 6.363 7.844 1 79.06 165 VAL B O 1
ATOM 5601 N N . PHE B 1 166 ? 47.938 5.07 7.805 1 75.56 166 PHE B N 1
ATOM 5602 C CA . PHE B 1 166 ? 47.125 3.863 7.805 1 75.56 166 PHE B CA 1
ATOM 5603 C C . PHE B 1 166 ? 46.344 3.74 9.102 1 75.56 166 PHE B C 1
ATOM 5605 O O . PHE B 1 166 ? 45.156 3.402 9.086 1 75.56 166 PHE B O 1
ATOM 5612 N N . VAL B 1 167 ? 47.031 4.02 10.141 1 81.31 167 VAL B N 1
ATOM 5613 C CA . VAL B 1 167 ? 46.375 3.977 11.445 1 81.31 167 VAL B CA 1
ATOM 5614 C C . VAL B 1 167 ? 45.25 5 11.484 1 81.31 167 VAL B C 1
ATOM 5616 O O . VAL B 1 167 ? 44.125 4.703 11.969 1 81.31 167 VAL B O 1
ATOM 5619 N N . ASN B 1 168 ? 45.531 6.141 10.93 1 82.5 168 ASN B N 1
ATOM 5620 C CA . ASN B 1 168 ? 44.562 7.211 10.945 1 82.5 168 ASN B CA 1
ATOM 5621 C C . ASN B 1 168 ? 43.375 6.891 10.047 1 82.5 168 ASN B C 1
ATOM 5623 O O . ASN B 1 168 ? 42.219 7.254 10.367 1 82.5 168 ASN B O 1
ATOM 5627 N N . ILE B 1 169 ? 43.594 6.203 9.047 1 76.75 169 ILE B N 1
ATOM 5628 C CA . ILE B 1 169 ? 42.531 5.77 8.164 1 76.75 169 ILE B CA 1
ATOM 5629 C C . ILE B 1 169 ? 41.625 4.766 8.898 1 76.75 169 ILE B C 1
ATOM 5631 O O . ILE B 1 169 ? 40.406 4.828 8.789 1 76.75 169 ILE B O 1
ATOM 5635 N N . GLU B 1 170 ? 42.25 3.961 9.633 1 77.5 170 GLU B N 1
ATOM 5636 C CA . GLU B 1 170 ? 41.5 2.982 10.406 1 77.5 170 GLU B CA 1
ATOM 5637 C C . GLU B 1 170 ? 40.656 3.662 11.492 1 77.5 170 GLU B C 1
ATOM 5639 O O . GLU B 1 170 ? 39.531 3.262 11.75 1 77.5 170 GLU B O 1
ATOM 5644 N N . ILE B 1 171 ? 41.281 4.59 12.031 1 80.75 171 ILE B N 1
ATOM 5645 C CA . ILE B 1 171 ? 40.562 5.348 13.055 1 80.75 171 ILE B CA 1
ATOM 5646 C C . ILE B 1 171 ? 39.344 6.055 12.422 1 80.75 171 ILE B C 1
ATOM 5648 O O . ILE B 1 171 ? 38.25 6.039 12.977 1 80.75 171 ILE B O 1
ATOM 5652 N N . ASN B 1 172 ? 39.594 6.645 11.367 1 79 172 ASN B N 1
ATOM 5653 C CA . ASN B 1 172 ? 38.531 7.312 10.641 1 79 172 ASN B CA 1
ATOM 5654 C C . ASN B 1 172 ? 37.406 6.344 10.289 1 79 172 ASN B C 1
ATOM 5656 O O . ASN B 1 172 ? 36.219 6.68 10.422 1 79 172 ASN B O 1
ATOM 5660 N N . ARG B 1 173 ? 37.75 5.215 9.883 1 75.81 173 ARG B N 1
ATOM 5661 C CA . ARG B 1 173 ? 36.781 4.195 9.531 1 75.81 173 ARG B CA 1
ATOM 5662 C C . ARG B 1 173 ? 35.938 3.826 10.742 1 75.81 173 ARG B C 1
ATOM 5664 O O . ARG B 1 173 ? 34.688 3.701 10.633 1 75.81 173 ARG B O 1
ATOM 5671 N N . LYS B 1 174 ? 36.469 3.742 11.859 1 75.56 174 LYS B N 1
ATOM 5672 C CA . LYS B 1 174 ? 35.781 3.336 13.078 1 75.56 174 LYS B CA 1
ATOM 5673 C C . LYS B 1 174 ? 34.906 4.461 13.609 1 75.56 174 LYS B C 1
ATOM 5675 O O . LYS B 1 174 ? 33.812 4.215 14.109 1 75.56 174 LYS B O 1
ATOM 5680 N N . GLU B 1 175 ? 35.469 5.641 13.406 1 75.94 175 GLU B N 1
ATOM 5681 C CA . GLU B 1 175 ? 34.781 6.789 14 1 75.94 175 GLU B CA 1
ATOM 5682 C C . GLU B 1 175 ? 33.75 7.375 13.047 1 75.94 175 GLU B C 1
ATOM 5684 O O . GLU B 1 175 ? 32.938 8.219 13.445 1 75.94 175 GLU B O 1
ATOM 5689 N N . ARG B 1 176 ? 33.812 6.91 11.922 1 72 176 ARG B N 1
ATOM 5690 C CA . ARG B 1 176 ? 32.969 7.477 10.875 1 72 176 ARG B CA 1
ATOM 5691 C C . ARG B 1 176 ? 31.484 7.422 11.266 1 72 176 ARG B C 1
ATOM 5693 O O . ARG B 1 176 ? 30.734 8.375 11.031 1 72 176 ARG B O 1
ATOM 5700 N N . GLU B 1 177 ? 31.109 6.438 11.836 1 68.56 177 GLU B N 1
ATOM 5701 C CA . GLU B 1 177 ? 29.719 6.289 12.203 1 68.56 177 GLU B CA 1
ATOM 5702 C C . GLU B 1 177 ? 29.328 7.266 13.312 1 68.56 177 GLU B C 1
ATOM 5704 O O . GLU B 1 177 ? 28.219 7.809 13.312 1 68.56 177 GLU B O 1
ATOM 5709 N N . ILE B 1 178 ? 30.297 7.387 14.141 1 63.53 178 ILE B N 1
ATOM 5710 C CA . ILE B 1 178 ? 30.031 8.281 15.266 1 63.53 178 ILE B CA 1
ATOM 5711 C C . ILE B 1 178 ? 30.031 9.727 14.789 1 63.53 178 ILE B C 1
ATOM 5713 O O . ILE B 1 178 ? 29.141 10.516 15.133 1 63.53 178 ILE B O 1
ATOM 5717 N N . ILE B 1 179 ? 31.062 10.008 14.016 1 62.38 179 ILE B N 1
ATOM 5718 C CA . ILE B 1 179 ? 31.281 11.398 13.633 1 62.38 179 ILE B CA 1
ATOM 5719 C C . ILE B 1 179 ? 30.359 11.75 12.461 1 62.38 179 ILE B C 1
ATOM 5721 O O . ILE B 1 179 ? 29.719 12.805 12.461 1 62.38 179 ILE B O 1
ATOM 5725 N N . LYS B 1 180 ? 30.609 11.078 11.25 1 57.03 180 LYS B N 1
ATOM 5726 C CA . LYS B 1 180 ? 29.859 11.367 10.023 1 57.03 180 LYS B CA 1
ATOM 5727 C C . LYS B 1 180 ? 28.359 11.328 10.281 1 57.03 180 LYS B C 1
ATOM 5729 O O . LYS B 1 180 ? 27.594 12.031 9.617 1 57.03 180 LYS B O 1
ATOM 5734 N N . SER B 1 181 ? 28.188 10.656 11.344 1 56.31 181 SER B N 1
ATOM 5735 C CA . SER B 1 181 ? 26.812 10.625 11.805 1 56.31 181 SER B CA 1
ATOM 5736 C C . SER B 1 181 ? 26.391 11.953 12.43 1 56.31 181 SER B C 1
ATOM 5738 O O . SER B 1 181 ? 25.203 12.203 12.648 1 56.31 181 SER B O 1
ATOM 5740 N N . HIS B 1 182 ? 27.484 12.742 12.516 1 62.09 182 HIS B N 1
ATOM 5741 C CA . HIS B 1 182 ? 27.016 13.844 13.344 1 62.09 182 HIS B CA 1
ATOM 5742 C C . HIS B 1 182 ? 26.984 15.156 12.562 1 62.09 182 HIS B C 1
ATOM 5744 O O . HIS B 1 182 ? 27.719 15.305 11.578 1 62.09 182 HIS B O 1
ATOM 5750 N N . GLY B 1 183 ? 25.969 15.711 11.945 1 79.5 183 GLY B N 1
ATOM 5751 C CA . GLY B 1 183 ? 25.406 16.891 11.328 1 79.5 183 GLY B CA 1
ATOM 5752 C C . GLY B 1 183 ? 26.297 18.109 11.453 1 79.5 183 GLY B C 1
ATOM 5753 O O . GLY B 1 183 ? 25.812 19.25 11.406 1 79.5 183 GLY B O 1
ATOM 5754 N N . LEU B 1 184 ? 27.828 17.875 11.664 1 80.88 184 LEU B N 1
ATOM 5755 C CA . LEU B 1 184 ? 28.719 19 11.922 1 80.88 184 LEU B CA 1
ATOM 5756 C C . LEU B 1 184 ? 28.875 19.875 10.68 1 80.88 184 LEU B C 1
ATOM 5758 O O . LEU B 1 184 ? 28.938 21.094 10.781 1 80.88 184 LEU B O 1
ATOM 5762 N N . SER B 1 185 ? 29.047 19.219 9.625 1 83.25 185 SER B N 1
ATOM 5763 C CA . SER B 1 185 ? 29.156 19.969 8.383 1 83.25 185 SER B CA 1
ATOM 5764 C C . SER B 1 185 ? 27.922 20.844 8.148 1 83.25 185 SER B C 1
ATOM 5766 O O . SER B 1 185 ? 28.047 22.016 7.801 1 83.25 185 SER B O 1
ATOM 5768 N N . TYR B 1 186 ? 26.844 20.328 8.422 1 89.94 186 TYR B N 1
ATOM 5769 C CA . TYR B 1 186 ? 25.609 21.078 8.211 1 89.94 186 TYR B CA 1
ATOM 5770 C C . TYR B 1 186 ? 25.469 22.203 9.234 1 89.94 186 TYR B C 1
ATOM 5772 O O . TYR B 1 186 ? 24.938 23.266 8.922 1 89.94 186 TYR B O 1
ATOM 5780 N N . LEU B 1 187 ? 25.953 21.891 10.406 1 91 187 LEU B N 1
ATOM 5781 C CA . LEU B 1 187 ? 25.969 22.938 11.422 1 91 187 LEU B CA 1
ATOM 5782 C C . LEU B 1 187 ? 26.781 24.141 10.953 1 91 187 LEU B C 1
ATOM 5784 O O . LEU B 1 187 ? 26.344 25.281 11.094 1 91 187 LEU B O 1
ATOM 5788 N N . SER B 1 188 ? 27.938 23.859 10.438 1 88.56 188 SER B N 1
ATOM 5789 C CA . SER B 1 188 ? 28.781 24.922 9.914 1 88.56 188 SER B CA 1
ATOM 5790 C C . SER B 1 188 ? 28.078 25.688 8.805 1 88.56 188 SER B C 1
ATOM 5792 O O . SER B 1 188 ? 28.109 26.922 8.781 1 88.56 188 SER B O 1
ATOM 5794 N N . ASP B 1 189 ? 27.469 24.969 7.988 1 91.44 189 ASP B N 1
ATOM 5795 C CA . ASP B 1 189 ? 26.75 25.594 6.883 1 91.44 189 ASP B CA 1
ATOM 5796 C C . ASP B 1 189 ? 25.594 26.438 7.387 1 91.44 189 ASP B C 1
ATOM 5798 O O . ASP B 1 189 ? 25.281 27.484 6.82 1 91.44 189 ASP B O 1
ATOM 5802 N N . LEU B 1 190 ? 24.969 26 8.383 1 94.88 190 LEU B N 1
ATOM 5803 C CA . LEU B 1 190 ? 23.859 26.734 9 1 94.88 190 LEU B CA 1
ATOM 5804 C C . LEU B 1 190 ? 24.344 28.078 9.539 1 94.88 190 LEU B C 1
ATOM 5806 O O . LEU B 1 190 ? 23.672 29.094 9.375 1 94.88 190 LEU B O 1
ATOM 5810 N N . PHE B 1 191 ? 25.5 28.062 10.109 1 93.94 191 PHE B N 1
ATOM 5811 C CA . PHE B 1 191 ? 26.062 29.297 10.641 1 93.94 191 PHE B CA 1
ATOM 5812 C C . PHE B 1 191 ? 26.422 30.25 9.508 1 93.94 191 PHE B C 1
ATOM 5814 O O . PHE B 1 191 ? 26.141 31.453 9.602 1 93.94 191 PHE B O 1
ATOM 5821 N N . ILE B 1 192 ? 26.938 29.688 8.523 1 92.44 192 ILE B N 1
ATOM 5822 C CA . ILE B 1 192 ? 27.328 30.516 7.383 1 92.44 192 ILE B CA 1
ATOM 5823 C C . ILE B 1 192 ? 26.094 31.156 6.77 1 92.44 192 ILE B C 1
ATOM 5825 O O . ILE B 1 192 ? 26.062 32.375 6.523 1 92.44 192 ILE B O 1
ATOM 5829 N N . ALA B 1 193 ? 25.109 30.375 6.582 1 95.69 193 ALA B N 1
ATOM 5830 C CA . ALA B 1 193 ? 23.875 30.891 6.02 1 95.69 193 ALA B CA 1
ATOM 5831 C C . ALA B 1 193 ? 23.25 31.969 6.918 1 95.69 193 ALA B C 1
ATOM 5833 O O . ALA B 1 193 ? 22.781 33 6.43 1 95.69 193 ALA B O 1
ATOM 5834 N N . SER B 1 194 ? 23.281 31.734 8.219 1 96.81 194 SER B N 1
ATOM 5835 C CA . SER B 1 194 ? 22.75 32.688 9.188 1 96.81 194 SER B CA 1
ATOM 5836 C C . SER B 1 194 ? 23.5 34.031 9.125 1 96.81 194 SER B C 1
ATOM 5838 O O . SER B 1 194 ? 22.875 35.094 9.164 1 96.81 194 SER B O 1
ATOM 5840 N N . GLU B 1 195 ? 24.766 33.938 8.969 1 95.25 195 GLU B N 1
ATOM 5841 C CA . GLU B 1 195 ? 25.594 35.125 8.891 1 95.25 195 GLU B CA 1
ATOM 5842 C C . GLU B 1 195 ? 25.281 35.938 7.629 1 95.25 195 GLU B C 1
ATOM 5844 O O . GLU B 1 195 ? 25.219 37.156 7.668 1 95.25 195 GLU B O 1
ATOM 5849 N N . LYS B 1 196 ? 25.094 35.219 6.59 1 96.31 196 LYS B N 1
ATOM 5850 C CA . LYS B 1 196 ? 24.781 35.875 5.332 1 96.31 196 LYS B CA 1
ATOM 5851 C C . LYS B 1 196 ? 23.422 36.562 5.402 1 96.31 196 LYS B C 1
ATOM 5853 O O . LYS B 1 196 ? 23.25 37.688 4.895 1 96.31 196 LYS B O 1
ATOM 5858 N N . ILE B 1 197 ? 22.484 35.969 6.012 1 97 197 ILE B N 1
ATOM 5859 C CA . ILE B 1 197 ? 21.141 36.562 6.145 1 97 197 ILE B CA 1
ATOM 5860 C C . ILE B 1 197 ? 21.188 37.75 7.066 1 97 197 ILE B C 1
ATOM 5862 O O . ILE B 1 197 ? 20.484 38.75 6.84 1 97 197 ILE B O 1
ATOM 5866 N N . CYS B 1 198 ? 22 37.719 8.062 1 96.31 198 CYS B N 1
ATOM 5867 C CA . CYS B 1 198 ? 22.156 38.812 9.008 1 96.31 198 CYS B CA 1
ATOM 5868 C C . CYS B 1 198 ? 22.656 40.062 8.305 1 96.31 198 CYS B C 1
ATOM 5870 O O . CYS B 1 198 ? 22.453 41.188 8.789 1 96.31 198 CYS B O 1
ATOM 5872 N N . LYS B 1 199 ? 23.25 39.938 7.156 1 96.25 199 LYS B N 1
ATOM 5873 C CA . LYS B 1 199 ? 23.812 41.062 6.426 1 96.25 199 LYS B CA 1
ATOM 5874 C C . LYS B 1 199 ? 22.75 41.781 5.586 1 96.25 199 LYS B C 1
ATOM 5876 O O . LYS B 1 199 ? 22.969 42.875 5.098 1 96.25 199 LYS B O 1
ATOM 5881 N N . ILE B 1 200 ? 21.688 41.125 5.488 1 95.88 200 ILE B N 1
ATOM 5882 C CA . ILE B 1 200 ? 20.609 41.719 4.688 1 95.88 200 ILE B CA 1
ATOM 5883 C C . ILE B 1 200 ? 19.938 42.844 5.461 1 95.88 200 ILE B C 1
ATOM 5885 O O . ILE B 1 200 ? 19.531 42.656 6.609 1 95.88 200 ILE B O 1
ATOM 5889 N N . LYS B 1 201 ? 19.859 44 4.824 1 94 201 LYS B N 1
ATOM 5890 C CA . LYS B 1 201 ? 19.25 45.188 5.449 1 94 201 LYS B CA 1
ATOM 5891 C C . LYS B 1 201 ? 17.828 45.406 4.926 1 94 201 LYS B C 1
ATOM 5893 O O . LYS B 1 201 ? 17.641 45.969 3.85 1 94 201 LYS B O 1
ATOM 5898 N N . ASP B 1 202 ? 16.891 44.969 5.68 1 94.81 202 ASP B N 1
ATOM 5899 C CA . ASP B 1 202 ? 15.469 45.125 5.371 1 94.81 202 ASP B CA 1
ATOM 5900 C C . ASP B 1 202 ? 14.633 45.156 6.648 1 94.81 202 ASP B C 1
ATOM 5902 O O . ASP B 1 202 ? 14.797 44.312 7.535 1 94.81 202 ASP B O 1
ATOM 5906 N N . HIS B 1 203 ? 13.742 46.031 6.707 1 94.06 203 HIS B N 1
ATOM 5907 C CA . HIS B 1 203 ? 13.008 46.312 7.938 1 94.06 203 HIS B CA 1
ATOM 5908 C C . HIS B 1 203 ? 12 45.188 8.227 1 94.06 203 HIS B C 1
ATOM 5910 O O . HIS B 1 203 ? 11.672 44.938 9.391 1 94.06 203 HIS B O 1
ATOM 5916 N N . LYS B 1 204 ? 11.539 44.531 7.234 1 93.69 204 LYS B N 1
ATOM 5917 C CA . LYS B 1 204 ? 10.477 43.562 7.438 1 93.69 204 LYS B CA 1
ATOM 5918 C C . LYS B 1 204 ? 11.031 42.25 7.984 1 93.69 204 LYS B C 1
ATOM 5920 O O . LYS B 1 204 ? 10.297 41.438 8.57 1 93.69 204 LYS B O 1
ATOM 5925 N N . ILE B 1 205 ? 12.305 42.031 7.789 1 95.69 205 ILE B N 1
ATOM 5926 C CA . ILE B 1 205 ? 12.875 40.812 8.312 1 95.69 205 ILE B CA 1
ATOM 5927 C C . ILE B 1 205 ? 13.805 41.125 9.484 1 95.69 205 ILE B C 1
ATOM 5929 O O . ILE B 1 205 ? 14.648 40.312 9.852 1 95.69 205 ILE B O 1
ATOM 5933 N N . SER B 1 206 ? 13.672 42.25 10.062 1 95.62 206 SER B N 1
ATOM 5934 C CA . SER B 1 206 ? 14.516 42.719 11.164 1 95.62 206 SER B CA 1
ATOM 5935 C C . SER B 1 206 ? 14.406 41.75 12.359 1 95.62 206 SER B C 1
ATOM 5937 O O . SER B 1 206 ? 15.398 41.531 13.055 1 95.62 206 SER B O 1
ATOM 5939 N N . TYR B 1 207 ? 13.227 41.312 12.539 1 94.81 207 TYR B N 1
ATOM 5940 C CA . TYR B 1 207 ? 13.023 40.344 13.625 1 94.81 207 TYR B CA 1
ATOM 5941 C C . TYR B 1 207 ? 13.945 39.156 13.477 1 94.81 207 TYR B C 1
ATOM 5943 O O . TYR B 1 207 ? 14.594 38.719 14.445 1 94.81 207 TYR B O 1
ATOM 5951 N N . TYR B 1 208 ? 13.977 38.625 12.312 1 96.25 208 TYR B N 1
ATOM 5952 C CA . TYR B 1 208 ? 14.805 37.438 12.047 1 96.25 208 TYR B CA 1
ATOM 5953 C C . TYR B 1 208 ? 16.281 37.781 12.18 1 96.25 208 TYR B C 1
ATOM 5955 O O . TYR B 1 208 ? 17.047 37.031 12.805 1 96.25 208 TYR B O 1
ATOM 5963 N N . VAL B 1 209 ? 16.656 38.875 11.641 1 96.44 209 VAL B N 1
ATOM 5964 C CA . VAL B 1 209 ? 18.047 39.312 11.648 1 96.44 209 VAL B CA 1
ATOM 5965 C C . VAL B 1 209 ? 18.516 39.531 13.078 1 96.44 209 VAL B C 1
ATOM 5967 O O . VAL B 1 209 ? 19.578 39.031 13.477 1 96.44 209 VAL B O 1
ATOM 5970 N N . GLU B 1 210 ? 17.766 40.156 13.859 1 96.44 210 GLU B N 1
ATOM 5971 C CA . GLU B 1 210 ? 18.125 40.469 15.242 1 96.44 210 GLU B CA 1
ATOM 5972 C C . GLU B 1 210 ? 18.219 39.219 16.078 1 96.44 210 GLU B C 1
ATOM 5974 O O . GLU B 1 210 ? 19.156 39.031 16.859 1 96.44 210 GLU B O 1
ATOM 5979 N N . ASN B 1 211 ? 17.281 38.375 15.883 1 96.69 211 ASN B N 1
ATOM 5980 C CA . ASN B 1 211 ? 17.297 37.125 16.656 1 96.69 211 ASN B CA 1
ATOM 5981 C C . ASN B 1 211 ? 18.438 36.219 16.234 1 96.69 211 ASN B C 1
ATOM 5983 O O . ASN B 1 211 ? 19.031 35.531 17.062 1 96.69 211 ASN B O 1
ATOM 5987 N N . LEU B 1 212 ? 18.656 36.156 14.977 1 97.06 212 LEU B N 1
ATOM 5988 C CA . LEU B 1 212 ? 19.781 35.375 14.484 1 97.06 212 LEU B CA 1
ATOM 5989 C C . LEU B 1 212 ? 21.109 35.906 15.023 1 97.06 212 LEU B C 1
ATOM 5991 O O . LEU B 1 212 ? 21.953 35.156 15.492 1 97.06 212 LEU B O 1
ATOM 5995 N N . LYS B 1 213 ? 21.266 37.219 14.992 1 95.94 213 LYS B N 1
ATOM 5996 C CA . LYS B 1 213 ? 22.469 37.844 15.5 1 95.94 213 LYS B CA 1
ATOM 5997 C C . LYS B 1 213 ? 22.672 37.562 16.984 1 95.94 213 LYS B C 1
ATOM 5999 O O . LYS B 1 213 ? 23.766 37.219 17.422 1 95.94 213 LYS B O 1
ATOM 6004 N N . TYR B 1 214 ? 21.625 37.656 17.641 1 95.69 214 TYR B N 1
ATOM 6005 C CA . TYR B 1 214 ? 21.656 37.406 19.078 1 95.69 214 TYR B CA 1
ATOM 6006 C C . TYR B 1 214 ? 22.125 36 19.375 1 95.69 214 TYR B C 1
ATOM 6008 O O . TYR B 1 214 ? 23.031 35.781 20.188 1 95.69 214 TYR B O 1
ATOM 6016 N N . ASN B 1 215 ? 21.562 35.031 18.719 1 95.19 215 ASN B N 1
ATOM 6017 C CA . ASN B 1 215 ? 21.891 33.625 18.969 1 95.19 215 ASN B CA 1
ATOM 6018 C C . ASN B 1 215 ? 23.297 33.312 18.469 1 95.19 215 ASN B C 1
ATOM 6020 O O . ASN B 1 215 ? 24.016 32.531 19.109 1 95.19 215 ASN B O 1
ATOM 6024 N N . LEU B 1 216 ? 23.656 33.844 17.359 1 94.19 216 LEU B N 1
ATOM 6025 C CA . LEU B 1 216 ? 24.984 33.625 16.812 1 94.19 216 LEU B CA 1
ATOM 6026 C C . LEU B 1 216 ? 26.062 34.188 17.734 1 94.19 216 LEU B C 1
ATOM 6028 O O . LEU B 1 216 ? 27.141 33.594 17.875 1 94.19 216 LEU B O 1
ATOM 6032 N N . GLU B 1 217 ? 25.797 35.281 18.312 1 93.19 217 GLU B N 1
ATOM 6033 C CA . GLU B 1 217 ? 26.75 35.875 19.25 1 93.19 217 GLU B CA 1
ATOM 6034 C C . GLU B 1 217 ? 26.906 35.031 20.5 1 93.19 217 GLU B C 1
ATOM 6036 O O . GLU B 1 217 ? 28.016 34.938 21.047 1 93.19 217 GLU B O 1
ATOM 6041 N N . ASN B 1 218 ? 25.906 34.438 20.906 1 91.38 218 ASN B N 1
ATOM 6042 C CA . ASN B 1 218 ? 25.922 33.625 22.109 1 91.38 218 ASN B CA 1
ATOM 6043 C C . ASN B 1 218 ? 26.703 32.344 21.906 1 91.38 218 ASN B C 1
ATOM 6045 O O . ASN B 1 218 ? 27.188 31.734 22.859 1 91.38 218 ASN B O 1
ATOM 6049 N N . ILE B 1 219 ? 26.812 31.984 20.609 1 91.69 219 ILE B N 1
ATOM 6050 C CA . ILE B 1 219 ? 27.5 30.734 20.359 1 91.69 219 ILE B CA 1
ATOM 6051 C C . ILE B 1 219 ? 28.797 31 19.578 1 91.69 219 ILE B C 1
ATOM 6053 O O . ILE B 1 219 ? 29.219 30.188 18.75 1 91.69 219 ILE B O 1
ATOM 6057 N N . SER B 1 220 ? 29.438 32.031 19.766 1 88.25 220 SER B N 1
ATOM 6058 C CA . SER B 1 220 ? 30.609 32.469 19.016 1 88.25 220 SER B CA 1
ATOM 6059 C C . SER B 1 220 ? 31.75 31.453 19.172 1 88.25 220 SER B C 1
ATOM 6061 O O . SER B 1 220 ? 32.5 31.203 18.203 1 88.25 220 SER B O 1
ATOM 6063 N N . SER B 1 221 ? 31.906 30.875 20.344 1 85.31 221 SER B N 1
ATOM 6064 C CA . SER B 1 221 ? 32.969 29.906 20.594 1 85.31 221 SER B CA 1
ATOM 6065 C C . SER B 1 221 ? 32.75 28.641 19.75 1 85.31 221 SER B C 1
ATOM 6067 O O . SER B 1 221 ? 33.688 28.078 19.203 1 85.31 221 SER B O 1
ATOM 6069 N N . LEU B 1 222 ? 31.547 28.281 19.688 1 87.69 222 LEU B N 1
ATOM 6070 C CA . LEU B 1 222 ? 31.203 27.109 18.875 1 87.69 222 LEU B CA 1
ATOM 6071 C C . LEU B 1 222 ? 31.406 27.406 17.391 1 87.69 222 LEU B C 1
ATOM 6073 O O . LEU B 1 222 ? 31.906 26.547 16.656 1 87.69 222 LEU B O 1
ATOM 6077 N N . LYS B 1 223 ? 31.062 28.531 17.016 1 87.81 223 LYS B N 1
ATOM 6078 C CA . LYS B 1 223 ? 31.234 28.938 15.625 1 87.81 223 LYS B CA 1
ATOM 6079 C C . LYS B 1 223 ? 32.719 28.891 15.219 1 87.81 223 LYS B C 1
ATOM 6081 O O . LYS B 1 223 ? 33.031 28.391 14.141 1 87.81 223 LYS B O 1
ATOM 6086 N N . LYS B 1 224 ? 33.531 29.312 16.047 1 83.56 224 LYS B N 1
ATOM 6087 C CA . LYS B 1 224 ? 34.969 29.297 15.781 1 83.56 224 LYS B CA 1
ATOM 6088 C C . LYS B 1 224 ? 35.5 27.859 15.695 1 83.56 224 LYS B C 1
ATOM 6090 O O . LYS B 1 224 ? 36.406 27.578 14.898 1 83.56 224 LYS B O 1
ATOM 6095 N N . GLY B 1 225 ? 34.906 27.094 16.453 1 81 225 GLY B N 1
ATOM 6096 C CA . GLY B 1 225 ? 35.312 25.703 16.453 1 81 225 GLY B CA 1
ATOM 6097 C C . GLY B 1 225 ? 34.969 24.969 15.172 1 81 225 GLY B C 1
ATOM 6098 O O . GLY B 1 225 ? 35.594 23.953 14.844 1 81 225 GLY B O 1
ATOM 6099 N N . THR B 1 226 ? 34 25.422 14.453 1 82.25 226 THR B N 1
ATOM 6100 C CA . THR B 1 226 ? 33.531 24.734 13.242 1 82.25 226 THR B CA 1
ATOM 6101 C C . THR B 1 226 ? 34.281 25.266 12.016 1 82.25 226 THR B C 1
ATOM 6103 O O . THR B 1 226 ? 34.031 24.797 10.898 1 82.25 226 THR B O 1
ATOM 6106 N N . ILE B 1 227 ? 35.188 26.094 12.133 1 79.38 227 ILE B N 1
ATOM 6107 C CA . ILE B 1 227 ? 35.875 26.75 11.023 1 79.38 227 ILE B CA 1
ATOM 6108 C C . ILE B 1 227 ? 36.656 25.703 10.227 1 79.38 227 ILE B C 1
ATOM 6110 O O . ILE B 1 227 ? 36.719 25.766 8.992 1 79.38 227 ILE B O 1
ATOM 6114 N N . VAL B 1 228 ? 37.219 24.812 10.992 1 76.44 228 VAL B N 1
ATOM 6115 C CA . VAL B 1 228 ? 38 23.781 10.336 1 76.44 228 VAL B CA 1
ATOM 6116 C C . VAL B 1 228 ? 37.125 22.984 9.375 1 76.44 228 VAL B C 1
ATOM 6118 O O . VAL B 1 228 ? 37.531 22.688 8.25 1 76.44 228 VAL B O 1
ATOM 6121 N N . ILE B 1 229 ? 35.969 22.781 9.828 1 76.75 229 ILE B N 1
ATOM 6122 C CA . ILE B 1 229 ? 35.031 22.016 9.008 1 76.75 229 ILE B CA 1
ATOM 6123 C C . ILE B 1 229 ? 34.625 22.844 7.777 1 76.75 229 ILE B C 1
ATOM 6125 O O . ILE B 1 229 ? 34.531 22.297 6.676 1 76.75 229 ILE B O 1
ATOM 6129 N N . LYS B 1 230 ? 34.469 24.062 7.941 1 77.44 230 LYS B N 1
ATOM 6130 C CA . LYS B 1 230 ? 34.156 24.969 6.848 1 77.44 230 LYS B CA 1
ATOM 6131 C C . LYS B 1 230 ? 35.219 24.906 5.758 1 77.44 230 LYS B C 1
ATOM 6133 O O . LYS B 1 230 ? 34.906 24.859 4.57 1 77.44 230 LYS B O 1
ATOM 6138 N N . ILE B 1 231 ? 36.375 24.828 6.164 1 73.75 231 ILE B N 1
ATOM 6139 C CA . ILE B 1 231 ? 37.5 24.844 5.246 1 73.75 231 ILE B CA 1
ATOM 6140 C C . ILE B 1 231 ? 37.562 23.516 4.496 1 73.75 231 ILE B C 1
ATOM 6142 O O . ILE B 1 231 ? 37.781 23.484 3.279 1 73.75 231 ILE B O 1
ATOM 6146 N N . ILE B 1 232 ? 37.344 22.5 5.223 1 72.81 232 ILE B N 1
ATOM 6147 C CA . ILE B 1 232 ? 37.406 21.156 4.637 1 72.81 232 ILE B CA 1
ATOM 6148 C C . ILE B 1 232 ? 36.344 21.031 3.537 1 72.81 232 ILE B C 1
ATOM 6150 O O . ILE B 1 232 ? 36.625 20.438 2.49 1 72.81 232 ILE B O 1
ATOM 6154 N N . ASN B 1 233 ? 35.219 21.688 3.699 1 70.94 233 ASN B N 1
ATOM 6155 C CA . ASN B 1 233 ? 34.094 21.531 2.781 1 70.94 233 ASN B CA 1
ATOM 6156 C C . ASN B 1 233 ? 34.156 22.531 1.632 1 70.94 233 ASN B C 1
ATOM 6158 O O . ASN B 1 233 ? 33.469 22.359 0.624 1 70.94 233 ASN B O 1
ATOM 6162 N N . ALA B 1 234 ? 34.906 23.578 1.76 1 63.81 234 ALA B N 1
ATOM 6163 C CA . ALA B 1 234 ? 34.938 24.672 0.784 1 63.81 234 ALA B CA 1
ATOM 6164 C C . ALA B 1 234 ? 35.531 24.188 -0.545 1 63.81 234 ALA B C 1
ATOM 6166 O O . ALA B 1 234 ? 35.156 24.703 -1.606 1 63.81 234 ALA B O 1
ATOM 6167 N N . PHE B 1 235 ? 36.344 23.156 -0.558 1 58.56 235 PHE B N 1
ATOM 6168 C CA . PHE B 1 235 ? 37.031 22.828 -1.802 1 58.56 235 PHE B CA 1
ATOM 6169 C C . PHE B 1 235 ? 36.469 21.547 -2.412 1 58.56 235 PHE B C 1
ATOM 6171 O O . PHE B 1 235 ? 37.219 20.719 -2.926 1 58.56 235 PHE B O 1
ATOM 6178 N N . GLY B 1 236 ? 35.188 21.422 -2.5 1 59.59 236 GLY B N 1
ATOM 6179 C CA . GLY B 1 236 ? 34.5 20.391 -3.252 1 59.59 236 GLY B CA 1
ATOM 6180 C C . GLY B 1 236 ? 34.906 18.984 -2.834 1 59.59 236 GLY B C 1
ATOM 6181 O O . GLY B 1 236 ? 35 18.078 -3.668 1 59.59 236 GLY B O 1
ATOM 6182 N N . GLY B 1 237 ? 35.406 18.844 -1.651 1 60.97 237 GLY B N 1
ATOM 6183 C CA . GLY B 1 237 ? 35.688 17.5 -1.168 1 60.97 237 GLY B CA 1
ATOM 6184 C C . GLY B 1 237 ? 37.156 17.141 -1.258 1 60.97 237 GLY B C 1
ATOM 6185 O O . GLY B 1 237 ? 37.594 16.156 -0.655 1 60.97 237 GLY B O 1
ATOM 6186 N N . LEU B 1 238 ? 37.969 17.891 -2.072 1 60.34 238 LEU B N 1
ATOM 6187 C CA . LEU B 1 238 ? 39.375 17.562 -2.211 1 60.34 238 LEU B CA 1
ATOM 6188 C C . LEU B 1 238 ? 40.062 17.594 -0.857 1 60.34 238 LEU B C 1
ATOM 6190 O O . LEU B 1 238 ? 40.875 16.719 -0.557 1 60.34 238 LEU B O 1
ATOM 6194 N N . LEU B 1 239 ? 39.781 18.562 -0.109 1 66.5 239 LEU B N 1
ATOM 6195 C CA . LEU B 1 239 ? 40.438 18.703 1.188 1 66.5 239 LEU B CA 1
ATOM 6196 C C . LEU B 1 239 ? 39.938 17.641 2.168 1 66.5 239 LEU B C 1
ATOM 6198 O O . LEU B 1 239 ? 40.594 17.344 3.158 1 66.5 239 LEU B O 1
ATOM 6202 N N . GLU B 1 240 ? 38.781 17.125 1.763 1 70.38 240 GLU B N 1
ATOM 6203 C CA . GLU B 1 240 ? 38.25 16.062 2.594 1 70.38 240 GLU B CA 1
ATOM 6204 C C . GLU B 1 240 ? 39.156 14.844 2.609 1 70.38 240 GLU B C 1
ATOM 6206 O O . GLU B 1 240 ? 39.344 14.203 3.646 1 70.38 240 GLU B O 1
ATOM 6211 N N . LEU B 1 241 ? 39.688 14.617 1.479 1 65.88 241 LEU B N 1
ATOM 6212 C CA . LEU B 1 241 ? 40.625 13.5 1.362 1 65.88 241 LEU B CA 1
ATOM 6213 C C . LEU B 1 241 ? 41.875 13.742 2.225 1 65.88 241 LEU B C 1
ATOM 6215 O O . LEU B 1 241 ? 42.406 12.797 2.803 1 65.88 241 LEU B O 1
ATOM 6219 N N . LEU B 1 242 ? 42.188 14.969 2.387 1 69.62 242 LEU B N 1
ATOM 6220 C CA . LEU B 1 242 ? 43.375 15.32 3.15 1 69.62 242 LEU B CA 1
ATOM 6221 C C . LEU B 1 242 ? 43.094 15.336 4.645 1 69.62 242 LEU B C 1
ATOM 6223 O O . LEU B 1 242 ? 44 15.266 5.469 1 69.62 242 LEU B O 1
ATOM 6227 N N . SER B 1 243 ? 41.844 15.352 4.887 1 78.12 243 SER B N 1
ATOM 6228 C CA . SER B 1 243 ? 41.438 15.469 6.289 1 78.12 243 SER B CA 1
ATOM 6229 C C . SER B 1 243 ? 41.531 14.125 7 1 78.12 243 SER B C 1
ATOM 6231 O O . SER B 1 243 ? 41.719 14.078 8.219 1 78.12 243 SER B O 1
ATOM 6233 N N . ILE B 1 244 ? 41.5 13.055 6.238 1 78 244 ILE B N 1
ATOM 6234 C CA . ILE B 1 244 ? 41.406 11.719 6.82 1 78 244 ILE B CA 1
ATOM 6235 C C . ILE B 1 244 ? 42.719 11.352 7.469 1 78 244 ILE B C 1
ATOM 6237 O O . ILE B 1 244 ? 42.781 10.977 8.641 1 78 244 ILE B O 1
ATOM 6241 N N . PRO B 1 245 ? 43.812 11.641 6.754 1 77.06 245 PRO B N 1
ATOM 6242 C CA . PRO B 1 245 ? 45.094 11.258 7.359 1 77.06 245 PRO B CA 1
ATOM 6243 C C . PRO B 1 245 ? 45.406 12.078 8.602 1 77.06 245 PRO B C 1
ATOM 6245 O O . PRO B 1 245 ? 46.188 11.617 9.461 1 77.06 245 PRO B O 1
ATOM 6248 N N . PHE B 1 246 ? 44.812 13.195 8.758 1 82.06 246 PHE B N 1
ATOM 6249 C CA . PHE B 1 246 ? 45.156 14.102 9.852 1 82.06 246 PHE B CA 1
ATOM 6250 C C . PHE B 1 246 ? 44.062 14.102 10.906 1 82.06 246 PHE B C 1
ATOM 6252 O O . PHE B 1 246 ? 44.156 14.82 11.906 1 82.06 246 PHE B O 1
ATOM 6259 N N . LEU B 1 247 ? 43.031 13.383 10.758 1 82.19 247 LEU B N 1
ATOM 6260 C CA . LEU B 1 247 ? 41.875 13.227 11.672 1 82.19 247 LEU B CA 1
ATOM 6261 C C . LEU B 1 247 ? 41.312 14.586 12.062 1 82.19 247 LEU B C 1
ATOM 6263 O O . LEU B 1 247 ? 41.094 14.852 13.25 1 82.19 247 LEU B O 1
ATOM 6267 N N . LEU B 1 248 ? 41.25 15.453 11.117 1 79.94 248 LEU B N 1
ATOM 6268 C CA . LEU B 1 248 ? 40.844 16.828 11.383 1 79.94 248 LEU B CA 1
ATOM 6269 C C . LEU B 1 248 ? 39.375 16.875 11.852 1 79.94 248 LEU B C 1
ATOM 6271 O O . LEU B 1 248 ? 39.031 17.609 12.789 1 79.94 248 LEU B O 1
ATOM 6275 N N . GLU B 1 249 ? 38.531 16.125 11.25 1 79.88 249 GLU B N 1
ATOM 6276 C CA . GLU B 1 249 ? 37.125 16.109 11.609 1 79.88 249 GLU B CA 1
ATOM 6277 C C . GLU B 1 249 ? 36.906 15.508 13 1 79.88 249 GLU B C 1
ATOM 6279 O O . GLU B 1 249 ? 36.125 16.031 13.789 1 79.88 249 GLU B O 1
ATOM 6284 N N . GLU B 1 250 ? 37.656 14.5 13.289 1 81.31 250 GLU B N 1
ATOM 6285 C CA . GLU B 1 250 ? 37.562 13.828 14.578 1 81.31 250 GLU B CA 1
ATOM 6286 C C . GLU B 1 250 ? 38 14.75 15.711 1 81.31 250 GLU B C 1
ATOM 6288 O O . GLU B 1 250 ? 37.344 14.852 16.75 1 81.31 250 GLU B O 1
ATOM 6293 N N . THR B 1 251 ? 39.062 15.375 15.422 1 82 251 THR B N 1
ATOM 6294 C CA . THR B 1 251 ? 39.625 16.281 16.422 1 82 251 THR B CA 1
ATOM 6295 C C . THR B 1 251 ? 38.656 17.438 16.672 1 82 251 THR B C 1
ATOM 6297 O O . THR B 1 251 ? 38.406 17.797 17.828 1 82 251 THR B O 1
ATOM 6300 N N . THR B 1 252 ? 38.156 17.953 15.625 1 81.38 252 THR B N 1
ATOM 6301 C CA . THR B 1 252 ? 37.219 19.062 15.734 1 81.38 252 THR B CA 1
ATOM 6302 C C . THR B 1 252 ? 35.938 18.625 16.469 1 81.38 252 THR B C 1
ATOM 6304 O O . THR B 1 252 ? 35.438 19.344 17.344 1 81.38 252 THR B O 1
ATOM 6307 N N . PHE B 1 253 ? 35.438 17.516 16.125 1 82.75 253 PHE B N 1
ATOM 6308 C CA . PHE B 1 253 ? 34.188 16.984 16.719 1 82.75 253 PHE B CA 1
ATOM 6309 C C . PHE B 1 253 ? 34.344 16.875 18.234 1 82.75 253 PHE B C 1
ATOM 6311 O O . PHE B 1 253 ? 33.5 17.391 18.984 1 82.75 253 PHE B O 1
ATOM 6318 N N . TYR B 1 254 ? 35.375 16.297 18.656 1 83 254 TYR B N 1
ATOM 6319 C CA . TYR B 1 254 ? 35.531 16.078 20.094 1 83 254 TYR B CA 1
ATOM 6320 C C . TYR B 1 254 ? 35.906 17.375 20.797 1 83 254 TYR B C 1
ATOM 6322 O O . TYR B 1 254 ? 35.688 17.516 22 1 83 254 TYR B O 1
ATOM 6330 N N . LYS B 1 255 ? 36.406 18.266 20.047 1 81.81 255 LYS B N 1
ATOM 6331 C CA . LYS B 1 255 ? 36.719 19.578 20.625 1 81.81 255 LYS B CA 1
ATOM 6332 C C . LYS B 1 255 ? 35.438 20.359 20.922 1 81.81 255 LYS B C 1
ATOM 6334 O O . LYS B 1 255 ? 35.344 21.047 21.938 1 81.81 255 LYS B O 1
ATOM 6339 N N . ILE B 1 256 ? 34.438 20.172 20.109 1 85.31 256 ILE B N 1
ATOM 6340 C CA . ILE B 1 256 ? 33.312 21.094 20.219 1 85.31 256 ILE B CA 1
ATOM 6341 C C . ILE B 1 256 ? 32.062 20.344 20.703 1 85.31 256 ILE B C 1
ATOM 6343 O O . ILE B 1 256 ? 31.016 20.938 20.922 1 85.31 256 ILE B O 1
ATOM 6347 N N . SER B 1 257 ? 32.125 19.094 20.922 1 83.19 257 SER B N 1
ATOM 6348 C CA . SER B 1 257 ? 30.984 18.281 21.312 1 83.19 257 SER B CA 1
ATOM 6349 C C . SER B 1 257 ? 30.359 18.828 22.594 1 83.19 257 SER B C 1
ATOM 6351 O O . SER B 1 257 ? 29.125 18.891 22.703 1 83.19 257 SER B O 1
ATOM 6353 N N . ASP B 1 258 ? 31.172 19.219 23.5 1 83.31 258 ASP B N 1
ATOM 6354 C CA . ASP B 1 258 ? 30.656 19.766 24.766 1 83.31 258 ASP B CA 1
ATOM 6355 C C . ASP B 1 258 ? 29.953 21.109 24.531 1 83.31 258 ASP B C 1
ATOM 6357 O O . ASP B 1 258 ? 28.938 21.391 25.172 1 83.31 258 ASP B O 1
ATOM 6361 N N . LYS B 1 259 ? 30.484 21.844 23.688 1 86.56 259 LYS B N 1
ATOM 6362 C CA . LYS B 1 259 ? 29.906 23.141 23.391 1 86.56 259 LYS B CA 1
ATOM 6363 C C . LYS B 1 259 ? 28.578 23 22.656 1 86.56 259 LYS B C 1
ATOM 6365 O O . LYS B 1 259 ? 27.672 23.812 22.844 1 86.56 259 LYS B O 1
ATOM 6370 N N . ILE B 1 260 ? 28.438 22.031 21.875 1 88.19 260 ILE B N 1
ATOM 6371 C CA . ILE B 1 260 ? 27.188 21.781 21.141 1 88.19 260 ILE B CA 1
ATOM 6372 C C . ILE B 1 260 ? 26.078 21.453 22.141 1 88.19 260 ILE B C 1
ATOM 6374 O O . ILE B 1 260 ? 24.969 21.984 22.031 1 88.19 260 ILE B O 1
ATOM 6378 N N . GLU B 1 261 ? 26.375 20.656 23.062 1 86.44 261 GLU B N 1
ATOM 6379 C CA . GLU B 1 261 ? 25.391 20.281 24.062 1 86.44 261 GLU B CA 1
ATOM 6380 C C . GLU B 1 261 ? 24.969 21.484 24.906 1 86.44 261 GLU B C 1
ATOM 6382 O O . GLU B 1 261 ? 23.781 21.656 25.203 1 86.44 261 GLU B O 1
ATOM 6387 N N . GLU B 1 262 ? 25.938 22.281 25.25 1 88.5 262 GLU B N 1
ATOM 6388 C CA . GLU B 1 262 ? 25.703 23.438 26.094 1 88.5 262 GLU B CA 1
ATOM 6389 C C . GLU B 1 262 ? 24.875 24.5 25.375 1 88.5 262 GLU B C 1
ATOM 6391 O O . GLU B 1 262 ? 24.141 25.25 26 1 88.5 262 GLU B O 1
ATOM 6396 N N . ASN B 1 263 ? 25.016 24.516 24.078 1 91.81 263 ASN B N 1
ATOM 6397 C CA . ASN B 1 263 ? 24.344 25.562 23.297 1 91.81 263 ASN B CA 1
ATOM 6398 C C . ASN B 1 263 ? 23.25 24.984 22.406 1 91.81 263 ASN B C 1
ATOM 6400 O O . ASN B 1 263 ? 22.938 25.547 21.359 1 91.81 263 ASN B O 1
ATOM 6404 N N . ALA B 1 264 ? 22.719 23.906 22.781 1 90.44 264 ALA B N 1
ATOM 6405 C CA . ALA B 1 264 ? 21.719 23.219 21.969 1 90.44 264 ALA B CA 1
ATOM 6406 C C . ALA B 1 264 ? 20.5 24.109 21.75 1 90.44 264 ALA B C 1
ATOM 6408 O O . ALA B 1 264 ? 19.953 24.141 20.641 1 90.44 264 ALA B O 1
ATOM 6409 N N . GLY B 1 265 ? 20.109 24.828 22.719 1 92.38 265 GLY B N 1
ATOM 6410 C CA . GLY B 1 265 ? 18.969 25.719 22.594 1 92.38 265 GLY B CA 1
ATOM 6411 C C . GLY B 1 265 ? 19.156 26.797 21.562 1 92.38 265 GLY B C 1
ATOM 6412 O O . GLY B 1 265 ? 18.266 27.047 20.75 1 92.38 265 GLY B O 1
ATOM 6413 N N . GLU B 1 266 ? 20.312 27.375 21.594 1 94.62 266 GLU B N 1
ATOM 6414 C CA . GLU B 1 266 ? 20.625 28.422 20.625 1 94.62 266 GLU B CA 1
ATOM 6415 C C . GLU B 1 266 ? 20.672 27.875 19.203 1 94.62 266 GLU B C 1
ATOM 6417 O O . GLU B 1 266 ? 20.172 28.5 18.266 1 94.62 266 GLU B O 1
ATOM 6422 N N . ILE B 1 267 ? 21.203 26.734 19.109 1 94 267 ILE B N 1
ATOM 6423 C CA . ILE B 1 267 ? 21.281 26.109 17.797 1 94 267 ILE B CA 1
ATOM 6424 C C . ILE B 1 267 ? 19.891 25.828 17.266 1 94 267 ILE B C 1
ATOM 6426 O O . ILE B 1 267 ? 19.594 26.094 16.094 1 94 267 ILE B O 1
ATOM 6430 N N . TYR B 1 268 ? 19.125 25.406 18.156 1 93.88 268 TYR B N 1
ATOM 6431 C CA . TYR B 1 268 ? 17.75 25.094 17.781 1 93.88 268 TYR B CA 1
ATOM 6432 C C . TYR B 1 268 ? 17.016 26.359 17.312 1 93.88 268 TYR B C 1
ATOM 6434 O O . TYR B 1 268 ? 16.281 26.312 16.328 1 93.88 268 TYR B O 1
ATOM 6442 N N . ARG B 1 269 ? 17.188 27.359 17.984 1 96 269 ARG B N 1
ATOM 6443 C CA . ARG B 1 269 ? 16.531 28.625 17.625 1 96 269 ARG B CA 1
ATOM 6444 C C . ARG B 1 269 ? 17 29.109 16.25 1 96 269 ARG B C 1
ATOM 6446 O O . ARG B 1 269 ? 16.188 29.562 15.445 1 96 269 ARG B O 1
ATOM 6453 N N . ILE B 1 270 ? 18.266 29.031 16.047 1 97.25 270 ILE B N 1
ATOM 6454 C CA . ILE B 1 270 ? 18.797 29.422 14.742 1 97.25 270 ILE B CA 1
ATOM 6455 C C . ILE B 1 270 ? 18.203 28.531 13.656 1 97.25 270 ILE B C 1
ATOM 6457 O O . ILE B 1 270 ? 17.766 29.031 12.617 1 97.25 270 ILE B O 1
ATOM 6461 N N . TYR B 1 271 ? 18.188 27.25 14 1 96.75 271 TYR B N 1
ATOM 6462 C CA . TYR B 1 271 ? 17.625 26.266 13.094 1 96.75 271 TYR B CA 1
ATOM 6463 C C . TYR B 1 271 ? 16.188 26.609 12.719 1 96.75 271 TYR B C 1
ATOM 6465 O O . TYR B 1 271 ? 15.844 26.641 11.531 1 96.75 271 TYR B O 1
ATOM 6473 N N . TYR B 1 272 ? 15.477 26.984 13.633 1 96.75 272 TYR B N 1
ATOM 6474 C CA . TYR B 1 272 ? 14.062 27.281 13.422 1 96.75 272 TYR B CA 1
ATOM 6475 C C . TYR B 1 272 ? 13.883 28.578 12.648 1 96.75 272 TYR B C 1
ATOM 6477 O O . TYR B 1 272 ? 13.055 28.672 11.75 1 96.75 272 TYR B O 1
ATOM 6485 N N . LEU B 1 273 ? 14.609 29.594 13.016 1 98 273 LEU B N 1
ATOM 6486 C CA . LEU B 1 273 ? 14.492 30.891 12.367 1 98 273 LEU B CA 1
ATOM 6487 C C . LEU B 1 273 ? 14.836 30.781 10.883 1 98 273 LEU B C 1
ATOM 6489 O O . LEU B 1 273 ? 14.125 31.328 10.039 1 98 273 LEU B O 1
ATOM 6493 N N . ILE B 1 274 ? 15.859 30.062 10.609 1 98.19 274 ILE B N 1
ATOM 6494 C CA . ILE B 1 274 ? 16.266 29.844 9.227 1 98.19 274 ILE B CA 1
ATOM 6495 C C . ILE B 1 274 ? 15.188 29.047 8.492 1 98.19 274 ILE B C 1
ATOM 6497 O O . ILE B 1 274 ? 14.836 29.375 7.359 1 98.19 274 ILE B O 1
ATOM 6501 N N . GLY B 1 275 ? 14.734 28.062 9.172 1 98.38 275 GLY B N 1
ATOM 6502 C CA . GLY B 1 275 ? 13.68 27.25 8.594 1 98.38 275 GLY B CA 1
ATOM 6503 C C . GLY B 1 275 ? 12.406 28.031 8.32 1 98.38 275 GLY B C 1
ATOM 6504 O O . GLY B 1 275 ? 11.75 27.812 7.301 1 98.38 275 GLY B O 1
ATOM 6505 N N . GLU B 1 276 ? 12.086 28.859 9.195 1 98.38 276 GLU B N 1
ATOM 6506 C CA . GLU B 1 276 ? 10.875 29.656 9.039 1 98.38 276 GLU B CA 1
ATOM 6507 C C . GLU B 1 276 ? 10.977 30.578 7.824 1 98.38 276 GLU B C 1
ATOM 6509 O O . GLU B 1 276 ? 10.016 30.703 7.066 1 98.38 276 GLU B O 1
ATOM 6514 N N . LEU B 1 277 ? 12.078 31.203 7.668 1 98.31 277 LEU B N 1
ATOM 6515 C CA . LEU B 1 277 ? 12.281 32.062 6.496 1 98.31 277 LEU B CA 1
ATOM 6516 C C . LEU B 1 277 ? 12.141 31.234 5.211 1 98.31 277 LEU B C 1
ATOM 6518 O O . LEU B 1 277 ? 11.508 31.688 4.254 1 98.31 277 LEU B O 1
ATOM 6522 N N . ASP B 1 278 ? 12.719 30.094 5.254 1 98.5 278 ASP B N 1
ATOM 6523 C CA . ASP B 1 278 ? 12.633 29.219 4.086 1 98.5 278 ASP B CA 1
ATOM 6524 C C . ASP B 1 278 ? 11.188 28.812 3.812 1 98.5 278 ASP B C 1
ATOM 6526 O O . ASP B 1 278 ? 10.711 28.906 2.68 1 98.5 278 ASP B O 1
ATOM 6530 N N . ALA B 1 279 ? 10.5 28.453 4.824 1 98.44 279 ALA B N 1
ATOM 6531 C CA . ALA B 1 279 ? 9.109 28.031 4.703 1 98.44 279 ALA B CA 1
ATOM 6532 C C . ALA B 1 279 ? 8.234 29.172 4.191 1 98.44 279 ALA B C 1
ATOM 6534 O O . ALA B 1 279 ? 7.434 28.984 3.271 1 98.44 279 ALA B O 1
ATOM 6535 N N . LEU B 1 280 ? 8.422 30.297 4.727 1 98.44 280 LEU B N 1
ATOM 6536 C CA . LEU B 1 280 ? 7.574 31.438 4.367 1 98.44 280 LEU B CA 1
ATOM 6537 C C . LEU B 1 280 ? 7.832 31.875 2.932 1 98.44 280 LEU B C 1
ATOM 6539 O O . LEU B 1 280 ? 6.906 32.281 2.223 1 98.44 280 LEU B O 1
ATOM 6543 N N . THR B 1 281 ? 9.047 31.844 2.506 1 97.75 281 THR B N 1
ATOM 6544 C CA . THR B 1 281 ? 9.344 32.219 1.121 1 97.75 281 THR B CA 1
ATOM 6545 C C . THR B 1 281 ? 8.789 31.141 0.165 1 97.75 281 THR B C 1
ATOM 6547 O O . THR B 1 281 ? 8.375 31.469 -0.951 1 97.75 281 THR B O 1
ATOM 6550 N N . ALA B 1 282 ? 8.828 29.922 0.604 1 97.31 282 ALA B N 1
ATOM 6551 C CA . ALA B 1 282 ? 8.211 28.859 -0.19 1 97.31 282 ALA B CA 1
ATOM 6552 C C . ALA B 1 282 ? 6.711 29.078 -0.329 1 97.31 282 ALA B C 1
ATOM 6554 O O . ALA B 1 282 ? 6.152 28.938 -1.421 1 97.31 282 ALA B O 1
ATOM 6555 N N . ILE B 1 283 ? 6.066 29.406 0.788 1 98 283 ILE B N 1
ATOM 6556 C CA . ILE B 1 283 ? 4.637 29.703 0.784 1 98 283 ILE B CA 1
ATOM 6557 C C . ILE B 1 283 ? 4.352 30.891 -0.131 1 98 283 ILE B C 1
ATOM 6559 O O . ILE B 1 283 ? 3.369 30.891 -0.876 1 98 283 ILE B O 1
ATOM 6563 N N . ALA B 1 284 ? 5.207 31.859 -0.08 1 97.81 284 ALA B N 1
ATOM 6564 C CA . ALA B 1 284 ? 5.078 33.031 -0.947 1 97.81 284 ALA B CA 1
ATOM 6565 C C . ALA B 1 284 ? 5.141 32.625 -2.418 1 97.81 284 ALA B C 1
ATOM 6567 O O . ALA B 1 284 ? 4.367 33.125 -3.236 1 97.81 284 ALA B O 1
ATOM 6568 N N . SER B 1 285 ? 6.066 31.797 -2.719 1 96.25 285 SER B N 1
ATOM 6569 C CA . SER B 1 285 ? 6.195 31.297 -4.086 1 96.25 285 SER B CA 1
ATOM 6570 C C . SER B 1 285 ? 4.906 30.625 -4.555 1 96.25 285 SER B C 1
ATOM 6572 O O . SER B 1 285 ? 4.41 30.922 -5.645 1 96.25 285 SER B O 1
ATOM 6574 N N . TYR B 1 286 ? 4.387 29.828 -3.727 1 95.94 286 TYR B N 1
ATOM 6575 C CA . TYR B 1 286 ? 3.143 29.141 -4.062 1 95.94 286 TYR B CA 1
ATOM 6576 C C . TYR B 1 286 ? 2.014 30.141 -4.289 1 95.94 286 TYR B C 1
ATOM 6578 O O . TYR B 1 286 ? 1.27 30.047 -5.266 1 95.94 286 TYR B O 1
ATOM 6586 N N . LYS B 1 287 ? 1.877 31.016 -3.344 1 96.62 287 LYS B N 1
ATOM 6587 C CA . LYS B 1 287 ? 0.828 32.031 -3.426 1 96.62 287 LYS B CA 1
ATOM 6588 C C . LYS B 1 287 ? 0.961 32.844 -4.703 1 96.62 287 LYS B C 1
ATOM 6590 O O . LYS B 1 287 ? -0.034 33.125 -5.375 1 96.62 287 LYS B O 1
ATOM 6595 N N . ALA B 1 288 ? 2.098 33.188 -5.055 1 95.56 288 ALA B N 1
ATOM 6596 C CA . ALA B 1 288 ? 2.35 33.969 -6.254 1 95.56 288 ALA B CA 1
ATOM 6597 C C . ALA B 1 288 ? 1.954 33.219 -7.512 1 95.56 288 ALA B C 1
ATOM 6599 O O . ALA B 1 288 ? 1.375 33.781 -8.438 1 95.56 288 ALA B O 1
ATOM 6600 N N . CYS B 1 289 ? 2.24 31.984 -7.523 1 93.69 289 CYS B N 1
ATOM 6601 C CA . CYS B 1 289 ? 1.965 31.125 -8.68 1 93.69 289 CYS B CA 1
ATOM 6602 C C . CYS B 1 289 ? 0.469 30.875 -8.82 1 93.69 289 CYS B C 1
ATOM 6604 O O . CYS B 1 289 ? -0.006 30.547 -9.906 1 93.69 289 CYS B O 1
ATOM 6606 N N . ASN B 1 290 ? -0.285 31.016 -7.73 1 93.56 290 ASN B N 1
ATOM 6607 C CA . ASN B 1 290 ? -1.706 30.672 -7.734 1 93.56 290 ASN B CA 1
ATOM 6608 C C . ASN B 1 290 ? -2.564 31.891 -7.375 1 93.56 290 ASN B C 1
ATOM 6610 O O . ASN B 1 290 ? -3.67 31.734 -6.855 1 93.56 290 ASN B O 1
ATOM 6614 N N . LYS B 1 291 ? -2.1 33.031 -7.664 1 91.38 291 LYS B N 1
ATOM 6615 C CA . LYS B 1 291 ? -2.699 34.281 -7.219 1 91.38 291 LYS B CA 1
ATOM 6616 C C . LYS B 1 291 ? -4.156 34.375 -7.656 1 91.38 291 LYS B C 1
ATOM 6618 O O . LYS B 1 291 ? -5.012 34.844 -6.895 1 91.38 291 LYS B O 1
ATOM 6623 N N . ASN B 1 292 ? -4.531 33.875 -8.742 1 91.75 292 ASN B N 1
ATOM 6624 C CA . ASN B 1 292 ? -5.875 34 -9.289 1 91.75 292 ASN B CA 1
ATOM 6625 C C . ASN B 1 292 ? -6.82 32.938 -8.727 1 91.75 292 ASN B C 1
ATOM 6627 O O . ASN B 1 292 ? -8.039 33.031 -8.906 1 91.75 292 ASN B O 1
ATOM 6631 N N . LYS B 1 293 ? -6.34 32.031 -8.07 1 94.19 293 LYS B N 1
ATOM 6632 C CA . LYS B 1 293 ? -7.145 30.922 -7.562 1 94.19 293 LYS B CA 1
ATOM 6633 C C . LYS B 1 293 ? -7.32 31.016 -6.051 1 94.19 293 LYS B C 1
ATOM 6635 O O . LYS B 1 293 ? -8.078 30.234 -5.461 1 94.19 293 LYS B O 1
ATOM 6640 N N . LEU B 1 294 ? -6.652 31.969 -5.445 1 97 294 LEU B N 1
ATOM 6641 C CA . LEU B 1 294 ? -6.641 32.031 -3.988 1 97 294 LEU B CA 1
ATOM 6642 C C . LEU B 1 294 ? -7.426 33.25 -3.5 1 97 294 LEU B C 1
ATOM 6644 O O . LEU B 1 294 ? -7.539 34.25 -4.215 1 97 294 LEU B O 1
ATOM 6648 N N . SER B 1 295 ? -7.988 33.125 -2.33 1 97.88 295 SER B N 1
ATOM 6649 C CA . SER B 1 295 ? -8.641 34.25 -1.657 1 97.88 295 SER B CA 1
ATOM 6650 C C . SER B 1 295 ? -8.289 34.281 -0.173 1 97.88 295 SER B C 1
ATOM 6652 O O . SER B 1 295 ? -7.812 33.281 0.379 1 97.88 295 SER B O 1
ATOM 6654 N N . LYS B 1 296 ? -8.406 35.438 0.409 1 97.81 296 LYS B N 1
ATOM 6655 C CA . LYS B 1 296 ? -8.148 35.594 1.837 1 97.81 296 LYS B CA 1
ATOM 6656 C C . LYS B 1 296 ? -9.367 35.188 2.662 1 97.81 296 LYS B C 1
ATOM 6658 O O . LYS B 1 296 ? -10.484 35.625 2.385 1 97.81 296 LYS B O 1
ATOM 6663 N N . PRO B 1 297 ? -9.219 34.375 3.623 1 98.5 297 PRO B N 1
ATOM 6664 C CA . PRO B 1 297 ? -10.352 33.969 4.461 1 98.5 297 PRO B CA 1
ATOM 6665 C C . PRO B 1 297 ? -10.82 35.094 5.387 1 98.5 297 PRO B C 1
ATOM 6667 O O . PRO B 1 297 ? -10.016 35.938 5.828 1 98.5 297 PRO B O 1
ATOM 6670 N N . ARG B 1 298 ? -12.078 35.094 5.637 1 98.25 298 ARG B N 1
ATOM 6671 C CA . ARG B 1 298 ? -12.68 35.969 6.629 1 98.25 298 ARG B CA 1
ATOM 6672 C C . ARG B 1 298 ? -13.086 35.188 7.879 1 98.25 298 ARG B C 1
ATOM 6674 O O . ARG B 1 298 ? -13.953 34.312 7.812 1 98.25 298 ARG B O 1
ATOM 6681 N N . PHE B 1 299 ? -12.5 35.594 9.031 1 98.12 299 PHE B N 1
ATOM 6682 C CA . PHE B 1 299 ? -12.797 34.875 10.273 1 98.12 299 PHE B CA 1
ATOM 6683 C C . PHE B 1 299 ? -13.875 35.625 11.062 1 98.12 299 PHE B C 1
ATOM 6685 O O . PHE B 1 299 ? -13.867 36.844 11.164 1 98.12 299 PHE B O 1
ATOM 6692 N N . ILE B 1 300 ? -14.844 34.812 11.523 1 97.12 300 ILE B N 1
ATOM 6693 C CA . ILE B 1 300 ? -15.945 35.344 12.312 1 97.12 300 ILE B CA 1
ATOM 6694 C C . ILE B 1 300 ? -16.062 34.594 13.625 1 97.12 300 ILE B C 1
ATOM 6696 O O . ILE B 1 300 ? -15.406 33.562 13.805 1 97.12 300 ILE B O 1
ATOM 6700 N N . ASN B 1 301 ? -16.938 35 14.516 1 94.38 301 ASN B N 1
ATOM 6701 C CA . ASN B 1 301 ? -17.078 34.406 15.828 1 94.38 301 ASN B CA 1
ATOM 6702 C C . ASN B 1 301 ? -18.172 33.344 15.836 1 94.38 301 ASN B C 1
ATOM 6704 O O . ASN B 1 301 ? -18.141 32.406 16.641 1 94.38 301 ASN B O 1
ATOM 6708 N N . GLU B 1 302 ? -19.125 33.5 14.891 1 94.44 302 GLU B N 1
ATOM 6709 C CA . GLU B 1 302 ? -20.25 32.562 14.844 1 94.44 302 GLU B CA 1
ATOM 6710 C C . GLU B 1 302 ? -19.828 31.188 14.367 1 94.44 302 GLU B C 1
ATOM 6712 O O . GLU B 1 302 ? -18.938 31.062 13.523 1 94.44 302 GLU B O 1
ATOM 6717 N N . ASN B 1 303 ? -20.484 30.25 14.922 1 94.38 303 ASN B N 1
ATOM 6718 C CA . ASN B 1 303 ? -20.234 28.875 14.516 1 94.38 303 ASN B CA 1
ATOM 6719 C C . ASN B 1 303 ? -20.797 28.578 13.133 1 94.38 303 ASN B C 1
ATOM 6721 O O . ASN B 1 303 ? -21.828 27.922 13.008 1 94.38 303 ASN B O 1
ATOM 6725 N N . LYS B 1 304 ? -20.109 29.109 12.156 1 96.06 304 LYS B N 1
ATOM 6726 C CA . LYS B 1 304 ? -20.531 29 10.766 1 96.06 304 LYS B CA 1
ATOM 6727 C C . LYS B 1 304 ? -19.344 28.734 9.852 1 96.06 304 LYS B C 1
ATOM 6729 O O . LYS B 1 304 ? -18.203 29.047 10.203 1 96.06 304 LYS B O 1
ATOM 6734 N N . LEU B 1 305 ? -19.609 28.125 8.734 1 98.06 305 LEU B N 1
ATOM 6735 C CA . LEU B 1 305 ? -18.609 27.906 7.695 1 98.06 305 LEU B CA 1
ATOM 6736 C C . LEU B 1 305 ? -19.219 28.047 6.305 1 98.06 305 LEU B C 1
ATOM 6738 O O . LEU B 1 305 ? -20.219 27.406 5.992 1 98.06 305 LEU B O 1
ATOM 6742 N N . LYS B 1 306 ? -18.734 28.938 5.609 1 98.31 306 LYS B N 1
ATOM 6743 C CA . LYS B 1 306 ? -19.156 29.172 4.234 1 98.31 306 LYS B CA 1
ATOM 6744 C C . LYS B 1 306 ? -17.984 29.109 3.27 1 98.31 306 LYS B C 1
ATOM 6746 O O . LYS B 1 306 ? -16.969 29.781 3.465 1 98.31 306 LYS B O 1
ATOM 6751 N N . VAL B 1 307 ? -18.031 28.281 2.326 1 98.44 307 VAL B N 1
ATOM 6752 C CA . VAL B 1 307 ? -17.047 28.141 1.267 1 98.44 307 VAL B CA 1
ATOM 6753 C C . VAL B 1 307 ? -17.719 28.234 -0.097 1 98.44 307 VAL B C 1
ATOM 6755 O O . VAL B 1 307 ? -18.656 27.484 -0.386 1 98.44 307 VAL B O 1
ATOM 6758 N N . ILE B 1 308 ? -17.328 29.156 -0.916 1 98.5 308 ILE B N 1
ATOM 6759 C CA . ILE B 1 308 ? -17.891 29.344 -2.246 1 98.5 308 ILE B CA 1
ATOM 6760 C C . ILE B 1 308 ? -16.859 28.938 -3.305 1 98.5 308 ILE B C 1
ATOM 6762 O O . ILE B 1 308 ? -15.75 29.453 -3.326 1 98.5 308 ILE B O 1
ATOM 6766 N N . ASP B 1 309 ? -17.266 28.047 -4.152 1 98.06 309 ASP B N 1
ATOM 6767 C CA . ASP B 1 309 ? -16.438 27.547 -5.258 1 98.06 309 ASP B CA 1
ATOM 6768 C C . ASP B 1 309 ? -15.086 27.062 -4.758 1 98.06 309 ASP B C 1
ATOM 6770 O O . ASP B 1 309 ? -14.039 27.469 -5.281 1 98.06 309 ASP B O 1
ATOM 6774 N N . GLY B 1 310 ? -15.133 26.281 -3.721 1 97.94 310 GLY B N 1
ATOM 6775 C CA . GLY B 1 310 ? -13.914 25.688 -3.186 1 97.94 310 GLY B CA 1
ATOM 6776 C C . GLY B 1 310 ? -13.383 24.547 -4.035 1 97.94 310 GLY B C 1
ATOM 6777 O O . GLY B 1 310 ? -14.148 23.766 -4.598 1 97.94 310 GLY B O 1
ATOM 6778 N N . VAL B 1 311 ? -12.07 24.469 -4.148 1 97.19 311 VAL B N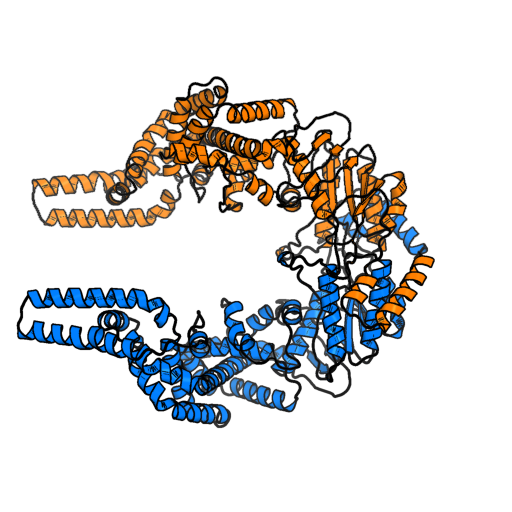 1
ATOM 6779 C CA . VAL B 1 311 ? -11.445 23.375 -4.887 1 97.19 311 VAL B CA 1
ATOM 6780 C C . VAL B 1 311 ? -10.344 22.75 -4.043 1 97.19 311 VAL B C 1
ATOM 6782 O O . VAL B 1 311 ? -9.789 23.391 -3.152 1 97.19 311 VAL B O 1
ATOM 6785 N N . HIS B 1 312 ? -10.148 21.453 -4.254 1 96 312 HIS B N 1
ATOM 6786 C CA . HIS B 1 312 ? -9.055 20.766 -3.574 1 96 312 HIS B CA 1
ATOM 6787 C C . HIS B 1 312 ? -7.703 21.172 -4.152 1 96 312 HIS B C 1
ATOM 6789 O O . HIS B 1 312 ? -7.512 21.141 -5.371 1 96 312 HIS B O 1
ATOM 6795 N N . PRO B 1 313 ? -6.711 21.469 -3.377 1 94.19 313 PRO B N 1
ATOM 6796 C CA . PRO B 1 313 ? -5.445 22.047 -3.846 1 94.19 313 PRO B CA 1
ATOM 6797 C C . PRO B 1 313 ? -4.617 21.062 -4.668 1 94.19 313 PRO B C 1
ATOM 6799 O O . PRO B 1 313 ? -3.768 21.469 -5.461 1 94.19 313 PRO B O 1
ATOM 6802 N N . VAL B 1 314 ? -4.781 19.781 -4.543 1 93.75 314 VAL B N 1
ATOM 6803 C CA . VAL B 1 314 ? -3.891 18.797 -5.145 1 93.75 314 VAL B CA 1
ATOM 6804 C C . VAL B 1 314 ? -4.477 18.312 -6.469 1 93.75 314 VAL B C 1
ATOM 6806 O O . VAL B 1 314 ? -3.764 17.75 -7.301 1 93.75 314 VAL B O 1
ATOM 6809 N N . LEU B 1 315 ? -5.723 18.516 -6.719 1 90.88 315 LEU B N 1
ATOM 6810 C CA . LEU B 1 315 ? -6.363 18 -7.922 1 90.88 315 LEU B CA 1
ATOM 6811 C C . LEU B 1 315 ? -6 18.844 -9.141 1 90.88 315 LEU B C 1
ATOM 6813 O O . LEU B 1 315 ? -5.977 20.078 -9.07 1 90.88 315 LEU B O 1
ATOM 6817 N N . LYS B 1 316 ? -5.711 18.25 -10.297 1 85.88 316 LYS B N 1
ATOM 6818 C CA . LYS B 1 316 ? -5.332 18.938 -11.531 1 85.88 316 LYS B CA 1
ATOM 6819 C C . LYS B 1 316 ? -6.543 19.594 -12.188 1 85.88 316 LYS B C 1
ATOM 6821 O O . LYS B 1 316 ? -6.461 20.719 -12.664 1 85.88 316 LYS B O 1
ATOM 6826 N N . LYS B 1 317 ? -7.664 18.859 -12.219 1 87.81 317 LYS B N 1
ATOM 6827 C CA . LYS B 1 317 ? -8.914 19.391 -12.766 1 87.81 317 LYS B CA 1
ATOM 6828 C C . LYS B 1 317 ? -10.031 19.359 -11.734 1 87.81 317 LYS B C 1
ATOM 6830 O O . LYS B 1 317 ? -11.023 18.641 -11.914 1 87.81 317 LYS B O 1
ATOM 6835 N N . PRO B 1 318 ? -9.836 20.219 -10.766 1 91.44 318 PRO B N 1
ATOM 6836 C CA . PRO B 1 318 ? -10.836 20.188 -9.688 1 91.44 318 PRO B CA 1
ATOM 6837 C C . PRO B 1 318 ? -12.156 20.828 -10.086 1 91.44 318 PRO B C 1
ATOM 6839 O O . PRO B 1 318 ? -12.18 21.781 -10.867 1 91.44 318 PRO B O 1
ATOM 6842 N N . VAL B 1 319 ? -13.258 20.312 -9.672 1 93.94 319 VAL B N 1
ATOM 6843 C CA . VAL B 1 319 ? -14.586 20.891 -9.836 1 93.94 319 VAL B CA 1
ATOM 6844 C C . VAL B 1 319 ? -14.938 21.734 -8.609 1 93.94 319 VAL B C 1
ATOM 6846 O O . VAL B 1 319 ? -14.938 21.234 -7.484 1 93.94 319 VAL B O 1
ATOM 6849 N N . PRO B 1 320 ? -15.188 23.047 -8.805 1 96.88 320 PRO B N 1
ATOM 6850 C CA . PRO B 1 320 ? -15.508 23.906 -7.664 1 96.88 320 PRO B CA 1
ATOM 6851 C C . PRO B 1 320 ? -16.875 23.578 -7.051 1 96.88 320 PRO B C 1
ATOM 6853 O O . PRO B 1 320 ? -17.812 23.266 -7.777 1 96.88 320 PRO B O 1
ATOM 6856 N N . ASN B 1 321 ? -16.984 23.516 -5.773 1 97.75 321 ASN B N 1
ATOM 6857 C CA . ASN B 1 321 ? -18.234 23.312 -5.043 1 97.75 321 ASN B CA 1
ATOM 6858 C C . ASN B 1 321 ? -18.406 24.328 -3.932 1 97.75 321 ASN B C 1
ATOM 6860 O O . ASN B 1 321 ? -17.438 24.859 -3.402 1 97.75 321 ASN B O 1
ATOM 6864 N N . SER B 1 322 ? -19.688 24.656 -3.605 1 97.94 322 SER B N 1
ATOM 6865 C CA . SER B 1 322 ? -20.031 25.641 -2.594 1 97.94 322 SER B CA 1
ATOM 6866 C C . SER B 1 322 ? -20.906 25.047 -1.5 1 97.94 322 SER B C 1
ATOM 6868 O O . SER B 1 322 ? -21.734 24.172 -1.772 1 97.94 322 SER B O 1
ATOM 6870 N N . ILE B 1 323 ? -20.703 25.516 -0.292 1 97.62 323 ILE B N 1
ATOM 6871 C CA . ILE B 1 323 ? -21.516 25.047 0.824 1 97.62 323 ILE B CA 1
ATOM 6872 C C . ILE B 1 323 ? -21.594 26.125 1.899 1 97.62 323 ILE B C 1
ATOM 6874 O O . ILE B 1 323 ? -20.656 26.922 2.053 1 97.62 323 ILE B O 1
ATOM 6878 N N . SER B 1 324 ? -22.641 26.203 2.545 1 96.88 324 SER B N 1
ATOM 6879 C CA . SER B 1 324 ? -22.859 27.062 3.699 1 96.88 324 SER B CA 1
ATOM 6880 C C . SER B 1 324 ? -23.438 26.281 4.875 1 96.88 324 SER B C 1
ATOM 6882 O O . SER B 1 324 ? -24.531 25.719 4.777 1 96.88 324 SER B O 1
ATOM 6884 N N . ILE B 1 325 ? -22.719 26.25 5.961 1 96.69 325 ILE B N 1
ATOM 6885 C CA . ILE B 1 325 ? -23.125 25.5 7.148 1 96.69 325 ILE B CA 1
ATOM 6886 C C . ILE B 1 325 ? -23.391 26.469 8.297 1 96.69 325 ILE B C 1
ATOM 6888 O O . ILE B 1 325 ? -22.5 27.219 8.711 1 96.69 325 ILE B O 1
ATOM 6892 N N . ASP B 1 326 ? -24.562 26.469 8.773 1 93.62 326 ASP B N 1
ATOM 6893 C CA . ASP B 1 326 ? -24.984 27.391 9.844 1 93.62 326 ASP B CA 1
ATOM 6894 C C . ASP B 1 326 ? -25.875 26.672 10.852 1 93.62 326 ASP B C 1
ATOM 6896 O O . ASP B 1 326 ? -27.094 26.625 10.672 1 93.62 326 ASP B O 1
ATOM 6900 N N . GLY B 1 327 ? -25.375 26.219 11.906 1 88 327 GLY B N 1
ATOM 6901 C CA . GLY B 1 327 ? -26.125 25.641 13 1 88 327 GLY B CA 1
ATOM 6902 C C . GLY B 1 327 ? -26.391 24.156 12.82 1 88 327 GLY B C 1
ATOM 6903 O O . GLY B 1 327 ? -26.219 23.359 13.75 1 88 327 GLY B O 1
ATOM 6904 N N . LYS B 1 328 ? -26.859 23.781 11.633 1 91.88 328 LYS B N 1
ATOM 6905 C CA . LYS B 1 328 ? -27.141 22.375 11.359 1 91.88 328 LYS B CA 1
ATOM 6906 C C . LYS B 1 328 ? -25.938 21.688 10.711 1 91.88 328 LYS B C 1
ATOM 6908 O O . LYS B 1 328 ? -25.219 22.297 9.906 1 91.88 328 LYS B O 1
ATOM 6913 N N . GLY B 1 329 ? -25.75 20.438 11.148 1 95.44 329 GLY B N 1
ATOM 6914 C CA . GLY B 1 329 ? -24.75 19.641 10.453 1 95.44 329 GLY B CA 1
ATOM 6915 C C . GLY B 1 329 ? -25.156 19.266 9.039 1 95.44 329 GLY B C 1
ATOM 6916 O O . GLY B 1 329 ? -26.219 19.688 8.562 1 95.44 329 GLY B O 1
ATOM 6917 N N . ILE B 1 330 ? -24.266 18.578 8.336 1 96.56 330 ILE B N 1
ATOM 6918 C CA . ILE B 1 330 ? -24.531 18.219 6.953 1 96.56 330 ILE B CA 1
ATOM 6919 C C . ILE B 1 330 ? -24.422 16.703 6.793 1 96.56 330 ILE B C 1
ATOM 6921 O O . ILE B 1 330 ? -23.5 16.078 7.324 1 96.56 330 ILE B O 1
ATOM 6925 N N . VAL B 1 331 ? -25.406 16.094 6.109 1 95 331 VAL B N 1
ATOM 6926 C CA . VAL B 1 331 ? -25.328 14.719 5.656 1 95 331 VAL B CA 1
ATOM 6927 C C . VAL B 1 331 ? -25.203 14.68 4.133 1 95 331 VAL B C 1
ATOM 6929 O O . VAL B 1 331 ? -26.031 15.258 3.424 1 95 331 VAL B O 1
ATOM 6932 N N . LEU B 1 332 ? -24.141 14.078 3.721 1 93.25 332 LEU B N 1
ATOM 6933 C CA . LEU B 1 332 ? -23.859 13.938 2.297 1 93.25 332 LEU B CA 1
ATOM 6934 C C . LEU B 1 332 ? -24.141 12.516 1.825 1 93.25 332 LEU B C 1
ATOM 6936 O O . LEU B 1 332 ? -23.594 11.555 2.367 1 93.25 332 LEU B O 1
ATOM 6940 N N . THR B 1 333 ? -25.016 12.414 0.829 1 88 333 THR B N 1
ATOM 6941 C CA . THR B 1 333 ? -25.312 11.094 0.284 1 88 333 THR B CA 1
ATOM 6942 C C . THR B 1 333 ? -24.797 10.969 -1.147 1 88 333 THR B C 1
ATOM 6944 O O . THR B 1 333 ? -24.484 11.977 -1.785 1 88 333 THR B O 1
ATOM 6947 N N . GLY B 1 334 ? -24.625 9.789 -1.588 1 81.44 334 GLY B N 1
ATOM 6948 C CA . GLY B 1 334 ? -24.109 9.516 -2.922 1 81.44 334 GLY B CA 1
ATOM 6949 C C . GLY B 1 334 ? -23.391 8.18 -3.02 1 81.44 334 GLY B C 1
ATOM 6950 O O . GLY B 1 334 ? -23.156 7.52 -2.006 1 81.44 334 GLY B O 1
ATOM 6951 N N . THR B 1 335 ? -23.094 7.852 -4.246 1 77.19 335 THR B N 1
ATOM 6952 C CA . THR B 1 335 ? -22.406 6.586 -4.48 1 77.19 335 THR B CA 1
ATOM 6953 C C . THR B 1 335 ? -20.906 6.758 -4.328 1 77.19 335 THR B C 1
ATOM 6955 O O . THR B 1 335 ? -20.406 7.883 -4.238 1 77.19 335 THR B O 1
ATOM 6958 N N . ASN B 1 336 ? -20.188 5.582 -4.289 1 72.25 336 ASN B N 1
ATOM 6959 C CA . ASN B 1 336 ? -18.734 5.633 -4.227 1 72.25 336 ASN B CA 1
ATOM 6960 C C . ASN B 1 336 ? -18.141 6.27 -5.48 1 72.25 336 ASN B C 1
ATOM 6962 O O . ASN B 1 336 ? -18.641 6.047 -6.59 1 72.25 336 ASN B O 1
ATOM 6966 N N . MET B 1 337 ? -17.125 7.105 -5.309 1 74.38 337 MET B N 1
ATOM 6967 C CA . MET B 1 337 ? -16.375 7.777 -6.359 1 74.38 337 MET B CA 1
ATOM 6968 C C . MET B 1 337 ? -17.125 9.008 -6.867 1 74.38 337 MET B C 1
ATOM 6970 O O . MET B 1 337 ? -16.688 9.656 -7.82 1 74.38 337 MET B O 1
ATOM 6974 N N . SER B 1 338 ? -18.25 9.258 -6.246 1 79.69 338 SER B N 1
ATOM 6975 C CA . SER B 1 338 ? -19.031 10.398 -6.707 1 79.69 338 SER B CA 1
ATOM 6976 C C . SER B 1 338 ? -18.391 11.719 -6.293 1 79.69 338 SER B C 1
ATOM 6978 O O . SER B 1 338 ? -18.75 12.781 -6.805 1 79.69 338 SER B O 1
ATOM 6980 N N . GLY B 1 339 ? -17.469 11.625 -5.348 1 86.69 339 GLY B N 1
ATOM 6981 C CA . GLY B 1 339 ? -16.766 12.828 -4.934 1 86.69 339 GLY B CA 1
ATOM 6982 C C . GLY B 1 339 ? -16.984 13.164 -3.469 1 86.69 339 GLY B C 1
ATOM 6983 O O . GLY B 1 339 ? -16.5 14.188 -2.984 1 86.69 339 GLY B O 1
ATOM 6984 N N . LYS B 1 340 ? -17.688 12.305 -2.721 1 89.06 340 LYS B N 1
ATOM 6985 C CA . LYS B 1 340 ? -17.984 12.57 -1.319 1 89.06 340 LYS B CA 1
ATOM 6986 C C . LYS B 1 340 ? -16.719 12.781 -0.504 1 89.06 340 LYS B C 1
ATOM 6988 O O . LYS B 1 340 ? -16.562 13.805 0.169 1 89.06 340 LYS B O 1
ATOM 6993 N N . SER B 1 341 ? -15.812 11.852 -0.588 1 90 341 SER B N 1
ATOM 6994 C CA . SER B 1 341 ? -14.57 11.93 0.184 1 90 341 SER B CA 1
ATOM 6995 C C . SER B 1 341 ? -13.719 13.109 -0.253 1 90 341 SER B C 1
ATOM 6997 O O . SER B 1 341 ? -13.109 13.789 0.581 1 90 341 SER B O 1
ATOM 6999 N N . THR B 1 342 ? -13.664 13.344 -1.556 1 92.12 342 THR B N 1
ATOM 7000 C CA . THR B 1 342 ? -12.906 14.469 -2.09 1 92.12 342 THR B CA 1
ATOM 7001 C C . THR B 1 342 ? -13.453 15.789 -1.562 1 92.12 342 THR B C 1
ATOM 7003 O O . THR B 1 342 ? -12.695 16.703 -1.237 1 92.12 342 THR B O 1
ATOM 7006 N N . PHE B 1 343 ? -14.789 15.883 -1.505 1 95.38 343 PHE B N 1
ATOM 7007 C CA . PHE B 1 343 ? -15.43 17.094 -1.001 1 95.38 343 PHE B CA 1
ATOM 7008 C C . PHE B 1 343 ? -15.07 17.328 0.46 1 95.38 343 PHE B C 1
ATOM 7010 O O . PHE B 1 343 ? -14.742 18.453 0.849 1 95.38 343 PHE B O 1
ATOM 7017 N N . LEU B 1 344 ? -15.133 16.281 1.288 1 96.75 344 LEU B N 1
ATOM 7018 C CA . LEU B 1 344 ? -14.758 16.375 2.693 1 96.75 344 LEU B CA 1
ATOM 7019 C C . LEU B 1 344 ? -13.312 16.844 2.84 1 96.75 344 LEU B C 1
ATOM 7021 O O . LEU B 1 344 ? -13.016 17.734 3.641 1 96.75 344 LEU B O 1
ATOM 7025 N N . ARG B 1 345 ? -12.477 16.266 2.066 1 96.62 345 ARG B N 1
ATOM 7026 C CA . ARG B 1 345 ? -11.062 16.594 2.117 1 96.62 345 ARG B CA 1
ATOM 7027 C C . ARG B 1 345 ? -10.82 18.031 1.65 1 96.62 345 ARG B C 1
ATOM 7029 O O . ARG B 1 345 ? -9.953 18.719 2.182 1 96.62 345 ARG B O 1
ATOM 7036 N N . MET B 1 346 ? -11.57 18.391 0.622 1 97.5 346 MET B N 1
ATOM 7037 C CA . MET B 1 346 ? -11.469 19.75 0.113 1 97.5 346 MET B CA 1
ATOM 7038 C C . MET B 1 346 ? -11.797 20.766 1.207 1 97.5 346 MET B C 1
ATOM 7040 O O . MET B 1 346 ? -11.062 21.734 1.394 1 97.5 346 MET B O 1
ATOM 7044 N N . LEU B 1 347 ? -12.812 20.547 1.928 1 98.12 347 LEU B N 1
ATOM 7045 C CA . LEU B 1 347 ? -13.18 21.438 3.016 1 98.12 347 LEU B CA 1
ATOM 7046 C C . LEU B 1 347 ? -12.094 21.469 4.09 1 98.12 347 LEU B C 1
ATOM 7048 O O . LEU B 1 347 ? -11.656 22.531 4.516 1 98.12 347 LEU B O 1
ATOM 7052 N N . GLY B 1 348 ? -11.688 20.25 4.488 1 98.12 348 GLY B N 1
ATOM 7053 C CA . GLY B 1 348 ? -10.625 20.172 5.48 1 98.12 348 GLY B CA 1
ATOM 7054 C C . GLY B 1 348 ? -9.352 20.875 5.062 1 98.12 348 GLY B C 1
ATOM 7055 O O . GLY B 1 348 ? -8.742 21.594 5.859 1 98.12 348 GLY B O 1
ATOM 7056 N N . ALA B 1 349 ? -8.969 20.656 3.82 1 97.88 349 ALA B N 1
ATOM 7057 C CA . ALA B 1 349 ? -7.758 21.266 3.285 1 97.88 349 ALA B CA 1
ATOM 7058 C C . ALA B 1 349 ? -7.848 22.797 3.324 1 97.88 349 ALA B C 1
ATOM 7060 O O . ALA B 1 349 ? -6.898 23.469 3.732 1 97.88 349 ALA B O 1
ATOM 7061 N N . ASN B 1 350 ? -8.945 23.359 2.93 1 98.44 350 ASN B N 1
ATOM 7062 C CA . ASN B 1 350 ? -9.109 24.797 2.896 1 98.44 350 ASN B CA 1
ATOM 7063 C C . ASN B 1 350 ? -9.148 25.391 4.301 1 98.44 350 ASN B C 1
ATOM 7065 O O . ASN B 1 350 ? -8.672 26.516 4.52 1 98.44 350 ASN B O 1
ATOM 7069 N N . ILE B 1 351 ? -9.695 24.672 5.199 1 98.69 351 ILE B N 1
ATOM 7070 C CA . ILE B 1 351 ? -9.68 25.125 6.586 1 98.69 351 ILE B CA 1
ATOM 7071 C C . ILE B 1 351 ? -8.242 25.188 7.094 1 98.69 351 ILE B C 1
ATOM 7073 O O . ILE B 1 351 ? -7.844 26.172 7.727 1 98.69 351 ILE B O 1
ATOM 7077 N N . VAL B 1 352 ? -7.461 24.141 6.789 1 98.56 352 VAL B N 1
ATOM 7078 C CA . VAL B 1 352 ? -6.062 24.125 7.203 1 98.56 352 VAL B CA 1
ATOM 7079 C C . VAL B 1 352 ? -5.312 25.281 6.562 1 98.56 352 VAL B C 1
ATOM 7081 O O . VAL B 1 352 ? -4.57 26 7.242 1 98.56 352 VAL B O 1
ATOM 7084 N N . LEU B 1 353 ? -5.504 25.484 5.301 1 98.5 353 LEU B N 1
ATOM 7085 C CA . LEU B 1 353 ? -4.855 26.578 4.602 1 98.5 353 LEU B CA 1
ATOM 7086 C C . LEU B 1 353 ? -5.238 27.922 5.219 1 98.5 353 LEU B C 1
ATOM 7088 O O . LEU B 1 353 ? -4.379 28.781 5.441 1 98.5 353 LEU B O 1
ATOM 7092 N N . ALA B 1 354 ? -6.477 28.109 5.508 1 98.69 354 ALA B N 1
ATOM 7093 C CA . ALA B 1 354 ? -6.973 29.344 6.094 1 98.69 354 ALA B CA 1
ATOM 7094 C C . ALA B 1 354 ? -6.281 29.641 7.422 1 98.69 354 ALA B C 1
ATOM 7096 O O . ALA B 1 354 ? -5.906 30.797 7.691 1 98.69 354 ALA B O 1
ATOM 7097 N N . GLN B 1 355 ? -6.078 28.594 8.156 1 98.69 355 GLN B N 1
ATOM 7098 C CA . GLN B 1 355 ? -5.645 28.781 9.539 1 98.69 355 GLN B CA 1
ATOM 7099 C C . GLN B 1 355 ? -4.141 28.578 9.672 1 98.69 355 GLN B C 1
ATOM 7101 O O . GLN B 1 355 ? -3.609 28.562 10.789 1 98.69 355 GLN B O 1
ATOM 7106 N N . THR B 1 356 ? -3.441 28.359 8.602 1 98.06 356 THR B N 1
ATOM 7107 C CA . THR B 1 356 ? -1.986 28.266 8.648 1 98.06 356 THR B CA 1
ATOM 7108 C C . THR B 1 356 ? -1.347 29.328 7.766 1 98.06 356 THR B C 1
ATOM 7110 O O . THR B 1 356 ? -0.337 29.938 8.141 1 98.06 356 THR B O 1
ATOM 7113 N N . MET B 1 357 ? -1.955 29.625 6.625 1 97.31 357 MET B N 1
ATOM 7114 C CA . MET B 1 357 ? -1.315 30.469 5.633 1 97.31 357 MET B CA 1
ATOM 7115 C C . MET B 1 357 ? -2.184 31.688 5.32 1 97.31 357 MET B C 1
ATOM 7117 O O . MET B 1 357 ? -1.755 32.594 4.602 1 97.31 357 MET B O 1
ATOM 7121 N N . ASN B 1 358 ? -3.354 31.688 5.77 1 97.88 358 ASN B N 1
ATOM 7122 C CA . ASN B 1 358 ? -4.27 32.812 5.637 1 97.88 358 ASN B CA 1
ATOM 7123 C C . ASN B 1 358 ? -4.699 33.031 4.184 1 97.88 358 ASN B C 1
ATOM 7125 O O . ASN B 1 358 ? -4.855 34.156 3.732 1 97.88 358 ASN B O 1
ATOM 7129 N N . PHE B 1 359 ? -4.77 32.031 3.432 1 98.25 359 PHE B N 1
ATOM 7130 C CA . PHE B 1 359 ? -5.414 31.984 2.123 1 98.25 359 PHE B CA 1
ATOM 7131 C C . PHE B 1 359 ? -6.059 30.625 1.877 1 98.25 359 PHE B C 1
ATOM 7133 O O . PHE B 1 359 ? -5.746 29.656 2.564 1 98.25 359 PHE B O 1
ATOM 7140 N N . VAL B 1 360 ? -7.016 30.609 0.98 1 98.38 360 VAL B N 1
ATOM 7141 C CA . VAL B 1 360 ? -7.742 29.391 0.651 1 98.38 360 VAL B CA 1
ATOM 7142 C C . VAL B 1 360 ? -7.879 29.266 -0.864 1 98.38 360 VAL B C 1
ATOM 7144 O O . VAL B 1 360 ? -7.738 30.25 -1.592 1 98.38 360 VAL B O 1
ATOM 7147 N N . MET B 1 361 ? -8.055 28.062 -1.309 1 97.88 361 MET B N 1
ATOM 7148 C CA . MET B 1 361 ? -8.383 27.812 -2.709 1 97.88 361 MET B CA 1
ATOM 7149 C C . MET B 1 361 ? -9.891 27.797 -2.926 1 97.88 361 MET B C 1
ATOM 7151 O O . MET B 1 361 ? -10.477 26.734 -3.17 1 97.88 361 MET B O 1
ATOM 7155 N N . ALA B 1 362 ? -10.477 28.875 -2.834 1 98.19 362 ALA B N 1
ATOM 7156 C CA . ALA B 1 362 ? -11.906 29.141 -2.982 1 98.19 362 ALA B CA 1
ATOM 7157 C C . ALA B 1 362 ? -12.164 30.594 -3.383 1 98.19 362 ALA B C 1
ATOM 7159 O O . ALA B 1 362 ? -11.2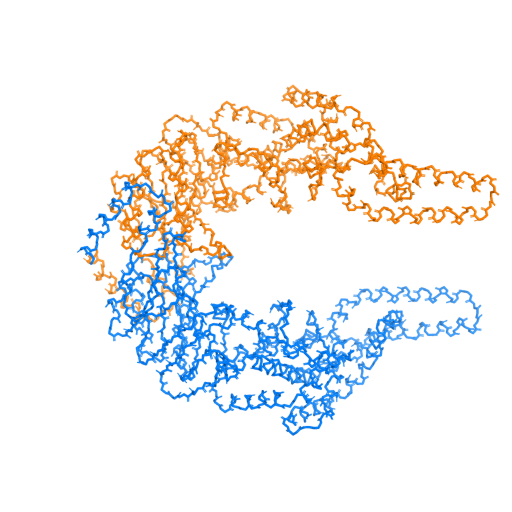89 31.438 -3.236 1 98.19 362 ALA B O 1
ATOM 7160 N N . LYS B 1 363 ? -13.305 30.781 -3.965 1 98.06 363 LYS B N 1
ATOM 7161 C CA . LYS B 1 363 ? -13.68 32.156 -4.27 1 98.06 363 LYS B CA 1
ATOM 7162 C C . LYS B 1 363 ? -13.922 32.969 -2.992 1 98.06 363 LYS B C 1
ATOM 7164 O O . LYS B 1 363 ? -13.555 34.125 -2.908 1 98.06 363 LYS B O 1
ATOM 7169 N N . GLU B 1 364 ? -14.539 32.312 -2.094 1 98.31 364 GLU B N 1
ATOM 7170 C CA . GLU B 1 364 ? -14.797 32.938 -0.794 1 98.31 364 GLU B CA 1
ATOM 7171 C C . GLU B 1 364 ? -14.719 31.906 0.328 1 98.31 364 GLU B C 1
ATOM 7173 O O . GLU B 1 364 ? -15.086 30.75 0.136 1 98.31 364 GLU B O 1
ATOM 7178 N N . TYR B 1 365 ? -14.273 32.375 1.478 1 98.5 365 TYR B N 1
ATOM 7179 C CA . TYR B 1 365 ? -14.219 31.578 2.699 1 98.5 365 TYR B CA 1
ATOM 7180 C C . TYR B 1 365 ? -14.562 32.438 3.916 1 98.5 365 TYR B C 1
ATOM 7182 O O . TYR B 1 365 ? -13.961 33.469 4.137 1 98.5 365 TYR B O 1
ATOM 7190 N N . GLU B 1 366 ? -15.562 32.062 4.566 1 98.56 366 GLU B N 1
ATOM 7191 C CA . GLU B 1 366 ? -15.969 32.688 5.812 1 98.56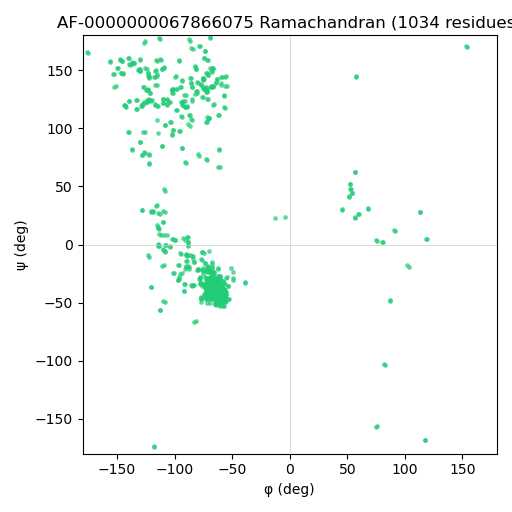 366 GLU B CA 1
ATOM 7192 C C . GLU B 1 366 ? -16.297 31.672 6.891 1 98.56 366 GLU B C 1
ATOM 7194 O O . GLU B 1 366 ? -17.109 30.781 6.68 1 98.56 366 GLU B O 1
ATOM 7199 N N . GLY B 1 367 ? -15.641 31.781 8.031 1 97.81 367 GLY B N 1
ATOM 7200 C CA . GLY B 1 367 ? -15.906 30.812 9.094 1 97.81 367 GLY B CA 1
ATOM 7201 C C . GLY B 1 367 ? -15.164 31.125 10.383 1 97.81 367 GLY B C 1
ATOM 7202 O O . GLY B 1 367 ? -14.281 31.984 10.398 1 97.81 367 GLY B O 1
ATOM 7203 N N . CYS B 1 368 ? -15.523 30.547 11.445 1 97.5 368 CYS B N 1
ATOM 7204 C CA . CYS B 1 368 ? -14.805 30.672 12.711 1 97.5 368 CYS B CA 1
ATOM 7205 C C . CYS B 1 368 ? -13.562 29.797 12.727 1 97.5 368 CYS B C 1
ATOM 7207 O O . CYS B 1 368 ? -13.289 29.078 11.758 1 97.5 368 CYS B O 1
ATOM 7209 N N . PHE B 1 369 ? -12.734 29.969 13.742 1 98.06 369 PHE B N 1
ATOM 7210 C CA . PHE B 1 369 ? -11.602 29.062 13.906 1 98.06 369 PHE B CA 1
ATOM 7211 C C . PHE B 1 369 ? -12.078 27.656 14.242 1 98.06 369 PHE B C 1
ATOM 7213 O O . PHE B 1 369 ? -13.016 27.484 15.023 1 98.06 369 PHE B O 1
ATOM 7220 N N . LEU B 1 370 ? -11.492 26.766 13.633 1 98.25 370 LEU B N 1
ATOM 7221 C CA . LEU B 1 370 ? -11.984 25.391 13.75 1 98.25 370 LEU B CA 1
ATOM 7222 C C . LEU B 1 370 ? -10.859 24.453 14.164 1 98.25 370 LEU B C 1
ATOM 7224 O O . LEU B 1 370 ? -9.734 24.578 13.688 1 98.25 370 LEU B O 1
ATOM 7228 N N . ASN B 1 371 ? -11.18 23.578 15.117 1 98.12 371 ASN B N 1
ATOM 7229 C CA . ASN B 1 371 ? -10.359 22.406 15.414 1 98.12 371 ASN B CA 1
ATOM 7230 C C . ASN B 1 371 ? -10.742 21.219 14.531 1 98.12 371 ASN B C 1
ATOM 7232 O O . ASN B 1 371 ? -11.812 20.641 14.695 1 98.12 371 ASN B O 1
ATOM 7236 N N . ILE B 1 372 ? -9.914 20.828 13.656 1 98.12 372 ILE B N 1
ATOM 7237 C CA . ILE B 1 372 ? -10.266 19.828 12.664 1 98.12 372 ILE B CA 1
ATOM 7238 C C . ILE B 1 372 ? -9.922 18.438 13.188 1 98.12 372 ILE B C 1
ATOM 7240 O O . ILE B 1 372 ? -8.75 18.141 13.453 1 98.12 372 ILE B O 1
ATOM 7244 N N . VAL B 1 373 ? -10.852 17.594 13.336 1 97.94 373 VAL B N 1
ATOM 7245 C CA . VAL B 1 373 ? -10.711 16.188 13.719 1 97.94 373 VAL B CA 1
ATOM 7246 C C . VAL B 1 373 ? -11.562 15.312 12.797 1 97.94 373 VAL B C 1
ATOM 7248 O O . VAL B 1 373 ? -12.789 15.406 12.797 1 97.94 373 VAL B O 1
ATOM 7251 N N . SER B 1 374 ? -10.891 14.453 12.047 1 97.06 374 SER B N 1
ATOM 7252 C CA . SER B 1 374 ? -11.594 13.773 10.969 1 97.06 374 SER B CA 1
ATOM 7253 C C . SER B 1 374 ? -11.656 12.273 11.211 1 97.06 374 SER B C 1
ATOM 7255 O O . SER B 1 374 ? -10.93 11.742 12.062 1 97.06 374 SER B O 1
ATOM 7257 N N . SER B 1 375 ? -12.609 11.625 10.57 1 95.38 375 SER B N 1
ATOM 7258 C CA . SER B 1 375 ? -12.719 10.172 10.43 1 95.38 375 SER B CA 1
ATOM 7259 C C . SER B 1 375 ? -13.109 9.789 9.008 1 95.38 375 SER B C 1
ATOM 7261 O O . SER B 1 375 ? -14.289 9.586 8.711 1 95.38 375 SER B O 1
ATOM 7263 N N . ILE B 1 376 ? -12.211 9.727 8.07 1 91.12 376 ILE B N 1
ATOM 7264 C CA . ILE B 1 376 ? -12.484 9.484 6.656 1 91.12 376 ILE B CA 1
ATOM 7265 C C . ILE B 1 376 ? -11.922 8.117 6.246 1 91.12 376 ILE B C 1
ATOM 7267 O O . ILE B 1 376 ? -12.633 7.309 5.641 1 91.12 376 ILE B O 1
ATOM 7271 N N . ALA B 1 377 ? -10.695 7.836 6.406 1 75 377 ALA B N 1
ATOM 7272 C CA . ALA B 1 377 ? -10.047 6.578 6.047 1 75 377 ALA B CA 1
ATOM 7273 C C . ALA B 1 377 ? -9.25 6.012 7.223 1 75 377 ALA B C 1
ATOM 7275 O O . ALA B 1 377 ? -8.023 6.008 7.203 1 75 377 ALA B O 1
ATOM 7276 N N . PRO B 1 378 ? -10.102 5.5 7.996 1 64.25 378 PRO B N 1
ATOM 7277 C CA . PRO B 1 378 ? -9.305 4.973 9.109 1 64.25 378 PRO B CA 1
ATOM 7278 C C . PRO B 1 378 ? -8.469 3.762 8.711 1 64.25 378 PRO B C 1
ATOM 7280 O O . PRO B 1 378 ? -8.906 2.943 7.898 1 64.25 378 PRO B O 1
ATOM 7283 N N . LYS B 1 379 ? -7.18 3.779 8.594 1 57.53 379 LYS B N 1
ATOM 7284 C CA . LYS B 1 379 ? -6.266 2.719 8.188 1 57.53 379 LYS B CA 1
ATOM 7285 C C . LYS B 1 379 ? -6.414 1.486 9.07 1 57.53 379 LYS B C 1
ATOM 7287 O O . LYS B 1 379 ? -6.527 1.604 10.297 1 57.53 379 LYS B O 1
ATOM 7292 N N . ASP B 1 380 ? -6.832 0.356 8.383 1 49.59 380 ASP B N 1
ATOM 7293 C CA . ASP B 1 380 ? -6.77 -0.924 9.078 1 49.59 380 ASP B CA 1
ATOM 7294 C C . ASP B 1 380 ? -5.336 -1.263 9.477 1 49.59 380 ASP B C 1
ATOM 7296 O O . ASP B 1 380 ? -4.414 -1.137 8.672 1 49.59 380 ASP B O 1
ATOM 7300 N N . ASP B 1 381 ? -4.891 -0.732 10.508 1 48.56 381 ASP B N 1
ATOM 7301 C CA . ASP B 1 381 ? -3.574 -1.275 10.82 1 48.56 381 ASP B CA 1
ATOM 7302 C C . ASP B 1 381 ? -3.646 -2.781 11.07 1 48.56 381 ASP B C 1
ATOM 7304 O O . ASP B 1 381 ? -3.828 -3.223 12.203 1 48.56 381 ASP B O 1
ATOM 7308 N N . ILE B 1 382 ? -3.973 -3.5 10 1 46.28 382 ILE B N 1
ATOM 7309 C CA . ILE B 1 382 ? -3.971 -4.957 10.078 1 46.28 382 ILE B CA 1
ATOM 7310 C C . ILE B 1 382 ? -2.791 -5.43 10.93 1 46.28 382 ILE B C 1
ATOM 7312 O O . ILE B 1 382 ? -2.91 -6.398 11.68 1 46.28 382 ILE B O 1
ATOM 7316 N N . ASN B 1 383 ? -1.711 -4.625 10.812 1 45.97 383 ASN B N 1
ATOM 7317 C CA . ASN B 1 383 ? -0.54 -5.062 11.562 1 45.97 383 ASN B CA 1
ATOM 7318 C C . ASN B 1 383 ? -0.764 -4.949 13.062 1 45.97 383 ASN B C 1
ATOM 7320 O O . ASN B 1 383 ? -0.145 -5.672 13.844 1 45.97 383 ASN B O 1
ATOM 7324 N N . ALA B 1 384 ? -1.619 -4.008 13.484 1 47.81 384 ALA B N 1
ATOM 7325 C CA . ALA B 1 384 ? -1.807 -3.867 14.922 1 47.81 384 ALA B CA 1
ATOM 7326 C C . ALA B 1 384 ? -2.92 -4.781 15.422 1 47.81 384 ALA B C 1
ATOM 7328 O O . ALA B 1 384 ? -3.291 -4.734 16.594 1 47.81 384 ALA B O 1
ATOM 7329 N N . GLY B 1 385 ? -3.434 -5.586 14.672 1 53.25 385 GLY B N 1
ATOM 7330 C CA . GLY B 1 385 ? -4.398 -6.582 15.117 1 53.25 385 GLY B CA 1
ATOM 7331 C C . GLY B 1 385 ? -5.773 -6.004 15.375 1 53.25 385 GLY B C 1
ATOM 7332 O O . GLY B 1 385 ? -6.629 -6.664 15.969 1 53.25 385 GLY B O 1
ATOM 7333 N N . LYS B 1 386 ? -6.055 -4.727 15.141 1 63.22 386 LYS B N 1
ATOM 7334 C CA . LYS B 1 386 ? -7.355 -4.148 15.469 1 63.22 386 LYS B CA 1
ATOM 7335 C C . LYS B 1 386 ? -8.359 -4.371 14.336 1 63.22 386 LYS B C 1
ATOM 7337 O O . LYS B 1 386 ? -7.988 -4.34 13.156 1 63.22 386 LYS B O 1
ATOM 7342 N N . SER B 1 387 ? -9.531 -4.688 14.844 1 69.44 387 SER B N 1
ATOM 7343 C CA . SER B 1 387 ? -10.602 -4.824 13.867 1 69.44 387 SER B CA 1
ATOM 7344 C C . SER B 1 387 ? -10.938 -3.484 13.219 1 69.44 387 SER B C 1
ATOM 7346 O O . SER B 1 387 ? -10.641 -2.428 13.781 1 69.44 387 SER B O 1
ATOM 7348 N N . TYR B 1 388 ? -11.398 -3.477 12.008 1 71 388 TYR B N 1
ATOM 7349 C CA . TYR B 1 388 ? -11.828 -2.283 11.289 1 71 388 TYR B CA 1
ATOM 7350 C C . TYR B 1 388 ? -12.859 -1.5 12.094 1 71 388 TYR B C 1
ATOM 7352 O O . TYR B 1 388 ? -12.797 -0.27 12.164 1 71 388 TYR B O 1
ATOM 7360 N N . TYR B 1 389 ? -13.695 -2.139 12.797 1 78.38 389 TYR B N 1
ATOM 7361 C CA . TYR B 1 389 ? -14.742 -1.492 13.586 1 78.38 389 TYR B CA 1
ATOM 7362 C C . TYR B 1 389 ? -14.141 -0.745 14.773 1 78.38 389 TYR B C 1
ATOM 7364 O O . TYR B 1 389 ? -14.516 0.395 15.055 1 78.38 389 TYR B O 1
ATOM 7372 N N . LEU B 1 390 ? -13.289 -1.439 15.398 1 80.81 390 LEU B N 1
ATOM 7373 C CA . LEU B 1 390 ? -12.648 -0.808 16.547 1 80.81 390 LEU B CA 1
ATOM 7374 C C . LEU B 1 390 ? -11.883 0.439 16.125 1 80.81 390 LEU B C 1
ATOM 7376 O O . LEU B 1 390 ? -11.938 1.468 16.812 1 80.81 390 LEU B O 1
ATOM 7380 N N . ALA B 1 391 ? -11.195 0.287 15.016 1 83 391 ALA B N 1
ATOM 7381 C CA . ALA B 1 391 ? -10.438 1.426 14.508 1 83 391 ALA B CA 1
ATOM 7382 C C . ALA B 1 391 ? -11.359 2.594 14.172 1 83 391 ALA B C 1
ATOM 7384 O O . ALA B 1 391 ? -11.047 3.746 14.477 1 83 391 ALA B O 1
ATOM 7385 N N . GLU B 1 392 ? -12.461 2.328 13.531 1 87.31 392 GLU B N 1
ATOM 7386 C CA . GLU B 1 392 ? -13.438 3.363 13.195 1 87.31 392 GLU B CA 1
ATOM 7387 C C . GLU B 1 392 ? -14.023 3.99 14.453 1 87.31 392 GLU B C 1
ATOM 7389 O O . GLU B 1 392 ? -14.172 5.211 14.539 1 87.31 392 GLU B O 1
ATOM 7394 N N . ALA B 1 393 ? -14.352 3.131 15.414 1 90.19 393 ALA B N 1
ATOM 7395 C CA . ALA B 1 393 ? -14.93 3.602 16.672 1 90.19 393 ALA B CA 1
ATOM 7396 C C . ALA B 1 393 ? -13.961 4.516 17.422 1 90.19 393 ALA B C 1
ATOM 7398 O O . ALA B 1 393 ? -14.367 5.547 17.953 1 90.19 393 ALA B O 1
ATOM 7399 N N . GLU B 1 394 ? -12.781 4.102 17.391 1 90.81 394 GLU B N 1
ATOM 7400 C CA . GLU B 1 394 ? -11.773 4.926 18.047 1 90.81 394 GLU B CA 1
ATOM 7401 C C . GLU B 1 394 ? -11.586 6.258 17.328 1 90.81 394 GLU B C 1
ATOM 7403 O O . GLU B 1 394 ? -11.367 7.289 17.969 1 90.81 394 GLU B O 1
ATOM 7408 N N . SER B 1 395 ? -11.602 6.184 16.031 1 93.56 395 SER B N 1
ATOM 7409 C CA . SER B 1 395 ? -11.469 7.398 15.234 1 93.56 395 SER B CA 1
ATOM 7410 C C . SER B 1 395 ? -12.562 8.406 15.57 1 93.56 395 SER B C 1
ATOM 7412 O O . SER B 1 395 ? -12.297 9.586 15.766 1 93.56 395 SER B O 1
ATOM 7414 N N . ILE B 1 396 ? -13.758 7.941 15.68 1 95.5 396 ILE B N 1
ATOM 7415 C CA . ILE B 1 396 ? -14.891 8.812 15.984 1 95.5 396 ILE B CA 1
ATOM 7416 C C . ILE B 1 396 ? -14.812 9.273 17.438 1 95.5 396 ILE B C 1
ATOM 7418 O O . ILE B 1 396 ? -15.172 10.406 17.75 1 95.5 396 ILE B O 1
ATOM 7422 N N . LEU B 1 397 ? -14.32 8.398 18.297 1 96.12 397 LEU B N 1
ATOM 7423 C CA . LEU B 1 397 ? -14.156 8.766 19.703 1 96.12 397 LEU B CA 1
ATOM 7424 C C . LEU B 1 397 ? -13.242 9.977 19.844 1 96.12 397 LEU B C 1
ATOM 7426 O O . LEU B 1 397 ? -13.453 10.82 20.719 1 96.12 397 LEU B O 1
ATOM 7430 N N . ARG B 1 398 ? -12.227 10.086 18.984 1 96.25 398 ARG B N 1
ATOM 7431 C CA . ARG B 1 398 ? -11.352 11.258 18.984 1 96.25 398 ARG B CA 1
ATOM 7432 C C . ARG B 1 398 ? -12.164 12.539 18.781 1 96.25 398 ARG B C 1
ATOM 7434 O O . ARG B 1 398 ? -11.867 13.57 19.391 1 96.25 398 ARG B O 1
ATOM 7441 N N . ILE B 1 399 ? -13.125 12.461 17.938 1 97.25 399 ILE B N 1
ATOM 7442 C CA . ILE B 1 399 ? -13.984 13.609 17.656 1 97.25 399 ILE B CA 1
ATOM 7443 C C . ILE B 1 399 ? -14.773 13.984 18.906 1 97.25 399 ILE B C 1
ATOM 7445 O O . ILE B 1 399 ? -14.828 15.156 19.297 1 97.25 399 ILE B O 1
ATOM 7449 N N . ILE B 1 400 ? -15.312 12.984 19.531 1 97.5 400 ILE B N 1
ATOM 7450 C CA . ILE B 1 400 ? -16.109 13.195 20.734 1 97.5 400 ILE B CA 1
ATOM 7451 C C . ILE B 1 400 ? -15.242 13.828 21.828 1 97.5 400 ILE B C 1
ATOM 7453 O O . ILE B 1 400 ? -15.664 14.773 22.5 1 97.5 400 ILE B O 1
ATOM 7457 N N . LYS B 1 401 ? -14.047 13.352 21.969 1 96.62 401 LYS B N 1
ATOM 7458 C CA . LYS B 1 401 ? -13.133 13.898 22.969 1 96.62 401 LYS B CA 1
ATOM 7459 C C . LYS B 1 401 ? -12.742 15.336 22.641 1 96.62 401 LYS B C 1
ATOM 7461 O O . LYS B 1 401 ? -12.555 16.156 23.531 1 96.62 401 LYS B O 1
ATOM 7466 N N . ALA B 1 402 ? -12.633 15.625 21.422 1 97.06 402 ALA B N 1
ATOM 7467 C CA . ALA B 1 402 ? -12.258 16.969 20.984 1 97.06 402 ALA B CA 1
ATOM 7468 C C . ALA B 1 402 ? -13.336 17.984 21.344 1 97.06 402 ALA B C 1
ATOM 7470 O O . ALA B 1 402 ? -13.055 19.188 21.453 1 97.06 402 ALA B O 1
ATOM 7471 N N . LEU B 1 403 ? -14.57 17.578 21.516 1 96.81 403 LEU B N 1
ATOM 7472 C CA . LEU B 1 403 ? -15.695 18.453 21.812 1 96.81 403 LEU B CA 1
ATOM 7473 C C . LEU B 1 403 ? -15.562 19.062 23.203 1 96.81 403 LEU B C 1
ATOM 7475 O O . LEU B 1 403 ? -16.25 20.031 23.531 1 96.81 403 LEU B O 1
ATOM 7479 N N . GLU B 1 404 ? -14.688 18.484 23.969 1 94.81 404 GLU B N 1
ATOM 7480 C CA . GLU B 1 404 ? -14.477 18.984 25.312 1 94.81 404 GLU B CA 1
ATOM 7481 C C . GLU B 1 404 ? -13.633 20.25 25.312 1 94.81 404 GLU B C 1
ATOM 7483 O O . GLU B 1 404 ? -13.578 20.984 26.312 1 94.81 404 GLU B O 1
ATOM 7488 N N . LYS B 1 405 ? -13.039 20.562 24.234 1 94.62 405 LYS B N 1
ATOM 7489 C CA . LYS B 1 405 ? -12.18 21.75 24.125 1 94.62 405 LYS B CA 1
ATOM 7490 C C . LYS B 1 405 ? -13 22.984 23.75 1 94.62 405 LYS B C 1
ATOM 7492 O O . LYS B 1 405 ? -14.188 22.875 23.438 1 94.62 405 LYS B O 1
ATOM 7497 N N . ASP B 1 406 ? -12.312 24.109 23.703 1 94 406 ASP B N 1
ATOM 7498 C CA . ASP B 1 406 ? -13.008 25.375 23.594 1 94 406 ASP B CA 1
ATOM 7499 C C . ASP B 1 406 ? -13.312 25.719 22.141 1 94 406 ASP B C 1
ATOM 7501 O O . ASP B 1 406 ? -14.375 26.25 21.828 1 94 406 ASP B O 1
ATOM 7505 N N . VAL B 1 407 ? -12.461 25.375 21.281 1 96.25 407 VAL B N 1
ATOM 7506 C CA . VAL B 1 407 ? -12.594 25.75 19.891 1 96.25 407 VAL B CA 1
ATOM 7507 C C . VAL B 1 407 ? -13.578 24.797 19.203 1 96.25 407 VAL B C 1
ATOM 7509 O O . VAL B 1 407 ? -13.57 23.594 19.453 1 96.25 407 VAL B O 1
ATOM 7512 N N . THR B 1 408 ? -14.445 25.328 18.328 1 97.31 408 THR B N 1
ATOM 7513 C CA . THR B 1 408 ? -15.422 24.547 17.578 1 97.31 408 THR B CA 1
ATOM 7514 C C . THR B 1 408 ? -14.734 23.438 16.781 1 97.31 408 THR B C 1
ATOM 7516 O O . THR B 1 408 ? -13.711 23.672 16.141 1 97.31 408 THR B O 1
ATOM 7519 N N . VAL B 1 409 ? -15.352 22.25 16.844 1 97.88 409 VAL B N 1
ATOM 7520 C CA . VAL B 1 409 ? -14.75 21.109 16.156 1 97.88 409 VAL B CA 1
ATOM 7521 C C . VAL B 1 409 ? -15.352 20.969 14.758 1 97.88 409 VAL B C 1
ATOM 7523 O O . VAL B 1 409 ? -16.578 20.953 14.602 1 97.88 409 VAL B O 1
ATOM 7526 N N . PHE B 1 410 ? -14.555 21 13.727 1 98.12 410 PHE B N 1
ATOM 7527 C CA . PHE B 1 410 ? -14.961 20.562 12.398 1 98.12 410 PHE B CA 1
ATOM 7528 C C . PHE B 1 410 ? -14.695 19.078 12.219 1 98.12 410 PHE B C 1
ATOM 7530 O O . PHE B 1 410 ? -13.547 18.625 12.289 1 98.12 410 PHE B O 1
ATOM 7537 N N . CYS B 1 411 ? -15.727 18.297 11.984 1 97.44 411 CYS B N 1
ATOM 7538 C CA . CYS B 1 411 ? -15.516 16.859 11.977 1 97.44 411 CYS B CA 1
ATOM 7539 C C . CYS B 1 411 ? -16.109 16.234 10.727 1 97.44 411 CYS B C 1
ATOM 7541 O O . CYS B 1 411 ? -17.25 15.758 10.742 1 97.44 411 CYS B O 1
ATOM 7543 N N . PRO B 1 412 ? -15.297 16.188 9.641 1 97.56 412 PRO B N 1
ATOM 7544 C CA . PRO B 1 412 ? -15.695 15.398 8.477 1 97.56 412 PRO B CA 1
ATOM 7545 C C . PRO B 1 412 ? -15.617 13.891 8.734 1 97.56 412 PRO B C 1
ATOM 7547 O O . PRO B 1 412 ? -14.586 13.391 9.188 1 97.56 412 PRO B O 1
ATOM 7550 N N . ILE B 1 413 ? -16.688 13.203 8.508 1 96.25 413 ILE B N 1
ATOM 7551 C CA . ILE B 1 413 ? -16.781 11.766 8.727 1 96.25 413 ILE B CA 1
ATOM 7552 C C . ILE B 1 413 ? -17.203 11.07 7.441 1 96.25 413 ILE B C 1
ATOM 7554 O O . ILE B 1 413 ? -18.188 11.477 6.809 1 96.25 413 ILE B O 1
ATOM 7558 N N . ASP B 1 414 ? -16.422 10.148 7.008 1 92.81 414 ASP B N 1
ATOM 7559 C CA . ASP B 1 414 ? -16.797 9.344 5.852 1 92.81 414 ASP B CA 1
ATOM 7560 C C . ASP B 1 414 ? -17.266 7.957 6.281 1 92.81 414 ASP B C 1
ATOM 7562 O O . ASP B 1 414 ? -16.469 7.09 6.613 1 92.81 414 ASP B O 1
ATOM 7566 N N . GLU B 1 415 ? -18.562 7.773 6.219 1 85.31 415 GLU B N 1
ATOM 7567 C CA . GLU B 1 415 ? -19.234 6.562 6.68 1 85.31 415 GLU B CA 1
ATOM 7568 C C . GLU B 1 415 ? -18.938 6.293 8.156 1 85.31 415 GLU B C 1
ATOM 7570 O O . GLU B 1 415 ? -17.891 6.688 8.664 1 85.31 415 GLU B O 1
ATOM 7575 N N . ILE B 1 416 ? -19.859 5.797 8.82 1 87.75 416 ILE B N 1
ATOM 7576 C CA . ILE B 1 416 ? -19.734 5.449 10.234 1 87.75 416 ILE B CA 1
ATOM 7577 C C . ILE B 1 416 ? -20 3.959 10.422 1 87.75 416 ILE B C 1
ATOM 7579 O O . ILE B 1 416 ? -21.062 3.459 10.047 1 87.75 416 ILE B O 1
ATOM 7583 N N . PHE B 1 417 ? -19 3.303 11.023 1 82.06 417 PHE B N 1
ATOM 7584 C CA . PHE B 1 417 ? -19.078 1.931 11.508 1 82.06 417 PHE B CA 1
ATOM 7585 C C . PHE B 1 417 ? -19.469 0.979 10.391 1 82.06 417 PHE B C 1
ATOM 7587 O O . PHE B 1 417 ? -20.406 0.187 10.539 1 82.06 417 PHE B O 1
ATOM 7594 N N . ARG B 1 418 ? -18.594 0.95 9.445 1 73.44 418 ARG B N 1
ATOM 7595 C CA . ARG B 1 418 ? -18.844 0.031 8.336 1 73.44 418 ARG B CA 1
ATOM 7596 C C . ARG B 1 418 ? -18.562 -1.41 8.75 1 73.44 418 ARG B C 1
ATOM 7598 O O . ARG B 1 418 ? -17.703 -1.667 9.594 1 73.44 418 ARG B O 1
ATOM 7605 N N . GLY B 1 419 ? -19.328 -2.264 8.297 1 69.5 419 GLY B N 1
ATOM 7606 C CA . GLY B 1 419 ? -19.031 -3.672 8.484 1 69.5 419 GLY B CA 1
ATOM 7607 C C . GLY B 1 419 ? -19.641 -4.246 9.75 1 69.5 419 GLY B C 1
ATOM 7608 O O . GLY B 1 419 ? -19.141 -5.238 10.289 1 69.5 419 GLY B O 1
ATOM 7609 N N . THR B 1 420 ? -20.547 -3.529 10.391 1 75.75 420 THR B N 1
ATOM 7610 C CA . THR B 1 420 ? -21.25 -4.016 11.57 1 75.75 420 THR B CA 1
ATOM 7611 C C . THR B 1 420 ? -22.734 -4.215 11.281 1 75.75 420 THR B C 1
ATOM 7613 O O . THR B 1 420 ? -23.188 -4.016 10.156 1 75.75 420 THR B O 1
ATOM 7616 N N . ASN B 1 421 ? -23.391 -4.703 12.312 1 74.19 421 ASN B N 1
ATOM 7617 C CA . ASN B 1 421 ? -24.828 -4.914 12.164 1 74.19 421 ASN B CA 1
ATOM 7618 C C . ASN B 1 421 ? -25.547 -3.623 11.789 1 74.19 421 ASN B C 1
ATOM 7620 O O . ASN B 1 421 ? -25.375 -2.598 12.445 1 74.19 421 ASN B O 1
ATOM 7624 N N . PRO B 1 422 ? -26.359 -3.648 10.727 1 74.75 422 PRO B N 1
ATOM 7625 C CA . PRO B 1 422 ? -26.969 -2.432 10.195 1 74.75 422 PRO B CA 1
ATOM 7626 C C . PRO B 1 422 ? -27.844 -1.71 11.219 1 74.75 422 PRO B C 1
ATOM 7628 O O . PRO B 1 422 ? -27.859 -0.477 11.266 1 74.75 422 PRO B O 1
ATOM 7631 N N . ILE B 1 423 ? -28.547 -2.477 12 1 78.94 423 ILE B N 1
ATOM 7632 C CA . ILE B 1 423 ? -29.438 -1.875 12.977 1 78.94 423 ILE B CA 1
ATOM 7633 C C . ILE B 1 423 ? -28.641 -1.11 14.023 1 78.94 423 ILE B C 1
ATOM 7635 O O . ILE B 1 423 ? -28.953 0.037 14.344 1 78.94 423 ILE B O 1
ATOM 7639 N N . GLU B 1 424 ? -27.641 -1.721 14.484 1 83.88 424 GLU B N 1
ATOM 7640 C CA . GLU B 1 424 ? -26.797 -1.068 15.477 1 83.88 424 GLU B CA 1
ATOM 7641 C C . GLU B 1 424 ? -26.016 0.085 14.859 1 83.88 424 GLU B C 1
ATOM 7643 O O . GLU B 1 424 ? -25.812 1.121 15.5 1 83.88 424 GLU B O 1
ATOM 7648 N N . ARG B 1 425 ? -25.625 -0.154 13.688 1 84.69 425 ARG B N 1
ATOM 7649 C CA . ARG B 1 425 ? -24.859 0.867 12.977 1 84.69 425 ARG B CA 1
ATOM 7650 C C . ARG B 1 425 ? -25.672 2.143 12.812 1 84.69 425 ARG B C 1
ATOM 7652 O O . ARG B 1 425 ? -25.234 3.229 13.18 1 84.69 425 ARG B O 1
ATOM 7659 N N . ILE B 1 426 ? -26.859 2.008 12.273 1 85.75 426 ILE B N 1
ATOM 7660 C CA . ILE B 1 426 ? -27.703 3.156 11.977 1 85.75 426 ILE B CA 1
ATOM 7661 C C . ILE B 1 426 ? -28.125 3.838 13.281 1 85.75 426 ILE B C 1
ATOM 7663 O O . ILE B 1 426 ? -28.078 5.066 13.383 1 85.75 426 ILE B O 1
ATOM 7667 N N . SER B 1 427 ? -28.469 3.033 14.281 1 88.69 427 SER B N 1
ATOM 7668 C CA . SER B 1 427 ? -28.906 3.572 15.562 1 88.69 427 SER B CA 1
ATOM 7669 C C . SER B 1 427 ? -27.781 4.34 16.25 1 88.69 427 SER B C 1
ATOM 7671 O O . SER B 1 427 ? -27.984 5.469 16.703 1 88.69 427 SER B O 1
ATOM 7673 N N . SER B 1 428 ? -26.672 3.717 16.297 1 92.38 428 SER B N 1
ATOM 7674 C CA . SER B 1 428 ? -25.547 4.352 16.969 1 92.38 428 SER B CA 1
ATOM 7675 C C . SER B 1 428 ? -25.062 5.578 16.188 1 92.38 428 SER B C 1
ATOM 7677 O O . SER B 1 428 ? -24.719 6.598 16.797 1 92.38 428 SER B O 1
ATOM 7679 N N . SER B 1 429 ? -25.062 5.461 14.883 1 93.12 429 SER B N 1
ATOM 7680 C CA . SER B 1 429 ? -24.641 6.582 14.047 1 93.12 429 SER B CA 1
ATOM 7681 C C . SER B 1 429 ? -25.531 7.801 14.266 1 93.12 429 SER B C 1
ATOM 7683 O O . SER B 1 429 ? -25.031 8.922 14.414 1 93.12 429 SER B O 1
ATOM 7685 N N . ALA B 1 430 ? -26.828 7.582 14.297 1 93.75 430 ALA B N 1
ATOM 7686 C CA . ALA B 1 430 ? -27.766 8.672 14.508 1 93.75 430 ALA B CA 1
ATOM 7687 C C . ALA B 1 430 ? -27.531 9.359 15.852 1 93.75 430 ALA B C 1
ATOM 7689 O O . ALA B 1 430 ? -27.516 10.586 15.93 1 93.75 430 ALA B O 1
ATOM 7690 N N . GLU B 1 431 ? -27.312 8.586 16.844 1 95.06 431 GLU B N 1
ATOM 7691 C CA . GLU B 1 431 ? -27.156 9.141 18.188 1 95.06 431 GLU B CA 1
ATOM 7692 C C . GLU B 1 431 ? -25.812 9.859 18.328 1 95.06 431 GLU B C 1
ATOM 7694 O O . GLU B 1 431 ? -25.719 10.875 19.031 1 95.06 431 GLU B O 1
ATOM 7699 N N . ILE B 1 432 ? -24.844 9.312 17.75 1 96.38 432 ILE B N 1
ATOM 7700 C CA . ILE B 1 432 ? -23.531 9.945 17.766 1 96.38 432 ILE B CA 1
ATOM 7701 C C . ILE B 1 432 ? -23.594 11.297 17.062 1 96.38 432 ILE B C 1
ATOM 7703 O O . ILE B 1 432 ? -23.109 12.305 17.594 1 96.38 432 ILE B O 1
ATOM 7707 N N . LEU B 1 433 ? -24.188 11.344 15.922 1 96.31 433 LEU B N 1
ATOM 7708 C CA . LEU B 1 433 ? -24.297 12.578 15.148 1 96.31 433 LEU B CA 1
ATOM 7709 C C . LEU B 1 433 ? -25.156 13.602 15.883 1 96.31 433 LEU B C 1
ATOM 7711 O O . LEU B 1 433 ? -24.859 14.797 15.852 1 96.31 433 LEU B O 1
ATOM 7715 N N . SER B 1 434 ? -26.203 13.141 16.5 1 96.12 434 SER B N 1
ATOM 7716 C CA . SER B 1 434 ? -27.016 14.031 17.312 1 96.12 434 SER B CA 1
ATOM 7717 C C . SER B 1 434 ? -26.203 14.617 18.469 1 96.12 434 SER B C 1
ATOM 7719 O O . SER B 1 434 ? -26.297 15.812 18.75 1 96.12 434 SER B O 1
ATOM 7721 N N . TYR B 1 435 ? -25.469 13.742 19.078 1 96.44 435 TYR B N 1
ATOM 7722 C CA . TYR B 1 435 ? -24.609 14.156 20.188 1 96.44 435 TYR B CA 1
ATOM 7723 C C . TYR B 1 435 ? -23.641 15.242 19.734 1 96.44 435 TYR B C 1
ATOM 7725 O O . TYR B 1 435 ? -23.469 16.25 20.438 1 96.44 435 TYR B O 1
ATOM 7733 N N . ILE B 1 436 ? -23.062 15.109 18.625 1 96.56 436 ILE B N 1
ATOM 7734 C CA . ILE B 1 436 ? -22.062 16.031 18.094 1 96.56 436 ILE B CA 1
ATOM 7735 C C . ILE B 1 436 ? -22.734 17.359 17.734 1 96.56 436 ILE B C 1
ATOM 7737 O O . ILE B 1 436 ? -22.219 18.422 18.062 1 96.56 436 ILE B O 1
ATOM 7741 N N . ASN B 1 437 ? -23.844 17.281 17.109 1 94.5 437 ASN B N 1
ATOM 7742 C CA . ASN B 1 437 ? -24.531 18.484 16.625 1 94.5 437 ASN B CA 1
ATOM 7743 C C . ASN B 1 437 ? -25.031 19.344 17.781 1 94.5 437 ASN B C 1
ATOM 7745 O O . ASN B 1 437 ? -25.234 20.547 17.625 1 94.5 437 ASN B O 1
ATOM 7749 N N . GLU B 1 438 ? -25.266 18.734 18.922 1 93.88 438 GLU B N 1
ATOM 7750 C CA . GLU B 1 438 ? -25.734 19.453 20.094 1 93.88 438 GLU B CA 1
ATOM 7751 C C . GLU B 1 438 ? -24.609 20.234 20.766 1 93.88 438 GLU B C 1
ATOM 7753 O O . GLU B 1 438 ? -24.859 21.062 21.641 1 93.88 438 GLU B O 1
ATOM 7758 N N . ARG B 1 439 ? -23.516 20.062 20.344 1 94.5 439 ARG B N 1
ATOM 7759 C CA . ARG B 1 439 ? -22.344 20.688 20.938 1 94.5 439 ARG B CA 1
ATOM 7760 C C . ARG B 1 439 ? -21.656 21.625 19.938 1 94.5 439 ARG B C 1
ATOM 7762 O O . ARG B 1 439 ? -22.219 21.938 18.891 1 94.5 439 ARG B O 1
ATOM 7769 N N . ASN B 1 440 ? -20.469 22.172 20.344 1 93.81 440 ASN B N 1
ATOM 7770 C CA . ASN B 1 440 ? -19.766 23.125 19.516 1 93.81 440 ASN B CA 1
ATOM 7771 C C . ASN B 1 440 ? -19 22.438 18.391 1 93.81 440 ASN B C 1
ATOM 7773 O O . ASN B 1 440 ? -17.766 22.328 18.453 1 93.81 440 ASN B O 1
ATOM 7777 N N . ALA B 1 441 ? -19.828 22.031 17.375 1 96.75 441 ALA B N 1
ATOM 7778 C CA . ALA B 1 441 ? -19.203 21.281 16.281 1 96.75 441 ALA B CA 1
ATOM 7779 C C . ALA B 1 441 ? -19.891 21.594 14.953 1 96.75 441 ALA B C 1
ATOM 7781 O O . ALA B 1 441 ? -21.047 22.031 14.93 1 96.75 441 ALA B O 1
ATOM 7782 N N . ILE B 1 442 ? -19.188 21.578 13.938 1 97.25 442 ILE B N 1
ATOM 7783 C CA . ILE B 1 442 ? -19.672 21.531 12.562 1 97.25 442 ILE B CA 1
ATOM 7784 C C . ILE B 1 442 ? -19.391 20.156 11.961 1 97.25 442 ILE B C 1
ATOM 7786 O O . ILE B 1 442 ? -18.25 19.844 11.602 1 97.25 442 ILE B O 1
ATOM 7790 N N . ALA B 1 443 ? -20.469 19.391 11.922 1 97.06 443 ALA B N 1
ATOM 7791 C CA . ALA B 1 443 ? -20.312 18.016 11.477 1 97.06 443 ALA B CA 1
ATOM 7792 C C . ALA B 1 443 ? -20.781 17.844 10.039 1 97.06 443 ALA B C 1
ATOM 7794 O O . ALA B 1 443 ? -21.828 18.391 9.648 1 97.06 443 ALA B O 1
ATOM 7795 N N . ILE B 1 444 ? -20 17.188 9.258 1 97.12 444 ILE B N 1
ATOM 7796 C CA . ILE B 1 444 ? -20.375 16.766 7.914 1 97.12 444 ILE B CA 1
ATOM 7797 C C . ILE B 1 444 ? -20.094 15.273 7.746 1 97.12 444 ILE B C 1
ATOM 7799 O O . ILE B 1 444 ? -18.969 14.82 7.926 1 97.12 444 ILE B O 1
ATOM 7803 N N . VAL B 1 445 ? -21.141 14.539 7.441 1 95.56 445 VAL B N 1
ATOM 7804 C CA . VAL B 1 445 ? -21 13.086 7.367 1 95.56 445 VAL B CA 1
ATOM 7805 C C . VAL B 1 445 ? -21.422 12.594 5.984 1 95.56 445 VAL B C 1
ATOM 7807 O O . VAL B 1 445 ? -22.5 12.961 5.484 1 95.56 445 VAL B O 1
ATOM 7810 N N . ALA B 1 446 ? -20.531 11.898 5.359 1 92.31 446 ALA B N 1
ATOM 7811 C CA . ALA B 1 446 ? -20.859 11.195 4.125 1 92.31 446 ALA B CA 1
ATOM 7812 C C . ALA B 1 446 ? -21.344 9.773 4.414 1 92.31 446 ALA B C 1
ATOM 7814 O O . ALA B 1 446 ? -20.703 9.039 5.172 1 92.31 446 ALA B O 1
ATOM 7815 N N . THR B 1 447 ? -22.469 9.43 3.863 1 86.25 447 THR B N 1
ATOM 7816 C CA . THR B 1 447 ? -23.016 8.102 4.121 1 86.25 447 THR B CA 1
ATOM 7817 C C . THR B 1 447 ? -23.781 7.586 2.912 1 86.25 447 THR B C 1
ATOM 7819 O O . THR B 1 447 ? -24.219 8.367 2.064 1 86.25 447 THR B O 1
ATOM 7822 N N . HIS B 1 448 ? -23.922 6.324 2.885 1 77.06 448 HIS B N 1
ATOM 7823 C CA . HIS B 1 448 ? -24.781 5.695 1.895 1 77.06 448 HIS B CA 1
ATOM 7824 C C . HIS B 1 448 ? -26.109 5.246 2.52 1 77.06 448 HIS B C 1
ATOM 7826 O O . HIS B 1 448 ? -27 4.789 1.814 1 77.06 448 HIS B O 1
ATOM 7832 N N . ASP B 1 449 ? -26.25 5.457 3.826 1 76.69 449 ASP B N 1
ATOM 7833 C CA . ASP B 1 449 ? -27.438 5.027 4.551 1 76.69 449 ASP B CA 1
ATOM 7834 C C . ASP B 1 449 ? -28.547 6.078 4.457 1 76.69 449 ASP B C 1
ATOM 7836 O O . ASP B 1 449 ? -28.531 7.07 5.188 1 76.69 449 ASP B O 1
ATOM 7840 N N . ARG B 1 450 ? -29.516 5.82 3.744 1 73.69 450 ARG B N 1
ATOM 7841 C CA . ARG B 1 450 ? -30.609 6.77 3.561 1 73.69 450 ARG B CA 1
ATOM 7842 C C . ARG B 1 450 ? -31.453 6.883 4.828 1 73.69 450 ARG B C 1
ATOM 7844 O O . ARG B 1 450 ? -32.062 7.922 5.07 1 73.69 450 ARG B O 1
ATOM 7851 N N . GLU B 1 451 ? -31.484 5.801 5.559 1 76.25 451 GLU B N 1
ATOM 7852 C CA . GLU B 1 451 ? -32.25 5.777 6.793 1 76.25 451 GLU B CA 1
ATOM 7853 C C . GLU B 1 451 ? -31.797 6.867 7.758 1 76.25 451 GLU B C 1
ATOM 7855 O O . GLU B 1 451 ? -32.594 7.398 8.531 1 76.25 451 GLU B O 1
ATOM 7860 N N . LEU B 1 452 ? -30.625 7.129 7.668 1 84.06 452 LEU B N 1
ATOM 7861 C CA . LEU B 1 452 ? -30.047 8.148 8.547 1 84.06 452 LEU B CA 1
ATOM 7862 C C . LEU B 1 452 ? -30.641 9.523 8.242 1 84.06 452 LEU B C 1
ATOM 7864 O O . LEU B 1 452 ? -30.75 10.367 9.133 1 84.06 452 LEU B O 1
ATOM 7868 N N . THR B 1 453 ? -31.031 9.734 6.957 1 83.44 453 THR B N 1
ATOM 7869 C CA . THR B 1 453 ? -31.578 11.023 6.543 1 83.44 453 THR B CA 1
ATOM 7870 C C . THR B 1 453 ? -32.906 11.312 7.254 1 83.44 453 THR B C 1
ATOM 7872 O O . THR B 1 453 ? -33.125 12.43 7.711 1 83.44 453 THR B O 1
ATOM 7875 N N . ASP B 1 454 ? -33.625 10.312 7.402 1 83 454 ASP B N 1
ATOM 7876 C CA . ASP B 1 454 ? -34.906 10.484 8.062 1 83 454 ASP B CA 1
ATOM 7877 C C . ASP B 1 454 ? -34.719 10.695 9.562 1 83 454 ASP B C 1
ATOM 7879 O O . ASP B 1 454 ? -35.438 11.516 10.164 1 83 454 ASP B O 1
ATOM 7883 N N . MET B 1 455 ? -33.812 10.078 10.094 1 88.31 455 MET B N 1
ATOM 7884 C CA . MET B 1 455 ? -33.625 10.109 11.531 1 88.31 455 MET B CA 1
ATOM 7885 C C . MET B 1 455 ? -33 11.438 11.969 1 88.31 455 MET B C 1
ATOM 7887 O O . MET B 1 455 ? -33.188 11.859 13.117 1 88.31 455 MET B O 1
ATOM 7891 N N . LEU B 1 456 ? -32.344 12.094 11.055 1 92.69 456 LEU B N 1
ATOM 7892 C CA . LEU B 1 456 ? -31.578 13.281 11.414 1 92.69 456 LEU B CA 1
ATOM 7893 C C . LEU B 1 456 ? -32.188 14.523 10.766 1 92.69 456 LEU B C 1
ATOM 7895 O O . LEU B 1 456 ? -31.547 15.586 10.75 1 92.69 456 LEU B O 1
ATOM 7899 N N . LYS B 1 457 ? -33.344 14.547 10.258 1 91 457 LYS B N 1
ATOM 7900 C CA . LYS B 1 457 ? -33.969 15.578 9.43 1 91 457 LYS B CA 1
ATOM 7901 C C . LYS B 1 457 ? -34.062 16.906 10.18 1 91 457 LYS B C 1
ATOM 7903 O O . LYS B 1 457 ? -34.031 17.969 9.57 1 91 457 LYS B O 1
ATOM 7908 N N . ASP B 1 458 ? -34.125 16.906 11.453 1 91.94 458 ASP B N 1
ATOM 7909 C CA . ASP B 1 458 ? -34.312 18.125 12.234 1 91.94 458 ASP B CA 1
ATOM 7910 C C . ASP B 1 458 ? -32.969 18.734 12.602 1 91.94 458 ASP B C 1
ATOM 7912 O O . ASP B 1 458 ? -32.875 19.938 12.914 1 91.94 458 ASP B O 1
ATOM 7916 N N . GLU B 1 459 ? -31.984 18 12.578 1 94.69 459 GLU B N 1
ATOM 7917 C CA . GLU B 1 459 ? -30.688 18.422 13.094 1 94.69 459 GLU B CA 1
ATOM 7918 C C . GLU B 1 459 ? -29.672 18.609 11.969 1 94.69 459 GLU B C 1
ATOM 7920 O O . GLU B 1 459 ? -28.672 19.297 12.148 1 94.69 459 GLU B O 1
ATOM 7925 N N . TYR B 1 460 ? -29.938 18.062 10.867 1 95.75 460 TYR B N 1
ATOM 7926 C CA . TYR B 1 460 ? -28.984 18.078 9.773 1 95.75 460 TYR B CA 1
ATOM 7927 C C . TYR B 1 460 ? -29.641 18.516 8.469 1 95.75 460 TYR B C 1
ATOM 7929 O O . TYR B 1 460 ? -30.844 18.344 8.297 1 95.75 460 TYR B O 1
ATOM 7937 N N . GLU B 1 461 ? -28.859 19.141 7.625 1 95.56 461 GLU B N 1
ATOM 7938 C CA . GLU B 1 461 ? -29.25 19.391 6.242 1 95.56 461 GLU B CA 1
ATOM 7939 C C . GLU B 1 461 ? -28.688 18.312 5.305 1 95.56 461 GLU B C 1
ATOM 7941 O O . GLU B 1 461 ? -27.703 17.656 5.625 1 95.56 461 GLU B O 1
ATOM 7946 N N . PHE B 1 462 ? -29.359 18.219 4.141 1 94.56 462 PHE B N 1
ATOM 7947 C CA . PHE B 1 462 ? -29.016 17.094 3.283 1 94.56 462 PHE B CA 1
ATOM 7948 C C . PHE B 1 462 ? -28.531 17.578 1.922 1 94.56 462 PHE B C 1
ATOM 7950 O O . PHE B 1 462 ? -29.109 18.5 1.346 1 94.56 462 PHE B O 1
ATOM 7957 N N . TYR B 1 463 ? -27.422 17.047 1.552 1 95 463 TYR B N 1
ATOM 7958 C CA . TYR B 1 463 ? -26.828 17.266 0.237 1 95 463 TYR B CA 1
ATOM 7959 C C . TYR B 1 463 ? -26.438 15.953 -0.415 1 95 463 TYR B C 1
ATOM 7961 O O . TYR B 1 463 ? -26.375 14.914 0.254 1 95 463 TYR B O 1
ATOM 7969 N N . TYR B 1 464 ? -26.297 15.961 -1.78 1 91.88 464 TYR B N 1
ATOM 7970 C CA . TYR B 1 464 ? -25.906 14.703 -2.424 1 91.88 464 TYR B CA 1
ATOM 7971 C C . TYR B 1 464 ? -25.078 14.969 -3.676 1 91.88 464 TYR B C 1
ATOM 7973 O O . TYR B 1 464 ? -25.109 16.062 -4.23 1 91.88 464 TYR B O 1
ATOM 7981 N N . PHE B 1 465 ? -24.219 14.039 -4.008 1 90.38 465 PHE B N 1
ATOM 7982 C CA . PHE B 1 465 ? -23.547 13.945 -5.301 1 90.38 465 PHE B CA 1
ATOM 7983 C C . PHE B 1 465 ? -24.25 12.93 -6.199 1 90.38 465 PHE B C 1
ATOM 7985 O O . PHE B 1 465 ? -24.781 11.93 -5.715 1 90.38 465 PHE B O 1
ATOM 7992 N N . SER B 1 466 ? -24.266 13.234 -7.465 1 85.69 466 SER B N 1
ATOM 7993 C CA . SER B 1 466 ? -25.016 12.367 -8.367 1 85.69 466 SER B CA 1
ATOM 7994 C C . SER B 1 466 ? -24.109 11.703 -9.391 1 85.69 466 SER B C 1
ATOM 7996 O O . SER B 1 466 ? -23 12.188 -9.656 1 85.69 466 SER B O 1
ATOM 7998 N N . GLU B 1 467 ? -24.516 10.531 -9.781 1 81.19 467 GLU B N 1
ATOM 7999 C CA . GLU B 1 467 ? -23.875 9.805 -10.875 1 81.19 467 GLU B CA 1
ATOM 8000 C C . GLU B 1 467 ? -24.844 9.586 -12.039 1 81.19 467 GLU B C 1
ATOM 8002 O O . GLU B 1 467 ? -26.062 9.594 -11.852 1 81.19 467 GLU B O 1
ATOM 8007 N N . ASP B 1 468 ? -24.297 9.656 -13.156 1 80.44 468 ASP B N 1
ATOM 8008 C CA . ASP B 1 468 ? -25.109 9.344 -14.328 1 80.44 468 ASP B CA 1
ATOM 8009 C C . ASP B 1 468 ? -24.484 8.211 -15.133 1 80.44 468 ASP B C 1
ATOM 8011 O O . ASP B 1 468 ? -23.297 7.918 -15 1 80.44 468 ASP B O 1
ATOM 8015 N N . ILE B 1 469 ? -25.328 7.395 -15.672 1 77.94 469 ILE B N 1
ATOM 8016 C CA . ILE B 1 469 ? -24.859 6.309 -16.531 1 77.94 469 ILE B CA 1
ATOM 8017 C C . ILE B 1 469 ? -24.891 6.754 -17.984 1 77.94 469 ILE B C 1
ATOM 8019 O O . ILE B 1 469 ? -25.938 7.207 -18.484 1 77.94 469 ILE B O 1
ATOM 8023 N N . ASP B 1 470 ? -23.703 6.895 -18.484 1 71.31 470 ASP B N 1
ATOM 8024 C CA . ASP B 1 470 ? -23.594 7.238 -19.891 1 71.31 470 ASP B CA 1
ATOM 8025 C C . ASP B 1 470 ? -23.406 5.988 -20.75 1 71.31 470 ASP B C 1
ATOM 8027 O O . ASP B 1 470 ? -22.797 5.016 -20.312 1 71.31 470 ASP B O 1
ATOM 8031 N N . ASP B 1 471 ? -24.125 5.945 -21.844 1 66.38 471 ASP B N 1
ATOM 8032 C CA . ASP B 1 471 ? -24.109 4.793 -22.75 1 66.38 471 ASP B CA 1
ATOM 8033 C C . ASP B 1 471 ? -22.672 4.488 -23.203 1 66.38 471 ASP B C 1
ATOM 8035 O O . ASP B 1 471 ? -22.359 3.348 -23.547 1 66.38 471 ASP B O 1
ATOM 8039 N N . ASN B 1 472 ? -21.859 5.473 -23.25 1 62.44 472 ASN B N 1
ATOM 8040 C CA . ASN B 1 472 ? -20.516 5.301 -23.797 1 62.44 472 ASN B CA 1
ATOM 8041 C C . ASN B 1 472 ? -19.516 4.941 -22.703 1 62.44 472 ASN B C 1
ATOM 8043 O O . ASN B 1 472 ? -18.672 4.066 -22.891 1 62.44 472 ASN B O 1
ATOM 8047 N N . THR B 1 473 ? -19.688 5.602 -21.531 1 62.12 473 THR B N 1
ATOM 8048 C CA . THR B 1 473 ? -18.625 5.484 -20.547 1 62.12 473 THR B CA 1
ATOM 8049 C C . THR B 1 473 ? -19.078 4.648 -19.359 1 62.12 473 THR B C 1
ATOM 8051 O O . THR B 1 473 ? -18.266 4.246 -18.516 1 62.12 473 THR B O 1
ATOM 8054 N N . GLY B 1 474 ? -20.359 4.312 -19.469 1 70.88 474 GLY B N 1
ATOM 8055 C CA . GLY B 1 474 ? -20.891 3.605 -18.312 1 70.88 474 GLY B CA 1
ATOM 8056 C C . GLY B 1 474 ? -21.312 4.531 -17.188 1 70.88 474 GLY B C 1
ATOM 8057 O O . GLY B 1 474 ? -22.234 5.324 -17.344 1 70.88 474 GLY B O 1
ATOM 8058 N N . LEU B 1 475 ? -20.438 4.578 -16.141 1 74.62 475 LEU B N 1
ATOM 8059 C CA . LEU B 1 475 ? -20.719 5.434 -14.992 1 74.62 475 LEU B CA 1
ATOM 8060 C C . LEU B 1 475 ? -19.969 6.758 -15.102 1 74.62 475 LEU B C 1
ATOM 8062 O O . LEU B 1 475 ? -18.766 6.773 -15.359 1 74.62 475 LEU B O 1
ATOM 8066 N N . SER B 1 476 ? -20.766 7.867 -15.227 1 80.44 476 SER B N 1
ATOM 8067 C CA . SER B 1 476 ? -20.156 9.195 -15.258 1 80.44 476 SER B CA 1
ATOM 8068 C C . SER B 1 476 ? -20.578 10.016 -14.039 1 80.44 476 SER B C 1
ATOM 8070 O O . SER B 1 476 ? -21.688 9.859 -13.523 1 80.44 476 SER B O 1
ATOM 8072 N N . PHE B 1 477 ? -19.672 10.859 -13.562 1 81.88 477 PHE B N 1
ATOM 8073 C CA . PHE B 1 477 ? -19.891 11.711 -12.398 1 81.88 477 PHE B CA 1
ATOM 8074 C C . PHE B 1 477 ? -19.672 13.172 -12.742 1 81.88 477 PHE B C 1
ATOM 8076 O O . PHE B 1 477 ? -18.734 13.516 -13.469 1 81.88 477 PHE B O 1
ATOM 8083 N N . ASP B 1 478 ? -20.578 14.094 -12.352 1 86.69 478 ASP B N 1
ATOM 8084 C CA . ASP B 1 478 ? -20.375 15.523 -12.57 1 86.69 478 ASP B CA 1
ATOM 8085 C C . ASP B 1 478 ? -19.641 16.156 -11.391 1 86.69 478 ASP B C 1
ATOM 8087 O O . ASP B 1 478 ? -19.172 17.297 -11.477 1 86.69 478 ASP B O 1
ATOM 8091 N N . TYR B 1 479 ? -19.547 15.492 -10.305 1 90.25 479 TYR B N 1
ATOM 8092 C CA . TYR B 1 479 ? -18.812 15.867 -9.102 1 90.25 479 TYR B CA 1
ATOM 8093 C C . TYR B 1 479 ? -19.344 17.188 -8.539 1 90.25 479 TYR B C 1
ATOM 8095 O O . TYR B 1 479 ? -18.594 17.938 -7.91 1 90.25 479 TYR B O 1
ATOM 8103 N N . LYS B 1 480 ? -20.609 17.516 -8.797 1 93.81 480 LYS B N 1
ATOM 8104 C CA . LYS B 1 480 ? -21.234 18.734 -8.297 1 93.81 480 LYS B CA 1
ATOM 8105 C C . LYS B 1 480 ? -22.141 18.438 -7.109 1 93.81 480 LYS B C 1
ATOM 8107 O O . LYS B 1 480 ? -22.953 17.516 -7.16 1 93.81 480 LYS B O 1
ATOM 8112 N N . LEU B 1 481 ? -21.891 19.266 -6.082 1 95.75 481 LEU B N 1
ATOM 8113 C CA . LEU B 1 481 ? -22.734 19.141 -4.895 1 95.75 481 LEU B CA 1
ATOM 8114 C C . LEU B 1 481 ? -24.125 19.672 -5.152 1 95.75 481 LEU B C 1
ATOM 8116 O O . LEU B 1 481 ? -24.297 20.766 -5.703 1 95.75 481 LEU B O 1
ATOM 8120 N N . LYS B 1 482 ? -25.156 18.922 -4.801 1 94.5 482 LYS B N 1
ATOM 8121 C CA . LYS B 1 482 ? -26.562 19.312 -4.957 1 94.5 482 LYS B CA 1
ATOM 8122 C C . LYS B 1 482 ? -27.297 19.266 -3.619 1 94.5 482 LYS B C 1
ATOM 8124 O O . LYS B 1 482 ? -26.984 18.438 -2.764 1 94.5 482 LYS B O 1
ATOM 8129 N N . LYS B 1 483 ? -28.234 20.125 -3.449 1 94.12 483 LYS B N 1
ATOM 8130 C CA . LYS B 1 483 ? -29 20.172 -2.205 1 94.12 483 LYS B CA 1
ATOM 8131 C C . LYS B 1 483 ? -30.156 19.172 -2.236 1 94.12 483 LYS B C 1
ATOM 8133 O O . LYS B 1 483 ? -30.828 19.031 -3.256 1 94.12 483 LYS B O 1
ATOM 8138 N N . GLY B 1 484 ? -30.328 18.469 -1.152 1 91.06 484 GLY B N 1
ATOM 8139 C CA . GLY B 1 484 ? -31.422 17.516 -1.032 1 91.06 484 GLY B CA 1
ATOM 8140 C C . GLY B 1 484 ? -30.953 16.094 -0.859 1 91.06 484 GLY B C 1
ATOM 8141 O O . GLY B 1 484 ? -29.828 15.844 -0.403 1 91.06 484 GLY B O 1
ATOM 8142 N N . VAL B 1 485 ? -31.844 15.164 -0.979 1 84.56 485 VAL B N 1
ATOM 8143 C CA . VAL B 1 485 ? -31.547 13.742 -0.855 1 84.56 485 VAL B CA 1
ATOM 8144 C C . VAL B 1 485 ? -31.469 13.109 -2.242 1 84.56 485 VAL B C 1
ATOM 8146 O O . VAL B 1 485 ? -32.312 13.383 -3.104 1 84.56 485 VAL B O 1
ATOM 8149 N N . SER B 1 486 ? -30.422 12.32 -2.438 1 78.25 486 SER B N 1
ATOM 8150 C CA . SER B 1 486 ? -30.219 11.703 -3.746 1 78.25 486 SER B CA 1
ATOM 8151 C C . SER B 1 486 ? -31.391 10.812 -4.133 1 78.25 486 SER B C 1
ATOM 8153 O O . SER B 1 486 ? -31.906 10.07 -3.299 1 78.25 486 SER B O 1
ATOM 8155 N N . LYS B 1 487 ? -31.766 10.891 -5.41 1 70.69 487 LYS B N 1
ATOM 8156 C CA . LYS B 1 487 ? -32.844 10.039 -5.941 1 70.69 487 LYS B CA 1
ATOM 8157 C C . LYS B 1 487 ? -32.281 9.055 -6.969 1 70.69 487 LYS B C 1
ATOM 8159 O O . LYS B 1 487 ? -33.031 8.32 -7.605 1 70.69 487 LYS B O 1
ATOM 8164 N N . THR B 1 488 ? -30.984 9.102 -6.969 1 68.94 488 THR B N 1
ATOM 8165 C CA . THR B 1 488 ? -30.391 8.359 -8.078 1 68.94 488 THR B CA 1
ATOM 8166 C C . THR B 1 488 ? -30.25 6.883 -7.727 1 68.94 488 THR B C 1
ATOM 8168 O O . THR B 1 488 ? -29.812 6.543 -6.625 1 68.94 488 THR B O 1
ATOM 8171 N N . ARG B 1 489 ? -30.844 5.93 -8.562 1 75.5 489 ARG B N 1
ATOM 8172 C CA . ARG B 1 489 ? -30.75 4.473 -8.469 1 75.5 489 ARG B CA 1
ATOM 8173 C C . ARG B 1 489 ? -30.188 3.873 -9.742 1 75.5 489 ARG B C 1
ATOM 8175 O O . ARG B 1 489 ? -30.938 3.348 -10.578 1 75.5 489 ARG B O 1
ATOM 8182 N N . ASN B 1 490 ? -28.891 4.016 -9.852 1 80.31 490 ASN B N 1
ATOM 8183 C CA . ASN B 1 490 ? -28.297 3.621 -11.125 1 80.31 490 ASN B CA 1
ATOM 8184 C C . ASN B 1 490 ? -27.516 2.314 -10.992 1 80.31 490 ASN B C 1
ATOM 8186 O O . ASN B 1 490 ? -26.844 1.888 -11.945 1 80.31 490 ASN B O 1
ATOM 8190 N N . ALA B 1 491 ? -27.641 1.714 -9.867 1 83.38 491 ALA B N 1
ATOM 8191 C CA . ALA B 1 491 ? -26.812 0.53 -9.648 1 83.38 491 ALA B CA 1
ATOM 8192 C C . ALA B 1 491 ? -27.234 -0.611 -10.57 1 83.38 491 ALA B C 1
ATOM 8194 O O . ALA B 1 491 ? -26.375 -1.271 -11.172 1 83.38 491 ALA B O 1
ATOM 8195 N N . ILE B 1 492 ? -28.562 -0.83 -10.727 1 89.31 492 ILE B N 1
ATOM 8196 C CA . ILE B 1 492 ? -29.047 -1.914 -11.57 1 89.31 492 ILE B CA 1
ATOM 8197 C C . ILE B 1 492 ? -28.812 -1.577 -13.039 1 89.31 492 ILE B C 1
ATOM 8199 O O . ILE B 1 492 ? -28.469 -2.451 -13.836 1 89.31 492 ILE B O 1
ATOM 8203 N N . ARG B 1 493 ? -29.031 -0.338 -13.336 1 87.06 493 ARG B N 1
ATOM 8204 C CA . ARG B 1 493 ? -28.766 0.111 -14.703 1 87.06 493 ARG B CA 1
ATOM 8205 C C . ARG B 1 493 ? -27.312 -0.141 -15.094 1 87.06 493 ARG B C 1
ATOM 8207 O O . ARG B 1 493 ? -27.031 -0.485 -16.25 1 87.06 493 ARG B O 1
ATOM 8214 N N . LEU B 1 494 ? -26.469 0.083 -14.266 1 87.12 494 LEU B N 1
ATOM 8215 C CA . LEU B 1 494 ? -25.047 -0.157 -14.523 1 87.12 494 LEU B CA 1
ATOM 8216 C C . LEU B 1 494 ? -24.797 -1.632 -14.812 1 87.12 494 LEU B C 1
ATOM 8218 O O . LEU B 1 494 ? -23.969 -1.967 -15.672 1 87.12 494 LEU B O 1
ATOM 8222 N N . LEU B 1 495 ? -25.406 -2.512 -14.023 1 91.81 495 LEU B N 1
ATOM 8223 C CA . LEU B 1 495 ? -25.266 -3.943 -14.281 1 91.81 495 LEU B CA 1
ATOM 8224 C C . LEU B 1 495 ? -25.703 -4.289 -15.703 1 91.81 495 LEU B C 1
ATOM 8226 O O . LEU B 1 495 ? -25.047 -5.098 -16.375 1 91.81 495 LEU B O 1
ATOM 8230 N N . GLU B 1 496 ? -26.781 -3.621 -16.047 1 90.5 496 GLU B N 1
ATOM 8231 C CA . GLU B 1 496 ? -27.266 -3.809 -17.422 1 90.5 496 GLU B CA 1
ATOM 8232 C C . GLU B 1 496 ? -26.234 -3.334 -18.438 1 90.5 496 GLU B C 1
ATOM 8234 O O . GLU B 1 496 ? -25.969 -4.027 -19.422 1 90.5 496 GLU B O 1
ATOM 8239 N N . TYR B 1 497 ? -25.688 -2.236 -18.188 1 88.12 497 TYR B N 1
ATOM 8240 C CA . TYR B 1 497 ? -24.719 -1.621 -19.078 1 88.12 497 TYR B CA 1
ATOM 8241 C C . TYR B 1 497 ? -23.5 -2.529 -19.266 1 88.12 497 TYR B C 1
ATOM 8243 O O . TYR B 1 497 ? -22.984 -2.648 -20.375 1 88.12 497 TYR B O 1
ATOM 8251 N N . ILE B 1 498 ? -23.031 -3.209 -18.266 1 90.25 498 ILE B N 1
ATOM 8252 C CA . ILE B 1 498 ? -21.766 -3.936 -18.359 1 90.25 498 ILE B CA 1
ATOM 8253 C C . ILE B 1 498 ? -22.031 -5.359 -18.844 1 90.25 498 ILE B C 1
ATOM 8255 O O . ILE B 1 498 ? -21.094 -6.129 -19.078 1 90.25 498 ILE B O 1
ATOM 8259 N N . GLY B 1 499 ? -23.312 -5.723 -18.906 1 92.06 499 GLY B N 1
ATOM 8260 C CA . GLY B 1 499 ? -23.594 -6.945 -19.641 1 92.06 499 GLY B CA 1
ATOM 8261 C C . GLY B 1 499 ? -24.094 -8.07 -18.75 1 92.06 499 GLY B C 1
ATOM 8262 O O . GLY B 1 499 ? -23.859 -9.242 -19.031 1 92.06 499 GLY B O 1
ATOM 8263 N N . TYR B 1 500 ? -24.734 -7.773 -17.656 1 95.94 500 TYR B N 1
ATOM 8264 C CA . TYR B 1 500 ? -25.375 -8.812 -16.844 1 95.94 500 TYR B CA 1
ATOM 8265 C C . TYR B 1 500 ? -26.562 -9.43 -17.594 1 95.94 500 TYR B C 1
ATOM 8267 O O . TYR B 1 500 ? -27.203 -8.766 -18.406 1 95.94 500 TYR B O 1
ATOM 8275 N N . PRO B 1 501 ? -26.812 -10.68 -17.344 1 96.25 501 PRO B N 1
ATOM 8276 C CA . PRO B 1 501 ? -27.969 -11.32 -17.984 1 96.25 501 PRO B CA 1
ATOM 8277 C C . PRO B 1 501 ? -29.281 -10.57 -17.719 1 96.25 501 PRO B C 1
ATOM 8279 O O . PRO B 1 501 ? -29.484 -10.062 -16.609 1 96.25 501 PRO B O 1
ATOM 8282 N N . ASN B 1 502 ? -30.156 -10.562 -18.688 1 96.06 502 ASN B N 1
ATOM 8283 C CA . ASN B 1 502 ? -31.422 -9.859 -18.594 1 96.06 502 ASN B CA 1
ATOM 8284 C C . ASN B 1 502 ? -32.281 -10.391 -17.469 1 96.06 502 ASN B C 1
ATOM 8286 O O . ASN B 1 502 ? -33.031 -9.633 -16.828 1 96.06 502 ASN B O 1
ATOM 8290 N N . GLU B 1 503 ? -32.188 -11.602 -17.234 1 95.88 503 GLU B N 1
ATOM 8291 C CA . GLU B 1 503 ? -32.938 -12.234 -16.156 1 95.88 503 GLU B CA 1
ATOM 8292 C C . GLU B 1 503 ? -32.625 -11.594 -14.812 1 95.88 503 GLU B C 1
ATOM 8294 O O . GLU B 1 503 ? -33.531 -11.281 -14.039 1 95.88 503 GLU B O 1
ATOM 8299 N N . ILE B 1 504 ? -31.391 -11.422 -14.562 1 95.88 504 ILE B N 1
ATOM 8300 C CA . ILE B 1 504 ? -30.953 -10.812 -13.312 1 95.88 504 ILE B CA 1
ATOM 8301 C C . ILE B 1 504 ? -31.453 -9.375 -13.242 1 95.88 504 ILE B C 1
ATOM 8303 O O . ILE B 1 504 ? -31.984 -8.945 -12.211 1 95.88 504 ILE B O 1
ATOM 8307 N N . ILE B 1 505 ? -31.359 -8.672 -14.328 1 95.69 505 ILE B N 1
ATOM 8308 C CA . ILE B 1 505 ? -31.719 -7.258 -14.383 1 95.69 505 ILE B CA 1
ATOM 8309 C C . ILE B 1 505 ? -33.219 -7.086 -14.109 1 95.69 505 ILE B C 1
ATOM 8311 O O . ILE B 1 505 ? -33.594 -6.34 -13.211 1 95.69 505 ILE B O 1
ATOM 8315 N N . GLN B 1 506 ? -34 -7.762 -14.773 1 95.81 506 GLN B N 1
ATOM 8316 C CA . GLN B 1 506 ? -35.469 -7.637 -14.648 1 95.81 506 GLN B CA 1
ATOM 8317 C C . GLN B 1 506 ? -35.938 -8.016 -13.25 1 95.81 506 GLN B C 1
ATOM 8319 O O . GLN B 1 506 ? -36.75 -7.312 -12.641 1 95.81 506 GLN B O 1
ATOM 8324 N N . LYS B 1 507 ? -35.406 -9.039 -12.766 1 95.5 507 LYS B N 1
ATOM 8325 C CA . LYS B 1 507 ? -35.781 -9.492 -11.43 1 95.5 507 LYS B CA 1
ATOM 8326 C C . LYS B 1 507 ? -35.312 -8.516 -10.359 1 95.5 507 LYS B C 1
ATOM 8328 O O . LYS B 1 507 ? -36 -8.32 -9.352 1 95.5 507 LYS B O 1
ATOM 8333 N N . SER B 1 508 ? -34.125 -8.078 -10.594 1 93.62 508 SER B N 1
ATOM 8334 C CA . SER B 1 508 ? -33.625 -7.102 -9.648 1 93.62 508 SER B CA 1
ATOM 8335 C C . SER B 1 508 ? -34.5 -5.863 -9.578 1 93.62 508 SER B C 1
ATOM 8337 O O . SER B 1 508 ? -34.781 -5.344 -8.492 1 93.62 508 SER B O 1
ATOM 8339 N N . TYR B 1 509 ? -34.906 -5.344 -10.766 1 92.69 509 TYR B N 1
ATOM 8340 C CA . TYR B 1 509 ? -35.812 -4.191 -10.789 1 92.69 509 TYR B CA 1
ATOM 8341 C C . TYR B 1 509 ? -37.094 -4.496 -10.047 1 92.69 509 TYR B C 1
ATOM 8343 O O . TYR B 1 509 ? -37.562 -3.689 -9.234 1 92.69 509 TYR B O 1
ATOM 8351 N N . LYS B 1 510 ? -37.688 -5.57 -10.297 1 93 510 LYS B N 1
ATOM 8352 C CA . LYS B 1 510 ? -38.938 -5.977 -9.664 1 93 510 LYS B CA 1
ATOM 8353 C C . LYS B 1 510 ? -38.781 -6.07 -8.148 1 93 510 LYS B C 1
ATOM 8355 O O . LYS B 1 510 ? -39.594 -5.574 -7.398 1 93 510 LYS B O 1
ATOM 8360 N N . LYS B 1 511 ? -37.75 -6.676 -7.73 1 91.12 511 LYS B N 1
ATOM 8361 C CA . LYS B 1 511 ? -37.5 -6.844 -6.305 1 91.12 511 LYS B CA 1
ATOM 8362 C C . LYS B 1 511 ? -37.25 -5.496 -5.625 1 91.12 511 LYS B C 1
ATOM 8364 O O . LYS B 1 511 ? -37.688 -5.277 -4.496 1 91.12 511 LYS B O 1
ATOM 8369 N N . SER B 1 512 ? -36.5 -4.699 -6.246 1 88.38 512 SER B N 1
ATOM 8370 C CA . SER B 1 512 ? -36.219 -3.371 -5.707 1 88.38 512 SER B CA 1
ATOM 8371 C C . SER B 1 512 ? -37.5 -2.57 -5.504 1 88.38 512 SER B C 1
ATOM 8373 O O . SER B 1 512 ? -37.656 -1.891 -4.488 1 88.38 512 SER B O 1
ATOM 8375 N N . GLU B 1 513 ? -38.344 -2.66 -6.426 1 87.38 513 GLU B N 1
ATOM 8376 C CA . GLU B 1 513 ? -39.625 -1.969 -6.328 1 87.38 513 GLU B CA 1
ATOM 8377 C C . GLU B 1 513 ? -40.438 -2.488 -5.148 1 87.38 513 GLU B C 1
ATOM 8379 O O . GLU B 1 513 ? -41.094 -1.711 -4.441 1 87.38 513 GLU B O 1
ATOM 8384 N N . LYS B 1 514 ? -40.375 -3.691 -4.965 1 84.25 514 LYS B N 1
ATOM 8385 C CA . LYS B 1 514 ? -41.094 -4.312 -3.857 1 84.25 514 LYS B CA 1
ATOM 8386 C C . LYS B 1 514 ? -40.531 -3.867 -2.514 1 84.25 514 LYS B C 1
ATOM 8388 O O . LYS B 1 514 ? -41.281 -3.566 -1.584 1 84.25 514 LYS B O 1
ATOM 8393 N N . LEU B 1 515 ? -39.25 -3.887 -2.402 1 81.19 515 LEU B N 1
ATOM 8394 C CA . LEU B 1 515 ? -38.594 -3.5 -1.164 1 81.19 515 LEU B CA 1
ATOM 8395 C C . LEU B 1 515 ? -38.844 -2.031 -0.845 1 81.19 515 LEU B C 1
ATOM 8397 O O . LEU B 1 515 ? -38.938 -1.654 0.325 1 81.19 515 LEU B O 1
ATOM 8401 N N . GLU B 1 516 ? -38.844 -1.237 -1.874 1 74.31 516 GLU B N 1
ATOM 8402 C CA . GLU B 1 516 ? -39.094 0.189 -1.69 1 74.31 516 GLU B CA 1
ATOM 8403 C C . GLU B 1 516 ? -40.438 0.435 -1.062 1 74.31 516 GLU B C 1
ATOM 8405 O O . GLU B 1 516 ? -40.625 1.382 -0.293 1 74.31 516 GLU B O 1
ATOM 8410 N N . LYS B 1 517 ? -41.406 -0.423 -1.396 1 68 517 LYS B N 1
ATOM 8411 C CA . LYS B 1 517 ? -42.75 -0.285 -0.865 1 68 517 LYS B CA 1
ATOM 8412 C C . LYS B 1 517 ? -42.812 -0.646 0.617 1 68 517 LYS B C 1
ATOM 8414 O O . LYS B 1 517 ? -43.656 -0.136 1.358 1 68 517 LYS B O 1
ATOM 8419 N N . TYR B 1 518 ? -41.781 -1.378 1.036 1 60.72 518 TYR B N 1
ATOM 8420 C CA . TYR B 1 518 ? -41.781 -1.837 2.42 1 60.72 518 TYR B CA 1
ATOM 8421 C C . TYR B 1 518 ? -40.969 -0.89 3.301 1 60.72 518 TYR B C 1
ATOM 8423 O O . TYR B 1 518 ? -41.219 -0.801 4.508 1 60.72 518 TYR B O 1
ATOM 8431 N N . ILE B 1 519 ? -40.031 -0.277 2.781 1 55.53 519 ILE B N 1
ATOM 8432 C CA . ILE B 1 519 ? -39.219 0.625 3.588 1 55.53 519 ILE B CA 1
ATOM 8433 C C . ILE B 1 519 ? -39.812 2.027 3.564 1 55.53 519 ILE B C 1
ATOM 8435 O O . ILE B 1 519 ? -40.156 2.549 2.496 1 55.53 519 ILE B O 1
#

InterPro domains:
  IPR000432 DNA mismatch repair protein MutS, C-terminal [PF00488] (330-516)
  IPR000432 DNA mismatch repair protein MutS, C-terminal [SM00534] (327-513)
  IPR007696 DNA mismatch repair protein MutS, core [PF05192] (50-284)
  IPR007696 DNA mismatch repair protein MutS, core [SM00533] (46-318)
  IPR027417 P-loop containing nucleoside triphosphate hydrolase [G3DSA:3.40.50.300] (295-519)
  IPR027417 P-loop containing nucleoside triphosphate hydrolase [SSF52540] (296-517)
  IPR036187 DNA mismatch repair protein MutS, core domain superfamily [SSF48334] (52-285)
  IPR045076 DNA mismatch repair MutS [PTHR11361] (30-517)

pLDDT: mean 87.83, std 10.91, range [45.97, 98.69]

Sequence (1038 aa):
MSLKDDVRVDFLKEQNKTREFDKIRILSDISEENEYSIDDQTWNDLSMNDIYGEIDKTYSTPGEQVLYSIFKNPLMSEEKLNKRSELIDYFIENQDLTTEIRFNLFKLGYDKKNRLLEMISDKLPVNKKKYWLYKVLGNIIPIALIVLAFIFKEPRLNLLLLVSVFVNIEINRKEREIIKSHGLSYLSDLFIASEKICKIKDHKISYYVENLKYNLENISSLKKGTIVIKIINAFGGLLELLSIPFLLEETTFYKISDKIEENAGEIYRIYYLIGELDALTAIASYKACNKNKLSKPRFINENKLKVIDGVHPVLKKPVPNSISIDGKGIVLTGTNMSGKSTFLRMLGANIVLAQTMNFVMAKEYEGCFLNIVSSIAPKDDINAGKSYYLAEAESILRIIKALEKDVTVFCPIDEIFRGTNPIERISSSAEILSYINERNAIAIVATHDRELTDMLKDEYEFYYFSEDIDDNTGLSFDYKLKKGVSKTRNAIRLLEYIGYPNEIIQKSYKKSEKLEKYIMSLKDDVRVDFLKEQNKTREFDKIRILSDISEENEYSIDDQTWNDLSMNDIYGEIDKTYSTPGEQVLYSIFKNPLMSEEKLNKRSELIDYFIENQDLTTEIRFNLFKLGYDKKNRLLEMISDKLPVNKKKYWLYKVLGNIIPIALIVLAFIFKEPRLNLLLLVSVFVNIEINRKEREIIKSHGLSYLSDLFIASEKICKIKDHKISYYVENLKYNLENISSLKKGTIVIKIINAFGGLLELLSIPFLLEETTFYKISDKIEENAGEIYRIYYLIGELDALTAIASYKACNKNKLSKPRFINENKLKVIDGVHPVLKKPVPNSISIDGKGIVLTGTNMSGKSTFLRMLGANIVLAQTMNFVMAKEYEGCFLNIVSSIAPKDDINAGKSYYLAEAESILRIIKALEKDVTVFCPIDEIFRGTNPIERISSSAEILSYINERNAIAIVATHDRELTDMLKDEYEFYYFSEDIDDNTGLSFDYKLKKGVSKTRNAIRLLEYIGYPNEIIQKSYKKSEKLEKYI

Solvent-accessible surface area (backbone atoms only — not comparable to full-atom values): 53978 Å² total; per-residue (Å²): 132,54,75,61,51,50,51,50,57,47,47,73,46,90,72,90,75,90,79,61,62,83,64,35,43,46,60,49,70,75,41,82,80,56,96,63,36,53,46,70,65,31,39,56,50,50,43,41,69,56,49,48,54,73,41,58,61,45,45,26,45,45,8,44,18,38,39,48,37,41,68,37,44,47,52,90,43,71,66,62,37,48,55,52,37,51,52,28,51,47,41,58,74,36,51,66,62,38,37,54,55,49,41,42,36,46,70,52,28,68,55,88,79,47,22,39,61,47,46,58,71,42,88,66,80,70,38,67,65,56,20,53,50,31,39,41,57,14,44,48,46,48,50,49,35,52,51,47,27,65,71,64,66,40,71,69,39,52,51,52,40,51,50,45,35,50,53,28,44,51,48,46,62,68,39,33,66,67,49,72,46,35,23,55,66,55,48,39,38,50,51,52,35,50,54,58,54,49,67,57,89,50,81,88,51,39,68,57,31,52,52,44,49,52,40,50,60,75,39,45,71,54,54,60,54,34,44,63,53,49,56,31,58,68,55,81,47,59,43,44,65,58,29,42,45,29,31,47,66,59,24,40,46,34,65,39,38,57,50,47,64,74,40,32,68,45,51,48,50,46,46,47,54,54,3,44,54,31,24,42,51,13,47,20,28,41,47,63,69,39,53,90,53,44,26,67,57,43,79,46,88,56,80,34,41,34,34,36,46,29,33,40,88,75,53,90,82,56,61,58,38,64,50,74,39,66,74,41,24,39,38,34,30,44,46,62,80,22,39,62,67,57,51,48,29,23,54,53,49,35,51,47,32,35,34,54,58,39,31,26,46,17,72,39,40,38,27,33,68,64,37,68,39,42,35,54,61,71,69,65,44,63,87,72,71,50,36,57,44,57,46,41,51,51,38,48,46,52,42,61,58,47,54,75,49,90,55,34,26,35,33,42,30,44,52,69,50,68,57,42,55,60,59,52,30,52,25,39,47,52,34,48,52,50,57,45,50,76,43,64,41,49,40,36,37,34,37,56,60,65,69,52,52,68,77,36,57,89,54,32,44,49,26,18,30,50,71,44,74,38,94,84,72,41,75,41,61,79,48,45,75,40,83,37,76,68,82,79,78,56,66,62,56,48,42,50,70,77,61,51,58,66,68,44,47,55,49,16,54,53,43,28,56,54,51,54,74,71,100,133,54,75,60,51,49,50,49,58,47,46,73,47,88,71,90,74,87,80,60,61,84,64,34,42,45,60,49,70,73,42,80,81,55,96,62,37,52,47,70,65,33,39,56,50,49,42,41,68,56,48,48,55,73,41,58,59,46,44,26,45,47,9,44,18,39,39,49,38,42,69,37,44,46,51,88,44,70,66,62,38,48,54,51,37,51,53,26,51,48,40,58,74,35,52,68,61,39,38,54,54,50,44,42,36,47,72,52,26,68,56,88,80,48,23,41,62,47,45,57,71,43,88,66,81,71,39,66,64,56,20,53,49,31,40,40,57,14,45,49,47,47,51,49,34,53,54,48,27,66,70,63,68,40,71,70,39,51,52,51,40,50,50,46,34,50,52,27,44,51,48,45,63,68,40,36,65,68,49,74,44,33,22,54,66,55,49,37,35,50,52,51,34,51,55,58,52,49,68,57,88,50,81,88,51,39,68,58,31,51,52,44,51,54,40,50,61,74,40,45,71,55,54,62,52,34,46,63,52,47,56,32,57,69,54,81,47,60,43,44,65,61,29,41,45,28,30,47,64,58,24,41,48,37,66,39,38,58,52,47,62,74,40,32,66,47,50,48,51,46,44,48,54,54,4,43,54,31,24,41,51,14,48,19,29,41,46,64,69,38,53,89,54,45,28,66,54,44,79,46,87,56,80,35,41,35,35,35,47,29,35,42,88,75,53,91,82,55,61,56,39,64,50,74,38,67,74,40,23,40,37,34,30,45,46,60,80,21,40,63,68,58,50,47,29,24,54,52,49,35,51,48,31,33,32,54,57,40,32,26,46,16,73,41,38,37,27,33,68,65,38,66,39,41,34,54,61,71,68,64,45,64,87,72,68,51,35,56,44,56,46,40,51,51,38,49,46,52,42,61,59,47,54,75,49,88,56,33,26,34,32,43,28,43,51,69,52,68,58,43,55,58,58,52,30,53,25,38,47,51,35,47,53,51,57,46,50,76,43,62,41,51,40,35,36,33,37,56,61,65,69,50,53,70,75,35,55,89,56,34,42,50,26,16,30,49,70,43,78,38,95,86,74,39,76,41,62,79,49,46,75,40,84,38,77,68,83,80,78,57,68,61,58,48,43,50,71,78,61,52,59,65,68,43,48,56,50,14,53,56,44,27,56,55,50,53,74,72,99

Nearest PDB structures (foldseek):
  1fw6-assembly1_B  TM=6.161E-01  e=6.716E-19  Thermus aquaticus
  7qv3-assembly1_v  TM=5.596E-01  e=2.821E-14  Bacillus subtilis subsp. subtilis str. 168
  7vuk-assembly1_B-2  TM=5.197E-01  e=2.032E-14  Thermus thermophilus HB8
  7vuf-assembly1_C-2  TM=5.142E-01  e=2.451E-14  Thermus thermophilus HB8
  7vuk-assembly1_A  TM=5.739E-01  e=9.506E-13  Thermus thermophilus HB8

Radius of gyration: 35.95 Å; Cα contacts (8 Å, |Δi|>4): 1713; chains: 2; bounding box: 109×92×69 Å

Foldseek 3Di:
DDPLVVLLVCLQDFDDDDDDVVLLQVVVVVDDDDPQFQDPQNCVLLVVVLVLNRLDPFFESLQSNLLVVLLRDFAQDPVVLVLLLVLLVVCLVDSVLLSQLRSLRNQLGYPPLNQAVVLLPDQADQDVPQLVVLQCLQPVVLVVLVVCCVVVVDVVSVVVNVVSLVVLLVVCVVCCCRQVSHCLLSLLSLLVSLVSNLPDDDDSCVVLNVLSVVLCVVLVVLNVLSVLSVVCPVPPNPSVVVCSSRVSSVNSCSVCSVVSNVSSVSSVVSSNSSNVSSNSSSNSSSCSNCVPQKDFAAADDAAKKWFAQFFASSDPDTGGATDIDHLFAEEEAEDPPLCLSVVLSRVVRQLSCCRSNRMGRGPYIYHHNEREQEAADQDPCVVVVDDPQVSLVVSLVVQVVSLVDDGAYEYEYEQGRPPDDPVCGLVVVLVSSVVNSVGRYHYYYYDNDVVSCVSCVVRYFYKYFDWDQDLVPGIHHPSYIGGDDDPDDCPLVSCVSVPHDPVCSVVVVVVVVVVVVVD/DDPLVVLLVCLQDFDDDDDDVVLLQVVVVVDDDDPQFQDPQNCVLLVVVLVLNRLDPFFESLQSNLLVVLLRDFAQDPVVLVLLLVLLVVCLVCSVLLSQLRSLRNQLGYPPLNQAVVLLPDQADQDVPQLVVLQCLQPVVLVVLVVCCVVVVDVVSVVVNVVSLVVLLVVCVVCCCRQVSHCLLSLLSLLVSLVSNLPDDDDSCVVLNVLSVVLCVVLVVLNVLSVLVVVCPVPVNPSVVVCSSRVSSSNSCSVCSVVSNVSSVSSVVSSNSSNVSSNSSSNSSSCSNCVPQKDFAAADDAAKKWFAQFFASSDPDTGGATDIDHLFAEEEAEDPPLCLSVVLSRVVRQLSCCRSNRMGRGPYIYHHNESEQEAADQDPCVVVVDDPQVSLVVSLVVQVVSLVDDGAYEYEYEQGRPPDDPVCGLVVVLVSSVVNSVGRYHYYYYDNDVVSCVSCVVRYFYKYFDWDQDLVPGIHHPSYIGGDDDPDDCPLVSCVSVPHDPVCSVVVVVVVVVVVVVD

Secondary structure (DSSP, 8-state):
--HHHHHHHHTTS-------HHHHTHHHHHSPPPTTPPPHHHHHHTTHHHHHHHH---SSHHHHHHHHHHHHS----HHHHHHHHHHHHHHHH-HHHHHHHHHHHHHH---TT-HHHHHHHS-----HHHHHHHIIIIIIHHHHHHHHHHHH--HHHHHHHHHHHHHHHHHHHHHHHHHTTSTHHHHHHHHHHHHHHHT---GGGHHHHHHHHHHHHHTHHHHHHTHHHHHHHHTTTHHHHHHHHHTHHHHHHHHHHHHHHHTHHHHHHHHHHHHHHHHHHHHHHHHHHTGGG-B--EE-SSSEEEEEEE--TT-SSPPPEEEEEESSEEEEE--TTSSHHHHHHHHHHHHHHHHHTS-BSSSEEEE---EE--BS-----GGGT--HHHHHHHHHHHHHHHTTSSSPEEEEEESSSTTS-HHHHHHHHHHHHHHHHTSSEEEEEEES-THHHHHTTTTEEEEEEEEEEETTTEEEEEEEEEES------HHHHHHHHT--HHHHHHHHHHHHHHHHH-/--HHHHHHHHTTS-------HHHHTHHHHHSPPPTTPPPHHHHHHTTHHHHHHHH---SSHHHHHHHHHHHHS----HHHHHHHHHHHHHHHH-HHHHHHHHHHHHHH---TT-HHHHHHHS-----HHHHHHHIIIIIIHHHHHHHHHHHH--HHHHHHHHHHHHHHHHHHHHHHHHHTTSTHHHHHHHHHHHHHHHT---GGGHHHHHHHHHHHHHTHHHHHHTHHHHHHHHTTTHHHHHHHHHTHHHHHHHHHHHHHHHTHHHHHHHHHHHHHHHHHHHHHHHHHHTGGG-B--EE-SSSEEEEEEE--TT-SSPPPEEEEEESSEEEEE--TTSSHHHHHHHHHHHHHHHHHTS-BSSSEEEE---EE--BS-----GGGT--HHHHHHHHHHHHHHHTTSSSPEEEEEESSSTTS-HHHHHHHHHHHHHHHHTSSEEEEEEES-THHHHHTTTTEEEEEEEEEEETTTEEEEEEEEEES------HHHHHHHHT--HHHHHHHHHHHHHHHHH-